Protein AF-0000000074208945 (afdb_homodimer)

Sequence (998 aa):
MSTATVEGAYEGALRAFKNPMLDLLHGTYAPFVVTMLALVFTAQRSQVPVADAHAEIDAALGRLRAAGYGEEGNAPLPVGSSRDLCRGWVRSGWLKRHVQDGVEVYQVSAHGVGALEVAGRVGGARTRVSESRVRTLLDAVEELAQDADPDVLSRIARLDAEIKERTAEVDRLERTGAVEPVGDDQLLEEAENVLHLARELPADFARVVESIKQVQRDVVTDLRQDVRPTGEVLREYLARGKDIMESTREGRAFAGALALIGRAEHIDQLAGNLRLILGHPFAEQLPAAQRRELHEIARRIERGVREVLHAQQTASHVITTQIRNHDPLRDREVDGLLRDVMSGFQRWMPTSRHKQPVEPMRRLPVADVGHLRQKADGLRPPAPPTPLEAWEMGAVPDDDSRAWGGPHYADLEKHLAGRPREDDGTVDVGAAFRSAPERMRRPVDLLGLLEIAHRHGMVETDEVVTVEAVRPDGTRRRFAFGGVAMRDEHEDEGGTTDDMSTATVEGAYEGALRAFKNPMLDLLHGTYAPFVVTMLALVFTAQRSQVPVADAHAEIDAALGRLRAAGYGEEGNAPLPVGSSRDLCRGWVRSGWLKRHVQDGVEVYQVSAHGVGALEVAGRVGGARTRVSESRVRTLLDAVEELAQDADPDVLSRIARLDAEIKERTAEVDRLERTGAVEPVGDDQLLEEAENVLHLARELPADFARVVESIKQVQRDVVTDLRQDVRPTGEVLREYLARGKDIMESTREGRAFAGALALIGRAEHIDQLAGNLRLILGHPFAEQLPAAQRRELHEIARRIERGVREVLHAQQTASHVITTQIRNHDPLRDREVDGLLRDVMSGFQRWMPTSRHKQPVEPMRRLPVADVGHLRQKADGLRPPAPPTPLEAWEMGAVPDDDSRAWGGPHYADLEKHLAGRPREDDGTVDVGAAFRSAPERMRRPVDLLGLLEIAHRHGMVETDEVVTVEAVRPDGTRRRFAFGGVAMRDEHEDEGGTTDD

Structure (mmCIF, N/CA/C/O backbone):
data_AF-0000000074208945-model_v1
#
loop_
_entity.id
_entity.type
_entity.pdbx_description
1 polymer 'DUF3375 family protein'
#
loop_
_atom_site.group_PDB
_atom_site.id
_atom_site.type_symbol
_atom_site.label_atom_id
_atom_site.label_alt_id
_atom_site.label_comp_id
_atom_site.label_asym_id
_atom_site.label_entity_id
_atom_site.label_seq_id
_atom_site.pdbx_PDB_ins_code
_atom_site.Cartn_x
_atom_site.Cartn_y
_atom_site.Cartn_z
_atom_site.occupancy
_atom_site.B_iso_or_equiv
_atom_site.auth_seq_id
_atom_site.auth_comp_id
_atom_site.auth_asym_id
_atom_site.auth_atom_id
_atom_site.pdbx_PDB_model_num
ATOM 1 N N . MET A 1 1 ? 6.105 -17 22.656 1 25.8 1 MET A N 1
ATOM 2 C CA . MET A 1 1 ? 5.254 -16.297 21.703 1 25.8 1 MET A CA 1
ATOM 3 C C . MET A 1 1 ? 3.84 -16.141 22.25 1 25.8 1 MET A C 1
ATOM 5 O O . MET A 1 1 ? 3.197 -17.125 22.625 1 25.8 1 MET A O 1
ATOM 9 N N . SER A 1 2 ? 3.531 -15.266 23.047 1 36.38 2 SER A N 1
ATOM 10 C CA . SER A 1 2 ? 2.34 -15.156 23.891 1 36.38 2 SER A CA 1
ATOM 11 C C . SER A 1 2 ? 1.092 -15.594 23.125 1 36.38 2 SER A C 1
ATOM 13 O O . SER A 1 2 ? 0.896 -15.219 21.969 1 36.38 2 SER A O 1
ATOM 15 N N . THR A 1 3 ? 0.653 -16.812 23.156 1 43.22 3 THR A N 1
ATOM 16 C CA . THR A 1 3 ? -0.563 -17.5 22.734 1 43.22 3 THR A CA 1
ATOM 17 C C . THR A 1 3 ? -1.75 -16.547 22.734 1 43.22 3 THR A C 1
ATOM 19 O O . THR A 1 3 ? -2.332 -16.25 23.781 1 43.22 3 THR A O 1
ATOM 22 N N . ALA A 1 4 ? -1.641 -15.516 22.016 1 57.53 4 ALA A N 1
ATOM 23 C CA . ALA A 1 4 ? -2.816 -14.648 22.031 1 57.53 4 ALA A CA 1
ATOM 24 C C . ALA A 1 4 ? -4.102 -15.469 21.953 1 57.53 4 ALA A C 1
ATOM 26 O O . ALA A 1 4 ? -4.219 -16.375 21.125 1 57.53 4 ALA A O 1
ATOM 27 N N . THR A 1 5 ? -4.762 -15.609 23.031 1 83.5 5 THR A N 1
ATOM 28 C CA . THR A 1 5 ? -6.055 -16.281 23.094 1 83.5 5 THR A CA 1
ATOM 29 C C . THR A 1 5 ? -6.949 -15.836 21.938 1 83.5 5 THR A C 1
ATOM 31 O O . THR A 1 5 ? -6.73 -14.781 21.344 1 83.5 5 THR A O 1
ATOM 34 N N . VAL A 1 6 ? -7.602 -16.797 21.344 1 92.75 6 VAL A N 1
ATOM 35 C CA . VAL A 1 6 ? -8.547 -16.516 20.281 1 92.75 6 VAL A CA 1
ATOM 36 C C . VAL A 1 6 ? -9.383 -15.289 20.641 1 92.75 6 VAL A C 1
ATOM 38 O O . VAL A 1 6 ? -9.68 -14.453 19.781 1 92.75 6 VAL A O 1
ATOM 41 N N . GLU A 1 7 ? -9.641 -15.109 21.938 1 93.44 7 GLU A N 1
ATOM 42 C CA . GLU A 1 7 ? -10.414 -13.961 22.391 1 93.44 7 GLU A CA 1
ATOM 43 C C . GLU A 1 7 ? -9.633 -12.664 22.219 1 93.44 7 GLU A C 1
ATOM 45 O O . GLU A 1 7 ? -10.195 -11.656 21.766 1 93.44 7 GLU A O 1
ATOM 50 N N . GLY A 1 8 ? -8.406 -12.789 22.594 1 92.5 8 GLY A N 1
ATOM 51 C CA . GLY A 1 8 ? -7.562 -11.617 22.422 1 92.5 8 GLY A CA 1
ATOM 52 C C . GLY A 1 8 ? -7.387 -11.211 20.984 1 92.5 8 GLY A C 1
ATOM 53 O O . GLY A 1 8 ? -7.414 -10.016 20.656 1 92.5 8 GLY A O 1
ATOM 54 N N . ALA A 1 9 ? -7.203 -12.133 20.109 1 92.69 9 ALA A N 1
ATOM 55 C CA . ALA A 1 9 ? -7.047 -11.867 18.688 1 92.69 9 ALA A CA 1
ATOM 56 C C . ALA A 1 9 ? -8.32 -11.266 18.094 1 92.69 9 ALA A C 1
ATOM 58 O O . ALA A 1 9 ? -8.258 -10.336 17.297 1 92.69 9 ALA A O 1
ATOM 59 N N . TYR A 1 10 ? -9.461 -11.828 18.516 1 95 10 TYR A N 1
ATOM 60 C CA . TYR A 1 10 ? -10.727 -11.312 18.016 1 95 10 TYR A CA 1
ATOM 61 C C . TYR A 1 10 ? -10.969 -9.883 18.5 1 95 10 TYR A C 1
ATOM 63 O O . TYR A 1 10 ? -11.422 -9.031 17.734 1 95 10 TYR A O 1
ATOM 71 N N . GLU A 1 11 ? -10.625 -9.586 19.719 1 93.25 11 GLU A N 1
ATOM 72 C CA . GLU A 1 11 ? -10.742 -8.234 20.25 1 93.25 11 GLU A CA 1
ATOM 73 C C . GLU A 1 11 ? -9.828 -7.266 19.5 1 93.25 11 GLU A C 1
ATOM 75 O O . GLU A 1 11 ? -10.195 -6.113 19.266 1 93.25 11 GLU A O 1
ATOM 80 N N . GLY A 1 12 ? -8.656 -7.789 19.234 1 90.81 12 GLY A N 1
ATOM 81 C CA . GLY A 1 12 ? -7.746 -6.988 18.438 1 90.81 12 GLY A CA 1
ATOM 82 C C . GLY A 1 12 ? -8.297 -6.633 17.078 1 90.81 12 GLY A C 1
ATOM 83 O O . GLY A 1 12 ? -8.156 -5.5 16.609 1 90.81 12 GLY A O 1
ATOM 84 N N . ALA A 1 13 ? -8.906 -7.566 16.438 1 93.25 13 ALA A N 1
ATOM 85 C CA . ALA A 1 13 ? -9.531 -7.316 15.141 1 93.25 13 ALA A CA 1
ATOM 86 C C . ALA A 1 13 ? -10.688 -6.328 15.266 1 93.25 13 ALA A C 1
ATOM 88 O O . ALA A 1 13 ? -10.828 -5.422 14.445 1 93.25 13 ALA A O 1
ATOM 89 N N . LEU A 1 14 ? -11.477 -6.512 16.328 1 94 14 LEU A N 1
ATOM 90 C CA . LEU A 1 14 ? -12.586 -5.598 16.547 1 94 14 LEU A CA 1
ATOM 91 C C . LEU A 1 14 ? -12.086 -4.168 16.734 1 94 14 LEU A C 1
ATOM 93 O O . LEU A 1 14 ? -12.68 -3.225 16.203 1 94 14 LEU A O 1
ATOM 97 N N . ARG A 1 15 ? -11.039 -4.047 17.406 1 91.56 15 ARG A N 1
ATOM 98 C CA . ARG A 1 15 ? -10.43 -2.734 17.609 1 91.56 15 ARG A CA 1
ATOM 99 C C . ARG A 1 15 ? -9.906 -2.168 16.297 1 91.56 15 ARG A C 1
ATOM 101 O O . ARG A 1 15 ? -10.047 -0.972 16.031 1 91.56 15 ARG A O 1
ATOM 108 N N . ALA A 1 16 ? -9.281 -2.984 15.547 1 91.19 16 ALA A N 1
ATOM 109 C CA . ALA A 1 16 ? -8.766 -2.559 14.25 1 91.19 16 ALA A CA 1
ATOM 110 C C . ALA A 1 16 ? -9.883 -2.02 13.367 1 91.19 16 ALA A C 1
ATOM 112 O O . ALA A 1 16 ? -9.719 -0.996 12.695 1 91.19 16 ALA A O 1
ATOM 113 N N . PHE A 1 17 ? -11.008 -2.652 13.422 1 94 17 PHE A N 1
ATOM 114 C CA . PHE A 1 17 ? -12.102 -2.262 12.547 1 94 17 PHE A CA 1
ATOM 115 C C . PHE A 1 17 ? -12.82 -1.033 13.086 1 94 17 PHE A C 1
ATOM 117 O O . PHE A 1 17 ? -13.727 -0.501 12.445 1 94 17 PHE A O 1
ATOM 124 N N . LYS A 1 18 ? -12.367 -0.539 14.242 1 92.19 18 LYS A N 1
ATOM 125 C CA . LYS A 1 18 ? -12.852 0.735 14.766 1 92.19 18 LYS A CA 1
ATOM 126 C C . LYS A 1 18 ? -12.016 1.899 14.242 1 92.19 18 LYS A C 1
ATOM 128 O O . LYS A 1 18 ? -12.406 3.061 14.375 1 92.19 18 LYS A O 1
ATOM 133 N N . ASN A 1 19 ? -10.883 1.524 13.68 1 92.75 19 ASN A N 1
ATOM 134 C CA . ASN A 1 19 ? -10.133 2.559 12.984 1 92.75 19 ASN A CA 1
ATOM 135 C C . ASN A 1 19 ? -10.953 3.197 11.867 1 92.75 19 ASN A C 1
ATOM 137 O O . ASN A 1 19 ? -11.625 2.496 11.109 1 92.75 19 ASN A O 1
ATOM 141 N N . PRO A 1 20 ? -10.875 4.48 11.719 1 93.94 20 PRO A N 1
ATOM 142 C CA . PRO A 1 20 ? -11.781 5.172 10.797 1 93.94 20 PRO A CA 1
ATOM 143 C C . PRO A 1 20 ? -11.656 4.672 9.359 1 93.94 20 PRO A C 1
ATOM 145 O O . PRO A 1 20 ? -12.656 4.594 8.633 1 93.94 20 PRO A O 1
ATOM 148 N N . MET A 1 21 ? -10.461 4.371 8.898 1 93.75 21 MET A N 1
ATOM 149 C CA . MET A 1 21 ? -10.297 3.895 7.531 1 93.75 21 MET A CA 1
ATOM 150 C C . MET A 1 21 ? -11.016 2.564 7.324 1 93.75 21 MET A C 1
ATOM 152 O O . MET A 1 21 ? -11.797 2.418 6.387 1 93.75 21 MET A O 1
ATOM 156 N N . LEU A 1 22 ? -10.773 1.572 8.203 1 95.12 22 LEU A N 1
ATOM 157 C CA . LEU A 1 22 ? -11.406 0.262 8.086 1 95.12 22 LEU A CA 1
ATOM 158 C C . LEU A 1 22 ? -12.898 0.347 8.391 1 95.12 22 LEU A C 1
ATOM 160 O O . LEU A 1 22 ? -13.695 -0.382 7.797 1 95.12 22 LEU A O 1
ATOM 164 N N . ASP A 1 23 ? -13.227 1.189 9.344 1 96.25 23 ASP A N 1
ATOM 165 C CA . ASP A 1 23 ? -14.625 1.407 9.68 1 96.25 23 ASP A CA 1
ATOM 166 C C . ASP A 1 23 ? -15.422 1.854 8.453 1 96.25 23 ASP A C 1
ATOM 168 O O . ASP A 1 23 ? -16.562 1.414 8.25 1 96.25 23 ASP A O 1
ATOM 172 N N . LEU A 1 24 ? -14.812 2.727 7.66 1 97 24 LEU A N 1
ATOM 173 C CA . LEU A 1 24 ? -15.461 3.188 6.438 1 97 24 LEU A CA 1
ATOM 174 C C . LEU A 1 24 ? -15.672 2.031 5.465 1 97 24 LEU A C 1
ATOM 176 O O . LEU A 1 24 ? -16.766 1.853 4.938 1 97 24 LEU A O 1
ATOM 180 N N . LEU A 1 25 ? -14.672 1.204 5.258 1 95.94 25 LEU A N 1
ATOM 181 C CA . LEU A 1 25 ? -14.727 0.114 4.289 1 95.94 25 LEU A CA 1
ATOM 182 C C . LEU A 1 25 ? -15.656 -0.998 4.777 1 95.94 25 LEU A C 1
ATOM 184 O O . LEU A 1 25 ? -16.25 -1.711 3.971 1 95.94 25 LEU A O 1
ATOM 188 N N . HIS A 1 26 ? -15.75 -1.107 6.062 1 95.62 26 HIS A N 1
ATOM 189 C CA . HIS A 1 26 ? -16.531 -2.162 6.711 1 95.62 26 HIS A CA 1
ATOM 190 C C . HIS A 1 26 ? -18 -1.798 6.777 1 95.62 26 HIS A C 1
ATOM 192 O O . HIS A 1 26 ? -18.859 -2.68 6.883 1 95.62 26 HIS A O 1
ATOM 198 N N . GLY A 1 27 ? -18.375 -0.559 6.676 1 94.69 27 GLY A N 1
ATOM 199 C CA . GLY A 1 27 ? -19.734 -0.067 6.902 1 94.69 27 GLY A CA 1
ATOM 200 C C . GLY A 1 27 ? -20.719 -0.536 5.852 1 94.69 27 GLY A C 1
ATOM 201 O O . GLY A 1 27 ? -20.344 -0.732 4.691 1 94.69 27 GLY A O 1
ATOM 202 N N . THR A 1 28 ? -21.875 -0.583 6.25 1 93.19 28 THR A N 1
ATOM 203 C CA . THR A 1 28 ? -22.969 -1.063 5.41 1 93.19 28 THR A CA 1
ATOM 204 C C . THR A 1 28 ? -23.094 -0.215 4.148 1 93.19 28 THR A C 1
ATOM 206 O O . THR A 1 28 ? -23.359 -0.74 3.066 1 93.19 28 THR A O 1
ATOM 209 N N . TYR A 1 29 ? -22.859 1.031 4.281 1 95.81 29 TYR A N 1
ATOM 210 C CA . TYR A 1 29 ? -23.078 1.948 3.166 1 95.81 29 TYR A CA 1
ATOM 211 C C . TYR A 1 29 ? -21.75 2.369 2.547 1 95.81 29 TYR A C 1
ATOM 213 O O . TYR A 1 29 ? -21.641 3.441 1.943 1 95.81 29 TYR A O 1
ATOM 221 N N . ALA A 1 30 ? -20.719 1.547 2.707 1 97.06 30 ALA A N 1
ATOM 222 C CA . ALA A 1 30 ? -19.375 1.875 2.262 1 97.06 30 ALA A CA 1
ATOM 223 C C . ALA A 1 30 ? -19.359 2.256 0.784 1 97.06 30 ALA A C 1
ATOM 225 O O . ALA A 1 30 ? -18.766 3.27 0.402 1 97.06 30 ALA A O 1
ATOM 226 N N . PRO A 1 31 ? -20.078 1.518 -0.133 1 96.19 31 PRO A N 1
ATOM 227 C CA . PRO A 1 31 ? -20.047 1.899 -1.547 1 96.19 31 PRO A CA 1
ATOM 228 C C . PRO A 1 31 ? -20.594 3.303 -1.79 1 96.19 31 PRO A C 1
ATOM 230 O O . PRO A 1 31 ? -20.047 4.055 -2.6 1 96.19 31 PRO A O 1
ATOM 233 N N . PHE A 1 32 ? -21.656 3.682 -1.023 1 96.94 32 PHE A N 1
ATOM 234 C CA . PHE A 1 32 ? -22.234 5.012 -1.166 1 96.94 32 PHE A CA 1
ATOM 235 C C . PHE A 1 32 ? -21.266 6.082 -0.668 1 96.94 32 PHE A C 1
ATOM 237 O O . PHE A 1 32 ? -21.062 7.098 -1.334 1 96.94 32 PHE A O 1
ATOM 244 N N . VAL A 1 33 ? -20.703 5.879 0.522 1 97.44 33 VAL A N 1
ATOM 245 C CA . VAL A 1 33 ? -19.797 6.852 1.126 1 97.44 33 VAL A CA 1
ATOM 246 C C . VAL A 1 33 ? -18.594 7.066 0.22 1 97.44 33 VAL A C 1
ATOM 248 O O . VAL A 1 33 ? -18.203 8.203 -0.044 1 97.44 33 VAL A O 1
ATOM 251 N N . VAL A 1 34 ? -18 5.953 -0.284 1 96.31 34 VAL A N 1
ATOM 252 C CA . VAL A 1 34 ? -16.844 6.027 -1.182 1 96.31 34 VAL A CA 1
ATOM 253 C C . VAL A 1 34 ? -17.219 6.824 -2.43 1 96.31 34 VAL A C 1
ATOM 255 O O . VAL A 1 34 ? -16.453 7.676 -2.881 1 96.31 34 VAL A O 1
ATOM 258 N N . THR A 1 35 ? -18.375 6.598 -2.979 1 96.25 35 THR A N 1
ATOM 259 C CA . THR A 1 35 ? -18.844 7.297 -4.176 1 96.25 35 THR A CA 1
ATOM 260 C C . THR A 1 35 ? -18.969 8.797 -3.912 1 96.25 35 THR A C 1
ATOM 262 O O . THR A 1 35 ? -18.484 9.609 -4.695 1 96.25 35 THR A O 1
ATOM 265 N N . MET A 1 36 ? -19.562 9.164 -2.785 1 96.69 36 MET A N 1
ATOM 266 C CA . MET A 1 36 ? -19.812 10.562 -2.471 1 96.69 36 MET A CA 1
ATOM 267 C C . MET A 1 36 ? -18.5 11.297 -2.209 1 96.69 36 MET A C 1
ATOM 269 O O . MET A 1 36 ? -18.281 12.398 -2.723 1 96.69 36 MET A O 1
ATOM 273 N N . LEU A 1 37 ? -17.641 10.688 -1.408 1 96.56 37 LEU A N 1
ATOM 274 C CA . LEU A 1 37 ? -16.375 11.336 -1.102 1 96.56 37 LEU A CA 1
ATOM 275 C C . LEU A 1 37 ? -15.523 11.5 -2.361 1 96.56 37 LEU A C 1
ATOM 277 O O . LEU A 1 37 ? -14.883 12.531 -2.553 1 96.56 37 LEU A O 1
ATOM 281 N N . ALA A 1 38 ? -15.578 10.5 -3.205 1 93.5 38 ALA A N 1
ATOM 282 C CA . ALA A 1 38 ? -14.773 10.539 -4.426 1 93.5 38 ALA A CA 1
ATOM 283 C C . ALA A 1 38 ? -15.32 11.578 -5.402 1 93.5 38 ALA A C 1
ATOM 285 O O . ALA A 1 38 ? -14.562 12.227 -6.125 1 93.5 38 ALA A O 1
ATOM 286 N N . LEU A 1 39 ? -16.594 11.773 -5.469 1 94.25 39 LEU A N 1
ATOM 287 C CA . LEU A 1 39 ? -17.219 12.68 -6.434 1 94.25 39 LEU A CA 1
ATOM 288 C C . LEU A 1 39 ? -17.172 14.117 -5.941 1 94.25 39 LEU A C 1
ATOM 290 O O . LEU A 1 39 ? -16.938 15.039 -6.727 1 94.25 39 LEU A O 1
ATOM 294 N N . VAL A 1 40 ? -17.391 14.305 -4.66 1 95.75 40 VAL A N 1
ATOM 295 C CA . VAL A 1 40 ? -17.531 15.648 -4.109 1 95.75 40 VAL A CA 1
ATOM 296 C C . VAL A 1 40 ? -16.141 16.266 -3.898 1 95.75 40 VAL A C 1
ATOM 298 O O . VAL A 1 40 ? -15.969 17.484 -4.07 1 95.75 40 VAL A O 1
ATOM 301 N N . PHE A 1 41 ? -15.195 15.445 -3.539 1 94.25 41 PHE A N 1
ATOM 302 C CA . PHE A 1 41 ? -13.852 15.938 -3.242 1 94.25 41 PHE A CA 1
ATOM 303 C C . PHE A 1 41 ? -12.852 15.438 -4.281 1 94.25 41 PHE A C 1
ATOM 305 O O . PHE A 1 41 ? -12.695 14.234 -4.469 1 94.25 41 PHE A O 1
ATOM 312 N N . THR A 1 42 ? -12.258 16.297 -5.039 1 86.62 42 THR A N 1
ATOM 313 C CA . THR A 1 42 ? -11.258 15.977 -6.055 1 86.62 42 THR A CA 1
ATOM 314 C C . THR A 1 42 ? -9.914 16.609 -5.711 1 86.62 42 THR A C 1
ATOM 316 O O . THR A 1 42 ? -9.812 17.375 -4.75 1 86.62 42 THR A O 1
ATOM 319 N N . ALA A 1 43 ? -8.922 16.25 -6.43 1 77.19 43 ALA A N 1
ATOM 320 C CA . ALA A 1 43 ? -7.59 16.797 -6.199 1 77.19 43 ALA A CA 1
ATOM 321 C C . ALA A 1 43 ? -7.582 18.312 -6.367 1 77.19 43 ALA A C 1
ATOM 323 O O . ALA A 1 43 ? -6.84 19.016 -5.68 1 77.19 43 ALA A O 1
ATOM 324 N N . GLN A 1 44 ? -8.445 18.781 -7.242 1 80.31 44 GLN A N 1
ATOM 325 C CA . GLN A 1 44 ? -8.492 20.219 -7.523 1 80.31 44 GLN A CA 1
ATOM 326 C C . GLN A 1 44 ? -9.422 20.938 -6.547 1 80.31 44 GLN A C 1
ATOM 328 O O . GLN A 1 44 ? -9.359 22.156 -6.41 1 80.31 44 GLN A O 1
ATOM 333 N N . ARG A 1 45 ? -10.219 20.125 -5.918 1 89.06 45 ARG A N 1
ATOM 334 C CA . ARG A 1 45 ? -11.188 20.656 -4.957 1 89.06 45 ARG A CA 1
ATOM 335 C C . ARG A 1 45 ? -11.172 19.844 -3.666 1 89.06 45 ARG A C 1
ATOM 337 O O . ARG A 1 45 ? -12.148 19.156 -3.34 1 89.06 45 ARG A O 1
ATOM 344 N N . SER A 1 46 ? -10.086 20.016 -2.889 1 88.62 46 SER A N 1
ATOM 345 C CA . SER A 1 46 ? -9.883 19.188 -1.703 1 88.62 46 SER A CA 1
ATOM 346 C C . SER A 1 46 ? -10.695 19.703 -0.521 1 88.62 46 SER A C 1
ATOM 348 O O . SER A 1 46 ? -10.922 18.969 0.445 1 88.62 46 SER A O 1
ATOM 350 N N . GLN A 1 47 ? -11.078 20.953 -0.621 1 93.12 47 GLN A N 1
ATOM 351 C CA . GLN A 1 47 ? -11.945 21.578 0.375 1 93.12 47 GLN A CA 1
ATOM 352 C C . GLN A 1 47 ? -13.242 22.078 -0.26 1 93.12 47 GLN A C 1
ATOM 354 O O . GLN A 1 47 ? -13.211 22.75 -1.298 1 93.12 47 GLN A O 1
ATOM 359 N N . VAL A 1 48 ? -14.367 21.719 0.357 1 96.38 48 VAL A N 1
ATOM 360 C CA . VAL A 1 48 ? -15.664 22.078 -0.21 1 96.38 48 VAL A CA 1
ATOM 361 C C . VAL A 1 48 ? -16.516 22.766 0.853 1 96.38 48 VAL A C 1
ATOM 363 O O . VAL A 1 48 ? -16.672 22.25 1.96 1 96.38 48 VAL A O 1
ATOM 366 N N . PRO A 1 49 ? -16.984 23.984 0.498 1 97 49 PRO A N 1
ATOM 367 C CA . PRO A 1 49 ? -17.906 24.641 1.447 1 97 49 PRO A CA 1
ATOM 368 C C . PRO A 1 49 ? -19.047 23.734 1.877 1 97 49 PRO A C 1
ATOM 370 O O . PRO A 1 49 ? -19.594 22.984 1.058 1 97 49 PRO A O 1
ATOM 373 N N . VAL A 1 50 ? -19.391 23.766 3.15 1 96.81 50 VAL A N 1
ATOM 374 C CA . VAL A 1 50 ? -20.375 22.891 3.771 1 96.81 50 VAL A CA 1
ATOM 375 C C . VAL A 1 50 ? -21.688 22.953 2.986 1 96.81 50 VAL A C 1
ATOM 377 O O . VAL A 1 50 ? -22.266 21.906 2.67 1 96.81 50 VAL A O 1
ATOM 380 N N . ALA A 1 51 ? -22.156 24.109 2.623 1 95.75 51 ALA A N 1
ATOM 381 C CA . ALA A 1 51 ? -23.422 24.281 1.91 1 95.75 51 ALA A CA 1
ATOM 382 C C . ALA A 1 51 ? -23.375 23.594 0.552 1 95.75 51 ALA A C 1
ATOM 384 O O . ALA A 1 51 ? -24.359 22.953 0.152 1 95.75 51 ALA A O 1
ATOM 385 N N . ASP A 1 52 ? -22.297 23.734 -0.139 1 96.81 52 ASP A N 1
ATOM 386 C CA . ASP A 1 52 ? -22.156 23.125 -1.453 1 96.81 52 ASP A CA 1
ATOM 387 C C . ASP A 1 52 ? -22.109 21.594 -1.346 1 96.81 52 ASP A C 1
ATOM 389 O O . ASP A 1 52 ? -22.719 20.891 -2.16 1 96.81 52 ASP A O 1
ATOM 393 N N . ALA A 1 53 ? -21.359 21.094 -0.381 1 97.62 53 ALA A N 1
ATOM 394 C CA . ALA A 1 53 ? -21.266 19.641 -0.178 1 97.62 53 ALA A CA 1
ATOM 395 C C . ALA A 1 53 ? -22.641 19.047 0.096 1 97.62 53 ALA A C 1
ATOM 397 O O . ALA A 1 53 ? -23 18.016 -0.483 1 97.62 53 ALA A O 1
ATOM 398 N N . HIS A 1 54 ? -23.406 19.719 0.954 1 97.44 54 HIS A N 1
ATOM 399 C CA . HIS A 1 54 ? -24.75 19.234 1.285 1 97.44 54 HIS A CA 1
ATOM 400 C C . HIS A 1 54 ? -25.641 19.219 0.056 1 97.44 54 HIS A C 1
ATOM 402 O O . HIS A 1 54 ? -26.359 18.25 -0.18 1 97.44 54 HIS A O 1
ATOM 408 N N . ALA A 1 55 ? -25.578 20.281 -0.705 1 97.12 55 ALA A N 1
ATOM 409 C CA . ALA A 1 55 ? -26.406 20.391 -1.903 1 97.12 55 ALA A CA 1
ATOM 410 C C . ALA A 1 55 ? -26.062 19.281 -2.9 1 97.12 55 ALA A C 1
ATOM 412 O O . ALA A 1 55 ? -26.953 18.656 -3.486 1 97.12 55 ALA A O 1
ATOM 413 N N . GLU A 1 56 ? -24.797 19.078 -3.072 1 96.81 56 GLU A N 1
ATOM 414 C CA . GLU A 1 56 ? -24.344 18.078 -4.035 1 96.81 56 GLU A CA 1
ATOM 415 C C . GLU A 1 56 ? -24.703 16.656 -3.578 1 96.81 56 GLU A C 1
ATOM 417 O O . GLU A 1 56 ? -25.125 15.828 -4.387 1 96.81 56 GLU A O 1
ATOM 422 N N . ILE A 1 57 ? -24.562 16.359 -2.32 1 97.38 57 ILE A N 1
ATOM 423 C CA . ILE A 1 57 ? -24.859 15.039 -1.788 1 97.38 57 ILE A CA 1
ATOM 424 C C . ILE A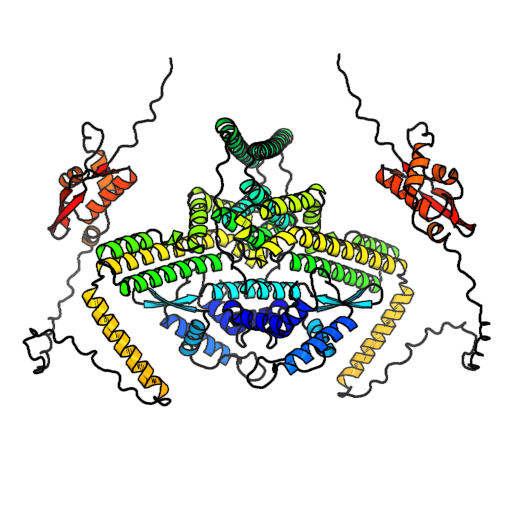 1 57 ? -26.375 14.797 -1.828 1 97.38 57 ILE A C 1
ATOM 426 O O . ILE A 1 57 ? -26.828 13.703 -2.166 1 97.38 57 ILE A O 1
ATOM 430 N N . ASP A 1 58 ? -27.141 15.836 -1.53 1 96.25 58 ASP A N 1
ATOM 431 C CA . ASP A 1 58 ? -28.594 15.727 -1.606 1 96.25 58 ASP A CA 1
ATOM 432 C C . ASP A 1 58 ? -29.047 15.422 -3.033 1 96.25 58 ASP A C 1
ATOM 434 O O . ASP A 1 58 ? -29.938 14.586 -3.246 1 96.25 58 ASP A O 1
ATOM 438 N N . ALA A 1 59 ? -28.484 16.156 -3.939 1 95.81 59 ALA A N 1
ATOM 439 C CA . ALA A 1 59 ? -28.812 15.93 -5.344 1 95.81 59 ALA A CA 1
ATOM 440 C C . ALA A 1 59 ? -28.469 14.508 -5.77 1 95.81 59 ALA A C 1
ATOM 442 O O . ALA A 1 59 ? -29.219 13.867 -6.496 1 95.81 59 ALA A O 1
ATOM 443 N N . ALA A 1 60 ? -27.312 14.031 -5.348 1 96.31 60 ALA A N 1
ATOM 444 C CA . ALA A 1 60 ? -26.875 12.68 -5.676 1 96.31 60 ALA A CA 1
ATOM 445 C C . ALA A 1 60 ? -27.812 11.641 -5.074 1 96.31 60 ALA A C 1
ATOM 447 O O . ALA A 1 60 ? -28.188 10.672 -5.738 1 96.31 60 ALA A O 1
ATOM 448 N N . LEU A 1 61 ? -28.188 11.844 -3.814 1 95.38 61 LEU A N 1
ATOM 449 C CA . LEU A 1 61 ? -29.125 10.945 -3.139 1 95.38 61 LEU A CA 1
ATOM 450 C C . LEU A 1 61 ? -30.453 10.891 -3.873 1 95.38 61 LEU A C 1
ATOM 452 O O . LEU A 1 61 ? -31.031 9.82 -4.043 1 95.38 61 LEU A O 1
ATOM 456 N N . GLY A 1 62 ? -30.953 12.07 -4.23 1 94.5 62 GLY A N 1
ATOM 457 C CA . GLY A 1 62 ? -32.188 12.125 -4.984 1 94.5 62 GLY A CA 1
ATOM 458 C C . GLY A 1 62 ? -32.125 11.352 -6.285 1 94.5 62 GLY A C 1
ATOM 459 O O . GLY A 1 62 ? -33.062 10.617 -6.617 1 94.5 62 GLY A O 1
ATOM 460 N N . ARG A 1 63 ? -31.062 11.5 -6.988 1 95.19 63 ARG A N 1
ATOM 461 C CA . ARG A 1 63 ? -30.891 10.812 -8.266 1 95.19 63 ARG A CA 1
ATOM 462 C C . ARG A 1 63 ? -30.797 9.305 -8.078 1 95.19 63 ARG A C 1
ATOM 464 O O . ARG A 1 63 ? -31.375 8.539 -8.859 1 95.19 63 ARG A O 1
ATOM 471 N N . LEU A 1 64 ? -30.078 8.828 -7.086 1 95.94 64 LEU A N 1
ATOM 472 C CA . LEU A 1 64 ? -29.906 7.398 -6.832 1 95.94 64 LEU A CA 1
ATOM 473 C C . LEU A 1 64 ? -31.234 6.77 -6.398 1 95.94 64 LEU A C 1
ATOM 475 O O . LEU A 1 64 ? -31.562 5.66 -6.828 1 95.94 64 LEU A O 1
ATOM 479 N N . ARG A 1 65 ? -31.969 7.535 -5.59 1 94.56 65 ARG A N 1
ATOM 480 C CA . ARG A 1 65 ? -33.281 7.043 -5.176 1 94.56 65 ARG A CA 1
ATOM 481 C C . ARG A 1 65 ? -34.219 6.945 -6.367 1 94.56 65 ARG A C 1
ATOM 483 O O . ARG A 1 65 ? -35 5.984 -6.477 1 94.56 65 ARG A O 1
ATOM 490 N N . ALA A 1 66 ? -34.156 7.914 -7.184 1 93.62 66 ALA A N 1
ATOM 491 C CA . ALA A 1 66 ? -34.969 7.918 -8.383 1 93.62 66 ALA A CA 1
ATOM 492 C C . ALA A 1 66 ? -34.625 6.746 -9.297 1 93.62 66 ALA A C 1
ATOM 494 O O . ALA A 1 66 ? -35.5 6.242 -10.023 1 93.62 66 ALA A O 1
ATOM 495 N N . ALA A 1 67 ? -33.406 6.328 -9.289 1 93.5 67 ALA A N 1
ATOM 496 C CA . ALA A 1 67 ? -32.938 5.219 -10.117 1 93.5 67 ALA A CA 1
ATOM 497 C C . ALA A 1 67 ? -33.281 3.875 -9.477 1 93.5 67 ALA A C 1
ATOM 499 O O . ALA A 1 67 ? -33.031 2.82 -10.055 1 93.5 67 ALA A O 1
ATOM 500 N N . GLY A 1 68 ? -33.781 3.875 -8.227 1 92.44 68 GLY A N 1
ATOM 501 C CA . GLY A 1 68 ? -34.281 2.66 -7.613 1 92.44 68 GLY A CA 1
ATOM 502 C C . GLY A 1 68 ? -33.406 2.145 -6.492 1 92.44 68 GLY A C 1
ATOM 503 O O . GLY A 1 68 ? -33.75 1.148 -5.844 1 92.44 68 GLY A O 1
ATOM 504 N N . TYR A 1 69 ? -32.312 2.781 -6.305 1 93.88 69 TYR A N 1
ATOM 505 C CA . TYR A 1 69 ? -31.453 2.336 -5.223 1 93.88 69 TYR A CA 1
ATOM 506 C C . TYR A 1 69 ? -32.062 2.633 -3.863 1 93.88 69 TYR A C 1
ATOM 508 O O . TYR A 1 69 ? -32.781 3.631 -3.703 1 93.88 69 TYR A O 1
ATOM 516 N N . GLY A 1 70 ? -31.828 1.784 -2.859 1 90.88 70 GLY A N 1
ATOM 517 C CA . GLY A 1 70 ? -32.406 1.955 -1.531 1 90.88 70 GLY A CA 1
ATOM 518 C C . GLY A 1 70 ? -33.688 1.158 -1.322 1 90.88 70 GLY A C 1
ATOM 519 O O . GLY A 1 70 ? -34.125 0.966 -0.186 1 90.88 70 GLY A O 1
ATOM 520 N N . GLU A 1 71 ? -34.219 0.776 -2.408 1 89.19 71 GLU A N 1
ATOM 521 C CA . GLU A 1 71 ? -35.406 -0.057 -2.326 1 89.19 71 GLU A CA 1
ATOM 522 C C . GLU A 1 71 ? -35.062 -1.511 -2.031 1 89.19 71 GLU A C 1
ATOM 524 O O . GLU A 1 71 ? -33.906 -1.906 -2.158 1 89.19 71 GLU A O 1
ATOM 529 N N . GLU A 1 72 ? -36.094 -2.219 -1.642 1 85.31 72 GLU A N 1
ATOM 530 C CA . GLU A 1 72 ? -35.906 -3.627 -1.307 1 85.31 72 GLU A CA 1
ATOM 531 C C . GLU A 1 72 ? -35.344 -4.402 -2.494 1 85.31 72 GLU A C 1
ATOM 533 O O . GLU A 1 72 ? -35.844 -4.297 -3.609 1 85.31 72 GLU A O 1
ATOM 538 N N . GLY A 1 73 ? -34.25 -5.125 -2.271 1 84.19 73 GLY A N 1
ATOM 539 C CA . GLY A 1 73 ? -33.656 -5.949 -3.316 1 84.19 73 GLY A CA 1
ATOM 540 C C . GLY A 1 73 ? -32.5 -5.273 -4.027 1 84.19 73 GLY A C 1
ATOM 541 O O . GLY A 1 73 ? -31.797 -5.902 -4.828 1 84.19 73 GLY A O 1
ATOM 542 N N . ASN A 1 74 ? -32.406 -3.955 -3.873 1 87.44 74 ASN A N 1
ATOM 543 C CA . ASN A 1 74 ? -31.312 -3.217 -4.496 1 87.44 74 ASN A CA 1
ATOM 544 C C . ASN A 1 74 ? -30.297 -2.742 -3.463 1 87.44 74 ASN A C 1
ATOM 546 O O . ASN A 1 74 ? -30.5 -2.918 -2.26 1 87.44 74 ASN A O 1
ATOM 550 N N . ALA A 1 75 ? -29.234 -2.213 -3.963 1 90.81 75 ALA A N 1
ATOM 551 C CA . ALA A 1 75 ? -28.188 -1.751 -3.064 1 90.81 75 ALA A CA 1
ATOM 552 C C . ALA A 1 75 ? -28.719 -0.71 -2.084 1 90.81 75 ALA A C 1
ATOM 554 O O . ALA A 1 75 ? -29.516 0.151 -2.455 1 90.81 75 ALA A O 1
ATOM 555 N N . PRO A 1 76 ? -28.375 -0.782 -0.875 1 90.81 76 PRO A N 1
ATOM 556 C CA . PRO A 1 76 ? -28.938 0.089 0.163 1 90.81 76 PRO A CA 1
ATOM 557 C C . PRO A 1 76 ? -28.391 1.515 0.088 1 90.81 76 PRO A C 1
ATOM 559 O O . PRO A 1 76 ? -27.266 1.73 -0.384 1 90.81 76 PRO A O 1
ATOM 562 N N . LEU A 1 77 ? -29.203 2.434 0.449 1 95.12 77 LEU A N 1
ATOM 563 C CA . LEU A 1 77 ? -28.844 3.838 0.617 1 95.12 77 LEU A CA 1
ATOM 564 C C . LEU A 1 77 ? -29.141 4.305 2.041 1 95.12 77 LEU A C 1
ATOM 566 O O . LEU A 1 77 ? -30.094 3.859 2.662 1 95.12 77 LEU A O 1
ATOM 570 N N . PRO A 1 78 ? -28.203 5.066 2.547 1 94.56 78 PRO A N 1
ATOM 571 C CA . PRO A 1 78 ? -28.453 5.555 3.906 1 94.56 78 PRO A CA 1
ATOM 572 C C . PRO A 1 78 ? -29.719 6.418 4.004 1 94.56 78 PRO A C 1
ATOM 574 O O . PRO A 1 78 ? -30.109 7.043 3.018 1 94.56 78 PRO A O 1
ATOM 577 N N . VAL A 1 79 ? -30.25 6.367 5.23 1 90.12 79 VAL A N 1
ATOM 578 C CA . VAL A 1 79 ? -31.406 7.199 5.52 1 90.12 79 VAL A CA 1
ATOM 579 C C . VAL A 1 79 ? -30.953 8.516 6.156 1 90.12 79 VAL A C 1
ATOM 581 O O . VAL A 1 79 ? -29.906 8.57 6.809 1 90.12 79 VAL A O 1
ATOM 584 N N . GLY A 1 80 ? -31.672 9.586 5.797 1 87.88 80 GLY A N 1
ATOM 585 C CA . GLY A 1 80 ? -31.359 10.859 6.426 1 87.88 80 GLY A CA 1
ATOM 586 C C . GLY A 1 80 ? -30.938 11.93 5.43 1 87.88 80 GLY A C 1
ATOM 587 O O . GLY A 1 80 ? -30.734 11.641 4.25 1 87.88 80 GLY A O 1
ATOM 588 N N . SER A 1 81 ? -30.766 13.148 5.984 1 92.19 81 SER A N 1
ATOM 589 C CA . SER A 1 81 ? -30.359 14.289 5.168 1 92.19 81 SER A CA 1
ATOM 590 C C . SER A 1 81 ? -28.844 14.32 4.984 1 92.19 81 SER A C 1
ATOM 592 O O . SER A 1 81 ? -28.109 13.68 5.742 1 92.19 81 SER A O 1
ATOM 594 N N . SER A 1 82 ? -28.438 15 3.916 1 95.75 82 SER A N 1
ATOM 595 C CA . SER A 1 82 ? -27 15.164 3.68 1 95.75 82 SER A CA 1
ATOM 596 C C . SER A 1 82 ? -26.312 15.773 4.895 1 95.75 82 SER A C 1
ATOM 598 O O . SER A 1 82 ? -25.172 15.414 5.207 1 95.75 82 SER A O 1
ATOM 600 N N . ARG A 1 83 ? -26.938 16.656 5.582 1 94.75 83 ARG A N 1
ATOM 601 C CA . ARG A 1 83 ? -26.375 17.266 6.785 1 94.75 83 ARG A CA 1
ATOM 602 C C . ARG A 1 83 ? -26.109 16.219 7.855 1 94.75 83 ARG A C 1
ATOM 604 O O . ARG A 1 83 ? -25.031 16.203 8.461 1 94.75 83 ARG A O 1
ATOM 611 N N . ASP A 1 84 ? -27.062 15.375 8.047 1 95.31 84 ASP A N 1
ATOM 612 C CA . ASP A 1 84 ? -26.922 14.312 9.047 1 95.31 84 ASP A CA 1
ATOM 613 C C . ASP A 1 84 ? -25.828 13.336 8.648 1 95.31 84 ASP A C 1
ATOM 615 O O . ASP A 1 84 ? -25.047 12.883 9.5 1 95.31 84 ASP A O 1
ATOM 619 N N . LEU A 1 85 ? -25.812 13.023 7.387 1 96.94 85 LEU A N 1
ATOM 620 C CA . LEU A 1 85 ? -24.797 12.102 6.887 1 96.94 85 LEU A CA 1
ATOM 621 C C . LEU A 1 85 ? -23.406 12.672 7.082 1 96.94 85 LEU A C 1
ATOM 623 O O . LEU A 1 85 ? -22.516 11.984 7.598 1 96.94 85 LEU A O 1
ATOM 627 N N . CYS A 1 86 ? -23.203 13.922 6.719 1 97.44 86 CYS A N 1
ATOM 628 C CA . CYS A 1 86 ? -21.891 14.555 6.836 1 97.44 86 CYS A CA 1
ATOM 629 C C . CYS A 1 86 ? -21.469 14.68 8.297 1 97.44 86 CYS A C 1
ATOM 631 O O . CYS A 1 86 ? -20.297 14.508 8.633 1 97.44 86 CYS A O 1
ATOM 633 N N . ARG A 1 87 ? -22.422 14.984 9.148 1 95.44 87 ARG A N 1
ATOM 634 C CA . ARG A 1 87 ? -22.125 15.016 10.578 1 95.44 87 ARG A CA 1
ATOM 635 C C . ARG A 1 87 ? -21.656 13.656 11.07 1 95.44 87 ARG A C 1
ATOM 637 O O . ARG A 1 87 ? -20.719 13.57 11.875 1 95.44 87 ARG A O 1
ATOM 644 N N . GLY A 1 88 ? -22.359 12.656 10.586 1 96.31 88 GLY A N 1
ATOM 645 C CA . GLY A 1 88 ? -21.938 11.305 10.922 1 96.31 88 GLY A CA 1
ATOM 646 C C . GLY A 1 88 ? -20.562 10.961 10.406 1 96.31 88 GLY A C 1
ATOM 647 O O . GLY A 1 88 ? -19.781 10.305 11.102 1 96.31 88 GLY A O 1
ATOM 648 N N . TRP A 1 89 ? -20.234 11.438 9.188 1 97.94 89 TRP A N 1
ATOM 649 C CA . TRP A 1 89 ? -18.922 11.172 8.586 1 97.94 89 TRP A CA 1
ATOM 650 C C . TRP A 1 89 ? -17.828 11.906 9.336 1 97.94 89 TRP A C 1
ATOM 652 O O . TRP A 1 89 ? -16.703 11.391 9.469 1 97.94 89 TRP A O 1
ATOM 662 N N . VAL A 1 90 ? -18.094 13.07 9.852 1 96.44 90 VAL A N 1
ATOM 663 C CA . VAL A 1 90 ? -17.141 13.82 10.664 1 96.44 90 VAL A CA 1
ATOM 664 C C . VAL A 1 90 ? -16.906 13.086 11.984 1 96.44 90 VAL A C 1
ATOM 666 O O . VAL A 1 90 ? -15.766 12.914 12.414 1 96.44 90 VAL A O 1
ATOM 669 N N . ARG A 1 91 ? -17.969 12.586 12.594 1 95.5 91 ARG A N 1
ATOM 670 C CA . ARG A 1 91 ? -17.875 11.859 13.859 1 95.5 91 ARG A CA 1
ATOM 671 C C . ARG A 1 91 ? -17.062 10.578 13.695 1 95.5 91 ARG A C 1
ATOM 673 O O . ARG A 1 91 ? -16.297 10.195 14.586 1 95.5 91 ARG A O 1
ATOM 680 N N . SER A 1 92 ? -17.281 9.984 12.539 1 96.12 92 SER A N 1
ATOM 681 C CA . SER A 1 92 ? -16.609 8.719 12.273 1 96.12 92 SER A CA 1
ATOM 682 C C . SER A 1 92 ? -15.156 8.938 11.852 1 96.12 92 SER A C 1
ATOM 684 O O . SER A 1 92 ? -14.398 7.98 11.688 1 96.12 92 SER A O 1
ATOM 686 N N . GLY A 1 93 ? -14.758 10.18 11.586 1 95.88 93 GLY A N 1
ATOM 687 C CA . GLY A 1 93 ? -13.375 10.5 11.273 1 95.88 93 GLY A CA 1
ATOM 688 C C . GLY A 1 93 ? -13.07 10.43 9.789 1 95.88 93 GLY A C 1
ATOM 689 O O . GLY A 1 93 ? -11.898 10.352 9.391 1 95.88 93 GLY A O 1
ATOM 690 N N . TRP A 1 94 ? -14.039 10.43 8.906 1 97.44 94 TRP A N 1
ATOM 691 C CA . TRP A 1 94 ? -13.844 10.336 7.465 1 97.44 94 TRP A CA 1
ATOM 692 C C . TRP A 1 94 ? -13.742 11.727 6.844 1 97.44 94 TRP A C 1
ATOM 694 O O . TRP A 1 94 ? -13.102 11.898 5.801 1 97.44 94 TRP A O 1
ATOM 704 N N . LEU A 1 95 ? -14.383 12.633 7.484 1 96.5 95 LEU A N 1
ATOM 705 C CA . LEU A 1 95 ? -14.438 14.031 7.074 1 96.5 95 LEU A CA 1
ATOM 706 C C . LEU A 1 95 ? -13.969 14.953 8.203 1 96.5 95 LEU A C 1
ATOM 708 O O . LEU A 1 95 ? -14.133 14.625 9.375 1 96.5 95 LEU A O 1
ATOM 712 N N . LYS A 1 96 ? -13.359 15.961 7.773 1 94.88 96 LYS A N 1
ATOM 713 C CA . LYS A 1 96 ? -13.008 17.031 8.703 1 94.88 96 LYS A CA 1
ATOM 714 C C . LYS A 1 96 ? -13.75 18.328 8.352 1 94.88 96 LYS A C 1
ATOM 716 O O . LYS A 1 96 ? -13.961 18.625 7.172 1 94.88 96 LYS A O 1
ATOM 721 N N . ARG A 1 97 ? -14.164 18.969 9.383 1 93.94 97 ARG A N 1
ATOM 722 C CA . ARG A 1 97 ? -14.82 20.266 9.234 1 93.94 97 ARG A CA 1
ATOM 723 C C . ARG A 1 97 ? -13.992 21.375 9.891 1 93.94 97 ARG A C 1
ATOM 725 O O . ARG A 1 97 ? -13.539 21.219 11.023 1 93.94 97 ARG A O 1
ATOM 732 N N . HIS A 1 98 ? -13.734 22.391 9.125 1 86.38 98 HIS A N 1
ATOM 733 C CA . HIS A 1 98 ? -13.008 23.516 9.688 1 86.38 98 HIS A CA 1
ATOM 734 C C . HIS A 1 98 ? -13.359 24.812 8.961 1 86.38 98 HIS A C 1
ATOM 736 O O . HIS A 1 98 ? -14.078 24.797 7.957 1 86.38 98 HIS A O 1
ATOM 742 N N . VAL A 1 99 ? -12.977 25.922 9.531 1 85.31 99 VAL A N 1
ATOM 743 C CA . VAL A 1 99 ? -13.273 27.234 8.953 1 85.31 99 VAL A CA 1
ATOM 744 C C . VAL A 1 99 ? -12.078 27.719 8.156 1 85.31 99 VAL A C 1
ATOM 746 O O . VAL A 1 99 ? -10.945 27.688 8.641 1 85.31 99 VAL A O 1
ATOM 749 N N . GLN A 1 100 ? -12.305 28.031 6.957 1 79.31 100 GLN A N 1
ATOM 750 C CA . GLN A 1 100 ? -11.312 28.641 6.074 1 79.31 100 GLN A CA 1
ATOM 751 C C . GLN A 1 100 ? -11.828 29.938 5.477 1 79.31 100 GLN A C 1
ATOM 753 O O . GLN A 1 100 ? -12.859 29.953 4.801 1 79.31 100 GLN A O 1
ATOM 758 N N . ASP A 1 101 ? -11.086 31 5.746 1 79.06 101 ASP A N 1
ATOM 759 C CA . ASP A 1 101 ? -11.453 32.312 5.23 1 79.06 101 ASP A CA 1
ATOM 760 C C . ASP A 1 101 ? -12.898 32.656 5.582 1 79.06 101 ASP A C 1
ATOM 762 O O . ASP A 1 101 ? -13.672 33.094 4.715 1 79.06 101 ASP A O 1
ATOM 766 N N . GLY A 1 102 ? -13.32 32.312 6.738 1 83.19 102 GLY A N 1
ATOM 767 C CA . GLY A 1 102 ? -14.625 32.688 7.266 1 83.19 102 GLY A CA 1
ATOM 768 C C . GLY A 1 102 ? -15.734 31.734 6.832 1 83.19 102 GLY A C 1
ATOM 769 O O . GLY A 1 102 ? -16.891 31.875 7.25 1 83.19 102 GLY A O 1
ATOM 770 N N . VAL A 1 103 ? -15.406 30.781 5.98 1 89.81 103 VAL A N 1
ATOM 771 C CA . VAL A 1 103 ? -16.406 29.844 5.496 1 89.81 103 VAL A CA 1
ATOM 772 C C . VAL A 1 103 ? -16.109 28.438 6.031 1 89.81 103 VAL A C 1
ATOM 774 O O . VAL A 1 103 ? -14.953 28.016 6.062 1 89.81 103 VAL A O 1
ATOM 777 N N . GLU A 1 104 ? -17.156 27.812 6.508 1 93.88 104 GLU A N 1
ATOM 778 C CA . GLU A 1 104 ? -16.969 26.438 6.957 1 93.88 104 GLU A CA 1
ATOM 779 C C . GLU A 1 104 ? -16.844 25.484 5.773 1 93.88 104 GLU A C 1
ATOM 781 O O . GLU A 1 104 ? -17.641 25.531 4.836 1 93.88 104 GLU A O 1
ATOM 786 N N . VAL A 1 105 ? -15.844 24.688 5.824 1 95.19 105 VAL A N 1
ATOM 787 C CA . VAL A 1 105 ? -15.586 23.781 4.703 1 95.19 105 VAL A CA 1
ATOM 788 C C . VAL A 1 105 ? -15.383 22.359 5.223 1 95.19 105 VAL A C 1
ATOM 790 O O . VAL A 1 105 ? -15.016 22.156 6.383 1 95.19 105 VAL A O 1
ATOM 793 N N . TYR A 1 106 ? -15.734 21.344 4.344 1 96.88 106 TYR A N 1
ATOM 794 C CA . TYR A 1 106 ? -15.398 19.953 4.578 1 96.88 106 TYR A CA 1
ATOM 795 C C . TYR A 1 106 ? -14.133 19.562 3.826 1 96.88 106 TYR A C 1
ATOM 797 O O . TYR A 1 106 ? -13.844 20.094 2.754 1 96.88 106 TYR A O 1
ATOM 805 N N . GLN A 1 107 ? -13.375 18.734 4.426 1 95.75 107 GLN A N 1
ATOM 806 C CA . GLN A 1 107 ? -12.227 18.094 3.789 1 95.75 107 GLN A CA 1
ATOM 807 C C . GLN A 1 107 ? -12.133 16.625 4.168 1 95.75 107 GLN A C 1
ATOM 809 O O . GLN A 1 107 ? -12.406 16.25 5.312 1 95.75 107 GLN A O 1
ATOM 814 N N . VAL A 1 108 ? -11.781 15.812 3.164 1 96.44 108 VAL A N 1
ATOM 815 C CA . VAL A 1 108 ? -11.625 14.391 3.467 1 96.44 108 VAL A CA 1
ATOM 816 C C . VAL A 1 108 ? -10.422 14.188 4.387 1 96.44 108 VAL A C 1
ATOM 818 O O . VAL A 1 108 ? -9.359 14.773 4.168 1 96.44 108 VAL A O 1
ATOM 821 N N . SER A 1 109 ? -10.594 13.445 5.469 1 95.69 109 SER A N 1
ATOM 822 C CA . SER A 1 109 ? -9.523 13.156 6.414 1 95.69 109 SER A CA 1
ATOM 823 C C . SER A 1 109 ? -8.484 12.227 5.801 1 95.69 109 SER A C 1
ATOM 825 O O . SER A 1 109 ? -8.711 11.641 4.742 1 95.69 109 SER A O 1
ATOM 827 N N . ALA A 1 110 ? -7.293 12.094 6.496 1 92.25 110 ALA A N 1
ATOM 828 C CA . ALA A 1 110 ? -6.262 11.156 6.051 1 92.25 110 ALA A CA 1
ATOM 829 C C . ALA A 1 110 ? -6.809 9.734 5.977 1 92.25 110 ALA A C 1
ATOM 831 O O . ALA A 1 110 ? -6.504 8.992 5.039 1 92.25 110 ALA A O 1
ATOM 832 N N . HIS A 1 111 ? -7.598 9.352 6.953 1 93.5 111 HIS A N 1
ATOM 833 C CA . HIS A 1 111 ? -8.211 8.023 6.961 1 93.5 111 HIS A CA 1
ATOM 834 C C . HIS A 1 111 ? -9.18 7.855 5.793 1 93.5 111 HIS A C 1
ATOM 836 O O . HIS A 1 111 ? -9.234 6.793 5.172 1 93.5 111 HIS A O 1
ATOM 842 N N . GLY A 1 112 ? -9.945 8.945 5.52 1 95.19 112 GLY A N 1
ATOM 843 C CA . GLY A 1 112 ? -10.852 8.922 4.379 1 95.19 112 GLY A CA 1
ATOM 844 C C . GLY A 1 112 ? -10.125 8.758 3.055 1 95.19 112 GLY A C 1
ATOM 845 O O . GLY A 1 112 ? -10.539 7.953 2.215 1 95.19 112 GLY A O 1
ATOM 846 N N . VAL A 1 113 ? -9.07 9.492 2.896 1 93.25 113 VAL A N 1
ATOM 847 C CA . VAL A 1 113 ? -8.273 9.398 1.681 1 93.25 113 VAL A CA 1
ATOM 848 C C . VAL A 1 113 ? -7.707 7.984 1.542 1 93.25 113 VAL A C 1
ATOM 850 O O . VAL A 1 113 ? -7.719 7.41 0.452 1 93.25 113 VAL A O 1
ATOM 853 N N . GLY A 1 114 ? -7.215 7.43 2.633 1 91.06 114 GLY A N 1
ATOM 854 C CA . GLY A 1 114 ? -6.719 6.062 2.627 1 91.06 114 GLY A CA 1
ATOM 855 C C . GLY A 1 114 ? -7.766 5.047 2.213 1 91.06 114 GLY A C 1
ATOM 856 O O . GLY A 1 114 ? -7.477 4.129 1.44 1 91.06 114 GLY A O 1
ATOM 857 N N . ALA A 1 115 ? -8.953 5.188 2.693 1 94.12 115 ALA A N 1
ATOM 858 C CA . ALA A 1 115 ? -10.047 4.281 2.348 1 94.12 115 ALA A CA 1
ATOM 859 C C . ALA A 1 115 ? -10.383 4.375 0.863 1 94.12 115 ALA A C 1
ATOM 861 O O . ALA A 1 115 ? -10.625 3.357 0.21 1 94.12 115 ALA A O 1
ATOM 862 N N . LEU A 1 116 ? -10.406 5.605 0.327 1 92.94 116 LEU A N 1
ATOM 863 C CA . LEU A 1 116 ? -10.68 5.816 -1.089 1 92.94 116 LEU A CA 1
ATOM 864 C C . LEU A 1 116 ? -9.617 5.152 -1.956 1 92.94 116 LEU A C 1
ATOM 866 O O . LEU A 1 116 ? -9.93 4.586 -3.006 1 92.94 116 LEU A O 1
ATOM 870 N N . GLU A 1 117 ? -8.43 5.188 -1.473 1 89.44 117 GLU A N 1
ATOM 871 C CA . GLU A 1 117 ? -7.34 4.566 -2.221 1 89.44 117 GLU A CA 1
ATOM 872 C C . GLU A 1 117 ? -7.484 3.049 -2.252 1 89.44 117 GLU A C 1
ATOM 874 O O . GLU A 1 117 ? -7.301 2.424 -3.297 1 89.44 117 GLU A O 1
ATOM 879 N N . VAL A 1 118 ? -7.789 2.473 -1.136 1 89.25 118 VAL A N 1
ATOM 880 C CA . VAL A 1 118 ? -7.961 1.026 -1.056 1 89.25 118 VAL A CA 1
ATOM 881 C C . VAL A 1 118 ? -9.109 0.592 -1.957 1 89.25 118 VAL A C 1
ATOM 883 O O . VAL A 1 118 ? -8.992 -0.379 -2.709 1 89.25 118 VAL A O 1
ATOM 886 N N . ALA A 1 119 ? -10.172 1.318 -1.96 1 90.75 119 ALA A N 1
ATOM 887 C CA . ALA A 1 119 ? -11.352 1 -2.768 1 90.75 119 ALA A CA 1
ATOM 888 C C . ALA A 1 119 ? -11.062 1.181 -4.254 1 90.75 119 ALA A C 1
ATOM 890 O O . ALA A 1 119 ? -11.602 0.456 -5.09 1 90.75 119 ALA A O 1
ATOM 891 N N . GLY A 1 120 ? -10.289 2.148 -4.555 1 85.19 120 GLY A N 1
ATOM 892 C CA . GLY A 1 120 ? -9.977 2.453 -5.941 1 85.19 120 GLY A CA 1
ATOM 893 C C . GLY A 1 120 ? -9.008 1.466 -6.566 1 85.19 120 GLY A C 1
ATOM 894 O O . GLY A 1 120 ? -8.992 1.298 -7.789 1 85.19 120 GLY A O 1
ATOM 895 N N . ARG A 1 121 ? -8.148 0.834 -5.789 1 76.62 121 ARG A N 1
ATOM 896 C CA . ARG A 1 121 ? -7.117 -0.079 -6.262 1 76.62 121 ARG A CA 1
ATOM 897 C C . ARG A 1 121 ? -7.73 -1.365 -6.805 1 76.62 121 ARG A C 1
ATOM 899 O O . ARG A 1 121 ? -7.168 -1.993 -7.707 1 76.62 121 ARG A O 1
ATOM 906 N N . VAL A 1 122 ? -8.805 -1.773 -6.27 1 69.19 122 VAL A N 1
ATOM 907 C CA . VAL A 1 122 ? -9.344 -3.09 -6.598 1 69.19 122 VAL A CA 1
ATOM 908 C C . VAL A 1 122 ? -9.859 -3.092 -8.031 1 69.19 122 VAL A C 1
ATOM 910 O O . VAL A 1 122 ? -9.867 -4.133 -8.695 1 69.19 122 VAL A O 1
ATOM 913 N N . GLY A 1 123 ? -10.211 -1.939 -8.539 1 59.66 123 GLY A N 1
ATOM 914 C CA . GLY A 1 123 ? -10.672 -1.896 -9.922 1 59.66 123 GLY A CA 1
ATOM 915 C C . GLY A 1 123 ? -9.547 -1.884 -10.93 1 59.66 123 GLY A C 1
ATOM 916 O O . GLY A 1 123 ? -9.766 -2.123 -12.117 1 59.66 123 GLY A O 1
ATOM 917 N N . GLY A 1 124 ? -8.352 -1.646 -10.516 1 58.78 124 GLY A N 1
ATOM 918 C CA . GLY A 1 124 ? -7.254 -1.483 -11.453 1 58.78 124 GLY A CA 1
ATOM 919 C C . GLY A 1 124 ? -6.312 -2.672 -11.477 1 58.78 124 GLY A C 1
ATOM 920 O O . GLY A 1 124 ? -6.582 -3.697 -10.844 1 58.78 124 GLY A O 1
ATOM 921 N N . ALA A 1 125 ? -5.426 -2.521 -12.414 1 56.81 125 ALA A N 1
ATOM 922 C CA . ALA A 1 125 ? -4.41 -3.562 -12.555 1 56.81 125 ALA A CA 1
ATOM 923 C C . ALA A 1 125 ? -3.635 -3.748 -11.25 1 56.81 125 ALA A C 1
ATOM 925 O O . ALA A 1 125 ? -3.193 -2.773 -10.641 1 56.81 125 ALA A O 1
ATOM 926 N N . ARG A 1 126 ? -3.764 -4.859 -10.594 1 62 126 ARG A N 1
ATOM 927 C CA . ARG A 1 126 ? -3.164 -5.234 -9.32 1 62 126 ARG A CA 1
ATOM 928 C C . ARG A 1 126 ? -1.644 -5.27 -9.414 1 62 126 ARG A C 1
ATOM 930 O O . ARG A 1 126 ? -1.091 -5.496 -10.492 1 62 126 ARG A O 1
ATOM 937 N N . THR A 1 127 ? -1.033 -4.805 -8.43 1 66.31 127 THR A N 1
ATOM 938 C CA . THR A 1 127 ? 0.417 -4.852 -8.281 1 66.31 127 THR A CA 1
ATOM 939 C C . THR A 1 127 ? 0.925 -6.285 -8.367 1 66.31 127 THR A C 1
ATOM 941 O O . THR A 1 127 ? 0.167 -7.234 -8.148 1 66.31 127 THR A O 1
ATOM 944 N N . ARG A 1 128 ? 2.094 -6.426 -8.984 1 77.38 128 ARG A N 1
ATOM 945 C CA . ARG A 1 128 ? 2.758 -7.715 -9.141 1 77.38 128 ARG A CA 1
ATOM 946 C C . ARG A 1 128 ? 4.199 -7.652 -8.641 1 77.38 128 ARG A C 1
ATOM 948 O O . ARG A 1 128 ? 4.805 -6.578 -8.617 1 77.38 128 ARG A O 1
ATOM 955 N N . VAL A 1 129 ? 4.676 -8.766 -8.109 1 83.38 129 VAL A N 1
ATOM 956 C CA . VAL A 1 129 ? 6.094 -8.867 -7.793 1 83.38 129 VAL A CA 1
ATOM 957 C C . VAL A 1 129 ? 6.914 -8.883 -9.078 1 83.38 129 VAL A C 1
ATOM 959 O O . VAL A 1 129 ? 6.66 -9.695 -9.969 1 83.38 129 VAL A O 1
ATOM 962 N N . SER A 1 130 ? 7.77 -7.945 -9.234 1 88.81 130 SER A N 1
ATOM 963 C CA . SER A 1 130 ? 8.586 -7.773 -10.43 1 88.81 130 SER A CA 1
ATOM 964 C C . SER A 1 130 ? 10.039 -7.461 -10.07 1 88.81 130 SER A C 1
ATOM 966 O O . SER A 1 130 ? 10.352 -7.238 -8.898 1 88.81 130 SER A O 1
ATOM 968 N N . GLU A 1 131 ? 10.836 -7.547 -11.07 1 88.38 131 GLU A N 1
ATOM 969 C CA . GLU A 1 131 ? 12.242 -7.215 -10.891 1 88.38 131 GLU A CA 1
ATOM 970 C C . GLU A 1 131 ? 12.406 -5.809 -10.32 1 88.38 131 GLU A C 1
ATOM 972 O O . GLU A 1 131 ? 13.195 -5.594 -9.398 1 88.38 131 GLU A O 1
ATOM 977 N N . SER A 1 132 ? 11.703 -4.875 -10.852 1 88.19 132 SER A N 1
ATOM 978 C CA . SER A 1 132 ? 11.82 -3.479 -10.438 1 88.19 132 SER A CA 1
ATOM 979 C C . SER A 1 132 ? 11.414 -3.299 -8.977 1 88.19 132 SER A C 1
ATOM 981 O O . SER A 1 132 ? 12.078 -2.574 -8.234 1 88.19 132 SER A O 1
ATOM 983 N N . ARG A 1 133 ? 10.359 -3.959 -8.578 1 90.12 133 ARG A N 1
ATOM 984 C CA . ARG A 1 133 ? 9.883 -3.877 -7.203 1 90.12 133 ARG A CA 1
ATOM 985 C C . ARG A 1 133 ? 10.906 -4.449 -6.23 1 90.12 133 ARG A C 1
ATOM 987 O O . ARG A 1 133 ? 11.203 -3.832 -5.203 1 90.12 133 ARG A O 1
ATOM 994 N N . VAL A 1 134 ? 11.43 -5.598 -6.516 1 90.69 134 VAL A N 1
ATOM 995 C CA . VAL A 1 134 ? 12.422 -6.242 -5.66 1 90.69 134 VAL A CA 1
ATOM 996 C C . VAL A 1 134 ? 13.695 -5.402 -5.613 1 90.69 134 VAL A C 1
ATOM 998 O O . VAL A 1 134 ? 14.305 -5.246 -4.555 1 90.69 134 VAL A O 1
ATOM 1001 N N . ARG A 1 135 ? 14.094 -4.895 -6.738 1 90.12 135 ARG A N 1
ATOM 1002 C CA . ARG A 1 135 ? 15.281 -4.047 -6.793 1 90.12 135 ARG A CA 1
ATOM 1003 C C . ARG A 1 135 ? 15.133 -2.828 -5.895 1 90.12 135 ARG A C 1
ATOM 1005 O O . ARG A 1 135 ? 16.062 -2.457 -5.176 1 90.12 135 ARG A O 1
ATOM 1012 N N . THR A 1 136 ? 13.961 -2.201 -5.977 1 92.94 136 THR A N 1
ATOM 1013 C CA . THR A 1 136 ? 13.68 -1.045 -5.133 1 92.94 136 THR A CA 1
ATOM 1014 C C . THR A 1 136 ? 13.82 -1.401 -3.656 1 92.94 136 THR A C 1
ATOM 1016 O O . THR A 1 136 ? 14.406 -0.639 -2.883 1 92.94 136 THR A O 1
ATOM 1019 N N . LEU A 1 137 ? 13.273 -2.533 -3.27 1 93.44 137 LEU A N 1
ATOM 1020 C CA . LEU A 1 137 ? 13.359 -2.984 -1.885 1 93.44 137 LEU A CA 1
ATOM 1021 C C . LEU A 1 137 ? 14.812 -3.252 -1.492 1 93.44 137 LEU A C 1
ATOM 1023 O O . LEU A 1 137 ? 15.266 -2.803 -0.437 1 93.44 137 LEU A O 1
ATOM 1027 N N . LEU A 1 138 ? 15.586 -3.949 -2.363 1 91.44 138 LEU A N 1
ATOM 1028 C CA . LEU A 1 138 ? 16.984 -4.281 -2.084 1 91.44 138 LEU A CA 1
ATOM 1029 C C . LEU A 1 138 ? 17.812 -3.018 -1.939 1 91.44 138 LEU A C 1
ATOM 1031 O O . LEU A 1 138 ? 18.641 -2.914 -1.025 1 91.44 138 LEU A O 1
ATOM 1035 N N . ASP A 1 139 ? 17.594 -2.096 -2.803 1 90.5 139 ASP A N 1
ATOM 1036 C CA . ASP A 1 139 ? 18.328 -0.835 -2.758 1 90.5 139 ASP A CA 1
ATOM 1037 C C . ASP A 1 139 ? 18.047 -0.079 -1.463 1 90.5 139 ASP A C 1
ATOM 1039 O O . ASP A 1 139 ? 18.953 0.482 -0.852 1 90.5 139 ASP A O 1
ATOM 1043 N N . ALA A 1 140 ? 16.781 -0.048 -1.088 1 94.12 140 ALA A N 1
ATOM 1044 C CA . ALA A 1 140 ? 16.391 0.651 0.136 1 94.12 140 ALA A CA 1
ATOM 1045 C C . ALA A 1 140 ? 17.031 0.004 1.361 1 94.12 140 ALA A C 1
ATOM 1047 O O . ALA A 1 140 ? 17.516 0.7 2.262 1 94.12 140 ALA A O 1
ATOM 1048 N N . VAL A 1 141 ? 17.062 -1.312 1.402 1 94.31 141 VAL A N 1
ATOM 1049 C CA . VAL A 1 141 ? 17.656 -2.033 2.52 1 94.31 141 VAL A CA 1
ATOM 1050 C C . VAL A 1 141 ? 19.156 -1.781 2.549 1 94.31 141 VAL A C 1
ATOM 1052 O O . VAL A 1 141 ? 19.734 -1.568 3.617 1 94.31 141 VAL A O 1
ATOM 1055 N N . GLU A 1 142 ? 19.734 -1.817 1.418 1 90.19 142 GLU A N 1
ATOM 1056 C CA . GLU A 1 142 ? 21.172 -1.574 1.323 1 90.19 142 GLU A CA 1
ATOM 1057 C C . GLU A 1 142 ? 21.531 -0.165 1.792 1 90.19 142 GLU A C 1
ATOM 1059 O O . GLU A 1 142 ? 22.516 0.028 2.508 1 90.19 142 GLU A O 1
ATOM 1064 N N . GLU A 1 143 ? 20.797 0.788 1.378 1 90.44 143 GLU A N 1
ATOM 1065 C CA . GLU A 1 143 ? 21.016 2.172 1.788 1 90.44 143 GLU A CA 1
ATOM 1066 C C . GLU A 1 143 ? 20.875 2.328 3.299 1 90.44 143 GLU A C 1
ATOM 1068 O O . GLU A 1 143 ? 21.688 3.002 3.936 1 90.44 143 GLU A O 1
ATOM 1073 N N . LEU A 1 144 ? 19.844 1.745 3.842 1 94.62 144 LEU A N 1
ATOM 1074 C CA . LEU A 1 144 ? 19.641 1.797 5.285 1 94.62 144 LEU A CA 1
ATOM 1075 C C . LEU A 1 144 ? 20.797 1.144 6.023 1 94.62 144 LEU A C 1
ATOM 1077 O O . LEU A 1 144 ? 21.281 1.665 7.035 1 94.62 144 LEU A O 1
ATOM 1081 N N . ALA A 1 145 ? 21.25 0.003 5.508 1 93.06 145 ALA A N 1
ATOM 1082 C CA . ALA A 1 145 ? 22.391 -0.696 6.117 1 93.06 145 ALA A CA 1
ATOM 1083 C C . ALA A 1 145 ? 23.656 0.157 6.066 1 93.06 145 ALA A C 1
ATOM 1085 O O . ALA A 1 145 ? 24.422 0.193 7.031 1 93.06 145 ALA A O 1
ATOM 1086 N N . GLN A 1 146 ? 23.797 0.849 5.008 1 88.56 146 GLN A N 1
ATOM 1087 C CA . GLN A 1 146 ? 24.953 1.724 4.852 1 88.56 146 GLN A CA 1
ATOM 1088 C C . GLN A 1 146 ? 24.891 2.904 5.816 1 88.56 146 GLN A C 1
ATOM 1090 O O . GLN A 1 146 ? 25.906 3.281 6.418 1 88.56 146 GLN A O 1
ATOM 1095 N N . ASP A 1 147 ? 23.75 3.453 5.953 1 90.06 147 ASP A N 1
ATOM 1096 C CA . ASP A 1 147 ? 23.578 4.598 6.844 1 90.06 147 ASP A CA 1
ATOM 1097 C C . ASP A 1 147 ? 23.719 4.18 8.305 1 90.06 147 ASP A C 1
ATOM 1099 O O . ASP A 1 147 ? 24.125 4.984 9.148 1 90.06 147 ASP A O 1
ATOM 1103 N N . ALA A 1 148 ? 23.406 2.953 8.523 1 90.69 148 ALA A N 1
ATOM 1104 C CA . ALA A 1 148 ? 23.5 2.443 9.883 1 90.69 148 ALA A CA 1
ATOM 1105 C C . ALA A 1 148 ? 24.922 1.985 10.211 1 90.69 148 ALA A C 1
ATOM 1107 O O . ALA A 1 148 ? 25.266 1.814 11.375 1 90.69 148 ALA A O 1
ATOM 1108 N N . ASP A 1 149 ? 25.703 1.729 9.133 1 83.94 149 ASP A N 1
ATOM 1109 C CA . ASP A 1 149 ? 27.062 1.243 9.32 1 83.94 149 ASP A CA 1
ATOM 1110 C C . ASP A 1 149 ? 28.031 2.402 9.516 1 83.94 149 ASP A C 1
ATOM 1112 O O . ASP A 1 149 ? 28.266 3.193 8.594 1 83.94 149 ASP A O 1
ATOM 1116 N N . PRO A 1 150 ? 28.734 2.439 10.578 1 78.5 150 PRO A N 1
ATOM 1117 C CA . PRO A 1 150 ? 29.641 3.549 10.867 1 78.5 150 PRO A CA 1
ATOM 1118 C C . PRO A 1 150 ? 31.031 3.338 10.273 1 78.5 150 PRO A C 1
ATOM 1120 O O . PRO A 1 150 ? 31.875 4.246 10.305 1 78.5 150 PRO A O 1
ATOM 1123 N N . ASP A 1 151 ? 31.172 2.297 9.539 1 84.88 151 ASP A N 1
ATOM 1124 C CA . ASP A 1 151 ? 32.531 1.951 9.094 1 84.88 151 ASP A CA 1
ATOM 1125 C C . ASP A 1 151 ? 32.875 2.676 7.797 1 84.88 151 ASP A C 1
ATOM 1127 O O . ASP A 1 151 ? 32.344 2.355 6.734 1 84.88 151 ASP A O 1
ATOM 1131 N N . VAL A 1 152 ? 33.875 3.545 7.844 1 88.5 152 VAL A N 1
ATOM 1132 C CA . VAL A 1 152 ? 34.312 4.379 6.727 1 88.5 152 VAL A CA 1
ATOM 1133 C C . VAL A 1 152 ? 34.906 3.502 5.625 1 88.5 152 VAL A C 1
ATOM 1135 O O . VAL A 1 152 ? 34.688 3.752 4.438 1 88.5 152 VAL A O 1
ATOM 1138 N N . LEU A 1 153 ? 35.562 2.453 5.973 1 89.62 153 LEU A N 1
ATOM 1139 C CA . LEU A 1 153 ? 36.219 1.598 4.988 1 89.62 153 LEU A CA 1
ATOM 1140 C C . LEU A 1 153 ? 35.188 0.817 4.18 1 89.62 153 LEU A C 1
ATOM 1142 O O . LEU A 1 153 ? 35.344 0.642 2.969 1 89.62 153 LEU A O 1
ATOM 1146 N N . SER A 1 154 ? 34.219 0.381 4.941 1 86.69 154 SER A N 1
ATOM 1147 C CA . SER A 1 154 ? 33.156 -0.323 4.246 1 86.69 154 SER A CA 1
ATOM 1148 C C . SER A 1 154 ? 32.438 0.597 3.268 1 86.69 154 SER A C 1
ATOM 1150 O O . SER A 1 154 ? 32.062 0.177 2.17 1 86.69 154 SER A O 1
ATOM 1152 N N . ARG A 1 155 ? 32.25 1.828 3.662 1 87.81 155 ARG A N 1
ATOM 1153 C CA . ARG A 1 155 ? 31.578 2.807 2.816 1 87.81 155 ARG A CA 1
ATOM 1154 C C . ARG A 1 155 ? 32.406 3.115 1.568 1 87.81 155 ARG A C 1
ATOM 1156 O O . ARG A 1 155 ? 31.859 3.168 0.462 1 87.81 155 ARG A O 1
ATOM 1163 N N . ILE A 1 156 ? 33.625 3.295 1.74 1 92.38 156 ILE A N 1
ATOM 1164 C CA . ILE A 1 156 ? 34.531 3.594 0.618 1 92.38 156 ILE A CA 1
ATOM 1165 C C . ILE A 1 156 ? 34.562 2.41 -0.344 1 92.38 156 ILE A C 1
ATOM 1167 O O . ILE A 1 156 ? 34.469 2.588 -1.562 1 92.38 156 ILE A O 1
ATOM 1171 N N . ALA A 1 157 ? 34.625 1.24 0.19 1 91.06 157 ALA A N 1
ATOM 1172 C CA . ALA A 1 157 ? 34.656 0.039 -0.64 1 91.06 157 ALA A CA 1
ATOM 1173 C C . ALA A 1 157 ? 33.406 -0.066 -1.499 1 91.06 157 ALA A C 1
ATOM 1175 O O . ALA A 1 157 ? 33.5 -0.438 -2.674 1 91.06 157 ALA A O 1
ATOM 1176 N N . ARG A 1 158 ? 32.344 0.224 -0.933 1 86.25 158 ARG A N 1
ATOM 1177 C CA . ARG A 1 158 ? 31.078 0.167 -1.649 1 86.25 158 ARG A CA 1
ATOM 1178 C C . ARG A 1 158 ? 31.016 1.218 -2.754 1 86.25 158 ARG A C 1
ATOM 1180 O O . ARG A 1 158 ? 30.578 0.93 -3.871 1 86.25 158 ARG A O 1
ATOM 1187 N N . LEU A 1 159 ? 31.391 2.418 -2.398 1 91.12 159 LEU A N 1
ATOM 1188 C CA . LEU A 1 159 ? 31.391 3.496 -3.381 1 91.12 159 LEU A CA 1
ATOM 1189 C C . LEU A 1 159 ? 32.312 3.166 -4.543 1 91.12 159 LEU A C 1
ATOM 1191 O O . LEU A 1 159 ? 31.984 3.414 -5.703 1 91.12 159 LEU A O 1
ATOM 1195 N N . ASP A 1 160 ? 33.375 2.561 -4.207 1 93.56 160 ASP A N 1
ATOM 1196 C CA . ASP A 1 160 ? 34.344 2.18 -5.238 1 93.56 160 ASP A CA 1
ATOM 1197 C C . ASP A 1 160 ? 33.75 1.112 -6.16 1 93.56 160 ASP A C 1
ATOM 1199 O O . ASP A 1 160 ? 34 1.144 -7.371 1 93.56 160 ASP A O 1
ATOM 1203 N N . ALA A 1 161 ? 33.094 0.167 -5.523 1 90.75 161 ALA A N 1
ATOM 1204 C CA . ALA A 1 161 ? 32.438 -0.868 -6.332 1 90.75 161 ALA A CA 1
ATOM 1205 C C . ALA A 1 161 ? 31.406 -0.264 -7.273 1 90.75 161 ALA A C 1
ATOM 1207 O O . ALA A 1 161 ? 31.312 -0.672 -8.43 1 90.75 161 ALA A O 1
ATOM 1208 N N . GLU A 1 162 ? 30.656 0.691 -6.793 1 89.12 162 GLU A N 1
ATOM 1209 C CA . GLU A 1 162 ? 29.641 1.362 -7.605 1 89.12 162 GLU A CA 1
ATOM 1210 C C . GLU A 1 162 ? 30.281 2.152 -8.742 1 89.12 162 GLU A C 1
ATOM 1212 O O . GLU A 1 162 ? 29.781 2.143 -9.867 1 89.12 162 GLU A O 1
ATOM 1217 N N . ILE A 1 163 ? 31.375 2.848 -8.406 1 94.56 163 ILE A N 1
ATOM 1218 C CA . ILE A 1 163 ? 32.094 3.635 -9.406 1 94.56 163 ILE A CA 1
ATOM 1219 C C . ILE A 1 163 ? 32.625 2.713 -10.5 1 94.56 163 ILE A C 1
ATOM 1221 O O . ILE A 1 163 ? 32.531 3.02 -11.688 1 94.56 163 ILE A O 1
ATOM 1225 N N . LYS A 1 164 ? 33.156 1.645 -10.094 1 94.81 164 LYS A N 1
ATOM 1226 C CA . LYS A 1 164 ? 33.719 0.685 -11.039 1 94.81 164 LYS A CA 1
ATOM 1227 C C . LYS A 1 164 ? 32.656 0.145 -11.969 1 94.81 164 LYS A C 1
ATOM 1229 O O . LYS A 1 164 ? 32.875 0.03 -13.18 1 94.81 164 LYS A O 1
ATOM 1234 N N . GLU A 1 165 ? 31.5 -0.228 -11.367 1 91.69 165 GLU A N 1
ATOM 1235 C CA . GLU A 1 165 ? 30.391 -0.748 -12.156 1 91.69 165 GLU A CA 1
ATOM 1236 C C . GLU A 1 165 ? 29.922 0.278 -13.18 1 91.69 165 GLU A C 1
ATOM 1238 O O . GLU A 1 165 ? 29.688 -0.058 -14.344 1 91.69 165 GLU A O 1
ATOM 1243 N N . ARG A 1 166 ? 29.75 1.529 -12.789 1 93.38 166 ARG A N 1
ATOM 1244 C CA . ARG A 1 166 ? 29.266 2.584 -13.672 1 93.38 166 ARG A CA 1
ATOM 1245 C C . ARG A 1 166 ? 30.312 2.928 -14.742 1 93.38 166 ARG A C 1
ATOM 1247 O O . ARG A 1 166 ? 29.953 3.207 -15.891 1 93.38 166 ARG A O 1
ATOM 1254 N N . THR A 1 167 ? 31.578 2.865 -14.344 1 94.94 167 THR A N 1
ATOM 1255 C CA . THR A 1 167 ? 32.656 3.123 -15.289 1 94.94 167 THR A CA 1
ATOM 1256 C C . THR A 1 167 ? 32.688 2.041 -16.359 1 94.94 167 THR A C 1
ATOM 1258 O O . THR A 1 167 ? 32.906 2.336 -17.547 1 94.94 167 THR A O 1
ATOM 1261 N N . ALA A 1 168 ? 32.5 0.852 -15.961 1 94.25 168 ALA A N 1
ATOM 1262 C CA . ALA A 1 168 ? 32.469 -0.251 -16.922 1 94.25 168 ALA A CA 1
ATOM 1263 C C . ALA A 1 168 ? 31.312 -0.076 -17.906 1 94.25 168 ALA A C 1
ATOM 1265 O O . ALA A 1 168 ? 31.453 -0.384 -19.094 1 94.25 168 ALA A O 1
ATOM 1266 N N . GLU A 1 169 ? 30.266 0.391 -17.406 1 91 169 GLU A N 1
ATOM 1267 C CA . GLU A 1 169 ? 29.109 0.612 -18.281 1 91 169 GLU A CA 1
ATOM 1268 C C . GLU A 1 169 ? 29.359 1.744 -19.266 1 91 169 GLU A C 1
ATOM 1270 O O . GLU A 1 169 ? 28.969 1.664 -20.422 1 91 169 GLU A O 1
ATOM 1275 N N . VAL A 1 170 ? 30.016 2.773 -18.844 1 94.12 170 VAL A N 1
ATOM 1276 C CA . VAL A 1 170 ? 30.359 3.885 -19.719 1 94.12 170 VAL A CA 1
ATOM 1277 C C . VAL A 1 170 ? 31.297 3.398 -20.828 1 94.12 170 VAL A C 1
ATOM 1279 O O . VAL A 1 170 ? 31.109 3.734 -22 1 94.12 170 VAL A O 1
ATOM 1282 N N . ASP A 1 171 ? 32.25 2.604 -20.406 1 94.75 171 ASP A N 1
ATOM 1283 C CA . ASP A 1 171 ? 33.188 2.053 -21.375 1 94.75 171 ASP A CA 1
ATOM 1284 C C . ASP A 1 171 ? 32.469 1.197 -22.422 1 94.75 171 ASP A C 1
ATOM 1286 O O . ASP A 1 171 ? 32.781 1.28 -23.609 1 94.75 171 ASP A O 1
ATOM 1290 N N . ARG A 1 172 ? 31.578 0.418 -21.906 1 92.69 172 ARG A N 1
ATOM 1291 C CA . ARG A 1 172 ? 30.812 -0.434 -22.797 1 92.69 172 ARG A CA 1
ATOM 1292 C C . ARG A 1 172 ? 29.984 0.402 -23.781 1 92.69 172 ARG A C 1
ATOM 1294 O O . ARG A 1 172 ? 29.969 0.118 -24.984 1 92.69 172 ARG A O 1
ATOM 1301 N N . LEU A 1 173 ? 29.344 1.43 -23.312 1 91.81 173 LEU A N 1
ATOM 1302 C CA . LEU A 1 173 ? 28.516 2.285 -24.141 1 91.81 173 LEU A CA 1
ATOM 1303 C C . LEU A 1 173 ? 29.344 3.057 -25.141 1 91.81 173 LEU A C 1
ATOM 1305 O O . LEU A 1 173 ? 28.922 3.266 -26.281 1 91.81 173 LEU A O 1
ATOM 1309 N N . GLU A 1 174 ? 30.531 3.447 -24.703 1 92.75 174 GLU A N 1
ATOM 1310 C CA . GLU A 1 174 ? 31.422 4.172 -25.609 1 92.75 174 GLU A CA 1
ATOM 1311 C C . GLU A 1 174 ? 31.938 3.258 -26.719 1 92.75 174 GLU A C 1
ATOM 1313 O O . GLU A 1 174 ? 32.125 3.693 -27.859 1 92.75 174 GLU A O 1
ATOM 1318 N N . ARG A 1 175 ? 32.125 2.047 -26.375 1 91.81 175 ARG A N 1
ATOM 1319 C CA . ARG A 1 175 ? 32.625 1.079 -27.344 1 91.81 175 ARG A CA 1
ATOM 1320 C C . ARG A 1 175 ? 31.531 0.653 -28.328 1 91.81 175 ARG A C 1
ATOM 1322 O O . ARG A 1 175 ? 31.781 0.55 -29.531 1 91.81 175 ARG A O 1
ATOM 1329 N N . THR A 1 176 ? 30.391 0.389 -27.797 1 89.38 176 THR A N 1
ATOM 1330 C CA . THR A 1 176 ? 29.328 -0.164 -28.609 1 89.38 176 THR A CA 1
ATOM 1331 C C . THR A 1 176 ? 28.516 0.952 -29.266 1 89.38 176 THR A C 1
ATOM 1333 O O . THR A 1 176 ? 27.906 0.749 -30.312 1 89.38 176 THR A O 1
ATOM 1336 N N . GLY A 1 177 ? 28.438 2.074 -28.641 1 84.62 177 GLY A N 1
ATOM 1337 C CA . GLY A 1 177 ? 27.688 3.219 -29.141 1 84.62 177 GLY A CA 1
ATOM 1338 C C . GLY A 1 177 ? 26.188 3.025 -29.078 1 84.62 177 GLY A C 1
ATOM 1339 O O . GLY A 1 177 ? 25.438 3.746 -29.734 1 84.62 177 GLY A O 1
ATOM 1340 N N . ALA A 1 178 ? 25.766 1.95 -28.609 1 82.44 178 ALA A N 1
ATOM 1341 C CA . ALA A 1 178 ? 24.328 1.699 -28.609 1 82.44 178 ALA A CA 1
ATOM 1342 C C . ALA A 1 178 ? 23.859 1.218 -27.234 1 82.44 178 ALA A C 1
ATOM 1344 O O . ALA A 1 178 ? 24.609 0.535 -26.516 1 82.44 178 ALA A O 1
ATOM 1345 N N . VAL A 1 179 ? 22.672 1.766 -26.781 1 83.06 179 VAL A N 1
ATOM 1346 C CA . VAL A 1 179 ? 22.016 1.294 -25.578 1 83.06 179 VAL A CA 1
ATOM 1347 C C . VAL A 1 179 ? 21.078 0.13 -25.922 1 83.06 179 VAL A C 1
ATOM 1349 O O . VAL A 1 179 ? 20.297 0.212 -26.859 1 83.06 179 VAL A O 1
ATOM 1352 N N . GLU A 1 180 ? 21.297 -0.955 -25.344 1 82.62 180 GLU A N 1
ATOM 1353 C CA . GLU A 1 180 ? 20.344 -2.057 -25.516 1 82.62 180 GLU A CA 1
ATOM 1354 C C . GLU A 1 180 ? 18.953 -1.67 -25.047 1 82.62 180 GLU A C 1
ATOM 1356 O O . GLU A 1 180 ? 18.766 -1.321 -23.875 1 82.62 180 GLU A O 1
ATOM 1361 N N . PRO A 1 181 ? 18.031 -1.692 -26.031 1 84.5 181 PRO A N 1
ATOM 1362 C CA . PRO A 1 181 ? 16.688 -1.292 -25.641 1 84.5 181 PRO A CA 1
ATOM 1363 C C . PRO A 1 181 ? 16.062 -2.246 -24.625 1 84.5 181 PRO A C 1
ATOM 1365 O O . PRO A 1 181 ? 16.281 -3.459 -24.703 1 84.5 181 PRO A O 1
ATOM 1368 N N . VAL A 1 182 ? 15.445 -1.639 -23.656 1 87.94 182 VAL A N 1
ATOM 1369 C CA . VAL A 1 182 ? 14.688 -2.406 -22.672 1 87.94 182 VAL A CA 1
ATOM 1370 C C . VAL A 1 182 ? 13.32 -2.787 -23.25 1 87.94 182 VAL A C 1
ATOM 1372 O O . VAL A 1 182 ? 12.664 -1.965 -23.891 1 87.94 182 VAL A O 1
ATOM 1375 N N . GLY A 1 183 ? 12.938 -4.023 -23.125 1 88.5 183 GLY A N 1
ATOM 1376 C CA . GLY A 1 183 ? 11.672 -4.5 -23.672 1 88.5 183 GLY A CA 1
ATOM 1377 C C . GLY A 1 183 ? 10.461 -3.82 -23.047 1 88.5 183 GLY A C 1
ATOM 1378 O O . GLY A 1 183 ? 10.523 -3.355 -21.906 1 88.5 183 GLY A O 1
ATOM 1379 N N . ASP A 1 184 ? 9.359 -3.777 -23.766 1 89.31 184 ASP A N 1
ATOM 1380 C CA . ASP A 1 184 ? 8.133 -3.113 -23.328 1 89.31 184 ASP A CA 1
ATOM 1381 C C . ASP A 1 184 ? 7.598 -3.725 -22.031 1 89.31 184 ASP A C 1
ATOM 1383 O O . ASP A 1 184 ? 7.082 -3.012 -21.172 1 89.31 184 ASP A O 1
ATOM 1387 N N . ASP A 1 185 ? 7.754 -4.969 -21.875 1 87.12 185 ASP A N 1
ATOM 1388 C CA . ASP A 1 185 ? 7.246 -5.633 -20.672 1 87.12 185 ASP A CA 1
ATOM 1389 C C . ASP A 1 185 ? 7.973 -5.148 -19.422 1 87.12 185 ASP A C 1
ATOM 1391 O O . ASP A 1 185 ? 7.352 -4.953 -18.375 1 87.12 185 ASP A O 1
ATOM 1395 N N . GLN A 1 186 ? 9.195 -5.004 -19.656 1 89.56 186 GLN A N 1
ATOM 1396 C CA . GLN A 1 186 ? 9.984 -4.523 -18.531 1 89.56 186 GLN A CA 1
ATOM 1397 C C . GLN A 1 186 ? 9.648 -3.072 -18.203 1 89.56 186 GLN A C 1
ATOM 1399 O O . GLN A 1 186 ? 9.578 -2.695 -17.031 1 89.56 186 GLN A O 1
ATOM 1404 N N . LEU A 1 187 ? 9.461 -2.275 -19.203 1 93.38 187 LEU A N 1
ATOM 1405 C CA . LEU A 1 187 ? 9.094 -0.88 -19 1 93.38 187 LEU A CA 1
ATOM 1406 C C . LEU A 1 187 ? 7.73 -0.774 -18.312 1 93.38 187 LEU A C 1
ATOM 1408 O O . LEU A 1 187 ? 7.527 0.086 -17.453 1 93.38 187 LEU A O 1
ATOM 1412 N N . LEU A 1 188 ? 6.848 -1.667 -18.703 1 91.75 188 LEU A N 1
ATOM 1413 C CA . LEU A 1 188 ? 5.523 -1.699 -18.078 1 91.75 188 LEU A CA 1
ATOM 1414 C C . LEU A 1 188 ? 5.617 -2.061 -16.609 1 91.75 188 LEU A C 1
ATOM 1416 O O . LEU A 1 188 ? 4.941 -1.458 -15.766 1 91.75 188 LEU A O 1
ATOM 1420 N N . GLU A 1 189 ? 6.48 -2.953 -16.281 1 90.62 189 GLU A N 1
ATOM 1421 C CA . GLU A 1 189 ? 6.695 -3.35 -14.898 1 90.62 189 GLU A CA 1
ATOM 1422 C C . GLU A 1 189 ? 7.25 -2.193 -14.07 1 90.62 189 GLU A C 1
ATOM 1424 O O . GLU A 1 189 ? 6.844 -1.99 -12.922 1 90.62 189 GLU A O 1
ATOM 1429 N N . GLU A 1 190 ? 8.164 -1.534 -14.703 1 93.69 190 GLU A N 1
ATOM 1430 C CA . GLU A 1 190 ? 8.758 -0.396 -14.008 1 93.69 190 GLU A CA 1
ATOM 1431 C C . GLU A 1 190 ? 7.727 0.704 -13.766 1 93.69 190 GLU A C 1
ATOM 1433 O O . GLU A 1 190 ? 7.73 1.345 -12.711 1 93.69 190 GLU A O 1
ATOM 1438 N N . ALA A 1 191 ? 6.883 0.912 -14.766 1 94.31 191 ALA A N 1
ATOM 1439 C CA . ALA A 1 191 ? 5.828 1.91 -14.617 1 94.31 191 ALA A CA 1
ATOM 1440 C C . ALA A 1 191 ? 4.863 1.529 -13.5 1 94.31 191 ALA A C 1
ATOM 1442 O O . ALA A 1 191 ? 4.441 2.383 -12.719 1 94.31 191 ALA A O 1
ATOM 1443 N N . GLU A 1 192 ? 4.559 0.281 -13.414 1 91.31 192 GLU A N 1
ATOM 1444 C CA . GLU A 1 192 ? 3.68 -0.203 -12.352 1 91.31 192 GLU A CA 1
ATOM 1445 C C . GLU A 1 192 ? 4.328 -0.047 -10.984 1 91.31 192 GLU A C 1
ATOM 1447 O O . GLU A 1 192 ? 3.648 0.244 -10 1 91.31 192 GLU A O 1
ATOM 1452 N N . ASN A 1 193 ? 5.602 -0.28 -10.945 1 93.06 193 ASN A N 1
ATOM 1453 C CA . ASN A 1 193 ? 6.332 -0.051 -9.703 1 93.06 193 ASN A CA 1
ATOM 1454 C C . ASN A 1 193 ? 6.258 1.41 -9.266 1 93.06 193 ASN A C 1
ATOM 1456 O O . ASN A 1 193 ? 6.09 1.703 -8.086 1 93.06 193 ASN A O 1
ATOM 1460 N N . VAL A 1 194 ? 6.426 2.311 -10.211 1 94.75 194 VAL A N 1
ATOM 1461 C CA . VAL A 1 194 ? 6.336 3.738 -9.914 1 94.75 194 VAL A CA 1
ATOM 1462 C C . VAL A 1 194 ? 4.957 4.066 -9.352 1 94.75 194 VAL A C 1
ATOM 1464 O O . VAL A 1 194 ? 4.84 4.793 -8.367 1 94.75 194 VAL A O 1
ATOM 1467 N N . LEU A 1 195 ? 3.941 3.525 -10 1 92.12 195 LEU A N 1
ATOM 1468 C CA . LEU A 1 195 ? 2.574 3.754 -9.547 1 92.12 195 LEU A CA 1
ATOM 1469 C C . LEU A 1 195 ? 2.369 3.201 -8.141 1 92.12 195 LEU A C 1
ATOM 1471 O O . LEU A 1 195 ? 1.714 3.834 -7.309 1 92.12 195 LEU A O 1
ATOM 1475 N N . HIS A 1 196 ? 2.953 2.074 -7.863 1 89.81 196 HIS A N 1
ATOM 1476 C CA . HIS A 1 196 ? 2.879 1.472 -6.535 1 89.81 196 HIS A CA 1
ATOM 1477 C C . HIS A 1 196 ? 3.523 2.369 -5.484 1 89.81 196 HIS A C 1
ATOM 1479 O O . HIS A 1 196 ? 2.963 2.57 -4.406 1 89.81 196 HIS A O 1
ATOM 1485 N N . LEU A 1 197 ? 4.648 2.912 -5.828 1 92.12 197 LEU A N 1
ATOM 1486 C CA . LEU A 1 197 ? 5.402 3.75 -4.902 1 92.12 197 LEU A CA 1
ATOM 1487 C C . LEU A 1 197 ? 4.652 5.043 -4.602 1 92.12 197 LEU A C 1
ATOM 1489 O O . LEU A 1 197 ? 4.785 5.602 -3.512 1 92.12 197 LEU A O 1
ATOM 1493 N N . ALA A 1 198 ? 3.908 5.473 -5.508 1 91.56 198 ALA A N 1
ATOM 1494 C CA . ALA A 1 198 ? 3.201 6.742 -5.359 1 91.56 198 ALA A CA 1
ATOM 1495 C C . ALA A 1 198 ? 1.911 6.562 -4.562 1 91.56 198 ALA A C 1
ATOM 1497 O O . ALA A 1 198 ? 1.286 7.543 -4.152 1 91.56 198 ALA A O 1
ATOM 1498 N N . ARG A 1 199 ? 1.643 5.27 -4.285 1 85.38 199 ARG A N 1
ATOM 1499 C CA . ARG A 1 199 ? 0.419 4.98 -3.543 1 85.38 199 ARG A CA 1
ATOM 1500 C C . ARG A 1 199 ? 0.506 5.512 -2.115 1 85.38 199 ARG A C 1
ATOM 1502 O O . ARG A 1 199 ? 1.596 5.594 -1.545 1 85.38 199 ARG A O 1
ATOM 1509 N N . GLU A 1 200 ? -0.46 5.918 -1.556 1 85.56 200 GLU A N 1
ATOM 1510 C CA . GLU A 1 200 ? -0.663 6.305 -0.163 1 85.56 200 GLU A CA 1
ATOM 1511 C C . GLU A 1 200 ? -0.081 7.688 0.116 1 85.56 200 GLU A C 1
ATOM 1513 O O . GLU A 1 200 ? -0.312 8.258 1.182 1 85.56 200 GLU A O 1
ATOM 1518 N N . LEU A 1 201 ? 0.709 8.281 -0.94 1 88.44 201 LEU A N 1
ATOM 1519 C CA . LEU A 1 201 ? 1.316 9.586 -0.728 1 88.44 201 LEU A CA 1
ATOM 1520 C C . LEU A 1 201 ? 0.256 10.633 -0.396 1 88.44 201 LEU A C 1
ATOM 1522 O O . LEU A 1 201 ? 0.416 11.406 0.552 1 88.44 201 LEU A O 1
ATOM 1526 N N . PRO A 1 202 ? -0.874 10.617 -1.07 1 88.19 202 PRO A N 1
ATOM 1527 C CA . PRO A 1 202 ? -1.892 11.625 -0.745 1 88.19 202 PRO A CA 1
ATOM 1528 C C . PRO A 1 202 ? -2.381 11.516 0.697 1 88.19 202 PRO A C 1
ATOM 1530 O O . PRO A 1 202 ? -2.547 12.539 1.372 1 88.19 202 PRO A O 1
ATOM 1533 N N . ALA A 1 203 ? -2.594 10.328 1.174 1 89.5 203 ALA A N 1
ATOM 1534 C CA . ALA A 1 203 ? -3.014 10.133 2.559 1 89.5 203 ALA A CA 1
ATOM 1535 C C . ALA A 1 203 ? -1.927 10.578 3.531 1 89.5 203 ALA A C 1
ATOM 1537 O O . ALA A 1 203 ? -2.227 11.102 4.609 1 89.5 203 ALA A O 1
ATOM 1538 N N . ASP A 1 204 ? -0.719 10.414 3.158 1 89.5 204 ASP A N 1
ATOM 1539 C CA . ASP A 1 204 ? 0.398 10.805 4.012 1 89.5 204 ASP A CA 1
ATOM 1540 C C . ASP A 1 204 ? 0.479 12.328 4.141 1 89.5 204 ASP A C 1
ATOM 1542 O O . ASP A 1 204 ? 0.731 12.852 5.23 1 89.5 204 ASP A O 1
ATOM 1546 N N . PHE A 1 205 ? 0.311 13.023 3.021 1 91.5 205 PHE A N 1
ATOM 1547 C CA . PHE A 1 205 ? 0.287 14.484 3.072 1 91.5 205 PHE A CA 1
ATOM 1548 C C . PHE A 1 205 ? -0.844 14.977 3.969 1 91.5 205 PHE A C 1
ATOM 1550 O O . PHE A 1 205 ? -0.651 15.883 4.777 1 91.5 205 PHE A O 1
ATOM 1557 N N . ALA A 1 206 ? -2.002 14.336 3.779 1 91.31 206 ALA A N 1
ATOM 1558 C CA . ALA A 1 206 ? -3.152 14.711 4.598 1 91.31 206 ALA A CA 1
ATOM 1559 C C . ALA A 1 206 ? -2.867 14.492 6.078 1 91.31 206 ALA A C 1
ATOM 1561 O O . ALA A 1 206 ? -3.299 15.281 6.922 1 91.31 206 ALA A O 1
ATOM 1562 N N . ARG A 1 207 ? -2.168 13.492 6.418 1 91.19 207 ARG A N 1
ATOM 1563 C CA . ARG A 1 207 ? -1.824 13.188 7.801 1 91.19 207 ARG A CA 1
ATOM 1564 C C . ARG A 1 207 ? -0.914 14.258 8.391 1 91.19 207 ARG A C 1
ATOM 1566 O O . ARG A 1 207 ? -0.986 14.555 9.586 1 91.19 207 ARG A O 1
ATOM 1573 N N . VAL A 1 208 ? 0.053 14.75 7.602 1 91.19 208 VAL A N 1
ATOM 1574 C CA . VAL A 1 208 ? 0.943 15.812 8.062 1 91.19 208 VAL A CA 1
ATOM 1575 C C . VAL A 1 208 ? 0.134 17.078 8.352 1 91.19 208 VAL A C 1
ATOM 1577 O O . VAL A 1 208 ? 0.325 17.719 9.383 1 91.19 208 VAL A O 1
ATOM 1580 N N . VAL A 1 209 ? -0.782 17.359 7.426 1 91.88 209 VAL A N 1
ATOM 1581 C CA . VAL A 1 209 ? -1.635 18.531 7.605 1 91.88 209 VAL A CA 1
ATOM 1582 C C . VAL A 1 209 ? -2.434 18.391 8.898 1 91.88 209 VAL A C 1
ATOM 1584 O O . VAL A 1 209 ? -2.516 19.344 9.688 1 91.88 209 VAL A O 1
ATOM 1587 N N . GLU A 1 210 ? -2.979 17.25 9.156 1 91.25 210 GLU A N 1
ATOM 1588 C CA . GLU A 1 210 ? -3.762 16.984 10.359 1 91.25 210 GLU A CA 1
ATOM 1589 C C . GLU A 1 210 ? -2.902 17.109 11.609 1 91.25 210 GLU A C 1
ATOM 1591 O O . GLU A 1 210 ? -3.355 17.625 12.641 1 91.25 210 GLU A O 1
ATOM 1596 N N . SER A 1 211 ? -1.712 16.594 11.523 1 90.75 211 SER A N 1
ATOM 1597 C CA . SER A 1 211 ? -0.798 16.672 12.664 1 90.75 211 SER A CA 1
ATOM 1598 C C . SER A 1 211 ? -0.454 18.125 13 1 90.75 211 SER A C 1
ATOM 1600 O O . SER A 1 211 ? -0.375 18.484 14.172 1 90.75 211 SER A O 1
ATOM 1602 N N . ILE A 1 212 ? -0.206 18.891 11.992 1 89.81 212 ILE A N 1
ATOM 1603 C CA . ILE A 1 212 ? 0.111 20.312 12.18 1 89.81 212 ILE A CA 1
ATOM 1604 C C . ILE A 1 212 ? -1.06 21.016 12.859 1 89.81 212 ILE A C 1
ATOM 1606 O O . ILE A 1 212 ? -0.865 21.781 13.805 1 89.81 212 ILE A O 1
ATOM 1610 N N . LYS A 1 213 ? -2.223 20.75 12.398 1 89.5 213 LYS A N 1
ATOM 1611 C CA . LYS A 1 213 ? -3.416 21.359 12.977 1 89.5 213 LYS A CA 1
ATOM 1612 C C . LYS A 1 213 ? -3.613 20.922 14.422 1 89.5 213 LYS A C 1
ATOM 1614 O O . LYS A 1 213 ? -4.059 21.703 15.258 1 89.5 213 LYS A O 1
ATOM 1619 N N . GLN A 1 214 ? -3.303 19.703 14.703 1 89.75 214 GLN A N 1
ATOM 1620 C CA . GLN A 1 214 ? -3.393 19.219 16.078 1 89.75 214 GLN A CA 1
ATOM 1621 C C . GLN A 1 214 ? -2.393 19.922 16.984 1 89.75 214 GLN A C 1
ATOM 1623 O O . GLN A 1 214 ? -2.723 20.297 18.109 1 89.75 214 GLN A O 1
ATOM 1628 N N . VAL A 1 215 ? -1.168 20.078 16.5 1 88.44 215 VAL A N 1
ATOM 1629 C CA . VAL A 1 215 ? -0.147 20.781 17.266 1 88.44 215 VAL A CA 1
ATOM 1630 C C . VAL A 1 215 ? -0.591 22.219 17.531 1 88.44 215 VAL A C 1
ATOM 1632 O O . VAL A 1 215 ? -0.412 22.734 18.625 1 88.44 215 VAL A O 1
ATOM 1635 N N . GLN A 1 216 ? -1.109 22.828 16.5 1 89.12 216 GLN A N 1
ATOM 1636 C CA . GLN A 1 216 ? -1.644 24.172 16.641 1 89.12 216 GLN A CA 1
ATOM 1637 C C . GLN A 1 216 ? -2.668 24.25 17.766 1 89.12 216 GLN A C 1
ATOM 1639 O O . GLN A 1 216 ? -2.598 25.125 18.625 1 89.12 216 GLN A O 1
ATOM 1644 N N . ARG A 1 217 ? -3.602 23.344 17.812 1 87.25 217 ARG A N 1
ATOM 1645 C CA . ARG A 1 217 ? -4.645 23.312 18.828 1 87.25 217 ARG A CA 1
ATOM 1646 C C . ARG A 1 217 ? -4.051 23.062 20.219 1 87.25 217 ARG A C 1
ATOM 1648 O O . ARG A 1 217 ? -4.445 23.703 21.188 1 87.25 217 ARG A O 1
ATOM 1655 N N . ASP A 1 218 ? -3.129 22.172 20.266 1 87.44 218 ASP A N 1
ATOM 1656 C CA . ASP A 1 218 ? -2.504 21.828 21.531 1 87.44 218 ASP A CA 1
ATOM 1657 C C . ASP A 1 218 ? -1.731 23.016 22.109 1 87.44 218 ASP A C 1
ATOM 1659 O O . ASP A 1 218 ? -1.799 23.281 23.312 1 87.44 218 ASP A O 1
ATOM 1663 N N . VAL A 1 219 ? -1.016 23.672 21.25 1 85.31 219 VAL A N 1
ATOM 1664 C CA . VAL A 1 219 ? -0.218 24.828 21.688 1 85.31 219 VAL A CA 1
ATOM 1665 C C . VAL A 1 219 ? -1.137 25.922 22.203 1 85.31 219 VAL A C 1
ATOM 1667 O O . VAL A 1 219 ? -0.882 26.516 23.25 1 85.31 219 VAL A O 1
ATOM 1670 N N . VAL A 1 220 ? -2.219 26.203 21.516 1 84.06 220 VAL A N 1
ATOM 1671 C CA . VAL A 1 220 ? -3.152 27.25 21.891 1 84.06 220 VAL A CA 1
ATOM 1672 C C . VAL A 1 220 ? -3.852 26.875 23.203 1 84.06 220 VAL A C 1
ATOM 1674 O O . VAL A 1 220 ? -4.023 27.719 24.078 1 84.06 220 VAL A O 1
ATOM 1677 N N . THR A 1 221 ? -4.242 25.609 23.312 1 83.62 221 THR A N 1
ATOM 1678 C CA . THR A 1 221 ? -4.883 25.125 24.531 1 83.62 221 THR A CA 1
ATOM 1679 C C . THR A 1 221 ? -3.924 25.219 25.719 1 83.62 221 THR A C 1
ATOM 1681 O O . THR A 1 221 ? -4.309 25.656 26.797 1 83.62 221 THR A O 1
ATOM 1684 N N . ASP A 1 222 ? -2.682 24.812 25.484 1 83.69 222 ASP A N 1
ATOM 1685 C CA . ASP A 1 222 ? -1.665 24.891 26.531 1 83.69 222 ASP A CA 1
ATOM 1686 C C . ASP A 1 222 ? -1.401 26.328 26.953 1 83.69 222 ASP A C 1
ATOM 1688 O O . ASP A 1 222 ? -1.208 26.609 28.141 1 83.69 222 ASP A O 1
ATOM 1692 N N . LEU A 1 223 ? -1.352 27.219 26 1 81.69 223 LEU A N 1
ATOM 1693 C CA . LEU A 1 223 ? -1.141 28.641 26.266 1 81.69 223 LEU A CA 1
ATOM 1694 C C . LEU A 1 223 ? -2.268 29.203 27.125 1 81.69 223 LEU A C 1
ATOM 1696 O O . LEU A 1 223 ? -2.014 29.938 28.078 1 81.69 223 LEU A O 1
ATOM 1700 N N . ARG A 1 224 ? -3.432 28.797 26.844 1 77.38 224 ARG A N 1
ATOM 1701 C CA . ARG A 1 224 ? -4.598 29.312 27.562 1 77.38 224 ARG A CA 1
ATOM 1702 C C . ARG A 1 224 ? -4.652 28.75 28.984 1 77.38 224 ARG A C 1
ATOM 1704 O O . ARG A 1 224 ? -5.164 29.422 29.891 1 77.38 224 ARG A O 1
ATOM 1711 N N . GLN A 1 225 ? -4.02 27.578 29.109 1 76.06 225 GLN A N 1
ATOM 1712 C CA . GLN A 1 225 ? -4.082 26.922 30.422 1 76.06 225 GLN A CA 1
ATOM 1713 C C . GLN A 1 225 ? -2.838 27.234 31.25 1 76.06 225 GLN A C 1
ATOM 1715 O O . GLN A 1 225 ? -2.779 26.906 32.438 1 76.06 225 GLN A O 1
ATOM 1720 N N . ASP A 1 226 ? -1.858 27.828 30.531 1 72.25 226 ASP A N 1
ATOM 1721 C CA . ASP A 1 226 ? -0.581 28.047 31.203 1 72.25 226 ASP A CA 1
ATOM 1722 C C . ASP A 1 226 ? -0.689 29.172 32.219 1 72.25 226 ASP A C 1
ATOM 1724 O O . ASP A 1 226 ? -1.059 30.297 31.891 1 72.25 226 ASP A O 1
ATOM 1728 N N . VAL A 1 227 ? -0.4 28.844 33.5 1 65 227 VAL A N 1
ATOM 1729 C CA . VAL A 1 227 ? -0.546 29.766 34.625 1 65 227 VAL A CA 1
ATOM 1730 C C . VAL A 1 227 ? 0.778 30.484 34.875 1 65 227 VAL A C 1
ATOM 1732 O O . VAL A 1 227 ? 0.838 31.438 35.656 1 65 227 VAL A O 1
ATOM 1735 N N . ARG A 1 228 ? 1.749 30.016 34.188 1 70.25 228 ARG A N 1
ATOM 1736 C CA . ARG A 1 228 ? 3.076 30.594 34.406 1 70.25 228 ARG A CA 1
ATOM 1737 C C . ARG A 1 228 ? 3.119 32.062 33.969 1 70.25 228 ARG A C 1
ATOM 1739 O O . ARG A 1 228 ? 2.221 32.531 33.281 1 70.25 228 ARG A O 1
ATOM 1746 N N . PRO A 1 229 ? 4.203 32.75 34.562 1 61.78 229 PRO A N 1
ATOM 1747 C CA . PRO A 1 229 ? 4.375 34.125 34.156 1 61.78 229 PRO A CA 1
ATOM 1748 C C . PRO A 1 229 ? 4.418 34.281 32.625 1 61.78 229 PRO A C 1
ATOM 1750 O O . PRO A 1 229 ? 4.965 33.438 31.938 1 61.78 229 PRO A O 1
ATOM 1753 N N . THR A 1 230 ? 3.857 35.406 32.125 1 62.59 230 THR A N 1
ATOM 1754 C CA . THR A 1 230 ? 3.521 35.688 30.719 1 62.59 230 THR A CA 1
ATOM 1755 C C . THR A 1 230 ? 4.766 35.594 29.844 1 62.59 230 THR A C 1
ATOM 1757 O O . THR A 1 230 ? 4.727 35 28.75 1 62.59 230 THR A O 1
ATOM 1760 N N . GLY A 1 231 ? 5.875 36.094 30.375 1 62.28 231 GLY A N 1
ATOM 1761 C CA . GLY A 1 231 ? 7.031 36.188 29.5 1 62.28 231 GLY A CA 1
ATOM 1762 C C . GLY A 1 231 ? 7.617 34.844 29.141 1 62.28 231 GLY A C 1
ATOM 1763 O O . GLY A 1 231 ? 7.949 34.594 27.969 1 62.28 231 GLY A O 1
ATOM 1764 N N . GLU A 1 232 ? 7.801 33.969 30.094 1 67.12 232 GLU A N 1
ATOM 1765 C CA . GLU A 1 232 ? 8.375 32.656 29.875 1 67.12 232 GLU A CA 1
ATOM 1766 C C . GLU A 1 232 ? 7.445 31.781 29.031 1 67.12 232 GLU A C 1
ATOM 1768 O O . GLU A 1 232 ? 7.898 31.062 28.141 1 67.12 232 GLU A O 1
ATOM 1773 N N . VAL A 1 233 ? 6.211 31.953 29.328 1 68.88 233 VAL A N 1
ATOM 1774 C CA . VAL A 1 233 ? 5.188 31.188 28.625 1 68.88 233 VAL A CA 1
ATOM 1775 C C . VAL A 1 233 ? 5.164 31.578 27.156 1 68.88 233 VAL A C 1
ATOM 1777 O O . VAL A 1 233 ? 5.145 30.719 26.281 1 68.88 233 VAL A O 1
ATOM 1780 N N . LEU A 1 234 ? 5.371 32.875 26.906 1 72.81 234 LEU A N 1
ATOM 1781 C CA . LEU A 1 234 ? 5.266 33.375 25.547 1 72.81 234 LEU A CA 1
ATOM 1782 C C . LEU A 1 234 ? 6.449 32.875 24.703 1 72.81 234 LEU A C 1
ATOM 1784 O O . LEU A 1 234 ? 6.273 32.5 23.547 1 72.81 234 LEU A O 1
ATOM 1788 N N . ARG A 1 235 ? 7.59 32.844 25.344 1 74.25 235 ARG A N 1
ATOM 1789 C CA . ARG A 1 235 ? 8.781 32.438 24.609 1 74.25 235 ARG A CA 1
ATOM 1790 C C . ARG A 1 235 ? 8.711 30.969 24.234 1 74.25 235 ARG A C 1
ATOM 1792 O O . ARG A 1 235 ? 9.055 30.578 23.125 1 74.25 235 ARG A O 1
ATOM 1799 N N . GLU A 1 236 ? 8.281 30.234 25.141 1 78.12 236 GLU A N 1
ATOM 1800 C CA . GLU A 1 236 ? 8.203 28.781 24.906 1 78.12 236 GLU A CA 1
ATOM 1801 C C . GLU A 1 236 ? 7.203 28.453 23.812 1 78.12 236 GLU A C 1
ATOM 1803 O O . GLU A 1 236 ? 7.504 27.656 22.906 1 78.12 236 GLU A O 1
ATOM 1808 N N . TYR A 1 237 ? 6.145 29.156 23.891 1 76.81 237 TYR A N 1
ATOM 1809 C CA . TYR A 1 237 ? 5.09 28.828 22.938 1 76.81 237 TYR A CA 1
ATOM 1810 C C . TYR A 1 237 ? 5.395 29.422 21.562 1 76.81 237 TYR A C 1
ATOM 1812 O O . TYR A 1 237 ? 5.035 28.828 20.547 1 76.81 237 TYR A O 1
ATOM 1820 N N . LEU A 1 238 ? 6.121 30.547 21.531 1 76.38 238 LEU A N 1
ATOM 1821 C CA . LEU A 1 238 ? 6.562 31.109 20.266 1 76.38 238 LEU A CA 1
ATOM 1822 C C . LEU A 1 238 ? 7.57 30.203 19.578 1 76.38 238 LEU A C 1
ATOM 1824 O O . LEU A 1 238 ? 7.531 30.031 18.359 1 76.38 238 LEU A O 1
ATOM 1828 N N . ALA A 1 239 ? 8.344 29.625 20.391 1 78.31 239 ALA A N 1
ATOM 1829 C CA . ALA A 1 239 ? 9.328 28.688 19.859 1 78.31 239 ALA A CA 1
ATOM 1830 C C . ALA A 1 239 ? 8.648 27.453 19.297 1 78.31 239 ALA A C 1
ATOM 1832 O O . ALA A 1 239 ? 9.031 26.953 18.219 1 78.31 239 ALA A O 1
ATOM 1833 N N . ARG A 1 240 ? 7.688 27.031 19.953 1 78 240 ARG A N 1
ATOM 1834 C CA . ARG A 1 240 ? 6.926 25.875 19.484 1 78 240 ARG A CA 1
ATOM 1835 C C . ARG A 1 240 ? 6.184 26.203 18.188 1 78 240 ARG A C 1
ATOM 1837 O O . ARG A 1 240 ? 6.047 25.344 17.312 1 78 240 ARG A O 1
ATOM 1844 N N . GLY A 1 241 ? 5.715 27.375 18.109 1 75.69 241 GLY A N 1
ATOM 1845 C CA . GLY A 1 241 ? 5.031 27.812 16.906 1 75.69 241 GLY A CA 1
ATOM 1846 C C . GLY A 1 241 ? 5.949 27.938 15.711 1 75.69 241 GLY A C 1
ATOM 1847 O O . GLY A 1 241 ? 5.547 27.641 14.586 1 75.69 241 GLY A O 1
ATOM 1848 N N . LYS A 1 242 ? 7.195 28.281 16.016 1 76.06 242 LYS A N 1
ATOM 1849 C CA . LYS A 1 242 ? 8.18 28.422 14.953 1 76.06 242 LYS A CA 1
ATOM 1850 C C . LYS A 1 242 ? 8.68 27.062 14.469 1 76.06 242 LYS A C 1
ATOM 1852 O O . LYS A 1 242 ? 8.938 26.891 13.281 1 76.06 242 LYS A O 1
ATOM 1857 N N . ASP A 1 243 ? 8.719 26.172 15.344 1 84 243 ASP A N 1
ATOM 1858 C CA . ASP A 1 243 ? 9.273 24.859 15.031 1 84 243 ASP A CA 1
ATOM 1859 C C . ASP A 1 243 ? 8.172 23.797 14.992 1 84 243 ASP A C 1
ATOM 1861 O O . ASP A 1 243 ? 8.328 22.703 15.562 1 84 243 ASP A O 1
ATOM 1865 N N . ILE A 1 244 ? 7.102 24.156 14.391 1 83.69 244 ILE A N 1
ATOM 1866 C CA . ILE A 1 244 ? 5.934 23.281 14.406 1 83.69 244 ILE A CA 1
ATOM 1867 C C . ILE A 1 244 ? 6.277 21.953 13.742 1 83.69 244 ILE A C 1
ATOM 1869 O O . ILE A 1 244 ? 5.816 20.891 14.172 1 83.69 244 ILE A O 1
ATOM 1873 N N . MET A 1 245 ? 7.094 21.969 12.742 1 85.06 245 MET A N 1
ATOM 1874 C CA . MET A 1 245 ? 7.449 20.75 12 1 85.06 245 MET A CA 1
ATOM 1875 C C . MET A 1 245 ? 8.312 19.828 12.852 1 85.06 245 MET A C 1
ATOM 1877 O O . MET A 1 245 ? 8.234 18.609 12.719 1 85.06 245 MET A O 1
ATOM 1881 N N . GLU A 1 246 ? 9.023 20.391 13.734 1 84.69 246 GLU A N 1
ATOM 1882 C CA . GLU A 1 246 ? 9.93 19.609 14.57 1 84.69 246 GLU A CA 1
ATOM 1883 C C . GLU A 1 246 ? 9.195 19.016 15.766 1 84.69 246 GLU A C 1
ATOM 1885 O O . GLU A 1 246 ? 9.719 18.125 16.438 1 84.69 246 GLU A O 1
ATOM 1890 N N . SER A 1 247 ? 7.957 19.422 15.922 1 82.75 247 SER A N 1
ATOM 1891 C CA . SER A 1 247 ? 7.227 19.047 17.125 1 82.75 247 SER A CA 1
ATOM 1892 C C . SER A 1 247 ? 6.605 17.672 16.984 1 82.75 247 SER A C 1
ATOM 1894 O O . SER A 1 247 ? 6.23 17.047 17.984 1 82.75 247 SER A O 1
ATOM 1896 N N . THR A 1 248 ? 6.453 17.203 15.789 1 83.56 248 THR A N 1
ATOM 1897 C CA . THR A 1 248 ? 5.848 15.891 15.57 1 83.56 248 THR A CA 1
ATOM 1898 C C . THR A 1 248 ? 6.738 15.031 14.68 1 83.56 248 THR A C 1
ATOM 1900 O O . THR A 1 248 ? 7.551 15.555 13.914 1 83.56 248 THR A O 1
ATOM 1903 N N . ARG A 1 249 ? 6.547 13.758 14.781 1 82.75 249 ARG A N 1
ATOM 1904 C CA . ARG A 1 249 ? 7.293 12.836 13.93 1 82.75 249 ARG A CA 1
ATOM 1905 C C . ARG A 1 249 ? 6.934 13.023 12.461 1 82.75 249 ARG A C 1
ATOM 1907 O O . ARG A 1 249 ? 7.801 12.938 11.594 1 82.75 249 ARG A O 1
ATOM 1914 N N . GLU A 1 250 ? 5.633 13.273 12.219 1 85.69 250 GLU A N 1
ATOM 1915 C CA . GLU A 1 250 ? 5.176 13.5 10.852 1 85.69 250 GLU A CA 1
ATOM 1916 C C . GLU A 1 250 ? 5.809 14.758 10.258 1 85.69 250 GLU A C 1
ATOM 1918 O O . GLU A 1 250 ? 6.234 14.75 9.102 1 85.69 250 GLU A O 1
ATOM 1923 N N . GLY A 1 251 ? 5.902 15.719 11.062 1 87.38 251 GLY A N 1
ATOM 1924 C CA . GLY A 1 251 ? 6.488 16.969 10.609 1 87.38 251 GLY A CA 1
ATOM 1925 C C . GLY A 1 251 ? 7.973 16.859 10.32 1 87.38 251 GLY A C 1
ATOM 1926 O O . GLY A 1 251 ? 8.453 17.359 9.297 1 87.38 251 GLY A O 1
ATOM 1927 N N . ARG A 1 252 ? 8.703 16.203 11.18 1 87.75 252 ARG A N 1
ATOM 1928 C CA . ARG A 1 252 ? 10.141 16.031 10.992 1 87.75 252 ARG A CA 1
ATOM 1929 C C . ARG A 1 252 ? 10.438 15.227 9.727 1 87.75 252 ARG A C 1
ATOM 1931 O O . ARG A 1 252 ? 11.336 15.578 8.961 1 87.75 252 ARG A O 1
ATOM 1938 N N . ALA A 1 253 ? 9.711 14.172 9.57 1 89.81 253 ALA A N 1
ATOM 1939 C CA . ALA A 1 253 ? 9.883 13.359 8.375 1 89.81 253 ALA A CA 1
ATOM 1940 C C . ALA A 1 253 ? 9.609 14.172 7.109 1 89.81 253 ALA A C 1
ATOM 1942 O O . ALA A 1 253 ? 10.344 14.07 6.129 1 89.81 253 ALA A O 1
ATOM 1943 N N . PHE A 1 254 ? 8.586 14.984 7.195 1 91.31 254 PHE A N 1
ATOM 1944 C CA . PHE A 1 254 ? 8.211 15.781 6.035 1 91.31 254 PHE A CA 1
ATOM 1945 C C . PHE A 1 254 ? 9.266 16.844 5.738 1 91.31 254 PHE A C 1
ATOM 1947 O O . PHE A 1 254 ? 9.531 17.156 4.578 1 91.31 254 PHE A O 1
ATOM 1954 N N . ALA A 1 255 ? 9.852 17.438 6.742 1 88.31 255 ALA A N 1
ATOM 1955 C CA . ALA A 1 255 ? 10.906 18.438 6.555 1 88.31 255 ALA A CA 1
ATOM 1956 C C . ALA A 1 255 ? 12.047 17.875 5.715 1 88.31 255 ALA A C 1
ATOM 1958 O O . ALA A 1 255 ? 12.602 18.562 4.859 1 88.31 255 ALA A O 1
ATOM 1959 N N . GLY A 1 256 ? 12.391 16.641 5.949 1 87.31 256 GLY A N 1
ATOM 1960 C CA . GLY A 1 256 ? 13.398 15.984 5.125 1 87.31 256 GLY A CA 1
ATOM 1961 C C . GLY A 1 256 ? 12.969 15.828 3.678 1 87.31 256 GLY A C 1
ATOM 1962 O O . GLY A 1 256 ? 13.758 16.047 2.762 1 87.31 256 GLY A O 1
ATOM 1963 N N . ALA A 1 257 ? 11.734 15.414 3.494 1 90.94 257 ALA A N 1
ATOM 1964 C CA . ALA A 1 257 ? 11.188 15.273 2.146 1 90.94 257 ALA A CA 1
ATOM 1965 C C . ALA A 1 257 ? 11.195 16.609 1.41 1 90.94 257 ALA A C 1
ATOM 1967 O O . ALA A 1 257 ? 11.516 16.672 0.222 1 90.94 257 ALA A O 1
ATOM 1968 N N . LEU A 1 258 ? 10.805 17.641 2.129 1 88.75 258 LEU A N 1
ATOM 1969 C CA . LEU A 1 258 ? 10.75 18.969 1.541 1 88.75 258 LEU A CA 1
ATOM 1970 C C . LEU A 1 258 ? 12.141 19.438 1.096 1 88.75 258 LEU A C 1
ATOM 1972 O O . LEU A 1 258 ? 12.281 20.062 0.042 1 88.75 258 LEU A O 1
ATOM 1976 N N . ALA A 1 259 ? 13.117 19.156 1.892 1 86.25 259 ALA A N 1
ATOM 1977 C CA . ALA A 1 259 ? 14.492 19.516 1.545 1 86.25 259 ALA A CA 1
ATOM 1978 C C . ALA A 1 259 ? 14.922 18.828 0.254 1 86.25 259 ALA A C 1
ATOM 1980 O O . ALA A 1 259 ? 15.641 19.406 -0.562 1 86.25 259 ALA A O 1
ATOM 1981 N N . LEU A 1 260 ? 14.461 17.656 0.06 1 85.25 260 LEU A N 1
ATOM 1982 C CA . LEU A 1 260 ? 14.789 16.891 -1.139 1 85.25 260 LEU A CA 1
ATOM 1983 C C . LEU A 1 260 ? 14.055 17.453 -2.355 1 85.25 260 LEU A C 1
ATOM 1985 O O . LEU A 1 260 ? 14.656 17.641 -3.412 1 85.25 260 LEU A O 1
ATOM 1989 N N . ILE A 1 261 ? 12.758 17.719 -2.166 1 83 261 ILE A N 1
ATOM 1990 C CA . ILE A 1 261 ? 11.906 18.172 -3.262 1 83 261 ILE A CA 1
ATOM 1991 C C . ILE A 1 261 ? 12.266 19.609 -3.633 1 83 261 ILE A C 1
ATOM 1993 O O . ILE A 1 261 ? 12.195 19.984 -4.801 1 83 261 ILE A O 1
ATOM 1997 N N . GLY A 1 262 ? 12.484 20.422 -2.623 1 72.12 262 GLY A N 1
ATOM 1998 C CA . GLY A 1 262 ? 12.773 21.828 -2.795 1 72.12 262 GLY A CA 1
ATOM 1999 C C . GLY A 1 262 ? 14.039 22.094 -3.594 1 72.12 262 GLY A C 1
ATOM 2000 O O . GLY A 1 262 ? 14.234 23.188 -4.113 1 72.12 262 GLY A O 1
ATOM 2001 N N . ARG A 1 263 ? 14.852 21.25 -3.488 1 61.06 263 ARG A N 1
ATOM 2002 C CA . ARG A 1 263 ? 15.953 21.484 -4.414 1 61.06 263 ARG A CA 1
ATOM 2003 C C . ARG A 1 263 ? 15.445 21.578 -5.852 1 61.06 263 ARG A C 1
ATOM 2005 O O . ARG A 1 263 ? 14.938 20.609 -6.402 1 61.06 263 ARG A O 1
ATOM 2012 N N . ALA A 1 264 ? 14.625 22.875 -6.09 1 54.38 264 ALA A N 1
ATOM 2013 C CA . ALA A 1 264 ? 13.867 23.312 -7.258 1 54.38 264 ALA A CA 1
ATOM 2014 C C . ALA A 1 264 ? 14.062 22.344 -8.43 1 54.38 264 ALA A C 1
ATOM 2016 O O . ALA A 1 264 ? 13.109 22.031 -9.148 1 54.38 264 ALA A O 1
ATOM 2017 N N . GLU A 1 265 ? 15.109 21.75 -8.406 1 68.62 265 GLU A N 1
ATOM 2018 C CA . GLU A 1 265 ? 15.539 21 -9.578 1 68.62 265 GLU A CA 1
ATOM 2019 C C . GLU A 1 265 ? 14.883 19.625 -9.609 1 68.62 265 GLU A C 1
ATOM 2021 O O . GLU A 1 265 ? 14.617 19.078 -10.688 1 68.62 265 GLU A O 1
ATOM 2026 N N . HIS A 1 266 ? 14.227 19.297 -8.492 1 76.31 266 HIS A N 1
ATOM 2027 C CA . HIS A 1 266 ? 13.844 17.891 -8.492 1 76.31 266 HIS A CA 1
ATOM 2028 C C . HIS A 1 266 ? 12.414 17.703 -8.969 1 76.31 266 HIS A C 1
ATOM 2030 O O . HIS A 1 266 ? 12.109 16.766 -9.703 1 76.31 266 HIS A O 1
ATOM 2036 N N . ILE A 1 267 ? 11.492 18.672 -8.633 1 79.56 267 ILE A N 1
ATOM 2037 C CA . ILE A 1 267 ? 10.109 18.5 -9.07 1 79.56 267 ILE A CA 1
ATOM 2038 C C . ILE A 1 267 ? 10.016 18.703 -10.578 1 79.56 267 ILE A C 1
ATOM 2040 O O . ILE A 1 267 ? 9.281 17.984 -11.258 1 79.56 267 ILE A O 1
ATOM 2044 N N . ASP A 1 268 ? 10.742 19.672 -11 1 84.88 268 ASP A N 1
ATOM 2045 C CA . ASP A 1 268 ? 10.766 19.891 -12.438 1 84.88 268 ASP A CA 1
ATOM 2046 C C . ASP A 1 268 ? 11.367 18.703 -13.18 1 84.88 268 ASP A C 1
ATOM 2048 O O . ASP A 1 268 ? 10.883 18.312 -14.242 1 84.88 268 ASP A O 1
ATOM 2052 N N . GLN A 1 269 ? 12.383 18.219 -12.586 1 87.44 269 GLN A N 1
ATOM 2053 C CA . GLN A 1 269 ? 13 17.031 -13.156 1 87.44 269 GLN A CA 1
ATOM 2054 C C . GLN A 1 269 ? 12.031 15.852 -13.141 1 87.44 269 GLN A C 1
ATOM 2056 O O . GLN A 1 269 ? 11.977 15.07 -14.102 1 87.44 269 GLN A O 1
ATOM 2061 N N . LEU A 1 270 ? 11.289 15.75 -12.086 1 91.25 270 LEU A N 1
ATOM 2062 C CA . LEU A 1 270 ? 10.289 14.695 -11.977 1 91.25 270 LEU A CA 1
ATOM 2063 C C . LEU A 1 270 ? 9.234 14.828 -13.078 1 91.25 270 LEU A C 1
ATOM 2065 O O . LEU A 1 270 ? 8.922 13.859 -13.766 1 91.25 270 LEU A O 1
ATOM 2069 N N . ALA A 1 271 ? 8.742 16.031 -13.25 1 90.94 271 ALA A N 1
ATOM 2070 C CA . ALA A 1 271 ? 7.734 16.281 -14.281 1 90.94 271 ALA A CA 1
ATOM 2071 C C . ALA A 1 271 ? 8.289 16 -15.672 1 90.94 271 ALA A C 1
ATOM 2073 O O . ALA A 1 271 ? 7.59 15.422 -16.516 1 90.94 271 ALA A O 1
ATOM 2074 N N . GLY A 1 272 ? 9.523 16.422 -15.875 1 91.25 272 GLY A N 1
ATOM 2075 C CA . GLY A 1 272 ? 10.172 16.156 -17.141 1 91.25 272 GLY A CA 1
ATOM 2076 C C . GLY A 1 272 ? 10.344 14.672 -17.422 1 91.25 272 GLY A C 1
ATOM 2077 O O . GLY A 1 272 ? 10.078 14.211 -18.531 1 91.25 272 GLY A O 1
ATOM 2078 N N . ASN A 1 273 ? 10.789 13.93 -16.438 1 93.06 273 ASN A N 1
ATOM 2079 C CA . ASN A 1 273 ? 10.945 12.484 -16.578 1 93.06 273 ASN A CA 1
ATOM 2080 C C . ASN A 1 273 ? 9.617 11.805 -16.875 1 93.06 273 ASN A C 1
ATOM 2082 O O . ASN A 1 273 ? 9.555 10.891 -17.703 1 93.06 273 ASN A O 1
ATOM 2086 N N . LEU A 1 274 ? 8.555 12.227 -16.219 1 95.06 274 LEU A N 1
ATOM 2087 C CA . LEU A 1 274 ? 7.242 11.625 -16.422 1 95.06 274 LEU A CA 1
ATOM 2088 C C . LEU A 1 274 ? 6.723 11.898 -17.828 1 95.06 274 LEU A C 1
ATOM 2090 O O . LEU A 1 274 ? 6.086 11.039 -18.438 1 95.06 274 LEU A O 1
ATOM 2094 N N . ARG A 1 275 ? 7.031 13.086 -18.375 1 93.94 275 ARG A N 1
ATOM 2095 C CA . ARG A 1 275 ? 6.656 13.398 -19.75 1 93.94 275 ARG A CA 1
ATOM 2096 C C . ARG A 1 275 ? 7.391 12.5 -20.734 1 93.94 275 ARG A C 1
ATOM 2098 O O . ARG A 1 275 ? 6.797 12.016 -21.703 1 93.94 275 ARG A O 1
ATOM 2105 N N . LEU A 1 276 ? 8.648 12.32 -20.453 1 92.69 276 LEU A N 1
ATOM 2106 C CA . LEU A 1 276 ? 9.453 11.445 -21.312 1 92.69 276 LEU A CA 1
ATOM 2107 C C . LEU A 1 276 ? 8.891 10.023 -21.297 1 92.69 276 LEU A C 1
ATOM 2109 O O . LEU A 1 276 ? 8.789 9.391 -22.359 1 92.69 276 LEU A O 1
ATOM 2113 N N . ILE A 1 277 ? 8.516 9.516 -20.172 1 95.12 277 ILE A N 1
ATOM 2114 C CA . ILE A 1 277 ? 7.977 8.172 -20 1 95.12 277 ILE A CA 1
ATOM 2115 C C . ILE A 1 277 ? 6.66 8.039 -20.766 1 95.12 277 ILE A C 1
ATOM 2117 O O . ILE A 1 277 ? 6.453 7.07 -21.5 1 95.12 277 ILE A O 1
ATOM 2121 N N . LEU A 1 278 ? 5.789 9.055 -20.625 1 95.56 278 LEU A N 1
ATOM 2122 C CA . LEU A 1 278 ? 4.457 9 -21.219 1 95.56 278 LEU A CA 1
ATOM 2123 C C . LEU A 1 278 ? 4.52 9.219 -22.719 1 95.56 278 LEU A C 1
ATOM 2125 O O . LEU A 1 278 ? 3.576 8.883 -23.438 1 95.56 278 LEU A O 1
ATOM 2129 N N . GLY A 1 279 ? 5.598 9.773 -23.203 1 93.56 279 GLY A N 1
ATOM 2130 C CA . GLY A 1 279 ? 5.789 9.977 -24.641 1 93.56 279 GLY A CA 1
ATOM 2131 C C . GLY A 1 279 ? 6.293 8.742 -25.359 1 93.56 279 GLY A C 1
ATOM 2132 O O . GLY A 1 279 ? 6.219 8.656 -26.578 1 93.56 279 GLY A O 1
ATOM 2133 N N . HIS A 1 280 ? 6.816 7.773 -24.609 1 92.94 280 HIS A N 1
ATOM 2134 C CA . HIS A 1 280 ? 7.316 6.527 -25.172 1 92.94 280 HIS A CA 1
ATOM 2135 C C . HIS A 1 280 ? 6.168 5.621 -25.609 1 92.94 280 HIS A C 1
ATOM 2137 O O . HIS A 1 280 ? 5.133 5.562 -24.938 1 92.94 280 HIS A O 1
ATOM 2143 N N . PRO A 1 281 ? 6.324 4.816 -26.609 1 92.19 281 PRO A N 1
ATOM 2144 C CA . PRO A 1 281 ? 5.258 3.98 -27.156 1 92.19 281 PRO A CA 1
ATOM 2145 C C . PRO A 1 281 ? 4.75 2.938 -26.172 1 92.19 281 PRO A C 1
ATOM 2147 O O . PRO A 1 281 ? 3.59 2.518 -26.25 1 92.19 281 PRO A O 1
ATOM 2150 N N . PHE A 1 282 ? 5.5 2.467 -25.266 1 93.81 282 PHE A N 1
ATOM 2151 C CA . PHE A 1 282 ? 5.039 1.446 -24.344 1 93.81 282 PHE A CA 1
ATOM 2152 C C . PHE A 1 282 ? 3.871 1.96 -23.5 1 93.81 282 PHE A C 1
ATOM 2154 O O . PHE A 1 282 ? 3.059 1.174 -23.016 1 93.81 282 PHE A O 1
ATOM 2161 N N . ALA A 1 283 ? 3.836 3.248 -23.281 1 94 283 ALA A N 1
ATOM 2162 C CA . ALA A 1 283 ? 2.832 3.873 -22.422 1 94 283 ALA A CA 1
ATOM 2163 C C . ALA A 1 283 ? 1.424 3.633 -22.969 1 94 283 ALA A C 1
ATOM 2165 O O . ALA A 1 283 ? 0.449 3.678 -22.219 1 94 283 ALA A O 1
ATOM 2166 N N . GLU A 1 284 ? 1.355 3.346 -24.172 1 92.69 284 GLU A N 1
ATOM 2167 C CA . GLU A 1 284 ? 0.056 3.084 -24.781 1 92.69 284 GLU A CA 1
ATOM 2168 C C . GLU A 1 284 ? -0.513 1.748 -24.328 1 92.69 284 GLU A C 1
ATOM 2170 O O . GLU A 1 284 ? -1.717 1.507 -24.438 1 92.69 284 GLU A O 1
ATOM 2175 N N . GLN A 1 285 ? 0.379 0.945 -23.844 1 91.31 285 GLN A N 1
ATOM 2176 C CA . GLN A 1 285 ? -0.06 -0.369 -23.391 1 91.31 285 GLN A CA 1
ATOM 2177 C C . GLN A 1 285 ? -0.635 -0.297 -21.969 1 91.31 285 GLN A C 1
ATOM 2179 O O . GLN A 1 285 ? -1.292 -1.234 -21.516 1 91.31 285 GLN A O 1
ATOM 2184 N N . LEU A 1 286 ? -0.438 0.767 -21.297 1 90.06 286 LEU A N 1
ATOM 2185 C CA . LEU A 1 286 ? -1.027 0.968 -19.984 1 90.06 286 LEU A CA 1
ATOM 2186 C C . LEU A 1 286 ? -2.508 1.318 -20.094 1 90.06 286 LEU A C 1
ATOM 2188 O O . LEU A 1 286 ? -2.906 2.064 -21 1 90.06 286 LEU A O 1
ATOM 2192 N N . PRO A 1 287 ? -3.242 0.708 -19.188 1 86.62 287 PRO A N 1
ATOM 2193 C CA . PRO A 1 287 ? -4.621 1.194 -19.141 1 86.62 287 PRO A CA 1
ATOM 2194 C C . PRO A 1 287 ? -4.707 2.709 -18.953 1 86.62 287 PRO A C 1
ATOM 2196 O O . PRO A 1 287 ? -3.846 3.307 -18.312 1 86.62 287 PRO A O 1
ATOM 2199 N N . ALA A 1 288 ? -5.766 3.328 -19.469 1 87.44 288 ALA A N 1
ATOM 2200 C CA . ALA A 1 288 ? -5.941 4.777 -19.469 1 87.44 288 ALA A CA 1
ATOM 2201 C C . ALA A 1 288 ? -5.875 5.34 -18.047 1 87.44 288 ALA A C 1
ATOM 2203 O O . ALA A 1 288 ? -5.297 6.406 -17.828 1 87.44 288 ALA A O 1
ATOM 2204 N N . ALA A 1 289 ? -6.43 4.648 -17.094 1 83.81 289 ALA A N 1
ATOM 2205 C CA . ALA A 1 289 ? -6.434 5.113 -15.703 1 83.81 289 ALA A CA 1
ATOM 2206 C C . ALA A 1 289 ? -5.016 5.195 -15.148 1 83.81 289 ALA A C 1
ATOM 2208 O O . ALA A 1 289 ? -4.68 6.133 -14.422 1 83.81 289 ALA A O 1
ATOM 2209 N N . GLN A 1 290 ? -4.176 4.289 -15.523 1 89.19 290 GLN A N 1
ATOM 2210 C CA . GLN A 1 290 ? -2.799 4.266 -15.047 1 89.19 290 GLN A CA 1
ATOM 2211 C C . GLN A 1 290 ? -1.964 5.348 -15.727 1 89.19 290 GLN A C 1
ATOM 2213 O O . GLN A 1 290 ? -1.097 5.957 -15.094 1 89.19 290 GLN A O 1
ATOM 2218 N N . ARG A 1 291 ? -2.229 5.578 -16.938 1 92.75 291 ARG A N 1
ATOM 2219 C CA . ARG A 1 291 ? -1.532 6.641 -17.656 1 92.75 291 ARG A CA 1
ATOM 2220 C C . ARG A 1 291 ? -1.831 8 -17.047 1 92.75 291 ARG A C 1
ATOM 2222 O O . ARG A 1 291 ? -0.931 8.828 -16.875 1 92.75 291 ARG A O 1
ATOM 2229 N N . ARG A 1 292 ? -3.064 8.164 -16.703 1 89.81 292 ARG A N 1
ATOM 2230 C CA . ARG A 1 292 ? -3.465 9.414 -16.062 1 89.81 292 ARG A CA 1
ATOM 2231 C C . ARG A 1 292 ? -2.803 9.57 -14.695 1 89.81 292 ARG A C 1
ATOM 2233 O O . ARG A 1 292 ? -2.361 10.664 -14.344 1 89.81 292 ARG A O 1
ATOM 2240 N N . GLU A 1 293 ? -2.814 8.508 -13.977 1 89.81 293 GLU A N 1
ATOM 2241 C CA . GLU A 1 293 ? -2.191 8.547 -12.656 1 89.81 293 GLU A CA 1
ATOM 2242 C C . GLU A 1 293 ? -0.708 8.883 -12.758 1 89.81 293 GLU A C 1
ATOM 2244 O O . GLU A 1 293 ? -0.191 9.664 -11.953 1 89.81 293 GLU A O 1
ATOM 2249 N N . LEU A 1 294 ? -0.042 8.297 -13.742 1 93.25 294 LEU A N 1
ATOM 2250 C CA . LEU A 1 294 ? 1.37 8.586 -13.953 1 93.25 294 LEU A CA 1
ATOM 2251 C C . LEU A 1 294 ? 1.573 10.062 -14.281 1 93.25 294 LEU A C 1
ATOM 2253 O O . LEU A 1 294 ? 2.496 10.703 -13.766 1 93.25 294 LEU A O 1
ATOM 2257 N N . HIS A 1 295 ? 0.71 10.547 -15.062 1 91.62 295 HIS A N 1
ATOM 2258 C CA . HIS A 1 295 ? 0.784 11.945 -15.484 1 91.62 295 HIS A CA 1
ATOM 2259 C C . HIS A 1 295 ? 0.572 12.891 -14.312 1 91.62 295 HIS A C 1
ATOM 2261 O O . HIS A 1 295 ? 1.124 13.992 -14.289 1 91.62 295 HIS A O 1
ATOM 2267 N N . GLU A 1 296 ? -0.179 12.477 -13.344 1 91.69 296 GLU A N 1
ATOM 2268 C CA . GLU A 1 296 ? -0.622 13.359 -12.273 1 91.69 296 GLU A CA 1
ATOM 2269 C C . GLU A 1 296 ? 0.306 13.273 -11.062 1 91.69 296 GLU A C 1
ATOM 2271 O O . GLU A 1 296 ? 0.168 14.039 -10.109 1 91.69 296 GLU A O 1
ATOM 2276 N N . ILE A 1 297 ? 1.27 12.406 -11.07 1 93.19 297 ILE A N 1
ATOM 2277 C CA . ILE A 1 297 ? 2.094 12.156 -9.898 1 93.19 297 ILE A CA 1
ATOM 2278 C C . ILE A 1 297 ? 2.779 13.445 -9.461 1 93.19 297 ILE A C 1
ATOM 2280 O O . ILE A 1 297 ? 2.695 13.836 -8.289 1 93.19 297 ILE A O 1
ATOM 2284 N N . ALA A 1 298 ? 3.465 14.133 -10.406 1 91.81 298 ALA A N 1
ATOM 2285 C CA . ALA A 1 298 ? 4.199 15.352 -10.07 1 91.81 298 ALA A CA 1
ATOM 2286 C C . ALA A 1 298 ? 3.258 16.422 -9.523 1 91.81 298 ALA A C 1
ATOM 2288 O O . ALA A 1 298 ? 3.564 17.078 -8.523 1 91.81 298 ALA A O 1
ATOM 2289 N N . ARG A 1 299 ? 2.137 16.547 -10.117 1 89.88 299 ARG A N 1
ATOM 2290 C CA . ARG A 1 299 ? 1.157 17.547 -9.695 1 89.88 299 ARG A CA 1
ATOM 2291 C C . ARG A 1 299 ? 0.602 17.203 -8.312 1 89.88 299 ARG A C 1
ATOM 2293 O O . ARG A 1 299 ? 0.363 18.109 -7.504 1 89.88 299 ARG A O 1
ATOM 2300 N N . ARG A 1 300 ? 0.338 15.984 -8.086 1 89.44 300 ARG A N 1
ATOM 2301 C CA . ARG A 1 300 ? -0.186 15.539 -6.801 1 89.44 300 ARG A CA 1
ATOM 2302 C C . ARG A 1 300 ? 0.812 15.82 -5.68 1 89.44 300 ARG A C 1
ATOM 2304 O O . ARG A 1 300 ? 0.426 16.234 -4.59 1 89.44 300 ARG A O 1
ATOM 2311 N N . ILE A 1 301 ? 2.07 15.586 -5.938 1 90.19 301 ILE A N 1
ATOM 2312 C CA . ILE A 1 301 ? 3.111 15.844 -4.949 1 90.19 301 ILE A CA 1
ATOM 2313 C C . ILE A 1 301 ? 3.215 17.344 -4.691 1 90.19 301 ILE A C 1
ATOM 2315 O O . ILE A 1 301 ? 3.279 17.781 -3.541 1 90.19 301 ILE A O 1
ATOM 2319 N N . GLU A 1 302 ? 3.211 18.109 -5.715 1 89.12 302 GLU A N 1
ATOM 2320 C CA . GLU A 1 302 ? 3.27 19.562 -5.582 1 89.12 302 GLU A CA 1
ATOM 2321 C C . GLU A 1 302 ? 2.102 20.078 -4.754 1 89.12 302 GLU A C 1
ATOM 2323 O O . GLU A 1 302 ? 2.283 20.938 -3.889 1 89.12 302 GLU A O 1
ATOM 2328 N N . ARG A 1 303 ? 0.951 19.609 -5.051 1 88.94 303 ARG A N 1
ATOM 2329 C CA . ARG A 1 303 ? -0.238 20.016 -4.312 1 88.94 303 ARG A CA 1
ATOM 2330 C C . ARG A 1 303 ? -0.139 19.625 -2.844 1 88.94 303 ARG A C 1
ATOM 2332 O O . ARG A 1 303 ? -0.524 20.391 -1.961 1 88.94 303 ARG A O 1
ATOM 2339 N N . GLY A 1 304 ? 0.289 18.406 -2.627 1 90 304 GLY A N 1
ATOM 2340 C CA . GLY A 1 304 ? 0.488 17.953 -1.255 1 90 304 GLY A CA 1
ATOM 2341 C C . GLY A 1 304 ? 1.46 18.828 -0.483 1 90 304 GLY A C 1
ATOM 2342 O O . GLY A 1 304 ? 1.19 19.203 0.659 1 90 304 GLY A O 1
ATOM 2343 N N . VAL A 1 305 ? 2.537 19.219 -1.131 1 89.25 305 VAL A N 1
ATOM 2344 C CA . VAL A 1 305 ? 3.543 20.062 -0.507 1 89.25 305 VAL A CA 1
ATOM 2345 C C . VAL A 1 305 ? 2.943 21.438 -0.212 1 89.25 305 VAL A C 1
ATOM 2347 O O . VAL A 1 305 ? 3.135 21.984 0.877 1 89.25 305 VAL A O 1
ATOM 2350 N N . ARG A 1 306 ? 2.221 21.938 -1.146 1 89.31 306 ARG A N 1
ATOM 2351 C CA . ARG A 1 306 ? 1.602 23.25 -0.976 1 89.31 306 ARG A CA 1
ATOM 2352 C C . ARG A 1 306 ? 0.611 23.234 0.183 1 89.31 306 ARG A C 1
ATOM 2354 O O . ARG A 1 306 ? 0.54 24.203 0.953 1 89.31 306 ARG A O 1
ATOM 2361 N N . GLU A 1 307 ? -0.171 22.188 0.282 1 89.81 307 GLU A N 1
ATOM 2362 C CA . GLU A 1 307 ? -1.154 22.078 1.354 1 89.81 307 GLU A CA 1
ATOM 2363 C C . GLU A 1 307 ? -0.478 22.031 2.723 1 89.81 307 GLU A C 1
ATOM 2365 O O . GLU A 1 307 ? -0.952 22.656 3.674 1 89.81 307 GLU A O 1
ATOM 2370 N N . VAL A 1 308 ? 0.599 21.328 2.836 1 91.06 308 VAL A N 1
ATOM 2371 C CA . VAL A 1 308 ? 1.326 21.219 4.098 1 91.06 308 VAL A CA 1
ATOM 2372 C C . VAL A 1 308 ? 1.932 22.578 4.465 1 91.06 308 VAL A C 1
ATOM 2374 O O . VAL A 1 308 ? 1.821 23.016 5.609 1 91.06 308 VAL A O 1
ATOM 2377 N N . LEU A 1 309 ? 2.549 23.234 3.484 1 89.62 309 LEU A N 1
ATOM 2378 C CA . LEU A 1 309 ? 3.168 24.531 3.738 1 89.62 309 LEU A CA 1
ATOM 2379 C C . LEU A 1 309 ? 2.119 25.562 4.133 1 89.62 309 LEU A C 1
ATOM 2381 O O . LEU A 1 309 ? 2.352 26.375 5.023 1 89.62 309 LEU A O 1
ATOM 2385 N N . HIS A 1 310 ? 1.01 25.5 3.484 1 89.44 310 HIS A N 1
ATOM 2386 C CA . HIS A 1 310 ? -0.085 26.391 3.836 1 89.44 310 HIS A CA 1
ATOM 2387 C C . HIS A 1 310 ? -0.57 26.141 5.258 1 89.44 310 HIS A C 1
ATOM 2389 O O . HIS A 1 310 ? -0.818 27.094 6.012 1 89.44 310 HIS A O 1
ATOM 2395 N N . ALA A 1 311 ? -0.716 24.891 5.625 1 90.5 311 ALA A N 1
ATOM 2396 C CA . ALA A 1 311 ? -1.129 24.547 6.98 1 90.5 311 ALA A CA 1
ATOM 2397 C C . ALA A 1 311 ? -0.111 25.031 8.008 1 90.5 311 ALA A C 1
ATOM 2399 O O . ALA A 1 311 ? -0.483 25.5 9.086 1 90.5 311 ALA A O 1
ATOM 2400 N N . GLN A 1 312 ? 1.14 24.922 7.715 1 89.62 312 GLN A N 1
ATOM 2401 C CA . GLN A 1 312 ? 2.211 25.375 8.594 1 89.62 312 GLN A CA 1
ATOM 2402 C C . GLN A 1 312 ? 2.158 26.891 8.797 1 89.62 312 GLN A C 1
ATOM 2404 O O . GLN A 1 312 ? 2.254 27.375 9.93 1 89.62 312 GLN A O 1
ATOM 2409 N N . GLN A 1 313 ? 2.025 27.578 7.754 1 88.06 313 GLN A N 1
ATOM 2410 C CA . GLN A 1 313 ? 1.965 29.031 7.82 1 88.06 313 GLN A CA 1
ATOM 2411 C C . GLN A 1 313 ? 0.746 29.5 8.609 1 88.06 313 GLN A C 1
ATOM 2413 O O . GLN A 1 313 ? 0.847 30.391 9.445 1 88.06 313 GLN A O 1
ATOM 2418 N N . THR A 1 314 ? -0.336 28.906 8.312 1 87.94 314 THR A N 1
ATOM 2419 C CA . THR A 1 314 ? -1.568 29.234 9.016 1 87.94 314 THR A CA 1
ATOM 2420 C C . THR A 1 314 ? -1.44 28.938 10.508 1 87.94 314 THR A C 1
ATOM 2422 O O . THR A 1 314 ? -1.833 29.766 11.344 1 87.94 314 THR A O 1
ATOM 2425 N N . ALA A 1 315 ? -0.9 27.781 10.828 1 89.25 315 ALA A N 1
ATOM 2426 C CA . ALA A 1 315 ? -0.717 27.391 12.227 1 89.25 315 ALA A CA 1
ATOM 2427 C C . ALA A 1 315 ? 0.211 28.375 12.945 1 89.25 315 ALA A C 1
ATOM 2429 O O . ALA A 1 315 ? -0.069 28.797 14.07 1 89.25 315 ALA A O 1
ATOM 2430 N N . SER A 1 316 ? 1.27 28.703 12.273 1 86.62 316 SER A N 1
ATOM 2431 C CA . SER A 1 316 ? 2.213 29.656 12.844 1 86.62 316 SER A CA 1
ATOM 2432 C C . SER A 1 316 ? 1.552 31 13.086 1 86.62 316 SER A C 1
ATOM 2434 O O . SER A 1 316 ? 1.763 31.625 14.125 1 86.62 316 SER A O 1
ATOM 2436 N N . HIS A 1 317 ? 0.785 31.438 12.195 1 85.94 317 HIS A N 1
ATOM 2437 C CA . HIS A 1 317 ? 0.085 32.719 12.305 1 85.94 317 HIS A CA 1
ATOM 2438 C C . HIS A 1 317 ? -0.925 32.688 13.445 1 85.94 317 HIS A C 1
ATOM 2440 O O . HIS A 1 317 ? -0.99 33.625 14.242 1 85.94 317 HIS A O 1
ATOM 2446 N N . VAL A 1 318 ? -1.684 31.656 13.5 1 85.88 318 VAL A N 1
ATOM 2447 C CA . VAL A 1 318 ? -2.703 31.531 14.539 1 85.88 318 VAL A CA 1
ATOM 2448 C C . VAL A 1 318 ? -2.043 31.5 15.914 1 85.88 318 VAL A C 1
ATOM 2450 O O . VAL A 1 318 ? -2.494 32.156 16.844 1 85.88 318 VAL A O 1
ATOM 2453 N N . ILE A 1 319 ? -1.002 30.703 16.078 1 85.94 319 ILE A N 1
ATOM 2454 C CA . ILE A 1 319 ? -0.303 30.594 17.359 1 85.94 319 ILE A CA 1
ATOM 2455 C C . ILE A 1 319 ? 0.275 31.953 17.75 1 85.94 319 ILE A C 1
ATOM 2457 O O . ILE A 1 319 ? 0.106 32.406 18.875 1 85.94 319 ILE A O 1
ATOM 2461 N N . THR A 1 320 ? 0.892 32.656 16.781 1 83.25 320 THR A N 1
ATOM 2462 C CA . THR A 1 320 ? 1.482 33.969 17.047 1 83.25 320 THR A CA 1
ATOM 2463 C C . THR A 1 320 ? 0.406 34.969 17.422 1 83.25 320 THR A C 1
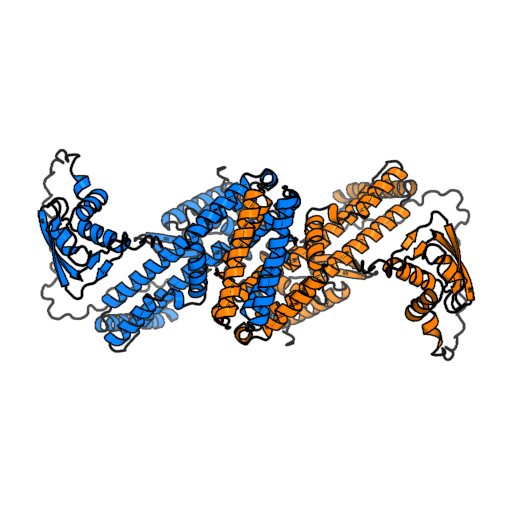ATOM 2465 O O . THR A 1 320 ? 0.587 35.75 18.344 1 83.25 320 THR A O 1
ATOM 2468 N N . THR A 1 321 ? -0.668 34.969 16.703 1 83.62 321 THR A N 1
ATOM 2469 C CA . THR A 1 321 ? -1.775 35.875 16.984 1 83.62 321 THR A CA 1
ATOM 2470 C C . THR A 1 321 ? -2.363 35.594 18.359 1 83.62 321 THR A C 1
ATOM 2472 O O . THR A 1 321 ? -2.686 36.531 19.094 1 83.62 321 THR A O 1
ATOM 2475 N N . GLN A 1 322 ? -2.484 34.375 18.766 1 83 322 GLN A N 1
ATOM 2476 C CA . GLN A 1 322 ? -3.02 33.969 20.062 1 83 322 GLN A CA 1
ATOM 2477 C C . GLN A 1 322 ? -2.07 34.375 21.188 1 83 322 GLN A C 1
ATOM 2479 O O . GLN A 1 322 ? -2.512 34.719 22.281 1 83 322 GLN A O 1
ATOM 2484 N N . ILE A 1 323 ? -0.822 34.281 20.922 1 78.69 323 ILE A N 1
ATOM 2485 C CA . ILE A 1 323 ? 0.177 34.656 21.906 1 78.69 323 ILE A CA 1
ATOM 2486 C C . ILE A 1 323 ? 0.131 36.188 22.094 1 78.69 323 ILE A C 1
ATOM 2488 O O . ILE A 1 323 ? 0.164 36.688 23.234 1 78.69 323 ILE A O 1
ATOM 2492 N N . ARG A 1 324 ? 0.044 36.875 21.031 1 76.19 324 ARG A N 1
ATOM 2493 C CA . ARG A 1 324 ? 0.038 38.344 21.078 1 76.19 324 ARG A CA 1
ATOM 2494 C C . ARG A 1 324 ? -1.206 38.844 21.797 1 76.19 324 ARG A C 1
ATOM 2496 O O . ARG A 1 324 ? -1.145 39.844 22.5 1 76.19 324 ARG A O 1
ATOM 2503 N N . ASN A 1 325 ? -2.262 38.125 21.609 1 75.88 325 ASN A N 1
ATOM 2504 C CA . ASN A 1 325 ? -3.523 38.562 22.188 1 75.88 325 ASN A CA 1
ATOM 2505 C C . ASN A 1 325 ? -3.795 37.906 23.531 1 75.88 325 ASN A C 1
ATOM 2507 O O . ASN A 1 325 ? -4.867 38.094 24.109 1 75.88 325 ASN A O 1
ATOM 2511 N N . HIS A 1 326 ? -2.787 37.094 23.875 1 74.88 326 HIS A N 1
ATOM 2512 C CA . HIS A 1 326 ? -2.973 36.375 25.109 1 74.88 326 HIS A CA 1
ATOM 2513 C C . HIS A 1 326 ? -2.955 37.312 26.312 1 74.88 326 HIS A C 1
ATOM 2515 O O . HIS A 1 326 ? -1.998 38.062 26.5 1 74.88 326 HIS A O 1
ATOM 2521 N N . ASP A 1 327 ? -4.16 37.5 26.875 1 65.94 327 ASP A N 1
ATOM 2522 C CA . ASP A 1 327 ? -4.324 38.219 28.141 1 65.94 327 ASP A CA 1
ATOM 2523 C C . ASP A 1 327 ? -4.691 37.219 29.266 1 65.94 327 ASP A C 1
ATOM 2525 O O . ASP A 1 327 ? -5.832 36.781 29.359 1 65.94 327 ASP A O 1
ATOM 2529 N N . PRO A 1 328 ? -3.604 36.844 30.062 1 64.06 328 PRO A N 1
ATOM 2530 C CA . PRO A 1 328 ? -3.826 35.812 31.094 1 64.06 328 PRO A CA 1
ATOM 2531 C C . PRO A 1 328 ? -5 36.156 32 1 64.06 328 PRO A C 1
ATOM 2533 O O . PRO A 1 328 ? -5.738 35.25 32.438 1 64.06 328 PRO A O 1
ATOM 2536 N N . LEU A 1 329 ? -5.078 37.406 32.406 1 59.94 329 LEU A N 1
ATOM 2537 C CA . LEU A 1 329 ? -6.148 37.781 33.312 1 59.94 329 LEU A CA 1
ATOM 2538 C C . LEU A 1 329 ? -7.512 37.562 32.688 1 59.94 329 LEU A C 1
ATOM 2540 O O . LEU A 1 329 ? -8.422 37.031 33.312 1 59.94 329 LEU A O 1
ATOM 2544 N N . ARG A 1 330 ? -7.656 37.969 31.484 1 58.47 330 ARG A N 1
ATOM 2545 C CA . ARG A 1 330 ? -8.914 37.781 30.766 1 58.47 330 ARG A CA 1
ATOM 2546 C C . ARG A 1 330 ? -9.188 36.312 30.453 1 58.47 330 ARG A C 1
ATOM 2548 O O . ARG A 1 330 ? -10.32 35.844 30.578 1 58.47 330 ARG A O 1
ATOM 2555 N N . ASP A 1 331 ? -8.18 35.625 30.156 1 59.47 331 ASP A N 1
ATOM 2556 C CA . ASP A 1 331 ? -8.32 34.219 29.781 1 59.47 331 ASP A CA 1
ATOM 2557 C C . ASP A 1 331 ? -8.672 33.375 30.984 1 59.47 331 ASP A C 1
ATOM 2559 O O . ASP A 1 331 ? -9.492 32.469 30.891 1 59.47 331 ASP A O 1
ATOM 2563 N N . ARG A 1 332 ? -8.078 33.656 32.094 1 58.91 332 ARG A N 1
ATOM 2564 C CA . ARG A 1 332 ? -8.445 32.969 33.312 1 58.91 332 ARG A CA 1
ATOM 2565 C C . ARG A 1 332 ? -9.906 33.219 33.688 1 58.91 332 ARG A C 1
ATOM 2567 O O . ARG A 1 332 ? -10.609 32.312 34.125 1 58.91 332 ARG A O 1
ATOM 2574 N N . GLU A 1 333 ? -10.273 34.438 33.5 1 56.81 333 GLU A N 1
ATOM 2575 C CA . GLU A 1 333 ? -11.672 34.75 33.781 1 56.81 333 GLU A CA 1
ATOM 2576 C C . GLU A 1 333 ? -12.617 34 32.875 1 56.81 333 GLU A C 1
ATOM 2578 O O . GLU A 1 333 ? -13.641 33.469 33.312 1 56.81 333 GLU A O 1
ATOM 2583 N N . VAL A 1 334 ? -12.25 33.875 31.656 1 57.31 334 VAL A N 1
ATOM 2584 C CA . VAL A 1 334 ? -13.086 33.188 30.688 1 57.31 334 VAL A CA 1
ATOM 2585 C C . VAL A 1 334 ? -13.055 31.688 30.984 1 57.31 334 VAL A C 1
ATOM 2587 O O . VAL A 1 334 ? -14.094 31.016 30.938 1 57.31 334 VAL A O 1
ATOM 2590 N N . ASP A 1 335 ? -11.891 31.203 31.203 1 56.56 335 ASP A N 1
ATOM 2591 C CA . ASP A 1 335 ? -11.766 29.797 31.547 1 56.56 335 ASP A CA 1
ATOM 2592 C C . ASP A 1 335 ? -12.562 29.469 32.812 1 56.56 335 ASP A C 1
ATOM 2594 O O . ASP A 1 335 ? -13.219 28.422 32.875 1 56.56 335 ASP A O 1
ATOM 2598 N N . GLY A 1 336 ? -12.469 30.328 33.781 1 56.94 336 GLY A N 1
ATOM 2599 C CA . GLY A 1 336 ? -13.297 30.188 34.969 1 56.94 336 GLY A CA 1
ATOM 2600 C C . GLY A 1 336 ? -14.781 30.188 34.656 1 56.94 336 GLY A C 1
ATOM 2601 O O . GLY A 1 336 ? -15.523 29.344 35.156 1 56.94 336 GLY A O 1
ATOM 2602 N N . LEU A 1 337 ? -15.078 31 33.75 1 55.97 337 LEU A N 1
ATOM 2603 C CA . LEU A 1 337 ? -16.484 31.094 33.375 1 55.97 337 LEU A CA 1
ATOM 2604 C C . LEU A 1 337 ? -16.922 29.875 32.562 1 55.97 337 LEU A C 1
ATOM 2606 O O . LEU A 1 337 ? -18 29.344 32.781 1 55.97 337 LEU A O 1
ATOM 2610 N N . LEU A 1 338 ? -16.016 29.484 31.688 1 58.78 338 LEU A N 1
ATOM 2611 C CA . LEU A 1 338 ? -16.328 28.328 30.875 1 58.78 338 LEU A CA 1
ATOM 2612 C C . LEU A 1 338 ? -16.375 27.062 31.734 1 58.78 338 LEU A C 1
ATOM 2614 O O . LEU A 1 338 ? -17.25 26.203 31.531 1 58.78 338 LEU A O 1
ATOM 2618 N N . ARG A 1 339 ? -15.438 26.906 32.594 1 56.62 339 ARG A N 1
ATOM 2619 C CA . ARG A 1 339 ? -15.484 25.797 33.562 1 56.62 339 ARG A CA 1
ATOM 2620 C C . ARG A 1 339 ? -16.766 25.828 34.375 1 56.62 339 ARG A C 1
ATOM 2622 O O . ARG A 1 339 ? -17.375 24.797 34.625 1 56.62 339 ARG A O 1
ATOM 2629 N N . ASP A 1 340 ? -17.203 26.969 34.75 1 56.78 340 ASP A N 1
ATOM 2630 C CA . ASP A 1 340 ? -18.453 27.141 35.469 1 56.78 340 ASP A CA 1
ATOM 2631 C C . ASP A 1 340 ? -19.656 26.734 34.625 1 56.78 340 ASP A C 1
ATOM 2633 O O . ASP A 1 340 ? -20.578 26.078 35.094 1 56.78 340 ASP A O 1
ATOM 2637 N N . VAL A 1 341 ? -19.484 27.016 33.406 1 59.25 341 VAL A N 1
ATOM 2638 C CA . VAL A 1 341 ? -20.547 26.641 32.469 1 59.25 341 VAL A CA 1
ATOM 2639 C C . VAL A 1 341 ? -20.562 25.125 32.281 1 59.25 341 VAL A C 1
ATOM 2641 O O . VAL A 1 341 ? -21.609 24.5 32.281 1 59.25 341 VAL A O 1
ATOM 2644 N N . MET A 1 342 ? -19.422 24.609 32.031 1 57.44 342 MET A N 1
ATOM 2645 C CA . MET A 1 342 ? -19.312 23.172 31.812 1 57.44 342 MET A CA 1
ATOM 2646 C C . MET A 1 342 ? -19.719 22.391 33.062 1 57.44 342 MET A C 1
ATOM 2648 O O . MET A 1 342 ? -20.422 21.375 32.969 1 57.44 342 MET A O 1
ATOM 2652 N N . SER A 1 343 ? -19.281 22.797 34.219 1 57.72 343 SER A N 1
ATOM 2653 C CA . SER A 1 343 ? -19.734 22.219 35.5 1 57.72 343 SER A CA 1
ATOM 2654 C C . SER A 1 343 ? -21.25 22.344 35.656 1 57.72 343 SER A C 1
ATOM 2656 O O . SER A 1 343 ? -21.922 21.422 36.125 1 57.72 343 SER A O 1
ATOM 2658 N N . GLY A 1 344 ? -21.703 23.422 35.281 1 57.03 344 GLY A N 1
ATOM 2659 C CA . GLY A 1 344 ? -23.156 23.625 35.25 1 57.03 344 GLY A CA 1
ATOM 2660 C C . GLY A 1 344 ? -23.875 22.672 34.344 1 57.03 344 GLY A C 1
ATOM 2661 O O . GLY A 1 344 ? -24.891 22.094 34.688 1 57.03 344 GLY A O 1
ATOM 2662 N N . PHE A 1 345 ? -23.234 22.547 33.219 1 60.94 345 PHE A N 1
ATOM 2663 C CA . PHE A 1 345 ? -23.812 21.641 32.219 1 60.94 345 PHE A CA 1
ATOM 2664 C C . PHE A 1 345 ? -23.734 20.203 32.719 1 60.94 345 PHE A C 1
ATOM 2666 O O . PHE A 1 345 ? -24.688 19.438 32.562 1 60.94 345 PHE A O 1
ATOM 2673 N N . GLN A 1 346 ? -22.656 19.766 33.219 1 56.69 346 GLN A N 1
ATOM 2674 C CA . GLN A 1 346 ? -22.469 18.422 33.719 1 56.69 346 GLN A CA 1
ATOM 2675 C C . GLN A 1 346 ? -23.453 18.109 34.844 1 56.69 346 GLN A C 1
ATOM 2677 O O . GLN A 1 346 ? -23.922 16.969 34.969 1 56.69 346 GLN A O 1
ATOM 2682 N N . ARG A 1 347 ? -23.688 19.078 35.625 1 60.06 347 ARG A N 1
ATOM 2683 C CA . ARG A 1 347 ? -24.672 18.922 36.688 1 60.06 347 ARG A CA 1
ATOM 2684 C C . ARG A 1 347 ? -26.094 18.844 36.094 1 60.06 347 ARG A C 1
ATOM 2686 O O . ARG A 1 347 ? -26.938 18.109 36.594 1 60.06 347 ARG A O 1
ATOM 2693 N N . TRP A 1 348 ? -26.188 19.469 35.031 1 57.88 348 TRP A N 1
ATOM 2694 C CA . TRP A 1 348 ? -27.531 19.547 34.438 1 57.88 348 TRP A CA 1
ATOM 2695 C C . TRP A 1 348 ? -27.781 18.359 33.531 1 57.88 348 TRP A C 1
ATOM 2697 O O . TRP A 1 348 ? -28.891 17.812 33.5 1 57.88 348 TRP A O 1
ATOM 2707 N N . MET A 1 349 ? -26.828 17.828 32.938 1 57.22 349 MET A N 1
ATOM 2708 C CA . MET A 1 349 ? -26.953 16.844 31.875 1 57.22 349 MET A CA 1
ATOM 2709 C C . MET A 1 349 ? -27.516 15.531 32.406 1 57.22 349 MET A C 1
ATOM 2711 O O . MET A 1 349 ? -28.406 14.938 31.797 1 57.22 349 MET A O 1
ATOM 2715 N N . PRO A 1 350 ? -26.922 14.992 33.5 1 57.06 350 PRO A N 1
ATOM 2716 C CA . PRO A 1 350 ? -27.516 13.727 33.906 1 57.06 350 PRO A CA 1
ATOM 2717 C C . PRO A 1 350 ? -29 13.867 34.281 1 57.06 350 PRO A C 1
ATOM 2719 O O . PRO A 1 350 ? -29.75 12.891 34.188 1 57.06 350 PRO A O 1
ATOM 2722 N N . THR A 1 351 ? -29.391 14.891 34.781 1 56.72 351 THR A N 1
ATOM 2723 C CA . THR A 1 351 ? -30.766 15.07 35.25 1 56.72 351 THR A CA 1
ATOM 2724 C C . THR A 1 351 ? -31.656 15.594 34.094 1 56.72 351 THR A C 1
ATOM 2726 O O . THR A 1 351 ? -32.844 15.766 34.281 1 56.72 351 THR A O 1
ATOM 2729 N N . SER A 1 352 ? -31.047 16 33.094 1 47.12 352 SER A N 1
ATOM 2730 C CA . SER A 1 352 ? -31.844 16.578 32 1 47.12 352 SER A CA 1
ATOM 2731 C C . SER A 1 352 ? -32.469 15.492 31.125 1 47.12 352 SER A C 1
ATOM 2733 O O . SER A 1 352 ? -31.844 14.438 30.922 1 47.12 352 SER A O 1
ATOM 2735 N N . ARG A 1 353 ? -33.688 15.273 31.172 1 48.38 353 ARG A N 1
ATOM 2736 C CA . ARG A 1 353 ? -34.438 14.344 30.312 1 48.38 353 ARG A CA 1
ATOM 2737 C C . ARG A 1 353 ? -34.188 14.625 28.844 1 48.38 353 ARG A C 1
ATOM 2739 O O . ARG A 1 353 ? -33.781 15.734 28.484 1 48.38 353 ARG A O 1
ATOM 2746 N N . HIS A 1 354 ? -34.406 13.625 27.984 1 47.88 354 HIS A N 1
ATOM 2747 C CA . HIS A 1 354 ? -34.406 13.719 26.531 1 47.88 354 HIS A CA 1
ATOM 2748 C C . HIS A 1 354 ? -35.375 14.789 26.031 1 47.88 354 HIS A C 1
ATOM 2750 O O . HIS A 1 354 ? -36.562 14.789 26.422 1 47.88 354 HIS A O 1
ATOM 2756 N N . LYS A 1 355 ? -35.062 15.914 25.344 1 51.5 355 LYS A N 1
ATOM 2757 C CA . LYS A 1 355 ? -35.844 17 24.75 1 51.5 355 LYS A CA 1
ATOM 2758 C C . LYS A 1 355 ? -36.094 18.125 25.75 1 51.5 355 LYS A C 1
ATOM 2760 O O . LYS A 1 355 ? -36.969 18.969 25.547 1 51.5 355 LYS A O 1
ATOM 2765 N N . GLN A 1 356 ? -35.656 17.938 26.969 1 51.44 356 GLN A N 1
ATOM 2766 C CA . GLN A 1 356 ? -35.906 19.031 27.906 1 51.44 356 GLN A CA 1
ATOM 2767 C C . GLN A 1 356 ? -35.156 20.297 27.453 1 51.44 356 GLN A C 1
ATOM 2769 O O . GLN A 1 356 ? -33.969 20.25 27.141 1 51.44 356 GLN A O 1
ATOM 2774 N N . PRO A 1 357 ? -35.969 21.297 27.031 1 46.97 357 PRO A N 1
ATOM 2775 C CA . PRO A 1 357 ? -35.344 22.547 26.609 1 46.97 357 PRO A CA 1
ATOM 2776 C C . PRO A 1 357 ? -34.344 23.078 27.625 1 46.97 357 PRO A C 1
ATOM 2778 O O . PRO A 1 357 ? -34.594 23 28.844 1 46.97 357 PRO A O 1
ATOM 2781 N N . VAL A 1 358 ? -33.125 22.859 27.516 1 50.22 358 VAL A N 1
ATOM 2782 C CA . VAL A 1 358 ? -32.156 23.531 28.375 1 50.22 358 VAL A CA 1
ATOM 2783 C C . VAL A 1 358 ? -32.25 25.031 28.172 1 50.22 358 VAL A C 1
ATOM 2785 O O . VAL A 1 358 ? -32.281 25.516 27.047 1 50.22 358 VAL A O 1
ATOM 2788 N N . GLU A 1 359 ? -32.781 25.781 29.141 1 45.16 359 GLU A N 1
ATOM 2789 C CA . GLU A 1 359 ? -32.719 27.234 29.031 1 45.16 359 GLU A CA 1
ATOM 2790 C C . GLU A 1 359 ? -31.281 27.703 28.797 1 45.16 359 GLU A C 1
ATOM 2792 O O . GLU A 1 359 ? -30.391 27.406 29.594 1 45.16 359 GLU A O 1
ATOM 2797 N N . PRO A 1 360 ? -30.891 27.922 27.562 1 42.44 360 PRO A N 1
ATOM 2798 C CA . PRO A 1 360 ? -29.516 28.344 27.297 1 42.44 360 PRO A CA 1
ATOM 2799 C C . PRO A 1 360 ? -29.016 29.391 28.312 1 42.44 360 PRO A C 1
ATOM 2801 O O . PRO A 1 360 ? -29.812 30.172 28.844 1 42.44 360 PRO A O 1
ATOM 2804 N N . MET A 1 361 ? -28.188 29.062 29.219 1 42.88 361 MET A N 1
ATOM 2805 C CA . MET A 1 361 ? -27.578 30.141 29.984 1 42.88 361 MET A CA 1
ATOM 2806 C C . MET A 1 361 ? -27.359 31.359 29.109 1 42.88 361 MET A C 1
ATOM 2808 O O . MET A 1 361 ? -26.672 31.281 28.078 1 42.88 361 MET A O 1
ATOM 2812 N N . ARG A 1 362 ? -28.406 32.281 28.984 1 38.91 362 ARG A N 1
ATOM 2813 C CA . ARG A 1 362 ? -28.328 33.438 28.094 1 38.91 362 ARG A CA 1
ATOM 2814 C C . ARG A 1 362 ? -26.969 34.094 28.188 1 38.91 362 ARG A C 1
ATOM 2816 O O . ARG A 1 362 ? -26.359 34.469 27.172 1 38.91 362 ARG A O 1
ATOM 2823 N N . ARG A 1 363 ? -26.75 35.125 29.172 1 37.34 363 ARG A N 1
ATOM 2824 C CA . ARG A 1 363 ? -25.594 36.031 29.25 1 37.34 363 ARG A CA 1
ATOM 2825 C C . ARG A 1 363 ? -24.594 35.531 30.281 1 37.34 363 ARG A C 1
ATOM 2827 O O . ARG A 1 363 ? -24.969 34.938 31.297 1 37.34 363 ARG A O 1
ATOM 2834 N N . LEU A 1 364 ? -23.453 34.969 29.922 1 41.88 364 LEU A N 1
ATOM 2835 C CA . LEU A 1 364 ? -22.344 34.906 30.859 1 41.88 364 LEU A CA 1
ATOM 2836 C C . LEU A 1 364 ? -22.297 36.125 31.75 1 41.88 364 LEU A C 1
ATOM 2838 O O . LEU A 1 364 ? -22.656 37.219 31.328 1 41.88 364 LEU A O 1
ATOM 2842 N N . PRO A 1 365 ? -22.453 36.125 33.031 1 35.62 365 PRO A N 1
ATOM 2843 C CA . PRO A 1 365 ? -22.375 37.344 33.844 1 35.62 365 PRO A CA 1
ATOM 2844 C C . PRO A 1 365 ? -21.406 38.375 33.281 1 35.62 365 PRO A C 1
ATOM 2846 O O . PRO A 1 365 ? -20.344 38.031 32.781 1 35.62 365 PRO A O 1
ATOM 2849 N N . VAL A 1 366 ? -21.828 39.5 32.656 1 34.22 366 VAL A N 1
ATOM 2850 C CA . VAL A 1 366 ? -20.984 40.625 32.281 1 34.22 366 VAL A CA 1
ATOM 2851 C C . VAL A 1 366 ? -20.031 40.969 33.438 1 34.22 366 VAL A C 1
ATOM 2853 O O . VAL A 1 366 ? -20.453 41 34.594 1 34.22 366 VAL A O 1
ATOM 2856 N N . ALA A 1 367 ? -18.812 40.688 33.406 1 36.41 367 ALA A N 1
ATOM 2857 C CA . ALA A 1 367 ? -17.859 41.281 34.344 1 36.41 367 ALA A CA 1
ATOM 2858 C C . ALA A 1 367 ? -18.312 42.688 34.781 1 36.41 367 ALA A C 1
ATOM 2860 O O . ALA A 1 367 ? -18.812 43.469 33.969 1 36.41 367 ALA A O 1
ATOM 2861 N N . ASP A 1 368 ? -18.906 42.969 35.969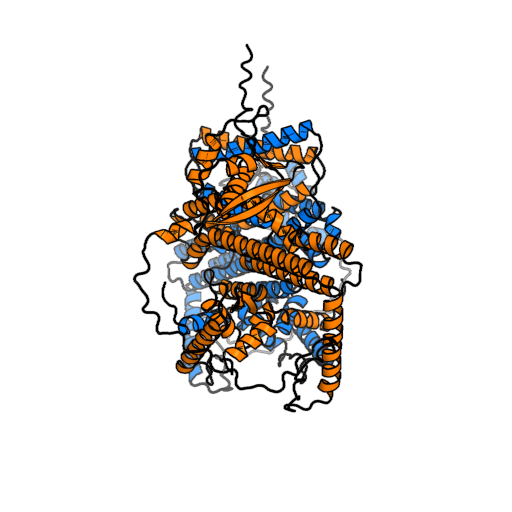 1 32.19 368 ASP A N 1
ATOM 2862 C CA . ASP A 1 368 ? -19.188 44.281 36.594 1 32.19 368 ASP A CA 1
ATOM 2863 C C . ASP A 1 368 ? -18.109 45.312 36.219 1 32.19 368 ASP A C 1
ATOM 2865 O O . ASP A 1 368 ? -17.047 45.312 36.812 1 32.19 368 ASP A O 1
ATOM 2869 N N . VAL A 1 369 ? -17.75 45.562 35 1 32.75 369 VAL A N 1
ATOM 2870 C CA . VAL A 1 369 ? -17.031 46.812 34.781 1 32.75 369 VAL A CA 1
ATOM 2871 C C . VAL A 1 369 ? -17.844 47.969 35.375 1 32.75 369 VAL A C 1
ATOM 2873 O O . VAL A 1 369 ? -18.984 48.188 34.938 1 32.75 369 VAL A O 1
ATOM 2876 N N . GLY A 1 370 ? -17.734 48.344 36.688 1 32.81 370 GLY A N 1
ATOM 2877 C CA . GLY A 1 370 ? -18.266 49.531 37.344 1 32.81 370 GLY A CA 1
ATOM 2878 C C . GLY A 1 370 ? -18.547 50.656 36.375 1 32.81 370 GLY A C 1
ATOM 2879 O O . GLY A 1 370 ? -19.562 51.344 36.5 1 32.81 370 GLY A O 1
ATOM 2880 N N . HIS A 1 371 ? -17.594 51.281 35.75 1 30.66 371 HIS A N 1
ATOM 2881 C CA . HIS A 1 371 ? -17.844 52.594 35.188 1 30.66 371 HIS A CA 1
ATOM 2882 C C . HIS A 1 371 ? -18.844 52.531 34.031 1 30.66 371 HIS A C 1
ATOM 2884 O O . HIS A 1 371 ? -18.969 53.5 33.281 1 30.66 371 HIS A O 1
ATOM 2890 N N . LEU A 1 372 ? -19.438 51.375 33.781 1 30.53 372 LEU A N 1
ATOM 2891 C CA . LEU A 1 372 ? -20.234 51.656 32.594 1 30.53 372 LEU A CA 1
ATOM 2892 C C . LEU A 1 372 ? -21.516 52.406 32.938 1 30.53 372 LEU A C 1
ATOM 2894 O O . LEU A 1 372 ? -22.344 51.906 33.688 1 30.53 372 LEU A O 1
ATOM 2898 N N . ARG A 1 373 ? -21.578 53.719 32.938 1 31.8 373 ARG A N 1
ATOM 2899 C CA . ARG A 1 373 ? -22.641 54.688 33.156 1 31.8 373 ARG A CA 1
ATOM 2900 C C . ARG A 1 373 ? -23.938 54.219 32.5 1 31.8 373 ARG A C 1
ATOM 2902 O O . ARG A 1 373 ? -25.016 54.344 33.062 1 31.8 373 ARG A O 1
ATOM 2909 N N . GLN A 1 374 ? -24.047 54.406 31.078 1 31.42 374 GLN A N 1
ATOM 2910 C CA . GLN A 1 374 ? -25.281 54.781 30.391 1 31.42 374 GLN A CA 1
ATOM 2911 C C . GLN A 1 374 ? -26.266 53.625 30.328 1 31.42 374 GLN A C 1
ATOM 2913 O O . GLN A 1 374 ? -25.875 52.5 30.047 1 31.42 374 GLN A O 1
ATOM 2918 N N . LYS A 1 375 ? -27.234 53.781 31.078 1 34.19 375 LYS A N 1
ATOM 2919 C CA . LYS A 1 375 ? -28.359 52.875 31.25 1 34.19 375 LYS A CA 1
ATOM 2920 C C . LYS A 1 375 ? -28.984 52.5 29.891 1 34.19 375 LYS A C 1
ATOM 2922 O O . LYS A 1 375 ? -29.359 53.406 29.125 1 34.19 375 LYS A O 1
ATOM 2927 N N . ALA A 1 376 ? -28.75 51.5 29.25 1 32.91 376 ALA A N 1
ATOM 2928 C CA . ALA A 1 376 ? -29.219 51.062 27.938 1 32.91 376 ALA A CA 1
ATOM 2929 C C . ALA A 1 376 ? -30.734 50.906 27.938 1 32.91 376 ALA A C 1
ATOM 2931 O O . ALA A 1 376 ? -31.297 50.375 26.969 1 32.91 376 ALA A O 1
ATOM 2932 N N . ASP A 1 377 ? -31.375 51.125 29 1 31.22 377 ASP A N 1
ATOM 2933 C CA . ASP A 1 377 ? -32.781 50.719 28.844 1 31.22 377 ASP A CA 1
ATOM 2934 C C . ASP A 1 377 ? -33.469 51.531 27.75 1 31.22 377 ASP A C 1
ATOM 2936 O O . ASP A 1 377 ? -34.562 51.156 27.297 1 31.22 377 ASP A O 1
ATOM 2940 N N . GLY A 1 378 ? -33.469 52.906 27.953 1 32.78 378 GLY A N 1
ATOM 2941 C CA . GLY A 1 378 ? -34.25 53.75 27.094 1 32.78 378 GLY A CA 1
ATOM 2942 C C . GLY A 1 378 ? -33.906 53.625 25.625 1 32.78 378 GLY A C 1
ATOM 2943 O O . GLY A 1 378 ? -33.156 54.438 25.094 1 32.78 378 GLY A O 1
ATOM 2944 N N . LEU A 1 379 ? -33.844 52.469 25.266 1 31.42 379 LEU A N 1
ATOM 2945 C CA . LEU A 1 379 ? -33.562 52.094 23.891 1 31.42 379 LEU A CA 1
ATOM 2946 C C . LEU A 1 379 ? -34.438 52.875 22.922 1 31.42 379 LEU A C 1
ATOM 2948 O O . LEU A 1 379 ? -35.625 52.594 22.766 1 31.42 379 LEU A O 1
ATOM 2952 N N . ARG A 1 380 ? -34.531 54.156 23.109 1 32.5 380 ARG A N 1
ATOM 2953 C CA . ARG A 1 380 ? -35.219 54.875 22.062 1 32.5 380 ARG A CA 1
ATOM 2954 C C . ARG A 1 380 ? -34.969 54.281 20.688 1 32.5 380 ARG A C 1
ATOM 2956 O O . ARG A 1 380 ? -33.844 53.781 20.422 1 32.5 380 ARG A O 1
ATOM 2963 N N . PRO A 1 381 ? -36.062 54 19.938 1 34.88 381 PRO A N 1
ATOM 2964 C CA . PRO A 1 381 ? -35.812 53.312 18.641 1 34.88 381 PRO A CA 1
ATOM 2965 C C . PRO A 1 381 ? -34.688 53.969 17.859 1 34.88 381 PRO A C 1
ATOM 2967 O O . PRO A 1 381 ? -34.5 55.188 17.891 1 34.88 381 PRO A O 1
ATOM 2970 N N . PRO A 1 382 ? -33.469 53.562 17.859 1 32.34 382 PRO A N 1
ATOM 2971 C CA . PRO A 1 382 ? -32.531 54.469 17.219 1 32.34 382 PRO A CA 1
ATOM 2972 C C . PRO A 1 382 ? -33.094 55.156 15.984 1 32.34 382 PRO A C 1
ATOM 2974 O O . PRO A 1 382 ? -33.875 54.562 15.25 1 32.34 382 PRO A O 1
ATOM 2977 N N . ALA A 1 383 ? -33.562 56.312 15.977 1 36.06 383 ALA A N 1
ATOM 2978 C CA . ALA A 1 383 ? -34.094 57 14.805 1 36.06 383 ALA A CA 1
ATOM 2979 C C . ALA A 1 383 ? -33.375 56.531 13.531 1 36.06 383 ALA A C 1
ATOM 2981 O O . ALA A 1 383 ? -32.188 56.281 13.547 1 36.06 383 ALA A O 1
ATOM 2982 N N . PRO A 1 384 ? -34.125 55.969 12.586 1 34 384 PRO A N 1
ATOM 2983 C CA . PRO A 1 384 ? -33.469 55.469 11.375 1 34 384 PRO A CA 1
ATOM 2984 C C . PRO A 1 384 ? -32.438 56.469 10.844 1 34 384 PRO A C 1
ATOM 2986 O O . PRO A 1 384 ? -32.531 57.656 11.078 1 34 384 PRO A O 1
ATOM 2989 N N . PRO A 1 385 ? -31.172 56.25 10.859 1 32.94 385 PRO A N 1
ATOM 2990 C CA . PRO A 1 385 ? -30.359 57.344 10.375 1 32.94 385 PRO A CA 1
ATOM 2991 C C . PRO A 1 385 ? -31.016 58.094 9.203 1 32.94 385 PRO A C 1
ATOM 2993 O O . PRO A 1 385 ? -31.906 57.531 8.547 1 32.94 385 PRO A O 1
ATOM 2996 N N . THR A 1 386 ? -31 59.25 9.016 1 39.31 386 THR A N 1
ATOM 2997 C CA . THR A 1 386 ? -31.562 60 7.902 1 39.31 386 THR A CA 1
ATOM 2998 C C . THR A 1 386 ? -31.312 59.281 6.582 1 39.31 386 THR A C 1
ATOM 3000 O O . THR A 1 386 ? -30.219 58.75 6.348 1 39.31 386 THR A O 1
ATOM 3003 N N . PRO A 1 387 ? -32.281 58.906 5.871 1 34.5 387 PRO A N 1
ATOM 3004 C CA . PRO A 1 387 ? -32.031 58.188 4.609 1 34.5 387 PRO A CA 1
ATOM 3005 C C . PRO A 1 387 ? -30.891 58.781 3.797 1 34.5 387 PRO A C 1
ATOM 3007 O O . PRO A 1 387 ? -30.734 60 3.762 1 34.5 387 PRO A O 1
ATOM 3010 N N . LEU A 1 388 ? -29.797 58.219 3.695 1 32.59 388 LEU A N 1
ATOM 3011 C CA . LEU A 1 388 ? -28.766 58.844 2.885 1 32.59 388 LEU A CA 1
ATOM 3012 C C . LEU A 1 388 ? -29.328 59.344 1.564 1 32.59 388 LEU A C 1
ATOM 3014 O O . LEU A 1 388 ? -30.281 58.781 1.031 1 32.59 388 LEU A O 1
ATOM 3018 N N . GLU A 1 389 ? -29.328 60.469 1.265 1 35.75 389 GLU A N 1
ATOM 3019 C CA . GLU A 1 389 ? -29.797 61 -0.021 1 35.75 389 GLU A CA 1
ATOM 3020 C C . GLU A 1 389 ? -29.359 60.094 -1.169 1 35.75 389 GLU A C 1
ATOM 3022 O O . GLU A 1 389 ? -28.344 59.406 -1.069 1 35.75 389 GLU A O 1
ATOM 3027 N N . ALA A 1 390 ? -30.203 59.719 -2.061 1 34.22 390 ALA A N 1
ATOM 3028 C CA . ALA A 1 390 ? -29.969 59 -3.312 1 34.22 390 ALA A CA 1
ATOM 3029 C C . ALA A 1 390 ? -28.719 59.5 -4.02 1 34.22 390 ALA A C 1
ATOM 3031 O O . ALA A 1 390 ? -28.703 60.625 -4.543 1 34.22 390 ALA A O 1
ATOM 3032 N N . TRP A 1 391 ? -27.469 59.312 -3.543 1 32.84 391 TRP A N 1
ATOM 3033 C CA . TRP A 1 391 ? -26.375 59.906 -4.32 1 32.84 391 TRP A CA 1
ATOM 3034 C C . TRP A 1 391 ? -26.359 59.344 -5.738 1 32.84 391 TRP A C 1
ATOM 3036 O O . TRP A 1 391 ? -26.547 58.125 -5.938 1 32.84 391 TRP A O 1
ATOM 3046 N N . GLU A 1 392 ? -26.781 59.969 -6.672 1 32.84 392 GLU A N 1
ATOM 3047 C CA . GLU A 1 392 ? -26.594 59.656 -8.078 1 32.84 392 GLU A CA 1
ATOM 3048 C C . GLU A 1 392 ? -25.188 59.094 -8.344 1 32.84 392 GLU A C 1
ATOM 3050 O O . GLU A 1 392 ? -24.203 59.719 -7.934 1 32.84 392 GLU A O 1
ATOM 3055 N N . MET A 1 393 ? -24.938 57.75 -8.359 1 33.03 393 MET A N 1
ATOM 3056 C CA . MET A 1 393 ? -23.703 57.125 -8.812 1 33.03 393 MET A CA 1
ATOM 3057 C C . MET A 1 393 ? -23.062 57.906 -9.945 1 33.03 393 MET A C 1
ATOM 3059 O O . MET A 1 393 ? -23.609 58 -11.047 1 33.03 393 MET A O 1
ATOM 3063 N N . GLY A 1 394 ? -22.453 59 -9.703 1 33.31 394 GLY A N 1
ATOM 3064 C CA . GLY A 1 394 ? -21.703 59.625 -10.781 1 33.31 394 GLY A CA 1
ATOM 3065 C C . GLY A 1 394 ? -20.75 58.688 -11.484 1 33.31 394 GLY A C 1
ATOM 3066 O O . GLY A 1 394 ? -20.453 57.625 -10.984 1 33.31 394 GLY A O 1
ATOM 3067 N N . ALA A 1 395 ? -20.25 58.844 -12.75 1 33.38 395 ALA A N 1
ATOM 3068 C CA . ALA A 1 395 ? -19.375 58.094 -13.664 1 33.38 395 ALA A CA 1
ATOM 3069 C C . ALA A 1 395 ? -18.062 57.719 -12.984 1 33.38 395 ALA A C 1
ATOM 3071 O O . ALA A 1 395 ? -17.344 58.594 -12.5 1 33.38 395 ALA A O 1
ATOM 3072 N N . VAL A 1 396 ? -17.875 56.719 -12.266 1 36.28 396 VAL A N 1
ATOM 3073 C CA . VAL A 1 396 ? -16.609 56.344 -11.656 1 36.28 396 VAL A CA 1
ATOM 3074 C C . VAL A 1 396 ? -15.516 56.344 -12.711 1 36.28 396 VAL A C 1
ATOM 3076 O O . VAL A 1 396 ? -15.617 55.656 -13.734 1 36.28 396 VAL A O 1
ATOM 3079 N N . PRO A 1 397 ? -14.594 57.312 -12.758 1 35.38 397 PRO A N 1
ATOM 3080 C CA . PRO A 1 397 ? -13.594 57.312 -13.828 1 35.38 397 PRO A CA 1
ATOM 3081 C C . PRO A 1 397 ? -12.719 56.094 -13.82 1 35.38 397 PRO A C 1
ATOM 3083 O O . PRO A 1 397 ? -12.547 55.438 -12.773 1 35.38 397 PRO A O 1
ATOM 3086 N N . ASP A 1 398 ? -12.359 55.219 -14.898 1 36.19 398 ASP A N 1
ATOM 3087 C CA . ASP A 1 398 ? -11.617 54.031 -15.336 1 36.19 398 ASP A CA 1
ATOM 3088 C C . ASP A 1 398 ? -10.203 54.031 -14.773 1 36.19 398 ASP A C 1
ATOM 3090 O O . ASP A 1 398 ? -9.547 53 -14.719 1 36.19 398 ASP A O 1
ATOM 3094 N N . ASP A 1 399 ? -9.562 55.219 -14.492 1 37.88 399 ASP A N 1
ATOM 3095 C CA . ASP A 1 399 ? -8.102 55.25 -14.578 1 37.88 399 ASP A CA 1
ATOM 3096 C C . ASP A 1 399 ? -7.473 54.562 -13.367 1 37.88 399 ASP A C 1
ATOM 3098 O O . ASP A 1 399 ? -6.492 53.844 -13.508 1 37.88 399 ASP A O 1
ATOM 3102 N N . ASP A 1 400 ? -7.723 55 -12.102 1 43.12 400 ASP A N 1
ATOM 3103 C CA . ASP A 1 400 ? -6.727 55.062 -11.031 1 43.12 400 ASP A CA 1
ATOM 3104 C C . ASP A 1 400 ? -6.684 53.719 -10.266 1 43.12 400 ASP A C 1
ATOM 3106 O O . ASP A 1 400 ? -6.184 53.688 -9.141 1 43.12 400 ASP A O 1
ATOM 3110 N N . SER A 1 401 ? -7.344 52.781 -10.602 1 50.94 401 SER A N 1
ATOM 3111 C CA . SER A 1 401 ? -7.32 51.531 -9.812 1 50.94 401 SER A CA 1
ATOM 3112 C C . SER A 1 401 ? -5.918 50.938 -9.766 1 50.94 401 SER A C 1
ATOM 3114 O O . SER A 1 401 ? -5.594 50.188 -8.852 1 50.94 401 SER A O 1
ATOM 3116 N N . ARG A 1 402 ? -5.211 51.281 -10.68 1 54.75 402 ARG A N 1
ATOM 3117 C CA . ARG A 1 402 ? -3.865 50.719 -10.75 1 54.75 402 ARG A CA 1
ATOM 3118 C C . ARG A 1 402 ? -2.963 51.312 -9.672 1 54.75 402 ARG A C 1
ATOM 3120 O O . ARG A 1 402 ? -1.949 50.719 -9.305 1 54.75 402 ARG A O 1
ATOM 3127 N N . ALA A 1 403 ? -3.271 52.469 -9.188 1 60.47 403 ALA A N 1
ATOM 3128 C CA . ALA A 1 403 ? -2.451 53.156 -8.203 1 60.47 403 ALA A CA 1
ATOM 3129 C C . ALA A 1 403 ? -2.545 52.5 -6.832 1 60.47 403 ALA A C 1
ATOM 3131 O O . ALA A 1 403 ? -1.629 52.594 -6.016 1 60.47 403 ALA A O 1
ATOM 3132 N N . TRP A 1 404 ? -3.543 51.75 -6.633 1 59.91 404 TRP A N 1
ATOM 3133 C CA . TRP A 1 404 ? -3.748 51.125 -5.332 1 59.91 404 TRP A CA 1
ATOM 3134 C C . TRP A 1 404 ? -3.275 49.688 -5.352 1 59.91 404 TRP A C 1
ATOM 3136 O O . TRP A 1 404 ? -3.396 48.969 -4.352 1 59.91 404 TRP A O 1
ATOM 3146 N N . GLY A 1 405 ? -2.803 49.25 -6.391 1 67.06 405 GLY A N 1
ATOM 3147 C CA . GLY A 1 405 ? -2.365 47.875 -6.574 1 67.06 405 GLY A CA 1
ATOM 3148 C C . GLY A 1 405 ? -1.06 47.562 -5.867 1 67.06 405 GLY A C 1
ATOM 3149 O O . GLY A 1 405 ? -0.603 48.344 -5.023 1 67.06 405 GLY A O 1
ATOM 3150 N N . GLY A 1 406 ? -0.345 46.469 -6.254 1 76.06 406 GLY A N 1
ATOM 3151 C CA . GLY A 1 406 ? 0.889 45.969 -5.684 1 76.06 406 GLY A CA 1
ATOM 3152 C C . GLY A 1 406 ? 2.111 46.781 -6.07 1 76.06 406 GLY A C 1
ATOM 3153 O O . GLY A 1 406 ? 1.998 47.781 -6.785 1 76.06 406 GLY A O 1
ATOM 3154 N N . PRO A 1 407 ? 3.248 46.375 -5.543 1 78.44 407 PRO A N 1
ATOM 3155 C CA . PRO A 1 407 ? 4.469 47.125 -5.824 1 78.44 407 PRO A CA 1
ATOM 3156 C C . PRO A 1 407 ? 4.844 47.094 -7.305 1 78.44 407 PRO A C 1
ATOM 3158 O O . PRO A 1 407 ? 4.617 46.125 -7.996 1 78.44 407 PRO A O 1
ATOM 3161 N N . HIS A 1 408 ? 5.332 48.219 -7.77 1 78.94 408 HIS A N 1
ATOM 3162 C CA . HIS A 1 408 ? 5.848 48.312 -9.133 1 78.94 408 HIS A CA 1
ATOM 3163 C C . HIS A 1 408 ? 7.293 47.844 -9.211 1 78.94 408 HIS A C 1
ATOM 3165 O O . HIS A 1 408 ? 8.219 48.656 -9.258 1 78.94 408 HIS A O 1
ATOM 3171 N N . TYR A 1 409 ? 7.473 46.625 -9.32 1 82.5 409 TYR A N 1
ATOM 3172 C CA . TYR A 1 409 ? 8.781 46 -9.164 1 82.5 409 TYR A CA 1
ATOM 3173 C C . TYR A 1 409 ? 9.742 46.469 -10.242 1 82.5 409 TYR A C 1
ATOM 3175 O O . TYR A 1 409 ? 10.914 46.75 -9.961 1 82.5 409 TYR A O 1
ATOM 3183 N N . ALA A 1 410 ? 9.273 46.562 -11.336 1 83.44 410 ALA A N 1
ATOM 3184 C CA . ALA A 1 410 ? 10.141 46.969 -12.438 1 83.44 410 ALA A CA 1
ATOM 3185 C C . ALA A 1 410 ? 10.711 48.344 -12.211 1 83.44 410 ALA A C 1
ATOM 3187 O O . ALA A 1 410 ? 11.906 48.594 -12.43 1 83.44 410 ALA A O 1
ATOM 3188 N N . ASP A 1 411 ? 9.875 49.188 -11.68 1 83.56 411 ASP A N 1
ATOM 3189 C CA . ASP A 1 411 ? 10.297 50.562 -11.438 1 83.56 411 ASP A CA 1
ATOM 3190 C C . ASP A 1 411 ? 11.211 50.656 -10.219 1 83.56 411 ASP A C 1
ATOM 3192 O O . ASP A 1 411 ? 12.18 51.438 -10.219 1 83.56 411 ASP A O 1
ATOM 3196 N N . LEU A 1 412 ? 11 49.844 -9.32 1 86.44 412 LEU A N 1
ATOM 3197 C CA . LEU A 1 412 ? 11.797 49.812 -8.094 1 86.44 412 LEU A CA 1
ATOM 3198 C C . LEU A 1 412 ? 13.188 49.25 -8.367 1 86.44 412 LEU A C 1
ATOM 3200 O O . LEU A 1 412 ? 14.18 49.781 -7.863 1 86.44 412 LEU A O 1
ATOM 3204 N N . GLU A 1 413 ? 13.211 48.344 -9.18 1 85.5 413 GLU A N 1
ATOM 3205 C CA . GLU A 1 413 ? 14.492 47.75 -9.555 1 85.5 413 GLU A CA 1
ATOM 3206 C C . GLU A 1 413 ? 15.344 48.719 -10.359 1 85.5 413 GLU A C 1
ATOM 3208 O O . GLU A 1 413 ? 16.547 48.844 -10.141 1 85.5 413 GLU A O 1
ATOM 3213 N N . LYS A 1 414 ? 14.711 49.406 -11.109 1 85 414 LYS A N 1
ATOM 3214 C CA . LYS A 1 414 ? 15.398 50.438 -11.898 1 85 414 LYS A CA 1
ATOM 3215 C C . LYS A 1 414 ? 15.922 51.562 -11 1 85 414 LYS A C 1
ATOM 3217 O O . LYS A 1 414 ? 17.031 52.031 -11.203 1 85 414 LYS A O 1
ATOM 3222 N N . HIS A 1 415 ? 15.156 51.875 -10.062 1 86.62 415 HIS A N 1
ATOM 3223 C CA . HIS A 1 415 ? 15.531 52.938 -9.125 1 86.62 415 HIS A CA 1
ATOM 3224 C C . HIS A 1 415 ? 16.719 52.5 -8.273 1 86.62 415 HIS A C 1
ATOM 3226 O O . HIS A 1 415 ? 17.641 53.281 -8.047 1 86.62 415 HIS A O 1
ATOM 3232 N N . LEU A 1 416 ? 16.734 51.281 -7.977 1 83.38 416 LEU A N 1
ATOM 3233 C CA . LEU A 1 416 ? 17.812 50.719 -7.148 1 83.38 416 LEU A CA 1
ATOM 3234 C C . LEU A 1 416 ? 19.094 50.562 -7.957 1 83.38 416 LEU A C 1
ATOM 3236 O O . LEU A 1 416 ? 20.188 50.812 -7.445 1 83.38 416 LEU A O 1
ATOM 3240 N N . ALA A 1 417 ? 18.891 50.25 -9.102 1 79.44 417 ALA A N 1
ATOM 3241 C CA . ALA A 1 417 ? 20.031 50.031 -9.992 1 79.44 417 ALA A CA 1
ATOM 3242 C C . ALA A 1 417 ? 20.719 51.375 -10.297 1 79.44 417 ALA A C 1
ATOM 3244 O O . ALA A 1 417 ? 21.922 51.406 -10.555 1 79.44 417 ALA A O 1
ATOM 3245 N N . GLY A 1 418 ? 20.031 52.469 -10.188 1 77.75 418 GLY A N 1
ATOM 3246 C CA . GLY A 1 418 ? 20.562 53.75 -10.539 1 77.75 418 GLY A CA 1
ATOM 3247 C C . GLY A 1 418 ? 21.172 54.5 -9.367 1 77.75 418 GLY A C 1
ATOM 3248 O O . GLY A 1 418 ? 21.75 55.562 -9.531 1 77.75 418 GLY A O 1
ATOM 3249 N N . ARG A 1 419 ? 21.062 54 -8.227 1 75.69 419 ARG A N 1
ATOM 3250 C CA . ARG A 1 419 ? 21.531 54.719 -7.051 1 75.69 419 ARG A CA 1
ATOM 3251 C C . ARG A 1 419 ? 23.031 54.5 -6.82 1 75.69 419 ARG A C 1
ATOM 3253 O O . ARG A 1 419 ? 23.531 53.375 -7.039 1 75.69 419 ARG A O 1
ATOM 3260 N N . PRO A 1 420 ? 23.625 55.469 -6.414 1 73.5 420 PRO A N 1
ATOM 3261 C CA . PRO A 1 420 ? 25.047 55.312 -6.117 1 73.5 420 PRO A CA 1
ATOM 3262 C C . PRO A 1 420 ? 25.312 54.406 -4.898 1 73.5 420 PRO A C 1
ATOM 3264 O O . PRO A 1 420 ? 24.531 54.438 -3.936 1 73.5 420 PRO A O 1
ATOM 3267 N N . ARG A 1 421 ? 26.219 53.594 -4.98 1 70.06 421 ARG A N 1
ATOM 3268 C CA . ARG A 1 421 ? 26.625 52.688 -3.93 1 70.06 421 ARG A CA 1
ATOM 3269 C C . ARG A 1 421 ? 27.5 53.375 -2.889 1 70.06 421 ARG A C 1
ATOM 3271 O O . ARG A 1 421 ? 28.203 54.344 -3.207 1 70.06 421 ARG A O 1
ATOM 3278 N N . GLU A 1 422 ? 27.141 53.031 -1.718 1 72 422 GLU A N 1
ATOM 3279 C CA . GLU A 1 422 ? 28 53.562 -0.653 1 72 422 GLU A CA 1
ATOM 3280 C C . GLU A 1 422 ? 29.406 53 -0.739 1 72 422 GLU A C 1
ATOM 3282 O O . GLU A 1 422 ? 29.672 52.094 -1.529 1 72 422 GLU A O 1
ATOM 3287 N N . ASP A 1 423 ? 30.344 53.438 -0.078 1 66.06 423 ASP A N 1
ATOM 3288 C CA . ASP A 1 423 ? 31.766 53.094 -0.11 1 66.06 423 ASP A CA 1
ATOM 3289 C C . ASP A 1 423 ? 31.969 51.594 0.115 1 66.06 423 ASP A C 1
ATOM 3291 O O . ASP A 1 423 ? 32.906 51 -0.405 1 66.06 423 ASP A O 1
ATOM 3295 N N . ASP A 1 424 ? 31.031 50.938 0.71 1 68.81 424 ASP A N 1
ATOM 3296 C CA . ASP A 1 424 ? 31.156 49.531 1.033 1 68.81 424 ASP A CA 1
ATOM 3297 C C . ASP A 1 424 ? 30.391 48.656 0.032 1 68.81 424 ASP A C 1
ATOM 3299 O O . ASP A 1 424 ? 30.266 47.469 0.217 1 68.81 424 ASP A O 1
ATOM 3303 N N . GLY A 1 425 ? 29.859 49.281 -1.016 1 75.44 425 GLY A N 1
ATOM 3304 C CA . GLY A 1 425 ? 29.188 48.562 -2.098 1 75.44 425 GLY A CA 1
ATOM 3305 C C . GLY A 1 425 ? 27.75 48.25 -1.792 1 75.44 425 GLY A C 1
ATOM 3306 O O . GLY A 1 425 ? 27.078 47.562 -2.574 1 75.44 425 GLY A O 1
ATOM 3307 N N . THR A 1 426 ? 27.344 48.719 -0.792 1 81.06 426 THR A N 1
ATOM 3308 C CA . THR A 1 426 ? 25.969 48.406 -0.393 1 81.06 426 THR A CA 1
ATOM 3309 C C . THR A 1 426 ? 25.047 49.562 -0.675 1 81.06 426 THR A C 1
ATOM 3311 O O . THR A 1 426 ? 25.5 50.719 -0.834 1 81.06 426 THR A O 1
ATOM 3314 N N . VAL A 1 427 ? 23.844 49.25 -0.854 1 84.62 427 VAL A N 1
ATOM 3315 C CA . VAL A 1 427 ? 22.828 50.281 -1.063 1 84.62 427 VAL A CA 1
ATOM 3316 C C . VAL A 1 427 ? 21.891 50.344 0.14 1 84.62 427 VAL A C 1
ATOM 3318 O O . VAL A 1 427 ? 21.328 49.312 0.533 1 84.62 427 VAL A O 1
ATOM 3321 N N . ASP A 1 428 ? 21.766 51.438 0.722 1 84.69 428 ASP A N 1
ATOM 3322 C CA . ASP A 1 428 ? 20.844 51.656 1.826 1 84.69 428 ASP A CA 1
ATOM 3323 C C . ASP A 1 428 ? 19.391 51.719 1.323 1 84.69 428 ASP A C 1
ATOM 3325 O O . ASP A 1 428 ? 19.031 52.656 0.617 1 84.69 428 ASP A O 1
ATOM 3329 N N . VAL A 1 429 ? 18.609 50.844 1.879 1 88 429 VAL A N 1
ATOM 3330 C CA . VAL A 1 429 ? 17.25 50.719 1.379 1 88 429 VAL A CA 1
ATOM 3331 C C . VAL A 1 429 ? 16.391 51.906 1.861 1 88 429 VAL A C 1
ATOM 3333 O O . VAL A 1 429 ? 15.555 52.406 1.116 1 88 429 VAL A O 1
ATOM 3336 N N . GLY A 1 430 ? 16.562 52.25 3.053 1 88.06 430 GLY A N 1
ATOM 3337 C CA . GLY A 1 430 ? 15.852 53.406 3.57 1 88.06 430 GLY A CA 1
ATOM 3338 C C . GLY A 1 430 ? 16.141 54.656 2.803 1 88.06 430 GLY A C 1
ATOM 3339 O O . GLY A 1 430 ? 15.227 55.438 2.496 1 88.06 430 GLY A O 1
ATOM 3340 N N . ALA A 1 431 ? 17.391 54.812 2.496 1 87.19 431 ALA A N 1
ATOM 3341 C CA . ALA A 1 431 ? 17.812 55.969 1.71 1 87.19 431 ALA A CA 1
ATOM 3342 C C . ALA A 1 431 ? 17.266 55.906 0.286 1 87.19 431 ALA A C 1
ATOM 3344 O O . ALA A 1 431 ? 16.859 56.906 -0.283 1 87.19 431 ALA A O 1
ATOM 3345 N N . ALA A 1 432 ? 17.234 54.781 -0.261 1 88.06 432 ALA A N 1
ATOM 3346 C CA . ALA A 1 432 ? 16.703 54.562 -1.603 1 88.06 432 ALA A CA 1
ATOM 3347 C C . ALA A 1 432 ? 15.219 54.906 -1.664 1 88.06 432 ALA A C 1
ATOM 3349 O O . ALA A 1 432 ? 14.766 55.562 -2.625 1 88.06 432 ALA A O 1
ATOM 3350 N N . PHE A 1 433 ? 14.578 54.625 -0.651 1 89.81 433 PHE A N 1
ATOM 3351 C CA . PHE A 1 433 ? 13.148 54.906 -0.589 1 89.81 433 PHE A CA 1
ATOM 3352 C C . PHE A 1 433 ? 12.883 56.375 -0.434 1 89.81 433 PHE A C 1
ATOM 3354 O O . PHE A 1 433 ? 12.008 56.938 -1.104 1 89.81 433 PHE A O 1
ATOM 3361 N N . ARG A 1 434 ? 13.625 56.969 0.349 1 87.62 434 ARG A N 1
ATOM 3362 C CA . ARG A 1 434 ? 13.461 58.375 0.61 1 87.62 434 ARG A CA 1
ATOM 3363 C C . ARG A 1 434 ? 13.773 59.219 -0.636 1 87.62 434 ARG A C 1
ATOM 3365 O O . ARG A 1 434 ? 13.203 60.281 -0.834 1 87.62 434 ARG A O 1
ATOM 3372 N N . SER A 1 435 ? 14.531 58.656 -1.479 1 85.88 435 SER A N 1
ATOM 3373 C CA . SER A 1 435 ? 14.969 59.406 -2.656 1 85.88 435 SER A CA 1
ATOM 3374 C C . SER A 1 435 ? 14.086 59.094 -3.861 1 85.88 435 SER A C 1
ATOM 3376 O O . SER A 1 435 ? 14.219 59.75 -4.91 1 85.88 435 SER A O 1
ATOM 3378 N N . ALA A 1 436 ? 13.242 58.219 -3.752 1 87 436 ALA A N 1
ATOM 3379 C CA . ALA A 1 436 ? 12.375 57.844 -4.863 1 87 436 ALA A CA 1
ATOM 3380 C C . ALA A 1 436 ? 11.312 58.906 -5.129 1 87 436 ALA A C 1
ATOM 3382 O O . ALA A 1 436 ? 10.945 59.656 -4.227 1 87 436 ALA A O 1
ATOM 3383 N N . PRO A 1 437 ? 10.891 59.031 -6.32 1 85.94 437 PRO A N 1
ATOM 3384 C CA . PRO A 1 437 ? 9.766 59.938 -6.602 1 85.94 437 PRO A CA 1
ATOM 3385 C C . PRO A 1 437 ? 8.523 59.562 -5.789 1 85.94 437 PRO A C 1
ATOM 3387 O O . PRO A 1 437 ? 8.344 58.438 -5.387 1 85.94 437 PRO A O 1
ATOM 3390 N N . GLU A 1 438 ? 7.668 60.469 -5.551 1 84.25 438 GLU A N 1
ATOM 3391 C CA . GLU A 1 438 ? 6.504 60.344 -4.68 1 84.25 438 GLU A CA 1
ATOM 3392 C C . GLU A 1 438 ? 5.605 59.188 -5.152 1 84.25 438 GLU A C 1
ATOM 3394 O O . GLU A 1 438 ? 5.035 58.469 -4.336 1 84.25 438 GLU A O 1
ATOM 3399 N N . ARG A 1 439 ? 5.598 58.969 -6.438 1 80.88 439 ARG A N 1
ATOM 3400 C CA . ARG A 1 439 ? 4.758 57.906 -7.012 1 80.88 439 ARG A CA 1
ATOM 3401 C C . ARG A 1 439 ? 5.258 56.531 -6.621 1 80.88 439 ARG A C 1
ATOM 3403 O O . ARG A 1 439 ? 4.508 55.562 -6.668 1 80.88 439 ARG A O 1
ATOM 3410 N N . MET A 1 440 ? 6.531 56.469 -6.129 1 85.31 440 MET A N 1
ATOM 3411 C CA . MET A 1 440 ? 7.141 55.219 -5.738 1 85.31 440 MET A CA 1
ATOM 3412 C C . MET A 1 440 ? 7.355 55.156 -4.23 1 85.31 440 MET A C 1
ATOM 3414 O O . MET A 1 440 ? 8.07 54.281 -3.734 1 85.31 440 MET A O 1
ATOM 3418 N N . ARG A 1 441 ? 6.879 56.031 -3.551 1 88.62 441 ARG A N 1
ATOM 3419 C CA . ARG A 1 441 ? 7.027 56.062 -2.1 1 88.62 441 ARG A CA 1
ATOM 3420 C C . ARG A 1 441 ? 5.734 55.625 -1.407 1 88.62 441 ARG A C 1
ATOM 3422 O O . ARG A 1 441 ? 5.383 56.188 -0.358 1 88.62 441 ARG A O 1
ATOM 3429 N N . ARG A 1 442 ? 4.984 54.719 -1.916 1 84.81 442 ARG A N 1
ATOM 3430 C CA . ARG A 1 442 ? 3.809 54.156 -1.277 1 84.81 442 ARG A CA 1
ATOM 3431 C C . ARG A 1 442 ? 4.211 53.094 -0.252 1 84.81 442 ARG A C 1
ATOM 3433 O O . ARG A 1 442 ? 5.289 52.5 -0.349 1 84.81 442 ARG A O 1
ATOM 3440 N N . PRO A 1 443 ? 3.346 52.75 0.628 1 83.19 443 PRO A N 1
ATOM 3441 C CA . PRO A 1 443 ? 3.654 51.688 1.596 1 83.19 443 PRO A CA 1
ATOM 3442 C C . PRO A 1 443 ? 3.938 50.344 0.931 1 83.19 443 PRO A C 1
ATOM 3444 O O . PRO A 1 443 ? 4.84 49.625 1.359 1 83.19 443 PRO A O 1
ATOM 3447 N N . VAL A 1 444 ? 3.332 50.062 -0.059 1 85 444 VAL A N 1
ATOM 3448 C CA . VAL A 1 444 ? 3.51 48.781 -0.753 1 85 444 VAL A CA 1
ATOM 3449 C C . VAL A 1 444 ? 4.855 48.781 -1.479 1 85 444 VAL A C 1
ATOM 3451 O O . VAL A 1 444 ? 5.488 47.719 -1.611 1 85 444 VAL A O 1
ATOM 3454 N N . ASP A 1 445 ? 5.297 49.844 -1.834 1 85.88 445 ASP A N 1
ATOM 3455 C CA . ASP A 1 445 ? 6.582 49.969 -2.514 1 85.88 445 ASP A CA 1
ATOM 3456 C C . ASP A 1 445 ? 7.738 49.812 -1.53 1 85.88 445 ASP A C 1
ATOM 3458 O O . ASP A 1 445 ? 8.805 49.312 -1.895 1 85.88 445 ASP A O 1
ATOM 3462 N N . LEU A 1 446 ? 7.52 50.188 -0.387 1 85.31 446 LEU A N 1
ATOM 3463 C CA . LEU A 1 446 ? 8.508 49.875 0.648 1 85.31 446 LEU A CA 1
ATOM 3464 C C . LEU A 1 446 ? 8.68 48.375 0.835 1 85.31 446 LEU A C 1
ATOM 3466 O O . LEU A 1 446 ? 9.805 47.875 0.909 1 85.31 446 LEU A O 1
ATOM 3470 N N . LEU A 1 447 ? 7.633 47.75 0.799 1 84.94 447 LEU A N 1
ATOM 3471 C CA . LEU A 1 447 ? 7.66 46.312 0.898 1 84.94 447 LEU A CA 1
ATOM 3472 C C . LEU A 1 447 ? 8.344 45.688 -0.321 1 84.94 447 LEU A C 1
ATOM 3474 O O . LEU A 1 447 ? 9.109 44.719 -0.193 1 84.94 447 LEU A O 1
ATOM 3478 N N . GLY A 1 448 ? 8.008 46.219 -1.327 1 86.75 448 GLY A N 1
ATOM 3479 C CA . GLY A 1 448 ? 8.656 45.781 -2.551 1 86.75 448 GLY A CA 1
ATOM 3480 C C . GLY A 1 448 ? 10.164 45.969 -2.512 1 86.75 448 GLY A C 1
ATOM 3481 O O . GLY A 1 448 ? 10.906 45.062 -2.908 1 86.75 448 GLY A O 1
ATOM 3482 N N . LEU A 1 449 ? 10.594 47 -2.01 1 85.06 449 LEU A N 1
ATOM 3483 C CA . LEU A 1 449 ? 12.031 47.25 -1.903 1 85.06 449 LEU A CA 1
ATOM 3484 C C . LEU A 1 449 ? 12.68 46.281 -0.922 1 85.06 449 LEU A C 1
ATOM 3486 O O . LEU A 1 449 ? 13.773 45.781 -1.177 1 85.06 449 LEU A O 1
ATOM 3490 N N . LEU A 1 450 ? 12.008 46.062 0.091 1 83.75 450 LEU A N 1
ATOM 3491 C CA . LEU A 1 450 ? 12.523 45.125 1.083 1 83.75 450 LEU A CA 1
ATOM 3492 C C . LEU A 1 450 ? 12.562 43.719 0.521 1 83.75 450 LEU A C 1
ATOM 3494 O O . LEU A 1 450 ? 13.5 42.969 0.792 1 83.75 450 LEU A O 1
ATOM 3498 N N . GLU A 1 451 ? 11.711 43.469 -0.291 1 82.62 451 GLU A N 1
ATOM 3499 C CA . GLU A 1 451 ? 11.68 42.188 -0.963 1 82.62 451 GLU A CA 1
ATOM 3500 C C . GLU A 1 451 ? 12.82 42.031 -1.968 1 82.62 451 GLU A C 1
ATOM 3502 O O . GLU A 1 451 ? 13.477 41 -2.045 1 82.62 451 GLU A O 1
ATOM 3507 N N . ILE A 1 452 ? 13.008 43 -2.629 1 81.5 452 ILE A N 1
ATOM 3508 C CA . ILE A 1 452 ? 14.117 43.031 -3.58 1 81.5 452 ILE A CA 1
ATOM 3509 C C . ILE A 1 452 ? 15.445 42.938 -2.836 1 81.5 452 ILE A C 1
ATOM 3511 O O . ILE A 1 452 ? 16.312 42.156 -3.234 1 81.5 452 ILE A O 1
ATOM 3515 N N . ALA A 1 453 ? 15.477 43.594 -1.799 1 81.12 453 ALA A N 1
ATOM 3516 C CA . ALA A 1 453 ? 16.688 43.531 -0.985 1 81.12 453 ALA A CA 1
ATOM 3517 C C . ALA A 1 453 ? 16.906 42.125 -0.433 1 81.12 453 ALA A C 1
ATOM 3519 O O . ALA A 1 453 ? 18.031 41.625 -0.425 1 81.12 453 ALA A O 1
ATOM 3520 N N . HIS A 1 454 ? 15.891 41.562 -0.101 1 80.38 454 HIS A N 1
ATOM 3521 C CA . HIS A 1 454 ? 15.945 40.188 0.421 1 80.38 454 HIS A CA 1
ATOM 3522 C C . HIS A 1 454 ? 16.391 39.219 -0.653 1 80.38 454 HIS A C 1
ATOM 3524 O O . HIS A 1 454 ? 17.219 38.312 -0.391 1 80.38 454 HIS A O 1
ATOM 3530 N N . ARG A 1 455 ? 16.016 39.438 -1.815 1 79.81 455 ARG A N 1
ATOM 3531 C CA . ARG A 1 455 ? 16.359 38.594 -2.941 1 79.81 455 ARG A CA 1
ATOM 3532 C C . ARG A 1 455 ? 17.828 38.75 -3.318 1 79.81 455 ARG A C 1
ATOM 3534 O O . ARG A 1 455 ? 18.484 37.781 -3.73 1 79.81 455 ARG A O 1
ATOM 3541 N N . HIS A 1 456 ? 18.344 39.906 -3.107 1 78.5 456 HIS A N 1
ATOM 3542 C CA . HIS A 1 456 ? 19.719 40.188 -3.527 1 78.5 456 HIS A CA 1
ATOM 3543 C C . HIS A 1 456 ? 20.688 40.062 -2.357 1 78.5 456 HIS A C 1
ATOM 3545 O O . HIS A 1 456 ? 21.891 40.312 -2.516 1 78.5 456 HIS A O 1
ATOM 3551 N N . GLY A 1 457 ? 20.125 39.656 -1.273 1 79.81 457 GLY A N 1
ATOM 3552 C CA . GLY A 1 457 ? 20.953 39.594 -0.078 1 79.81 457 GLY A CA 1
ATOM 3553 C C . GLY A 1 457 ? 21 40.906 0.687 1 79.81 457 GLY A C 1
ATOM 3554 O O . GLY A 1 457 ? 21.328 41.969 0.121 1 79.81 457 GLY A O 1
ATOM 3555 N N . MET A 1 458 ? 20.484 40.906 1.907 1 75.12 458 MET A N 1
ATOM 3556 C CA . MET A 1 458 ? 20.453 42.156 2.684 1 75.12 458 MET A CA 1
ATOM 3557 C C . MET A 1 458 ? 21.109 41.969 4.047 1 75.12 458 MET A C 1
ATOM 3559 O O . MET A 1 458 ? 21.156 40.844 4.559 1 75.12 458 MET A O 1
ATOM 3563 N N . VAL A 1 459 ? 21.844 43.031 4.453 1 79.75 459 VAL A N 1
ATOM 3564 C CA . VAL A 1 459 ? 22.422 43.125 5.789 1 79.75 459 VAL A CA 1
ATOM 3565 C C . VAL A 1 459 ? 21.641 44.094 6.645 1 79.75 459 VAL A C 1
ATOM 3567 O O . VAL A 1 459 ? 21.391 45.25 6.215 1 79.75 459 VAL A O 1
ATOM 3570 N N . GLU A 1 460 ? 21.234 43.625 7.707 1 77.88 460 GLU A N 1
ATOM 3571 C CA . GLU A 1 460 ? 20.516 44.5 8.633 1 77.88 460 GLU A CA 1
ATOM 3572 C C . GLU A 1 460 ? 21.484 45.375 9.453 1 77.88 460 GLU A C 1
ATOM 3574 O O . GLU A 1 460 ? 22.531 44.875 9.883 1 77.88 460 GLU A O 1
ATOM 3579 N N . THR A 1 461 ? 21.125 46.531 9.5 1 76.38 461 THR A N 1
ATOM 3580 C CA . THR A 1 461 ? 21.922 47.438 10.32 1 76.38 461 THR A CA 1
ATOM 3581 C C . THR A 1 461 ? 21.281 47.625 11.688 1 76.38 461 THR A C 1
ATOM 3583 O O . THR A 1 461 ? 20.062 47.438 11.844 1 76.38 461 THR A O 1
ATOM 3586 N N . ASP A 1 462 ? 21.984 47.781 12.727 1 75.31 462 ASP A N 1
ATOM 3587 C CA . ASP A 1 462 ? 21.469 47.969 14.086 1 75.31 462 ASP A CA 1
ATOM 3588 C C . ASP A 1 462 ? 20.812 49.312 14.258 1 75.31 462 ASP A C 1
ATOM 3590 O O . ASP A 1 462 ? 20.469 49.719 15.375 1 75.31 462 ASP A O 1
ATOM 3594 N N . GLU A 1 463 ? 20.469 49.875 13.164 1 76.12 463 GLU A N 1
ATOM 3595 C CA . GLU A 1 463 ? 19.844 51.188 13.273 1 76.12 463 GLU A CA 1
ATOM 3596 C C . GLU A 1 463 ? 18.391 51.125 12.82 1 76.12 463 GLU A C 1
ATOM 3598 O O . GLU A 1 463 ? 18.031 50.375 11.922 1 76.12 463 GLU A O 1
ATOM 3603 N N . VAL A 1 464 ? 17.672 51.75 13.57 1 78.06 464 VAL A N 1
ATOM 3604 C CA . VAL A 1 464 ? 16.281 51.906 13.172 1 78.06 464 VAL A CA 1
ATOM 3605 C C . VAL A 1 464 ? 16.141 53.094 12.227 1 78.06 464 VAL A C 1
ATOM 3607 O O . VAL A 1 464 ? 16.578 54.219 12.539 1 78.06 464 VAL A O 1
ATOM 3610 N N . VAL A 1 465 ? 15.555 52.75 11.125 1 81.62 465 VAL A N 1
ATOM 3611 C CA . VAL A 1 465 ? 15.383 53.75 10.086 1 81.62 465 VAL A CA 1
ATOM 3612 C C . VAL A 1 465 ? 13.906 54.094 9.938 1 81.62 465 VAL A C 1
ATOM 3614 O O . VAL A 1 465 ? 13.047 53.219 9.945 1 81.62 465 VAL A O 1
ATOM 3617 N N . THR A 1 466 ? 13.688 55.406 9.844 1 82.81 466 THR A N 1
ATOM 3618 C CA . THR A 1 466 ? 12.32 55.875 9.664 1 82.81 466 THR A CA 1
ATOM 3619 C C . THR A 1 466 ? 12.125 56.438 8.258 1 82.81 466 THR A C 1
ATOM 3621 O O . THR A 1 466 ? 12.945 57.25 7.793 1 82.81 466 THR A O 1
ATOM 3624 N N . VAL A 1 467 ? 11.039 55.906 7.629 1 86.5 467 VAL A N 1
ATOM 3625 C CA . VAL A 1 467 ? 10.734 56.438 6.305 1 86.5 467 VAL A CA 1
ATOM 3626 C C . VAL A 1 467 ? 9.273 56.875 6.246 1 86.5 467 VAL A C 1
ATOM 3628 O O . VAL A 1 467 ? 8.438 56.344 6.98 1 86.5 467 VAL A O 1
ATOM 3631 N N . GLU A 1 468 ? 9.008 57.906 5.328 1 85.69 468 GLU A N 1
ATOM 3632 C CA . GLU A 1 468 ? 7.648 58.406 5.09 1 85.69 468 GLU A CA 1
ATOM 3633 C C . GLU A 1 468 ? 7.105 57.875 3.762 1 85.69 468 GLU A C 1
ATOM 3635 O O . GLU A 1 468 ? 7.73 58.062 2.715 1 85.69 468 GLU A O 1
ATOM 3640 N N . ALA A 1 469 ? 6.031 57.125 3.871 1 86.94 469 ALA A N 1
ATOM 3641 C CA . ALA A 1 469 ? 5.355 56.656 2.674 1 86.94 469 ALA A CA 1
ATOM 3642 C C . ALA A 1 469 ? 4.09 57.469 2.389 1 86.94 469 ALA A C 1
ATOM 3644 O O . ALA A 1 469 ? 3.469 58 3.307 1 86.94 469 ALA A O 1
ATOM 3645 N N . VAL A 1 470 ? 3.721 57.531 1.086 1 85.75 470 VAL A N 1
ATOM 3646 C CA . VAL A 1 470 ? 2.564 58.312 0.646 1 85.75 470 VAL A CA 1
ATOM 3647 C C . VAL A 1 470 ? 1.586 57.406 -0.096 1 85.75 470 VAL A C 1
ATOM 3649 O O . VAL A 1 470 ? 1.958 56.75 -1.065 1 85.75 470 VAL A O 1
ATOM 3652 N N . ARG A 1 471 ? 0.5 57.344 0.337 1 80.75 471 ARG A N 1
ATOM 3653 C CA . ARG A 1 471 ? -0.553 56.594 -0.338 1 80.75 471 ARG A CA 1
ATOM 3654 C C . ARG A 1 471 ? -1.088 57.375 -1.542 1 80.75 471 ARG A C 1
ATOM 3656 O O . ARG A 1 471 ? -0.938 58.594 -1.623 1 80.75 471 ARG A O 1
ATOM 3663 N N . PRO A 1 472 ? -1.686 56.688 -2.336 1 74.88 472 PRO A N 1
ATOM 3664 C CA . PRO A 1 472 ? -2.215 57.375 -3.516 1 74.88 472 PRO A CA 1
ATOM 3665 C C . PRO A 1 472 ? -3.23 58.469 -3.164 1 74.88 472 PRO A C 1
ATOM 3667 O O . PRO A 1 472 ? -3.436 59.406 -3.943 1 74.88 472 PRO A O 1
ATOM 3670 N N . ASP A 1 473 ? -3.746 58.344 -2.027 1 73.69 473 ASP A N 1
ATOM 3671 C CA . ASP A 1 473 ? -4.742 59.344 -1.607 1 73.69 473 ASP A CA 1
ATOM 3672 C C . ASP A 1 473 ? -4.086 60.531 -0.923 1 73.69 473 ASP A C 1
ATOM 3674 O O . ASP A 1 473 ? -4.773 61.438 -0.454 1 73.69 473 ASP A O 1
ATOM 3678 N N . GLY A 1 474 ? -2.83 60.375 -0.769 1 78.88 474 GLY A N 1
ATOM 3679 C CA . GLY A 1 474 ? -2.09 61.5 -0.227 1 78.88 474 GLY A CA 1
ATOM 3680 C C . GLY A 1 474 ? -1.788 61.375 1.253 1 78.88 474 GLY A C 1
ATOM 3681 O O . GLY A 1 474 ? -1.08 62.188 1.829 1 78.88 474 GLY A O 1
ATOM 3682 N N . THR A 1 475 ? -2.342 60.438 1.876 1 79.94 475 THR A N 1
ATOM 3683 C CA . THR A 1 475 ? -2.074 60.219 3.295 1 79.94 475 THR A CA 1
ATOM 3684 C C . THR A 1 475 ? -0.64 59.75 3.514 1 79.94 475 THR A C 1
ATOM 3686 O O . THR A 1 475 ? -0.152 58.875 2.795 1 79.94 475 THR A O 1
ATOM 3689 N N . ARG A 1 476 ? -0.009 60.406 4.422 1 80.5 476 ARG A N 1
ATOM 3690 C CA . ARG A 1 476 ? 1.384 60.094 4.723 1 80.5 476 ARG A CA 1
ATOM 3691 C C . ARG A 1 476 ? 1.496 59.281 6.012 1 80.5 476 ARG A C 1
ATOM 3693 O O . ARG A 1 476 ? 0.747 59.5 6.961 1 80.5 476 ARG A O 1
ATOM 3700 N N . ARG A 1 477 ? 2.262 58.219 5.961 1 79.81 477 ARG A N 1
ATOM 3701 C CA . ARG A 1 477 ? 2.508 57.375 7.125 1 79.81 477 ARG A CA 1
ATOM 3702 C C . ARG A 1 477 ? 3.998 57.125 7.301 1 79.81 477 ARG A C 1
ATOM 3704 O O . ARG A 1 477 ? 4.707 56.875 6.328 1 79.81 477 ARG A O 1
ATOM 3711 N N . ARG A 1 478 ? 4.355 57.219 8.461 1 80.62 478 ARG A N 1
ATOM 3712 C CA . ARG A 1 478 ? 5.75 56.938 8.797 1 80.62 478 ARG A CA 1
ATOM 3713 C C . ARG A 1 478 ? 5.938 55.5 9.219 1 80.62 478 ARG A C 1
ATOM 3715 O O . ARG A 1 478 ? 5.145 54.969 9.992 1 80.62 478 ARG A O 1
ATOM 3722 N N . PHE A 1 479 ? 6.934 54.875 8.68 1 81.25 479 PHE A N 1
ATOM 3723 C CA . PHE A 1 479 ? 7.289 53.5 9.008 1 81.25 479 PHE A CA 1
ATOM 3724 C C . PHE A 1 479 ? 8.695 53.438 9.602 1 81.25 479 PHE A C 1
ATOM 3726 O O . PHE A 1 479 ? 9.609 54.094 9.117 1 81.25 479 PHE A O 1
ATOM 3733 N N . ALA A 1 480 ? 8.82 52.75 10.672 1 79.88 480 ALA A N 1
ATOM 3734 C CA . ALA A 1 480 ? 10.117 52.438 11.258 1 79.88 480 ALA A CA 1
ATOM 3735 C C . ALA A 1 480 ? 10.492 50.969 11.039 1 79.88 480 ALA A C 1
ATOM 3737 O O . ALA A 1 480 ? 9.656 50.094 11.203 1 79.88 480 ALA A O 1
ATOM 3738 N N . PHE A 1 481 ? 11.727 50.812 10.539 1 80.19 481 PHE A N 1
ATOM 3739 C CA . PHE A 1 481 ? 12.234 49.438 10.367 1 80.19 481 PHE A CA 1
ATOM 3740 C C . PHE A 1 481 ? 13.734 49.406 10.594 1 80.19 481 PHE A C 1
ATOM 3742 O O . PHE A 1 481 ? 14.406 50.438 10.609 1 80.19 481 PHE A O 1
ATOM 3749 N N . GLY A 1 482 ? 14.211 48.156 10.859 1 79.5 482 GLY A N 1
ATOM 3750 C CA . GLY A 1 482 ? 15.656 48 10.938 1 79.5 482 GLY A CA 1
ATOM 3751 C C . GLY A 1 482 ? 16.375 48.344 9.641 1 79.5 482 GLY A C 1
ATOM 3752 O O . GLY A 1 482 ? 15.922 47.938 8.562 1 79.5 482 GLY A O 1
ATOM 3753 N N . GLY A 1 483 ? 17.281 49.062 9.727 1 81.62 483 GLY A N 1
ATOM 3754 C CA . GLY A 1 483 ? 18.047 49.438 8.547 1 81.62 483 GLY A CA 1
ATOM 3755 C C . GLY A 1 483 ? 18.578 48.219 7.793 1 81.62 483 GLY A C 1
ATOM 3756 O O . GLY A 1 483 ? 19.016 47.25 8.406 1 81.62 483 GLY A O 1
ATOM 3757 N N . VAL A 1 484 ? 18.344 48.312 6.473 1 84.62 484 VAL A N 1
ATOM 3758 C CA . VAL A 1 484 ? 18.797 47.219 5.605 1 84.62 484 VAL A CA 1
ATOM 3759 C C . VAL A 1 484 ? 19.672 47.75 4.492 1 84.62 484 VAL A C 1
ATOM 3761 O O . VAL A 1 484 ? 19.359 48.781 3.883 1 84.62 484 VAL A O 1
ATOM 3764 N N . ALA A 1 485 ? 20.781 47.031 4.312 1 85.31 485 ALA A N 1
ATOM 3765 C CA . ALA A 1 485 ? 21.656 47.344 3.182 1 85.31 485 ALA A CA 1
ATOM 3766 C C . ALA A 1 485 ? 21.688 46.156 2.203 1 85.31 485 ALA A C 1
ATOM 3768 O O . ALA A 1 485 ? 21.797 45 2.613 1 85.31 485 ALA A O 1
ATOM 3769 N N . MET A 1 486 ? 21.484 46.406 1.002 1 84.5 486 MET A N 1
ATOM 3770 C CA . MET A 1 486 ? 21.516 45.406 -0.056 1 84.5 486 MET A CA 1
ATOM 3771 C C . MET A 1 486 ? 22.906 45.281 -0.653 1 84.5 486 MET A C 1
ATOM 3773 O O . MET A 1 486 ? 23.562 46.281 -0.95 1 84.5 486 MET A O 1
ATOM 3777 N N . ARG A 1 487 ? 23.422 43.938 -0.796 1 76.19 487 ARG A N 1
ATOM 3778 C CA . ARG A 1 487 ? 24.719 43.656 -1.39 1 76.19 487 ARG A CA 1
ATOM 3779 C C . ARG A 1 487 ? 24.594 43.438 -2.893 1 76.19 487 ARG A C 1
ATOM 3781 O O . ARG A 1 487 ? 23.578 42.906 -3.365 1 76.19 487 ARG A O 1
ATOM 3788 N N . ASP A 1 488 ? 25.406 43.844 -3.596 1 63.59 488 ASP A N 1
ATOM 3789 C CA . ASP A 1 488 ? 25.453 43.562 -5.027 1 63.59 488 ASP A CA 1
ATOM 3790 C C . ASP A 1 488 ? 26.203 42.25 -5.312 1 63.59 488 ASP A C 1
ATOM 3792 O O . ASP A 1 488 ? 27.312 42.062 -4.824 1 63.59 488 ASP A O 1
ATOM 3796 N N . GLU A 1 489 ? 25.672 41.125 -5.48 1 54.47 489 GLU A N 1
ATOM 3797 C CA . GLU A 1 489 ? 26.391 39.875 -5.809 1 54.47 489 GLU A CA 1
ATOM 3798 C C . GLU A 1 489 ? 27.328 40.094 -7.004 1 54.47 489 GLU A C 1
ATOM 3800 O O . GLU A 1 489 ? 27.953 39.156 -7.48 1 54.47 489 GLU A O 1
ATOM 3805 N N . HIS A 1 490 ? 27.562 41.062 -7.703 1 45.78 490 HIS A N 1
ATOM 3806 C CA . HIS A 1 490 ? 28.344 40.844 -8.914 1 45.78 490 HIS A CA 1
ATOM 3807 C C . HIS A 1 490 ? 29.797 40.531 -8.578 1 45.78 490 HIS A C 1
ATOM 3809 O O . HIS A 1 490 ? 30.625 40.375 -9.477 1 45.78 490 HIS A O 1
ATOM 3815 N N . GLU A 1 491 ? 30.312 40.719 -7.402 1 40.22 491 GLU A N 1
ATOM 3816 C CA . GLU A 1 491 ? 31.75 40.938 -7.57 1 40.22 491 GLU A CA 1
ATOM 3817 C C . GLU A 1 491 ? 32.469 39.625 -7.867 1 40.22 491 GLU A C 1
ATOM 3819 O O . GLU A 1 491 ? 33.562 39.625 -8.477 1 40.22 491 GLU A O 1
ATOM 3824 N N . ASP A 1 492 ? 32.438 38.469 -7.086 1 39.72 492 ASP A N 1
ATOM 3825 C CA . ASP A 1 492 ? 33.75 37.875 -6.84 1 39.72 492 ASP A CA 1
ATOM 3826 C C . ASP A 1 492 ? 34.188 37 -8.016 1 39.72 492 ASP A C 1
ATOM 3828 O O . ASP A 1 492 ? 35.062 36.156 -7.859 1 39.72 492 ASP A O 1
ATOM 3832 N N . GLU A 1 493 ? 33.531 36.781 -9.078 1 39.28 493 GLU A N 1
ATOM 3833 C CA . GLU A 1 493 ? 34.25 35.875 -9.977 1 39.28 493 GLU A CA 1
ATOM 3834 C C . GLU A 1 493 ? 35.5 36.531 -10.539 1 39.28 493 GLU A C 1
ATOM 3836 O O . GLU A 1 493 ? 35.438 37.25 -11.539 1 39.28 493 GLU A O 1
ATOM 3841 N N . GLY A 1 494 ? 36.406 37.062 -9.695 1 34.69 494 GLY A N 1
ATOM 3842 C CA . GLY A 1 494 ? 37.688 37.5 -10.219 1 34.69 494 GLY A CA 1
ATOM 3843 C C . GLY A 1 494 ? 38.5 36.344 -10.828 1 34.69 494 GLY A C 1
ATOM 3844 O O . GLY A 1 494 ? 38.5 35.25 -10.289 1 34.69 494 GLY A O 1
ATOM 3845 N N . GLY A 1 495 ? 38.625 36.281 -12.164 1 37.16 495 GLY A N 1
ATOM 3846 C CA . GLY A 1 495 ? 39.5 35.625 -13.117 1 37.16 495 GLY A CA 1
ATOM 3847 C C . GLY A 1 495 ? 40.969 35.719 -12.719 1 37.16 495 GLY A C 1
ATOM 3848 O O . GLY A 1 495 ? 41.562 36.781 -12.719 1 37.16 495 GLY A O 1
ATOM 3849 N N . THR A 1 496 ? 41.531 35.031 -11.609 1 33.91 496 THR A N 1
ATOM 3850 C CA . THR A 1 496 ? 42.969 34.906 -11.445 1 33.91 496 THR A CA 1
ATOM 3851 C C . THR A 1 496 ? 43.625 34.344 -12.703 1 33.91 496 THR A C 1
ATOM 3853 O O . THR A 1 496 ? 43.375 33.188 -13.07 1 33.91 496 THR A O 1
ATOM 3856 N N . THR A 1 497 ? 43.781 35.156 -13.781 1 29.98 497 THR A N 1
ATOM 3857 C CA . THR A 1 497 ? 44.688 34.969 -14.898 1 29.98 497 THR A CA 1
ATOM 3858 C C . THR A 1 497 ? 46.125 34.844 -14.391 1 29.98 497 THR A C 1
ATOM 3860 O O . THR A 1 497 ? 46.656 35.781 -13.797 1 29.98 497 THR A O 1
ATOM 3863 N N . ASP A 1 498 ? 46.5 33.688 -13.742 1 27.59 498 ASP A N 1
ATOM 3864 C CA . ASP A 1 498 ? 47.938 33.438 -13.656 1 27.59 498 ASP A CA 1
ATOM 3865 C C . ASP A 1 498 ? 48.594 33.594 -15.016 1 27.59 498 ASP A C 1
ATOM 3867 O O . ASP A 1 498 ? 48.094 33.094 -16.031 1 27.59 498 ASP A O 1
ATOM 3871 N N . ASP A 1 499 ? 49.594 34.469 -15.133 1 26.78 499 ASP A N 1
ATOM 3872 C CA . ASP A 1 499 ? 50.781 34.469 -15.977 1 26.78 499 ASP A CA 1
ATOM 3873 C C . ASP A 1 499 ? 51.562 33.156 -15.836 1 26.78 499 ASP A C 1
ATOM 3875 O O . ASP A 1 499 ? 51.75 32.656 -14.727 1 26.78 499 ASP A O 1
ATOM 3879 N N . MET B 1 1 ? -14.367 15.18 -20.156 1 26.05 1 MET B N 1
ATOM 3880 C CA . MET B 1 1 ? -14.141 14.328 -19 1 26.05 1 MET B CA 1
ATOM 3881 C C . MET B 1 1 ? -15.414 13.578 -18.625 1 26.05 1 MET B C 1
ATOM 3883 O O . MET B 1 1 ? -16.469 14.188 -18.422 1 26.05 1 MET B O 1
ATOM 3887 N N . SER B 1 2 ? -15.766 12.539 -19.172 1 36.19 2 SER B N 1
ATOM 3888 C CA . SER B 1 2 ? -17.062 11.883 -19.188 1 36.19 2 SER B CA 1
ATOM 3889 C C . SER B 1 2 ? -17.734 11.922 -17.828 1 36.19 2 SER B C 1
ATOM 3891 O O . SER B 1 2 ? -17.094 11.648 -16.812 1 36.19 2 SER B O 1
ATOM 3893 N N . THR B 1 3 ? -18.516 12.898 -17.453 1 42.59 3 THR B N 1
ATOM 3894 C CA . THR B 1 3 ? -19.453 13.133 -16.359 1 42.59 3 THR B CA 1
ATOM 3895 C C . THR B 1 3 ? -20 11.812 -15.828 1 42.59 3 THR B C 1
ATOM 3897 O O . THR B 1 3 ? -20.922 11.242 -16.406 1 42.59 3 THR B O 1
ATOM 3900 N N . ALA B 1 4 ? -19.156 10.969 -15.438 1 57.5 4 ALA B N 1
ATOM 3901 C CA . ALA B 1 4 ? -19.75 9.742 -14.914 1 57.5 4 ALA B CA 1
ATOM 3902 C C . ALA B 1 4 ? -20.953 10.039 -14.023 1 57.5 4 ALA B C 1
ATOM 3904 O O . ALA B 1 4 ? -20.891 10.93 -13.164 1 57.5 4 ALA B O 1
ATOM 3905 N N . THR B 1 5 ? -22.094 9.836 -14.523 1 84 5 THR B N 1
ATOM 3906 C CA . THR B 1 5 ? -23.344 9.984 -13.766 1 84 5 THR B CA 1
ATOM 3907 C C . THR B 1 5 ? -23.188 9.391 -12.367 1 84 5 THR B C 1
ATOM 3909 O O . THR B 1 5 ? -22.312 8.547 -12.133 1 84 5 THR B O 1
ATOM 3912 N N . VAL B 1 6 ? -23.672 10.133 -11.406 1 92.94 6 VAL B N 1
ATOM 3913 C CA . VAL B 1 6 ? -23.672 9.648 -10.023 1 92.94 6 VAL B CA 1
ATOM 3914 C C . VAL B 1 6 ? -24.062 8.172 -9.992 1 92.94 6 VAL B C 1
ATOM 3916 O O . VAL B 1 6 ? -23.5 7.395 -9.219 1 92.94 6 VAL B O 1
ATOM 3919 N N . GLU B 1 7 ? -24.906 7.777 -10.914 1 93.44 7 GLU B N 1
ATOM 3920 C CA . GLU B 1 7 ? -25.344 6.383 -10.984 1 93.44 7 GLU B CA 1
ATOM 3921 C C . GLU B 1 7 ? -24.203 5.477 -11.43 1 93.44 7 GLU B C 1
ATOM 3923 O O . GLU B 1 7 ? -24 4.395 -10.867 1 93.44 7 GLU B O 1
ATOM 3928 N N . GLY B 1 8 ? -23.547 5.984 -12.422 1 92.62 8 GLY B N 1
ATOM 3929 C CA . GLY B 1 8 ? -22.406 5.219 -12.906 1 92.62 8 GLY B CA 1
ATOM 3930 C C . GLY B 1 8 ? -21.312 5.062 -11.867 1 92.62 8 GLY B C 1
ATOM 3931 O O . GLY B 1 8 ? -20.734 3.986 -11.727 1 92.62 8 GLY B O 1
ATOM 3932 N N . ALA B 1 9 ? -21.016 6.082 -11.156 1 92.81 9 ALA B N 1
ATOM 3933 C CA . ALA B 1 9 ? -20 6.051 -10.109 1 92.81 9 ALA B CA 1
ATOM 3934 C C . ALA B 1 9 ? -20.406 5.109 -8.984 1 92.81 9 ALA B C 1
ATOM 3936 O O . ALA B 1 9 ? -19.562 4.355 -8.469 1 92.81 9 ALA B O 1
ATOM 3937 N N . TYR B 1 10 ? -21.656 5.18 -8.625 1 94.81 10 TYR B N 1
ATOM 3938 C CA . TYR B 1 10 ? -22.141 4.309 -7.559 1 94.81 10 TYR B CA 1
ATOM 3939 C C . TYR B 1 10 ? -22.094 2.846 -7.98 1 94.81 10 TYR B C 1
ATOM 3941 O O . TYR B 1 10 ? -21.688 1.982 -7.199 1 94.81 10 TYR B O 1
ATOM 3949 N N . GLU B 1 11 ? -22.438 2.559 -9.203 1 93.25 11 GLU B N 1
ATOM 3950 C CA . GLU B 1 11 ? -22.344 1.201 -9.727 1 93.25 11 GLU B CA 1
ATOM 3951 C C . GLU B 1 11 ? -20.906 0.713 -9.742 1 93.25 11 GLU B C 1
ATOM 3953 O O . GLU B 1 11 ? -20.625 -0.463 -9.484 1 93.25 11 GLU B O 1
ATOM 3958 N N . GLY B 1 12 ? -20.062 1.635 -10.125 1 90.88 12 GLY B N 1
ATOM 3959 C CA . GLY B 1 12 ? -18.656 1.305 -10.086 1 90.88 12 GLY B CA 1
ATOM 3960 C C . GLY B 1 12 ? -18.172 0.934 -8.695 1 90.88 12 GLY B C 1
ATOM 3961 O O . GLY B 1 12 ? -17.391 -0.017 -8.531 1 90.88 12 GLY B O 1
ATOM 3962 N N . ALA B 1 13 ? -18.594 1.66 -7.719 1 93.25 13 ALA B N 1
ATOM 3963 C CA . ALA B 1 13 ? -18.234 1.355 -6.336 1 93.25 13 ALA B CA 1
ATOM 3964 C C . ALA B 1 13 ? -18.812 0.014 -5.902 1 93.25 13 ALA B C 1
ATOM 3966 O O . ALA B 1 13 ? -18.141 -0.783 -5.25 1 93.25 13 ALA B O 1
ATOM 3967 N N . LEU B 1 14 ? -20.062 -0.211 -6.297 1 93.94 14 LEU B N 1
ATOM 3968 C CA . LEU B 1 14 ? -20.703 -1.482 -5.961 1 93.94 14 LEU B CA 1
ATOM 3969 C C . LEU B 1 14 ? -19.922 -2.65 -6.562 1 93.94 14 LEU B C 1
ATOM 3971 O O . LEU B 1 14 ? -19.734 -3.678 -5.906 1 93.94 14 LEU B O 1
ATOM 3975 N N . ARG B 1 15 ? -19.469 -2.473 -7.715 1 91.56 15 ARG B N 1
ATOM 3976 C CA . ARG B 1 15 ? -18.672 -3.498 -8.375 1 91.56 15 ARG B CA 1
ATOM 3977 C C . ARG B 1 15 ? -17.344 -3.691 -7.656 1 91.56 15 ARG B C 1
ATOM 3979 O O . ARG B 1 15 ? -16.875 -4.82 -7.5 1 91.56 15 ARG B O 1
ATOM 3986 N N . ALA B 1 16 ? -16.734 -2.627 -7.305 1 91.06 16 ALA B N 1
ATOM 3987 C CA . ALA B 1 16 ? -15.469 -2.693 -6.586 1 91.06 16 ALA B CA 1
ATOM 3988 C C . ALA B 1 16 ? -15.617 -3.492 -5.293 1 91.06 16 ALA B C 1
ATOM 3990 O O . ALA B 1 16 ? -14.758 -4.309 -4.961 1 91.06 16 ALA B O 1
ATOM 3991 N N . PHE B 1 17 ? -16.703 -3.311 -4.629 1 94 17 PHE B N 1
ATOM 3992 C CA . PHE B 1 17 ? -16.891 -3.965 -3.338 1 94 17 PHE B CA 1
ATOM 3993 C C . PHE B 1 17 ? -17.312 -5.422 -3.525 1 94 17 PHE B C 1
ATOM 3995 O O . PHE B 1 17 ? -17.438 -6.164 -2.551 1 94 17 PHE B O 1
ATOM 4002 N N . LYS B 1 18 ? -17.438 -5.852 -4.785 1 92.19 18 LYS B N 1
ATOM 4003 C CA . LYS B 1 18 ? -17.641 -7.266 -5.082 1 92.19 18 LYS B CA 1
ATOM 4004 C C . LYS B 1 18 ? -16.312 -7.988 -5.258 1 92.19 18 LYS B C 1
ATOM 4006 O O . LYS B 1 18 ? -16.266 -9.219 -5.27 1 92.19 18 LYS B O 1
ATOM 4011 N N 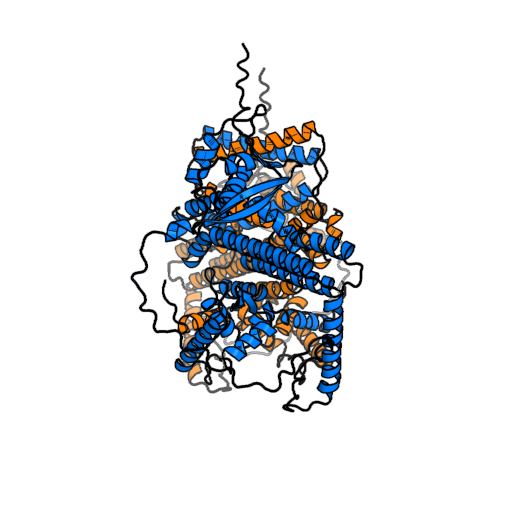. ASN B 1 19 ? -15.281 -7.188 -5.402 1 92.75 19 ASN B N 1
ATOM 4012 C CA . ASN B 1 19 ? -13.961 -7.797 -5.371 1 92.75 19 ASN B CA 1
ATOM 4013 C C . ASN B 1 19 ? -13.719 -8.547 -4.066 1 92.75 19 ASN B C 1
ATOM 4015 O O . ASN B 1 19 ? -14.031 -8.047 -2.986 1 92.75 19 ASN B O 1
ATOM 4019 N N . PRO B 1 20 ? -13.117 -9.703 -4.125 1 94 20 PRO B N 1
ATOM 4020 C CA . PRO B 1 20 ? -13.031 -10.555 -2.939 1 94 20 PRO B CA 1
ATOM 4021 C C . PRO B 1 20 ? -12.305 -9.883 -1.778 1 94 20 PRO B C 1
ATOM 4023 O O . PRO B 1 20 ? -12.664 -10.086 -0.617 1 94 20 PRO B O 1
ATOM 4026 N N . MET B 1 21 ? -11.258 -9.125 -2.045 1 93.81 21 MET B N 1
ATOM 4027 C CA . MET B 1 21 ? -10.531 -8.469 -0.962 1 93.81 21 MET B CA 1
ATOM 4028 C C . MET B 1 21 ? -11.422 -7.461 -0.239 1 93.81 21 MET B C 1
ATOM 4030 O O . MET B 1 21 ? -11.531 -7.496 0.988 1 93.81 21 MET B O 1
ATOM 4034 N N . LEU B 1 22 ? -12.094 -6.555 -0.981 1 95.12 22 LEU B N 1
ATOM 4035 C CA . LEU B 1 22 ? -12.961 -5.547 -0.379 1 95.12 22 LEU B CA 1
ATOM 4036 C C . LEU B 1 22 ? -14.219 -6.188 0.205 1 95.12 22 LEU B C 1
ATOM 4038 O O . LEU B 1 22 ? -14.734 -5.723 1.222 1 95.12 22 LEU B O 1
ATOM 4042 N N . ASP B 1 23 ? -14.703 -7.195 -0.489 1 96.25 23 ASP B N 1
ATOM 4043 C CA . ASP B 1 23 ? -15.859 -7.934 0.002 1 96.25 23 ASP B CA 1
ATOM 4044 C C . ASP B 1 23 ? -15.602 -8.492 1.401 1 96.25 23 ASP B C 1
ATOM 4046 O O . ASP B 1 23 ? -16.484 -8.453 2.26 1 96.25 23 ASP B O 1
ATOM 4050 N N . LEU B 1 24 ? -14.391 -8.992 1.607 1 97 24 LEU B N 1
ATOM 4051 C CA . LEU B 1 24 ? -14.023 -9.508 2.92 1 97 24 LEU B CA 1
ATOM 4052 C C . LEU B 1 24 ? -14.039 -8.398 3.967 1 97 24 LEU B C 1
ATOM 4054 O O . LEU B 1 24 ? -14.625 -8.562 5.043 1 97 24 LEU B O 1
ATOM 4058 N N . LEU B 1 25 ? -13.461 -7.254 3.664 1 95.94 25 LEU B N 1
ATOM 4059 C CA . LEU B 1 25 ? -13.344 -6.152 4.613 1 95.94 25 LEU B CA 1
ATOM 4060 C C . LEU B 1 25 ? -14.703 -5.504 4.863 1 95.94 25 LEU B C 1
ATOM 4062 O O . LEU B 1 25 ? -14.945 -4.957 5.941 1 95.94 25 LEU B O 1
ATOM 4066 N N . HIS B 1 26 ? -15.539 -5.586 3.877 1 95.62 26 HIS B N 1
ATOM 4067 C CA . HIS B 1 26 ? -16.859 -4.957 3.906 1 95.62 26 HIS B CA 1
ATOM 4068 C C . HIS B 1 26 ? -17.859 -5.828 4.648 1 95.62 26 HIS B C 1
ATOM 4070 O O . HIS B 1 26 ? -18.875 -5.324 5.152 1 95.62 26 HIS B O 1
ATOM 4076 N N . GLY B 1 27 ? -17.656 -7.098 4.801 1 94.75 27 GLY B N 1
ATOM 4077 C CA . GLY B 1 27 ? -18.609 -8.055 5.324 1 94.75 27 GLY B CA 1
ATOM 4078 C C . GLY B 1 27 ? -18.922 -7.852 6.793 1 94.75 27 GLY B C 1
ATOM 4079 O O . GLY B 1 27 ? -18.062 -7.406 7.559 1 94.75 27 GLY B O 1
ATOM 4080 N N . THR B 1 28 ? -20.031 -8.258 7.125 1 93.25 28 THR B N 1
ATOM 4081 C CA . THR B 1 28 ? -20.547 -8.102 8.484 1 93.25 28 THR B CA 1
ATOM 4082 C C . THR B 1 28 ? -19.625 -8.789 9.492 1 93.25 28 THR B C 1
ATOM 4084 O O . THR B 1 28 ? -19.391 -8.273 10.586 1 93.25 28 THR B O 1
ATOM 4087 N N . TYR B 1 29 ? -19.078 -9.883 9.109 1 95.94 29 TYR B N 1
ATOM 4088 C CA . TYR B 1 29 ? -18.297 -10.68 10.031 1 95.94 29 TYR B CA 1
ATOM 4089 C C . TYR B 1 29 ? -16.797 -10.531 9.742 1 95.94 29 TYR B C 1
ATOM 4091 O O . TYR B 1 29 ? -16.016 -11.422 10.055 1 95.94 29 TYR B O 1
ATOM 4099 N N . ALA B 1 30 ? -16.422 -9.422 9.133 1 97.06 30 ALA B N 1
ATOM 4100 C CA . ALA B 1 30 ? -15.047 -9.195 8.695 1 97.06 30 ALA B CA 1
ATOM 4101 C C . ALA B 1 30 ? -14.07 -9.383 9.852 1 97.06 30 ALA B C 1
ATOM 4103 O O . ALA B 1 30 ? -13.055 -10.07 9.719 1 97.06 30 ALA B O 1
ATOM 4104 N N . PRO B 1 31 ? -14.344 -8.836 11.086 1 96.19 31 PRO B N 1
ATOM 4105 C CA . PRO B 1 31 ? -13.391 -9.016 12.18 1 96.19 31 PRO B CA 1
ATOM 4106 C C . PRO B 1 31 ? -13.164 -10.484 12.531 1 96.19 31 PRO B C 1
ATOM 4108 O O . PRO B 1 31 ? -12.031 -10.898 12.797 1 96.19 31 PRO B O 1
ATOM 4111 N N . PHE B 1 32 ? -14.234 -11.305 12.469 1 96.94 32 PHE B N 1
ATOM 4112 C CA . PHE B 1 32 ? -14.117 -12.727 12.758 1 96.94 32 PHE B CA 1
ATOM 4113 C C . PHE B 1 32 ? -13.305 -13.438 11.688 1 96.94 32 PHE B C 1
ATOM 4115 O O . PHE B 1 32 ? -12.414 -14.234 12 1 96.94 32 PHE B O 1
ATOM 4122 N N . VAL B 1 33 ? -13.641 -13.18 10.422 1 97.44 33 VAL B N 1
ATOM 4123 C CA . VAL B 1 33 ? -12.969 -13.836 9.305 1 97.44 33 VAL B CA 1
ATOM 4124 C C . VAL B 1 33 ? -11.477 -13.508 9.336 1 97.44 33 VAL B C 1
ATOM 4126 O O . VAL B 1 33 ? -10.633 -14.398 9.203 1 97.44 33 VAL B O 1
ATOM 4129 N N . VAL B 1 34 ? -11.141 -12.195 9.523 1 96.38 34 VAL B N 1
ATOM 4130 C CA . VAL B 1 34 ? -9.75 -11.758 9.602 1 96.38 34 VAL B CA 1
ATOM 4131 C C . VAL B 1 34 ? -9.039 -12.484 10.742 1 96.38 34 VAL B C 1
ATOM 4133 O O . VAL B 1 34 ? -7.91 -12.961 10.578 1 96.38 34 VAL B O 1
ATOM 4136 N N . THR B 1 35 ? -9.672 -12.625 11.875 1 96.31 35 THR B N 1
ATOM 4137 C CA . THR B 1 35 ? -9.094 -13.297 13.031 1 96.31 35 THR B CA 1
ATOM 4138 C C . THR B 1 35 ? -8.805 -14.758 12.719 1 96.31 35 THR B C 1
ATOM 4140 O O . THR B 1 35 ? -7.707 -15.258 12.992 1 96.31 35 THR B O 1
ATOM 4143 N N . MET B 1 36 ? -9.758 -15.445 12.102 1 96.75 36 MET B N 1
ATOM 4144 C CA . MET B 1 36 ? -9.617 -16.875 11.82 1 96.75 36 MET B CA 1
ATOM 4145 C C . MET B 1 36 ? -8.523 -17.125 10.789 1 96.75 36 MET B C 1
ATOM 4147 O O . MET B 1 36 ? -7.688 -18.016 10.961 1 96.75 36 MET B O 1
ATOM 4151 N N . LEU B 1 37 ? -8.555 -16.344 9.719 1 96.56 37 LEU B N 1
ATOM 4152 C CA . LEU B 1 37 ? -7.551 -16.531 8.68 1 96.56 37 LEU B CA 1
ATOM 4153 C C . LEU B 1 37 ? -6.152 -16.234 9.211 1 96.56 37 LEU B C 1
ATOM 4155 O O . LEU B 1 37 ? -5.199 -16.953 8.891 1 96.56 37 LEU B O 1
ATOM 4159 N N . ALA B 1 38 ? -6.07 -15.234 10.039 1 93.5 38 ALA B N 1
ATOM 4160 C CA . ALA B 1 38 ? -4.77 -14.852 10.586 1 93.5 38 ALA B CA 1
ATOM 4161 C C . ALA B 1 38 ? -4.262 -15.898 11.57 1 93.5 38 ALA B C 1
ATOM 4163 O O . ALA B 1 38 ? -3.059 -16.156 11.656 1 93.5 38 ALA B O 1
ATOM 4164 N N . LEU B 1 39 ? -5.109 -16.516 12.328 1 94.25 39 LEU B N 1
ATOM 4165 C CA . LEU B 1 39 ? -4.707 -17.469 13.367 1 94.25 39 LEU B CA 1
ATOM 4166 C C . LEU B 1 39 ? -4.438 -18.844 12.773 1 94.25 39 LEU B C 1
ATOM 4168 O O . LEU B 1 39 ? -3.498 -19.531 13.18 1 94.25 39 LEU B O 1
ATOM 4172 N N . VAL B 1 40 ? -5.254 -19.25 11.828 1 95.75 40 VAL B N 1
ATOM 4173 C CA . VAL B 1 40 ? -5.191 -20.609 11.297 1 95.75 40 VAL B CA 1
ATOM 4174 C C . VAL B 1 40 ? -4.059 -20.719 10.281 1 95.75 40 VAL B C 1
ATOM 4176 O O . VAL B 1 40 ? -3.4 -21.75 10.188 1 95.75 40 VAL B O 1
ATOM 4179 N N . PHE B 1 41 ? -3.846 -19.656 9.547 1 94.25 41 PHE B N 1
ATOM 4180 C CA . PHE B 1 41 ? -2.838 -19.672 8.492 1 94.25 41 PHE B CA 1
ATOM 4181 C C . PHE B 1 41 ? -1.683 -18.734 8.828 1 94.25 41 PHE B C 1
ATOM 4183 O O . PHE B 1 41 ? -1.887 -17.547 9.039 1 94.25 41 PHE B O 1
ATOM 4190 N N . THR B 1 42 ? -0.507 -19.234 9.016 1 86.62 42 THR B N 1
ATOM 4191 C CA . THR B 1 42 ? 0.695 -18.469 9.328 1 86.62 42 THR B CA 1
ATOM 4192 C C . THR B 1 42 ? 1.73 -18.625 8.211 1 86.62 42 THR B C 1
ATOM 4194 O O . THR B 1 42 ? 1.537 -19.406 7.281 1 86.62 42 THR B O 1
ATOM 4197 N N . ALA B 1 43 ? 2.742 -17.859 8.281 1 77.06 43 ALA B N 1
ATOM 4198 C CA . ALA B 1 43 ? 3.803 -17.922 7.281 1 77.06 43 ALA B CA 1
ATOM 4199 C C . ALA B 1 43 ? 4.441 -19.312 7.242 1 77.06 43 ALA B C 1
ATOM 4201 O O . ALA B 1 43 ? 4.852 -19.781 6.18 1 77.06 43 ALA B O 1
ATOM 4202 N N . GLN B 1 44 ? 4.453 -19.938 8.398 1 80.25 44 GLN B N 1
ATOM 4203 C CA . GLN B 1 44 ? 5.078 -21.266 8.5 1 80.25 44 GLN B CA 1
ATOM 4204 C C . GLN B 1 44 ? 4.09 -22.359 8.133 1 80.25 44 GLN B C 1
ATOM 4206 O O . GLN B 1 44 ? 4.492 -23.484 7.844 1 80.25 44 GLN B O 1
ATOM 4211 N N . ARG B 1 45 ? 2.861 -21.969 8.164 1 89.12 45 ARG B N 1
ATOM 4212 C CA . ARG B 1 45 ? 1.783 -22.906 7.855 1 89.12 45 ARG B CA 1
ATOM 4213 C C . ARG B 1 45 ? 0.784 -22.297 6.883 1 89.12 45 ARG B C 1
ATOM 4215 O O . ARG B 1 45 ? -0.37 -22.047 7.242 1 89.12 45 ARG B O 1
ATOM 4222 N N . SER B 1 46 ? 1.219 -22.172 5.613 1 88.56 46 SER B N 1
ATOM 4223 C CA . SER B 1 46 ? 0.415 -21.453 4.621 1 88.56 46 SER B CA 1
ATOM 4224 C C . SER B 1 46 ? -0.675 -22.359 4.051 1 88.56 46 SER B C 1
ATOM 4226 O O . SER B 1 46 ? -1.65 -21.875 3.473 1 88.56 46 SER B O 1
ATOM 4228 N N . GLN B 1 47 ? -0.466 -23.641 4.203 1 93.12 47 GLN B N 1
ATOM 4229 C CA . GLN B 1 47 ? -1.461 -24.641 3.811 1 93.12 47 GLN B CA 1
ATOM 4230 C C . GLN B 1 47 ? -1.889 -25.484 5.004 1 93.12 47 GLN B C 1
ATOM 4232 O O . GLN B 1 47 ? -1.045 -25.984 5.754 1 93.12 47 GLN B O 1
ATOM 4237 N N . VAL B 1 48 ? -3.203 -25.625 5.18 1 96.44 48 VAL B N 1
ATOM 4238 C CA . VAL B 1 48 ? -3.717 -26.359 6.332 1 96.44 48 VAL B CA 1
ATOM 4239 C C . VAL B 1 48 ? -4.715 -27.422 5.867 1 96.44 48 VAL B C 1
ATOM 4241 O O . VAL B 1 48 ? -5.637 -27.125 5.109 1 96.44 48 VAL B O 1
ATOM 4244 N N . PRO B 1 49 ? -4.434 -28.688 6.297 1 97.06 49 PRO B N 1
ATOM 4245 C CA . PRO B 1 49 ? -5.422 -29.719 5.957 1 97.06 49 PRO B CA 1
ATOM 4246 C C . PRO B 1 49 ? -6.84 -29.328 6.355 1 97.06 49 PRO B C 1
ATOM 4248 O O . PRO B 1 49 ? -7.047 -28.734 7.414 1 97.06 49 PRO B O 1
ATOM 4251 N N . VAL B 1 50 ? -7.801 -29.641 5.512 1 96.88 50 VAL B N 1
ATOM 4252 C CA . VAL B 1 50 ? -9.195 -29.25 5.66 1 96.88 50 VAL B CA 1
ATOM 4253 C C . VAL B 1 50 ? -9.711 -29.672 7.035 1 96.88 50 VAL B C 1
ATOM 4255 O O . VAL B 1 50 ? -10.336 -28.875 7.742 1 96.88 50 VAL B O 1
ATOM 4258 N N . ALA B 1 51 ? -9.445 -30.875 7.453 1 95.81 51 ALA B N 1
ATOM 4259 C CA . ALA B 1 51 ? -9.922 -31.406 8.727 1 95.81 51 ALA B CA 1
ATOM 4260 C C . ALA B 1 51 ? -9.367 -30.594 9.898 1 95.81 51 ALA B C 1
ATOM 4262 O O . ALA B 1 51 ? -10.094 -30.297 10.844 1 95.81 51 ALA B O 1
ATOM 4263 N N . ASP B 1 52 ? -8.125 -30.266 9.844 1 96.81 52 ASP B N 1
ATOM 4264 C CA . ASP B 1 52 ? -7.484 -29.484 10.898 1 96.81 52 ASP B CA 1
ATOM 4265 C C . ASP B 1 52 ? -8.062 -28.062 10.961 1 96.81 52 ASP B C 1
ATOM 4267 O O . ASP B 1 52 ? -8.297 -27.531 12.055 1 96.81 52 ASP B O 1
ATOM 4271 N N . ALA B 1 53 ? -8.219 -27.438 9.805 1 97.69 53 ALA B N 1
ATOM 4272 C CA . ALA B 1 53 ? -8.781 -26.094 9.75 1 97.69 53 ALA B CA 1
ATOM 4273 C C . ALA B 1 53 ? -10.172 -26.047 10.367 1 97.69 53 ALA B C 1
ATOM 4275 O O . ALA B 1 53 ? -10.477 -25.156 11.164 1 97.69 53 ALA B O 1
ATOM 4276 N N . HIS B 1 54 ? -10.984 -27.047 10.023 1 97.5 54 HIS B N 1
ATOM 4277 C CA . HIS B 1 54 ? -12.344 -27.109 10.562 1 97.5 54 HIS B CA 1
ATOM 4278 C C . HIS B 1 54 ? -12.32 -27.266 12.078 1 97.5 54 HIS B C 1
ATOM 4280 O O . HIS B 1 54 ? -13.07 -26.594 12.781 1 97.5 54 HIS B O 1
ATOM 4286 N N . ALA B 1 55 ? -11.469 -28.141 12.531 1 97.19 55 ALA B N 1
ATOM 4287 C CA . ALA B 1 55 ? -11.375 -28.391 13.969 1 97.19 55 ALA B CA 1
ATOM 4288 C C . ALA B 1 55 ? -10.945 -27.141 14.719 1 97.19 55 ALA B C 1
ATOM 4290 O O . ALA B 1 55 ? -11.5 -26.812 15.766 1 97.19 55 ALA B O 1
ATOM 4291 N N . GLU B 1 56 ? -9.977 -26.469 14.172 1 96.81 56 GLU B N 1
ATOM 4292 C CA . GLU B 1 56 ? -9.453 -25.266 14.812 1 96.81 56 GLU B CA 1
ATOM 4293 C C . GLU B 1 56 ? -10.477 -24.141 14.805 1 96.81 56 GLU B C 1
ATOM 4295 O O . GLU B 1 56 ? -10.625 -23.422 15.797 1 96.81 56 GLU B O 1
ATOM 4300 N N . ILE B 1 57 ? -11.195 -23.953 13.734 1 97.44 57 ILE B N 1
ATOM 4301 C CA . ILE B 1 57 ? -12.188 -22.906 13.617 1 97.44 57 ILE B CA 1
ATOM 4302 C C . ILE B 1 57 ? -13.375 -23.203 14.531 1 97.44 57 ILE B C 1
ATOM 4304 O O . ILE B 1 57 ? -13.906 -22.312 15.188 1 97.44 57 ILE B O 1
ATOM 4308 N N . ASP B 1 58 ? -13.742 -24.484 14.602 1 96.25 58 ASP B N 1
ATOM 4309 C CA . ASP B 1 58 ? -14.828 -24.875 15.5 1 96.25 58 ASP B CA 1
ATOM 4310 C C . ASP B 1 58 ? -14.461 -24.594 16.953 1 96.25 58 ASP B C 1
ATOM 4312 O O . ASP B 1 58 ? -15.297 -24.109 17.719 1 96.25 58 ASP B O 1
ATOM 4316 N N . ALA B 1 59 ? -13.266 -24.969 17.297 1 95.81 59 ALA B N 1
ATOM 4317 C CA . ALA B 1 59 ? -12.805 -24.719 18.656 1 95.81 59 ALA B CA 1
ATOM 4318 C C . ALA B 1 59 ? -12.812 -23.234 18.969 1 95.81 59 ALA B C 1
ATOM 4320 O O . ALA B 1 59 ? -13.195 -22.812 20.062 1 95.81 59 ALA B O 1
ATOM 4321 N N . ALA B 1 60 ? -12.359 -22.438 18.016 1 96.38 60 ALA B N 1
ATOM 4322 C CA . ALA B 1 60 ? -12.328 -20.984 18.203 1 96.38 60 ALA B CA 1
ATOM 4323 C C . ALA B 1 60 ? -13.742 -20.422 18.359 1 96.38 60 ALA B C 1
ATOM 4325 O O . ALA B 1 60 ? -13.992 -19.578 19.219 1 96.38 60 ALA B O 1
ATOM 4326 N N . LEU B 1 61 ? -14.656 -20.891 17.516 1 95.38 61 LEU B N 1
ATOM 4327 C CA . LEU B 1 61 ? -16.047 -20.469 17.594 1 95.38 61 LEU B CA 1
ATOM 4328 C C . LEU B 1 61 ? -16.656 -20.797 18.953 1 95.38 61 LEU B C 1
ATOM 4330 O O . LEU B 1 61 ? -17.375 -19.984 19.531 1 95.38 61 LEU B O 1
ATOM 4334 N N . GLY B 1 62 ? -16.391 -22.016 19.391 1 94.5 62 GLY B N 1
ATOM 4335 C CA . GLY B 1 62 ? -16.875 -22.422 20.703 1 94.5 62 GLY B CA 1
ATOM 4336 C C . GLY B 1 62 ? -16.375 -21.531 21.812 1 94.5 62 GLY B C 1
ATOM 4337 O O . GLY B 1 62 ? -17.156 -21.141 22.688 1 94.5 62 GLY B O 1
ATOM 4338 N N . ARG B 1 63 ? -15.133 -21.219 21.766 1 95.25 63 ARG B N 1
ATOM 4339 C CA . ARG B 1 63 ? -14.523 -20.375 22.797 1 95.25 63 ARG B CA 1
ATOM 4340 C C . ARG B 1 63 ? -15.102 -18.969 22.766 1 95.25 63 ARG B C 1
ATOM 4342 O O . ARG B 1 63 ? -15.352 -18.359 23.812 1 95.25 63 ARG B O 1
ATOM 4349 N N . LEU B 1 64 ? -15.281 -18.375 21.594 1 96 64 LEU B N 1
ATOM 4350 C CA . LEU B 1 64 ? -15.812 -17.016 21.453 1 96 64 LEU B CA 1
ATOM 4351 C C . LEU B 1 64 ? -17.266 -16.953 21.922 1 96 64 LEU B C 1
ATOM 4353 O O . LEU B 1 64 ? -17.672 -15.992 22.578 1 96 64 LEU B O 1
ATOM 4357 N N . ARG B 1 65 ? -18 -18.016 21.578 1 94.56 65 ARG B N 1
ATOM 4358 C CA . ARG B 1 65 ? -19.375 -18.062 22.047 1 94.56 65 ARG B CA 1
ATOM 4359 C C . ARG B 1 65 ? -19.453 -18.172 23.562 1 94.56 65 ARG B C 1
ATOM 4361 O O . ARG B 1 65 ? -20.297 -17.547 24.203 1 94.56 65 ARG B O 1
ATOM 4368 N N . ALA B 1 66 ? -18.594 -18.953 24.078 1 93.75 66 ALA B N 1
ATOM 4369 C CA . ALA B 1 66 ? -18.531 -19.109 25.531 1 93.75 66 ALA B CA 1
ATOM 4370 C C . ALA B 1 66 ? -18.172 -17.797 26.203 1 93.75 66 ALA B C 1
ATOM 4372 O O . ALA B 1 66 ? -18.578 -17.547 27.344 1 93.75 66 ALA B O 1
ATOM 4373 N N . ALA B 1 67 ? -17.406 -16.969 25.562 1 93.62 67 ALA B N 1
ATOM 4374 C CA . ALA B 1 67 ? -16.984 -15.688 26.109 1 93.62 67 ALA B CA 1
ATOM 4375 C C . ALA B 1 67 ? -18.078 -14.633 25.938 1 93.62 67 ALA B C 1
ATOM 4377 O O . ALA B 1 67 ? -17.922 -13.492 26.375 1 93.62 67 ALA B O 1
ATOM 4378 N N . GLY B 1 68 ? -19.156 -14.953 25.188 1 92.44 68 GLY B N 1
ATOM 4379 C CA . GLY B 1 68 ? -20.312 -14.07 25.109 1 92.44 68 GLY B CA 1
ATOM 4380 C C . GLY B 1 68 ? -20.469 -13.414 23.75 1 92.44 68 GLY B C 1
ATOM 4381 O O . GLY B 1 68 ? -21.438 -12.688 23.516 1 92.44 68 GLY B O 1
ATOM 4382 N N . TYR B 1 69 ? -19.531 -13.648 22.906 1 93.94 69 TYR B N 1
ATOM 4383 C CA . TYR B 1 69 ? -19.656 -13.055 21.578 1 93.94 69 TYR B CA 1
ATOM 4384 C C . TYR B 1 69 ? -20.781 -13.711 20.781 1 93.94 69 TYR B C 1
ATOM 4386 O O . TYR B 1 69 ? -21.031 -14.906 20.938 1 93.94 69 TYR B O 1
ATOM 4394 N N . GLY B 1 70 ? -21.484 -12.945 19.938 1 91.06 70 GLY B N 1
ATOM 4395 C CA . GLY B 1 70 ? -22.594 -13.461 19.156 1 91.06 70 GLY B CA 1
ATOM 4396 C C . GLY B 1 70 ? -23.938 -13.195 19.781 1 91.06 70 GLY B C 1
ATOM 4397 O O . GLY B 1 70 ? -24.984 -13.297 19.125 1 91.06 70 GLY B O 1
ATOM 4398 N N . GLU B 1 71 ? -23.875 -12.898 21.031 1 89.44 71 GLU B N 1
ATOM 4399 C CA . GLU B 1 71 ? -25.109 -12.555 21.734 1 89.44 71 GLU B CA 1
ATOM 4400 C C . GLU B 1 71 ? -25.516 -11.109 21.453 1 89.44 71 GLU B C 1
ATOM 4402 O O . GLU B 1 71 ? -24.719 -10.32 20.953 1 89.44 71 GLU B O 1
ATOM 4407 N N . GLU B 1 72 ? -26.75 -10.867 21.797 1 85.75 72 GLU B N 1
ATOM 4408 C CA . GLU B 1 72 ? -27.281 -9.531 21.578 1 85.75 72 GLU B CA 1
ATOM 4409 C C . GLU B 1 72 ? -26.453 -8.477 22.328 1 85.75 72 GLU B C 1
ATOM 4411 O O . GLU B 1 72 ? -26.172 -8.633 23.516 1 85.75 72 GLU B O 1
ATOM 4416 N N . GLY B 1 73 ? -26.031 -7.441 21.609 1 84.62 73 GLY B N 1
ATOM 4417 C CA . GLY B 1 73 ? -25.297 -6.352 22.219 1 84.62 73 GLY B CA 1
ATOM 4418 C C . GLY B 1 73 ? -23.797 -6.484 22.062 1 84.62 73 GLY B C 1
ATOM 4419 O O . GLY B 1 73 ? -23.047 -5.559 22.391 1 84.62 73 GLY B O 1
ATOM 4420 N N . ASN B 1 74 ? -23.359 -7.699 21.75 1 87.75 74 ASN B N 1
ATOM 4421 C CA . ASN B 1 74 ? -21.922 -7.926 21.547 1 87.75 74 ASN B CA 1
ATOM 4422 C C . ASN B 1 74 ? -21.594 -8.117 20.078 1 87.75 74 ASN B C 1
ATOM 4424 O O . ASN B 1 74 ? -22.484 -8.156 19.234 1 87.75 74 ASN B O 1
ATOM 4428 N N . ALA B 1 75 ? -20.328 -8.18 19.828 1 90.94 75 ALA B N 1
ATOM 4429 C CA . ALA B 1 75 ? -19.891 -8.336 18.438 1 90.94 75 ALA B CA 1
ATOM 4430 C C . ALA B 1 75 ? -20.469 -9.602 17.828 1 90.94 75 ALA B C 1
ATOM 4432 O O . ALA B 1 75 ? -20.547 -10.641 18.484 1 90.94 75 ALA B O 1
ATOM 4433 N N . PRO B 1 76 ? -20.938 -9.547 16.656 1 90.94 76 PRO B N 1
ATOM 4434 C CA . PRO B 1 76 ? -21.625 -10.672 16.016 1 90.94 76 PRO B CA 1
ATOM 4435 C C . PRO B 1 76 ? -20.672 -11.797 15.609 1 90.94 76 PRO B C 1
ATOM 4437 O O . PRO B 1 76 ? -19.5 -11.547 15.344 1 90.94 76 PRO B O 1
ATOM 4440 N N . LEU B 1 77 ? -21.156 -12.992 15.672 1 95.12 77 LEU B N 1
ATOM 4441 C CA . LEU B 1 77 ? -20.484 -14.188 15.172 1 95.12 77 LEU B CA 1
ATOM 4442 C C . LEU B 1 77 ? -21.328 -14.891 14.117 1 95.12 77 LEU B C 1
ATOM 4444 O O . LEU B 1 77 ? -22.562 -14.891 14.211 1 95.12 77 LEU B O 1
ATOM 4448 N N . PRO B 1 78 ? -20.656 -15.32 13.094 1 94.62 78 PRO B N 1
ATOM 4449 C CA . PRO B 1 78 ? -21.438 -16.016 12.062 1 94.62 78 PRO B CA 1
ATOM 4450 C C . PRO B 1 78 ? -22.109 -17.281 12.594 1 94.62 78 PRO B C 1
ATOM 4452 O O . PRO B 1 78 ? -21.641 -17.891 13.555 1 94.62 78 PRO B O 1
ATOM 4455 N N . VAL B 1 79 ? -23.219 -17.562 11.914 1 90.25 79 VAL B N 1
ATOM 4456 C CA . VAL B 1 79 ? -23.953 -18.781 12.234 1 90.25 79 VAL B CA 1
ATOM 4457 C C . VAL B 1 79 ? -23.5 -19.906 11.312 1 90.25 79 VAL B C 1
ATOM 4459 O O . VAL B 1 79 ? -23.078 -19.672 10.18 1 90.25 79 VAL B O 1
ATOM 4462 N N . GLY B 1 80 ? -23.469 -21.125 11.883 1 88 80 GLY B N 1
ATOM 4463 C CA . GLY B 1 80 ? -23.125 -22.266 11.047 1 88 80 GLY B CA 1
ATOM 4464 C C . GLY B 1 80 ? -21.875 -23 11.5 1 88 80 GLY B C 1
ATOM 4465 O O . GLY B 1 80 ? -21.156 -22.531 12.383 1 88 80 GLY B O 1
ATOM 4466 N N . SER B 1 81 ? -21.641 -24.141 10.812 1 92.25 81 SER B N 1
ATOM 4467 C CA . SER B 1 81 ? -20.469 -24.953 11.117 1 92.25 81 SER B CA 1
ATOM 4468 C C . SER B 1 81 ? -19.219 -24.422 10.406 1 92.25 81 SER B C 1
ATOM 4470 O O . SER B 1 81 ? -19.328 -23.656 9.445 1 92.25 81 SER B O 1
ATOM 4472 N N . SER B 1 82 ? -18.062 -24.781 10.969 1 95.81 82 SER B N 1
ATOM 4473 C CA . SER B 1 82 ? -16.812 -24.406 10.328 1 95.81 82 SER B CA 1
ATOM 4474 C C . SER B 1 82 ? -16.766 -24.859 8.875 1 95.81 82 SER B C 1
ATOM 4476 O O . SER B 1 82 ? -16.219 -24.172 8.023 1 95.81 82 SER B O 1
ATOM 4478 N N . ARG B 1 83 ? -17.312 -25.984 8.578 1 94.88 83 ARG B N 1
ATOM 4479 C CA . ARG B 1 83 ? -17.359 -26.484 7.207 1 94.88 83 ARG B CA 1
ATOM 4480 C C . ARG B 1 83 ? -18.141 -25.547 6.297 1 94.88 83 ARG B C 1
ATOM 4482 O O . ARG B 1 83 ? -17.688 -25.219 5.199 1 94.88 83 ARG B O 1
ATOM 4489 N N . ASP B 1 84 ? -19.266 -25.125 6.777 1 95.38 84 ASP B N 1
ATOM 4490 C CA . ASP B 1 84 ? -20.094 -24.203 6.004 1 95.38 84 ASP B CA 1
ATOM 4491 C C . ASP B 1 84 ? -19.391 -22.859 5.82 1 95.38 84 ASP B C 1
ATOM 4493 O O . ASP B 1 84 ? -19.453 -22.266 4.738 1 95.38 84 ASP B O 1
ATOM 4497 N N . LEU B 1 85 ? -18.781 -22.422 6.879 1 97 85 LEU B N 1
ATOM 4498 C CA . LEU B 1 85 ? -18.078 -21.156 6.82 1 97 85 LEU B CA 1
ATOM 4499 C C . LEU B 1 85 ? -16.938 -21.203 5.805 1 97 85 LEU B C 1
ATOM 4501 O O . LEU B 1 85 ? -16.812 -20.312 4.961 1 97 85 LEU B O 1
ATOM 4505 N N . CYS B 1 86 ? -16.141 -22.25 5.844 1 97.5 86 CYS B N 1
ATOM 4506 C CA . CYS B 1 86 ? -15.008 -22.391 4.938 1 97.5 86 CYS B CA 1
ATOM 4507 C C . CYS B 1 86 ? -15.477 -22.531 3.496 1 97.5 86 CYS B C 1
ATOM 4509 O O . CYS B 1 86 ? -14.859 -22 2.58 1 97.5 86 CYS B O 1
ATOM 4511 N N . ARG B 1 87 ? -16.562 -23.25 3.303 1 95.56 87 ARG B N 1
ATOM 4512 C CA . ARG B 1 87 ? -17.141 -23.344 1.965 1 95.56 87 ARG B CA 1
ATOM 4513 C C . ARG B 1 87 ? -17.531 -21.969 1.446 1 95.56 87 ARG B C 1
ATOM 4515 O O . ARG B 1 87 ? -17.312 -21.656 0.274 1 95.56 87 ARG B O 1
ATOM 4522 N N . GLY B 1 88 ? -18.141 -21.234 2.355 1 96.38 88 GLY B N 1
ATOM 4523 C CA . GLY B 1 88 ? -18.5 -19.875 2.004 1 96.38 88 GLY B CA 1
ATOM 4524 C C . GLY B 1 88 ? -17.297 -19 1.675 1 96.38 88 GLY B C 1
ATOM 4525 O O . GLY B 1 88 ? -17.344 -18.203 0.741 1 96.38 88 GLY B O 1
ATOM 4526 N N . TRP B 1 89 ? -16.203 -19.188 2.438 1 97.94 89 TRP B N 1
ATOM 4527 C CA . TRP B 1 89 ? -14.984 -18.406 2.223 1 97.94 89 TRP B CA 1
ATOM 4528 C C . TRP B 1 89 ? -14.328 -18.781 0.9 1 97.94 89 TRP B C 1
ATOM 4530 O O . TRP B 1 89 ? -13.742 -17.938 0.226 1 97.94 89 TRP B O 1
ATOM 4540 N N . VAL B 1 90 ? -14.414 -20.016 0.496 1 96.44 90 VAL B N 1
ATOM 4541 C CA . VAL B 1 90 ? -13.906 -20.453 -0.795 1 96.44 90 VAL B CA 1
ATOM 4542 C C . VAL B 1 90 ? -14.734 -19.844 -1.92 1 96.44 90 VAL B C 1
ATOM 4544 O O . VAL B 1 90 ? -14.18 -19.328 -2.898 1 96.44 90 VAL B O 1
ATOM 4547 N N . ARG B 1 91 ? -16.047 -19.844 -1.771 1 95.56 91 ARG B N 1
ATOM 4548 C CA . ARG B 1 91 ? -16.938 -19.281 -2.773 1 95.56 91 ARG B CA 1
ATOM 4549 C C . ARG B 1 91 ? -16.703 -17.781 -2.943 1 95.56 91 ARG B C 1
ATOM 4551 O O . ARG B 1 91 ? -16.766 -17.25 -4.059 1 95.56 91 ARG B O 1
ATOM 4558 N N . SER B 1 92 ? -16.422 -17.172 -1.811 1 96.12 92 SER B N 1
ATOM 4559 C CA . SER B 1 92 ? -16.219 -15.734 -1.825 1 96.12 92 SER B CA 1
ATOM 4560 C C . SER B 1 92 ? -14.82 -15.383 -2.328 1 96.12 92 SER B C 1
ATOM 4562 O O . SER B 1 92 ? -14.5 -14.203 -2.506 1 96.12 92 SER B O 1
ATOM 4564 N N . GLY B 1 93 ? -13.93 -16.359 -2.477 1 95.88 93 GLY B N 1
ATOM 4565 C CA . GLY B 1 93 ? -12.609 -16.125 -3.037 1 95.88 93 GLY B CA 1
ATOM 4566 C C . GLY B 1 93 ? -11.562 -15.781 -1.99 1 95.88 93 GLY B C 1
ATOM 4567 O O . GLY B 1 93 ? -10.5 -15.25 -2.316 1 95.88 93 GLY B O 1
ATOM 4568 N N . TRP B 1 94 ? -11.797 -16.016 -0.726 1 97.44 94 TRP B N 1
ATOM 4569 C CA . TRP B 1 94 ? -10.875 -15.703 0.359 1 97.44 94 TRP B CA 1
ATOM 4570 C C . TRP B 1 94 ? -9.953 -16.875 0.648 1 97.44 94 TRP B C 1
ATOM 4572 O O . TRP B 1 94 ? -8.828 -16.688 1.122 1 97.44 94 TRP B O 1
ATOM 4582 N N . LEU B 1 95 ? -10.461 -18.016 0.391 1 96.5 95 LEU B N 1
ATOM 4583 C CA . LEU B 1 95 ? -9.773 -19.297 0.597 1 96.5 95 LEU B CA 1
ATOM 4584 C C . LEU B 1 95 ? -9.734 -20.109 -0.692 1 96.5 95 LEU B C 1
ATOM 4586 O O . LEU B 1 95 ? -10.633 -20 -1.525 1 96.5 95 LEU B O 1
ATOM 4590 N N . LYS B 1 96 ? -8.68 -20.781 -0.812 1 94.81 96 LYS B N 1
ATOM 4591 C CA . LYS B 1 96 ? -8.562 -21.766 -1.888 1 94.81 96 LYS B CA 1
ATOM 4592 C C . LYS B 1 96 ? -8.453 -23.172 -1.33 1 94.81 96 LYS B C 1
ATOM 4594 O O . LYS B 1 96 ? -7.844 -23.391 -0.281 1 94.81 96 LYS B O 1
ATOM 4599 N N . ARG B 1 97 ? -9.117 -24.047 -2.008 1 94 97 ARG B N 1
ATOM 4600 C CA . ARG B 1 97 ? -9.062 -25.469 -1.663 1 94 97 ARG B CA 1
ATOM 4601 C C . ARG B 1 97 ? -8.422 -26.281 -2.787 1 94 97 ARG B C 1
ATOM 4603 O O . ARG B 1 97 ? -8.781 -26.109 -3.955 1 94 97 ARG B O 1
ATOM 4610 N N . HIS B 1 98 ? -7.441 -27.031 -2.432 1 86.5 98 HIS B N 1
ATOM 4611 C CA . HIS B 1 98 ? -6.816 -27.906 -3.428 1 86.5 98 HIS B CA 1
ATOM 4612 C C . HIS B 1 98 ? -6.207 -29.141 -2.779 1 86.5 98 HIS B C 1
ATOM 4614 O O . HIS B 1 98 ? -6.199 -29.266 -1.553 1 86.5 98 HIS B O 1
ATOM 4620 N N . VAL B 1 99 ? -5.855 -30.094 -3.584 1 85.62 99 VAL B N 1
ATOM 4621 C CA . VAL B 1 99 ? -5.297 -31.344 -3.092 1 85.62 99 VAL B CA 1
ATOM 4622 C C . VAL B 1 99 ? -3.771 -31.297 -3.168 1 85.62 99 VAL B C 1
ATOM 4624 O O . VAL B 1 99 ? -3.207 -30.922 -4.199 1 85.62 99 VAL B O 1
ATOM 4627 N N . GLN B 1 100 ? -3.156 -31.531 -2.094 1 79.56 100 GLN B N 1
ATOM 4628 C CA . GLN B 1 100 ? -1.703 -31.625 -2.002 1 79.56 100 GLN B CA 1
ATOM 4629 C C . GLN B 1 100 ? -1.286 -32.969 -1.367 1 79.56 100 GLN B C 1
ATOM 4631 O O . GLN B 1 100 ? -1.675 -33.25 -0.237 1 79.56 100 GLN B O 1
ATOM 4636 N N . ASP B 1 101 ? -0.508 -33.688 -2.125 1 79.38 101 ASP B N 1
ATOM 4637 C CA . ASP B 1 101 ? -0.024 -35 -1.648 1 79.38 101 ASP B CA 1
ATOM 4638 C C . ASP B 1 101 ? -1.178 -35.875 -1.16 1 79.38 101 ASP B C 1
ATOM 4640 O O . ASP B 1 101 ? -1.114 -36.438 -0.067 1 79.38 101 ASP B O 1
ATOM 4644 N N . GLY B 1 102 ? -2.281 -35.812 -1.828 1 83.31 102 GLY B N 1
ATOM 4645 C CA . GLY B 1 102 ? -3.424 -36.688 -1.568 1 83.31 102 GLY B CA 1
ATOM 4646 C C . GLY B 1 102 ? -4.34 -36.156 -0.481 1 83.31 102 GLY B C 1
ATOM 4647 O O . GLY B 1 102 ? -5.379 -36.75 -0.194 1 83.31 102 GLY B O 1
ATOM 4648 N N . VAL B 1 103 ? -3.957 -35.062 0.146 1 90.19 103 VAL B N 1
ATOM 4649 C CA . VAL B 1 103 ? -4.762 -34.469 1.218 1 90.19 103 VAL B CA 1
ATOM 4650 C C . VAL B 1 103 ? -5.336 -33.156 0.767 1 90.19 103 VAL B C 1
ATOM 4652 O O . VAL B 1 103 ? -4.641 -32.344 0.134 1 90.19 103 VAL B O 1
ATOM 4655 N N . GLU B 1 104 ? -6.598 -33 1.037 1 94 104 GLU B N 1
ATOM 4656 C CA . GLU B 1 104 ? -7.195 -31.703 0.72 1 94 104 GLU B CA 1
ATOM 4657 C C . GLU B 1 104 ? -6.766 -30.625 1.717 1 94 104 GLU B C 1
ATOM 4659 O O . GLU B 1 104 ? -6.812 -30.844 2.93 1 94 104 GLU B O 1
ATOM 4664 N N . VAL B 1 105 ? -6.336 -29.531 1.209 1 95.31 105 VAL B N 1
ATOM 4665 C CA . VAL B 1 105 ? -5.828 -28.484 2.076 1 95.31 105 VAL B CA 1
ATOM 4666 C C . VAL B 1 105 ? -6.473 -27.156 1.702 1 95.31 105 VAL B C 1
ATOM 4668 O O . VAL B 1 105 ? -6.922 -26.969 0.568 1 95.31 105 VAL B O 1
ATOM 4671 N N . TYR B 1 106 ? -6.605 -26.234 2.732 1 96.94 106 TYR B N 1
ATOM 4672 C CA . TYR B 1 106 ? -6.984 -24.844 2.514 1 96.94 106 TYR B CA 1
ATOM 4673 C C . TYR B 1 106 ? -5.754 -23.938 2.457 1 96.94 106 TYR B C 1
ATOM 4675 O O . TYR B 1 106 ? -4.742 -24.219 3.109 1 96.94 106 TYR B O 1
ATOM 4683 N N . GLN B 1 107 ? -5.82 -22.969 1.633 1 95.81 107 GLN B N 1
ATOM 4684 C CA . GLN B 1 107 ? -4.828 -21.906 1.574 1 95.81 107 GLN B CA 1
ATOM 4685 C C . GLN B 1 107 ? -5.492 -20.547 1.38 1 95.81 107 GLN B C 1
ATOM 4687 O O . GLN B 1 107 ? -6.473 -20.438 0.639 1 95.81 107 GLN B O 1
ATOM 4692 N N . VAL B 1 108 ? -4.961 -19.562 2.092 1 96.5 108 VAL B N 1
ATOM 4693 C CA . VAL B 1 108 ? -5.523 -18.219 1.918 1 96.5 108 VAL B CA 1
ATOM 4694 C C . VAL B 1 108 ? -5.215 -17.703 0.512 1 96.5 108 VAL B C 1
ATOM 4696 O O . VAL B 1 108 ? -4.09 -17.844 0.027 1 96.5 108 VAL B O 1
ATOM 4699 N N . SER B 1 109 ? -6.215 -17.203 -0.192 1 95.69 109 SER B N 1
ATOM 4700 C CA . SER B 1 109 ? -6.051 -16.672 -1.538 1 95.69 109 SER B CA 1
ATOM 4701 C C . SER B 1 109 ? -5.254 -15.367 -1.521 1 95.69 109 SER B C 1
ATOM 4703 O O . SER B 1 109 ? -5.035 -14.781 -0.458 1 95.69 109 SER B O 1
ATOM 4705 N N . ALA B 1 110 ? -4.809 -14.898 -2.744 1 92.38 110 ALA B N 1
ATOM 4706 C CA . ALA B 1 110 ? -4.121 -13.609 -2.861 1 92.38 110 ALA B CA 1
ATOM 4707 C C . ALA B 1 110 ? -4.988 -12.477 -2.33 1 92.38 110 ALA B C 1
ATOM 4709 O O . ALA B 1 110 ? -4.492 -11.57 -1.651 1 92.38 110 ALA B O 1
ATOM 4710 N N . HIS B 1 111 ? -6.266 -12.516 -2.635 1 93.5 111 HIS B N 1
ATOM 4711 C CA . HIS B 1 111 ? -7.199 -11.5 -2.146 1 93.5 111 HIS B CA 1
ATOM 4712 C C . HIS B 1 111 ? -7.32 -11.555 -0.628 1 93.5 111 HIS B C 1
ATOM 4714 O O . HIS B 1 111 ? -7.391 -10.516 0.03 1 93.5 111 HIS B O 1
ATOM 4720 N N . GLY B 1 112 ? -7.352 -12.812 -0.097 1 95.31 112 GLY B N 1
ATOM 4721 C CA . GLY B 1 112 ? -7.391 -12.969 1.348 1 95.31 112 GLY B CA 1
ATOM 4722 C C . GLY B 1 112 ? -6.164 -12.414 2.043 1 95.31 112 GLY B C 1
ATOM 4723 O O . GLY B 1 112 ? -6.281 -11.711 3.053 1 95.31 112 GLY B O 1
ATOM 4724 N N . VAL B 1 113 ? -5.027 -12.703 1.496 1 93.31 113 VAL B N 1
ATOM 4725 C CA . VAL B 1 113 ? -3.775 -12.188 2.047 1 93.31 113 VAL B CA 1
ATOM 4726 C C . VAL B 1 113 ? -3.775 -10.664 2 1 93.31 113 VAL B C 1
ATOM 4728 O O . VAL B 1 113 ? -3.369 -10.008 2.963 1 93.31 113 VAL B O 1
ATOM 4731 N N . GLY B 1 114 ? -4.219 -10.094 0.894 1 91.06 114 GLY B N 1
ATOM 4732 C CA . GLY B 1 114 ? -4.328 -8.648 0.77 1 91.06 114 GLY B CA 1
ATOM 4733 C C . GLY B 1 114 ? -5.234 -8.023 1.814 1 91.06 114 GLY B C 1
ATOM 4734 O O . GLY B 1 114 ? -4.906 -6.984 2.387 1 91.06 114 GLY B O 1
ATOM 4735 N N . ALA B 1 115 ? -6.34 -8.633 2.074 1 94.19 115 ALA B N 1
ATOM 4736 C CA . ALA B 1 115 ? -7.277 -8.141 3.078 1 94.19 115 ALA B CA 1
ATOM 4737 C C . ALA B 1 115 ? -6.66 -8.18 4.473 1 94.19 115 ALA B C 1
ATOM 4739 O O . ALA B 1 115 ? -6.836 -7.242 5.262 1 94.19 115 ALA B O 1
ATOM 4740 N N . LEU B 1 116 ? -5.945 -9.266 4.781 1 93 116 LEU B N 1
ATOM 4741 C CA . LEU B 1 116 ? -5.277 -9.398 6.074 1 93 116 LEU B CA 1
ATOM 4742 C C . LEU B 1 116 ? -4.227 -8.305 6.258 1 93 116 LEU B C 1
ATOM 4744 O O . LEU B 1 116 ? -4.07 -7.77 7.355 1 93 116 LEU B O 1
ATOM 4748 N N . GLU B 1 117 ? -3.6 -7.969 5.188 1 89.5 117 GLU B N 1
ATOM 4749 C CA . GLU B 1 117 ? -2.586 -6.922 5.254 1 89.5 117 GLU B CA 1
ATOM 4750 C C . GLU B 1 117 ? -3.217 -5.562 5.539 1 89.5 117 GLU B C 1
ATOM 4752 O O . GLU B 1 117 ? -2.707 -4.793 6.359 1 89.5 117 GLU B O 1
ATOM 4757 N N . VAL B 1 118 ? -4.277 -5.258 4.863 1 89.38 118 VAL B N 1
ATOM 4758 C CA . VAL B 1 118 ? -4.965 -3.984 5.062 1 89.38 118 VAL B CA 1
ATOM 4759 C C . VAL B 1 118 ? -5.469 -3.887 6.5 1 89.38 118 VAL B C 1
ATOM 4761 O O . VAL B 1 118 ? -5.297 -2.855 7.152 1 89.38 118 VAL B O 1
ATOM 4764 N N . ALA B 1 119 ? -6 -4.938 7.02 1 90.88 119 ALA B N 1
ATOM 4765 C CA . ALA B 1 119 ? -6.535 -4.965 8.383 1 90.88 119 ALA B CA 1
ATOM 4766 C C . ALA B 1 119 ? -5.414 -4.859 9.414 1 90.88 119 ALA B C 1
ATOM 4768 O O . ALA B 1 119 ? -5.602 -4.281 10.484 1 90.88 119 ALA B O 1
ATOM 4769 N N . GLY B 1 120 ? -4.328 -5.453 9.109 1 85.19 120 GLY B N 1
ATOM 4770 C CA . GLY B 1 120 ? -3.207 -5.469 10.031 1 85.19 120 GLY B CA 1
ATOM 4771 C C . GLY B 1 120 ? -2.482 -4.137 10.109 1 85.19 120 GLY B C 1
ATOM 4772 O O . GLY B 1 120 ? -1.838 -3.836 11.117 1 85.19 120 GLY B O 1
ATOM 4773 N N . ARG B 1 121 ? -2.502 -3.328 9.062 1 76.94 121 ARG B N 1
ATOM 4774 C CA . ARG B 1 121 ? -1.792 -2.057 8.977 1 76.94 121 ARG B CA 1
ATOM 4775 C C . ARG B 1 121 ? -2.4 -1.021 9.914 1 76.94 121 ARG B C 1
ATOM 4777 O O . ARG B 1 121 ? -1.698 -0.136 10.414 1 76.94 121 ARG B O 1
ATOM 4784 N N . VAL B 1 122 ? -3.645 -1.091 10.133 1 69.5 122 VAL B N 1
ATOM 4785 C CA . VAL B 1 122 ? -4.328 -0.026 10.859 1 69.5 122 VAL B CA 1
ATOM 4786 C C . VAL B 1 122 ? -3.906 -0.046 12.328 1 69.5 122 VAL B C 1
ATOM 4788 O O . VAL B 1 122 ? -3.902 0.992 12.992 1 69.5 122 VAL B O 1
ATOM 4791 N N . GLY B 1 123 ? -3.465 -1.182 12.805 1 59.66 123 GLY B N 1
ATOM 4792 C CA . GLY B 1 123 ? -3.018 -1.233 14.188 1 59.66 123 GLY B CA 1
ATOM 4793 C C . GLY B 1 123 ? -1.598 -0.734 14.375 1 59.66 123 GLY B C 1
ATOM 4794 O O . GLY B 1 123 ? -1.174 -0.459 15.5 1 59.66 123 GLY B O 1
ATOM 4795 N N . GLY B 1 124 ? -0.866 -0.571 13.328 1 58.91 124 GLY B N 1
ATOM 4796 C CA . GLY B 1 124 ? 0.542 -0.231 13.453 1 58.91 124 GLY B CA 1
ATOM 4797 C C . GLY B 1 124 ? 0.844 1.209 13.086 1 58.91 124 GLY B C 1
ATOM 4798 O O . GLY B 1 124 ? -0.072 1.999 12.844 1 58.91 124 GLY B O 1
ATOM 4799 N N . ALA B 1 125 ? 2.084 1.498 13.328 1 57.03 125 ALA B N 1
ATOM 4800 C CA . ALA B 1 125 ? 2.555 2.838 12.977 1 57.03 125 ALA B CA 1
ATOM 4801 C C . ALA B 1 125 ? 2.332 3.133 11.5 1 57.03 125 ALA B C 1
ATOM 4803 O O . ALA B 1 125 ? 2.66 2.311 10.641 1 57.03 125 ALA B O 1
ATOM 4804 N N . ARG B 1 126 ? 1.481 4.035 11.18 1 62 126 ARG B N 1
ATOM 4805 C CA . ARG B 1 126 ? 1.073 4.445 9.836 1 62 126 ARG B CA 1
ATOM 4806 C C . ARG B 1 126 ? 2.25 5.027 9.062 1 62 126 ARG B C 1
ATOM 4808 O O . ARG B 1 126 ? 3.188 5.562 9.656 1 62 126 ARG B O 1
ATOM 4815 N N . THR B 1 127 ? 2.32 4.703 7.855 1 66.5 127 THR B N 1
ATOM 4816 C CA . THR B 1 127 ? 3.297 5.242 6.914 1 66.5 127 THR B CA 1
ATOM 4817 C C . THR B 1 127 ? 3.213 6.762 6.859 1 66.5 127 THR B C 1
ATOM 4819 O O . THR B 1 127 ? 2.188 7.348 7.215 1 66.5 127 THR B O 1
ATOM 4822 N N . ARG B 1 128 ? 4.387 7.383 6.73 1 77.81 128 ARG B N 1
ATOM 4823 C CA . ARG B 1 128 ? 4.516 8.836 6.633 1 77.81 128 ARG B CA 1
ATOM 4824 C C . ARG B 1 128 ? 5.328 9.227 5.406 1 77.81 128 ARG B C 1
ATOM 4826 O O . ARG B 1 128 ? 6.141 8.445 4.914 1 77.81 128 ARG B O 1
ATOM 4833 N N . VAL B 1 129 ? 4.992 10.359 4.828 1 84.12 129 VAL B N 1
ATOM 4834 C CA . VAL B 1 129 ? 5.832 10.922 3.775 1 84.12 129 VAL B CA 1
ATOM 4835 C C . VAL B 1 129 ? 7.164 11.375 4.367 1 84.12 129 VAL B C 1
ATOM 4837 O O . VAL B 1 129 ? 7.191 12.148 5.328 1 84.12 129 VAL B O 1
ATOM 4840 N N . SER B 1 130 ? 8.219 10.828 3.912 1 89.06 130 SER B N 1
ATOM 4841 C CA . SER B 1 130 ? 9.562 11.094 4.402 1 89.06 130 SER B CA 1
ATOM 4842 C C . SER B 1 130 ? 10.547 11.273 3.25 1 89.06 130 SER B C 1
ATOM 4844 O O . SER B 1 130 ? 10.203 11.047 2.09 1 89.06 130 SER B O 1
ATOM 4846 N N . GLU B 1 131 ? 11.68 11.766 3.627 1 88.81 131 GLU B N 1
ATOM 4847 C CA . GLU B 1 131 ? 12.742 11.93 2.643 1 88.81 131 GLU B CA 1
ATOM 4848 C C . GLU B 1 131 ? 13.047 10.617 1.925 1 88.81 131 GLU B C 1
ATOM 4850 O O . GLU B 1 131 ? 13.18 10.594 0.7 1 88.81 131 GLU B O 1
ATOM 4855 N N . SER B 1 132 ? 13.148 9.562 2.65 1 88.56 132 SER B N 1
ATOM 4856 C CA . SER B 1 132 ? 13.492 8.258 2.088 1 88.56 132 SER B CA 1
ATOM 4857 C C . SER B 1 132 ? 12.43 7.785 1.104 1 88.56 132 SER B C 1
ATOM 4859 O O . SER B 1 132 ? 12.758 7.258 0.036 1 88.56 132 SER B O 1
ATOM 4861 N N . ARG B 1 133 ? 11.188 7.973 1.448 1 90.38 133 ARG B N 1
ATOM 4862 C CA . ARG B 1 133 ? 10.078 7.566 0.588 1 90.38 133 ARG B CA 1
ATOM 4863 C C . ARG B 1 133 ? 10.094 8.352 -0.723 1 90.38 133 ARG B C 1
ATOM 4865 O O . ARG B 1 133 ? 9.953 7.766 -1.8 1 90.38 133 ARG B O 1
ATOM 4872 N N . VAL B 1 134 ? 10.242 9.648 -0.658 1 90.81 134 VAL B N 1
ATOM 4873 C CA . VAL B 1 134 ? 10.266 10.5 -1.846 1 90.81 134 VAL B CA 1
ATOM 4874 C C . VAL B 1 134 ? 11.484 10.164 -2.697 1 90.81 134 VAL B C 1
ATOM 4876 O O . VAL B 1 134 ? 11.398 10.109 -3.926 1 90.81 134 VAL B O 1
ATOM 4879 N N . ARG B 1 135 ? 12.602 9.961 -2.061 1 90.19 135 ARG B N 1
ATOM 4880 C CA . ARG B 1 135 ? 13.812 9.594 -2.781 1 90.19 135 ARG B CA 1
ATOM 4881 C C . ARG B 1 135 ? 13.617 8.305 -3.568 1 90.19 135 ARG B C 1
ATOM 4883 O O . ARG B 1 135 ? 14.039 8.203 -4.723 1 90.19 135 ARG B O 1
ATOM 4890 N N . THR B 1 136 ? 13.023 7.32 -2.912 1 93.06 136 THR B N 1
ATOM 4891 C CA . THR B 1 136 ? 12.742 6.047 -3.57 1 93.06 136 THR B CA 1
ATOM 4892 C C . THR B 1 136 ? 11.891 6.262 -4.82 1 93.06 136 THR B C 1
ATOM 4894 O O . THR B 1 136 ? 12.156 5.668 -5.867 1 93.06 136 THR B O 1
ATOM 4897 N N . LEU B 1 137 ? 10.859 7.074 -4.695 1 93.56 137 LEU B N 1
ATOM 4898 C CA . LEU B 1 137 ? 9.984 7.363 -5.828 1 93.56 137 LEU B CA 1
ATOM 4899 C C . LEU B 1 137 ? 10.75 8.078 -6.938 1 93.56 137 LEU B C 1
ATOM 4901 O O . LEU B 1 137 ? 10.648 7.699 -8.109 1 93.56 137 LEU B O 1
ATOM 4905 N N . LEU B 1 138 ? 11.57 9.109 -6.582 1 91.5 138 LEU B N 1
ATOM 4906 C CA . LEU B 1 138 ? 12.328 9.875 -7.562 1 91.5 138 LEU B CA 1
ATOM 4907 C C . LEU B 1 138 ? 13.32 8.984 -8.297 1 91.5 138 LEU B C 1
ATOM 4909 O O . LEU B 1 138 ? 13.453 9.078 -9.523 1 91.5 138 LEU B O 1
ATOM 4913 N N . ASP B 1 139 ? 13.977 8.148 -7.578 1 90.5 139 ASP B N 1
ATOM 4914 C CA . ASP B 1 139 ? 14.945 7.23 -8.18 1 90.5 139 ASP B CA 1
ATOM 4915 C C . ASP B 1 139 ? 14.266 6.281 -9.164 1 90.5 139 ASP B C 1
ATOM 4917 O O . ASP B 1 139 ? 14.797 6.02 -10.242 1 90.5 139 ASP B O 1
ATOM 4921 N N . ALA B 1 140 ? 13.133 5.762 -8.758 1 94.19 140 ALA B N 1
ATOM 4922 C CA . ALA B 1 140 ? 12.398 4.84 -9.625 1 94.19 140 ALA B CA 1
ATOM 4923 C C . ALA B 1 140 ? 11.953 5.527 -10.906 1 94.19 140 ALA B C 1
ATOM 4925 O O . ALA B 1 140 ? 12.047 4.945 -11.992 1 94.19 140 ALA B O 1
ATOM 4926 N N . VAL B 1 141 ? 11.469 6.75 -10.797 1 94.31 141 VAL B N 1
ATOM 4927 C CA . VAL B 1 141 ? 11.031 7.5 -11.961 1 94.31 141 VAL B CA 1
ATOM 4928 C C . VAL B 1 141 ? 12.227 7.797 -12.867 1 94.31 141 VAL B C 1
ATOM 4930 O O . VAL B 1 141 ? 12.125 7.68 -14.094 1 94.31 141 VAL B O 1
ATOM 4933 N N . GLU B 1 142 ? 13.281 8.18 -12.273 1 90.25 142 GLU B N 1
ATOM 4934 C CA . GLU B 1 142 ? 14.492 8.469 -13.039 1 90.25 142 GLU B CA 1
ATOM 4935 C C . GLU B 1 142 ? 14.984 7.234 -13.781 1 90.25 142 GLU B C 1
ATOM 4937 O O . GLU B 1 142 ? 15.383 7.32 -14.945 1 90.25 142 GLU B O 1
ATOM 4942 N N . GLU B 1 143 ? 15.016 6.129 -13.133 1 90.5 143 GLU B N 1
ATOM 4943 C CA . GLU B 1 143 ? 15.445 4.879 -13.75 1 90.5 143 GLU B CA 1
ATOM 4944 C C . GLU B 1 143 ? 14.547 4.508 -14.93 1 90.5 143 GLU B C 1
ATOM 4946 O O . GLU B 1 143 ? 15.031 4.098 -15.977 1 90.5 143 GLU B O 1
ATOM 4951 N N . LEU B 1 144 ? 13.25 4.617 -14.719 1 94.69 144 LEU B N 1
ATOM 4952 C CA . LEU B 1 144 ? 12.305 4.332 -15.789 1 94.69 144 LEU B CA 1
ATOM 4953 C C . LEU B 1 144 ? 12.523 5.266 -16.969 1 94.69 144 LEU B C 1
ATOM 4955 O O . LEU B 1 144 ? 12.492 4.832 -18.125 1 94.69 144 LEU B O 1
ATOM 4959 N N . ALA B 1 145 ? 12.75 6.543 -16.688 1 93.12 145 ALA B N 1
ATOM 4960 C CA . ALA B 1 145 ? 13 7.52 -17.734 1 93.12 145 ALA B CA 1
ATOM 4961 C C . ALA B 1 145 ? 14.273 7.184 -18.516 1 93.12 145 ALA B C 1
ATOM 4963 O O . ALA B 1 145 ? 14.32 7.309 -19.734 1 93.12 145 ALA B O 1
ATOM 4964 N N . GLN B 1 146 ? 15.234 6.715 -17.812 1 88.5 146 GLN B N 1
ATOM 4965 C CA . GLN B 1 146 ? 16.5 6.328 -18.438 1 88.5 146 GLN B CA 1
ATOM 4966 C C . GLN B 1 146 ? 16.312 5.098 -19.328 1 88.5 146 GLN B C 1
ATOM 4968 O O . GLN B 1 146 ? 16.859 5.035 -20.422 1 88.5 146 GLN B O 1
ATOM 4973 N N . ASP B 1 147 ? 15.586 4.168 -18.859 1 90.06 147 ASP B N 1
ATOM 4974 C CA . ASP B 1 147 ? 15.352 2.943 -19.625 1 90.06 147 ASP B CA 1
ATOM 4975 C C . ASP B 1 147 ? 14.484 3.215 -20.844 1 90.06 147 ASP B C 1
ATOM 4977 O O . ASP B 1 147 ? 14.602 2.518 -21.859 1 90.06 147 ASP B O 1
ATOM 4981 N N . ALA B 1 148 ? 13.703 4.215 -20.703 1 90.75 148 ALA B N 1
ATOM 4982 C CA . ALA B 1 148 ? 12.82 4.562 -21.812 1 90.75 148 ALA B CA 1
ATOM 4983 C C . ALA B 1 148 ? 13.531 5.453 -22.828 1 90.75 148 ALA B C 1
ATOM 4985 O O . ALA B 1 148 ? 13.078 5.602 -23.953 1 90.75 148 ALA B O 1
ATOM 4986 N N . ASP B 1 149 ? 14.625 6.102 -22.359 1 83.88 149 ASP B N 1
ATOM 4987 C CA . ASP B 1 149 ? 15.367 7.016 -23.219 1 83.88 149 ASP B CA 1
ATOM 4988 C C . ASP B 1 149 ? 16.391 6.262 -24.062 1 83.88 149 ASP B C 1
ATOM 4990 O O . ASP B 1 149 ? 17.359 5.711 -23.531 1 83.88 149 ASP B O 1
ATOM 4994 N N . PRO B 1 150 ? 16.312 6.355 -25.328 1 78.38 150 PRO B N 1
ATOM 4995 C CA . PRO B 1 150 ? 17.234 5.617 -26.219 1 78.38 150 PRO B CA 1
ATOM 4996 C C . PRO B 1 150 ? 18.531 6.371 -26.484 1 78.38 150 PRO B C 1
ATOM 4998 O O . PRO B 1 150 ? 19.453 5.816 -27.078 1 78.38 150 PRO B O 1
ATOM 5001 N N . ASP B 1 151 ? 18.672 7.469 -25.859 1 84.94 151 ASP B N 1
ATOM 5002 C CA . ASP B 1 151 ? 19.812 8.32 -26.219 1 84.94 151 ASP B CA 1
ATOM 5003 C C . ASP B 1 151 ? 21.062 7.922 -25.438 1 84.94 151 ASP B C 1
ATOM 5005 O O . ASP B 1 151 ? 21.141 8.156 -24.219 1 84.94 151 ASP B O 1
ATOM 5009 N N . VAL B 1 152 ? 22.094 7.469 -26.141 1 88.56 152 VAL B N 1
ATOM 5010 C CA . VAL B 1 152 ? 23.328 6.98 -25.562 1 88.56 152 VAL B CA 1
ATOM 5011 C C . VAL B 1 152 ? 24.078 8.133 -24.891 1 88.56 152 VAL B C 1
ATOM 5013 O O . VAL B 1 152 ? 24.672 7.961 -23.828 1 88.56 152 VAL B O 1
ATOM 5016 N N . LEU B 1 153 ? 24 9.289 -25.438 1 89.69 153 LEU B N 1
ATOM 5017 C CA . LEU B 1 153 ? 24.75 10.43 -24.906 1 89.69 153 LEU B CA 1
ATOM 5018 C C . LEU B 1 153 ? 24.156 10.883 -23.578 1 89.69 153 LEU B C 1
ATOM 5020 O O . LEU B 1 153 ? 24.891 11.242 -22.656 1 89.69 153 LEU B O 1
ATOM 5024 N N . SER B 1 154 ? 22.859 10.859 -23.609 1 86.75 1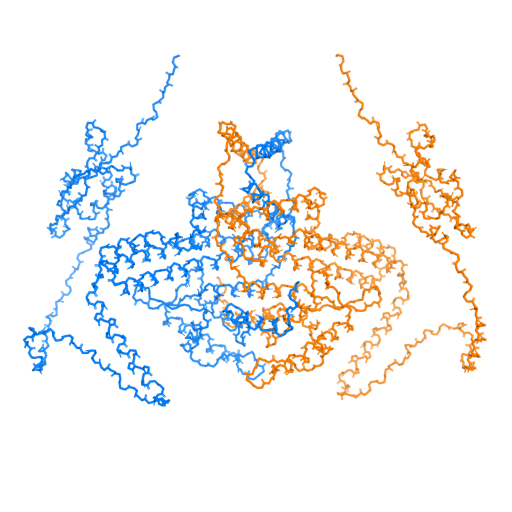54 SER B N 1
ATOM 5025 C CA . SER B 1 154 ? 22.203 11.211 -22.359 1 86.75 154 SER B CA 1
ATOM 5026 C C . SER B 1 154 ? 22.547 10.211 -21.25 1 86.75 154 SER B C 1
ATOM 5028 O O . SER B 1 154 ? 22.75 10.594 -20.094 1 86.75 154 SER B O 1
ATOM 5030 N N . ARG B 1 155 ? 22.641 8.969 -21.625 1 87.88 155 ARG B N 1
ATOM 5031 C CA . ARG B 1 155 ? 22.953 7.918 -20.656 1 87.88 155 ARG B CA 1
ATOM 5032 C C . ARG B 1 155 ? 24.375 8.07 -20.141 1 87.88 155 ARG B C 1
ATOM 5034 O O . ARG B 1 155 ? 24.625 7.953 -18.938 1 87.88 155 ARG B O 1
ATOM 5041 N N . ILE B 1 156 ? 25.25 8.312 -21 1 92.44 156 ILE B N 1
ATOM 5042 C CA . ILE B 1 156 ? 26.656 8.477 -20.609 1 92.44 156 ILE B CA 1
ATOM 5043 C C . ILE B 1 156 ? 26.797 9.703 -19.703 1 92.44 156 ILE B C 1
ATOM 5045 O O . ILE B 1 156 ? 27.5 9.648 -18.688 1 92.44 156 ILE B O 1
ATOM 5049 N N . ALA B 1 157 ? 26.141 10.766 -20.062 1 91.06 157 ALA B N 1
ATOM 5050 C CA . ALA B 1 157 ? 26.219 11.984 -19.266 1 91.06 157 ALA B CA 1
ATOM 5051 C C . ALA B 1 157 ? 25.719 11.734 -17.844 1 91.06 157 ALA B C 1
ATOM 5053 O O . ALA B 1 157 ? 26.312 12.242 -16.875 1 91.06 157 ALA B O 1
ATOM 5054 N N . ARG B 1 158 ? 24.719 11 -17.719 1 86.25 158 ARG B N 1
ATOM 5055 C CA . ARG B 1 158 ? 24.156 10.688 -16.406 1 86.25 158 ARG B CA 1
ATOM 5056 C C . ARG B 1 158 ? 25.109 9.82 -15.602 1 86.25 158 ARG B C 1
ATOM 5058 O O . ARG B 1 158 ? 25.312 10.062 -14.406 1 86.25 158 ARG B O 1
ATOM 5065 N N . LEU B 1 159 ? 25.609 8.805 -16.234 1 91.12 159 LEU B N 1
ATOM 5066 C CA . LEU B 1 159 ? 26.562 7.926 -15.562 1 91.12 159 LEU B CA 1
ATOM 5067 C C . LEU B 1 159 ? 27.781 8.695 -15.102 1 91.12 159 LEU B C 1
ATOM 5069 O O . LEU B 1 159 ? 28.281 8.484 -13.984 1 91.12 159 LEU B O 1
ATOM 5073 N N . ASP B 1 160 ? 28.172 9.586 -15.898 1 93.62 160 ASP B N 1
ATOM 5074 C CA . ASP B 1 160 ? 29.328 10.398 -15.555 1 93.62 160 ASP B CA 1
ATOM 5075 C C . ASP B 1 160 ? 29.031 11.289 -14.352 1 93.62 160 ASP B C 1
ATOM 5077 O O . ASP B 1 160 ? 29.891 11.484 -13.492 1 93.62 160 ASP B O 1
ATOM 5081 N N . ALA B 1 161 ? 27.844 11.859 -14.391 1 90.69 161 ALA B N 1
ATOM 5082 C CA . ALA B 1 161 ? 27.438 12.688 -13.25 1 90.69 161 ALA B CA 1
ATOM 5083 C C . ALA B 1 161 ? 27.422 11.867 -11.961 1 90.69 161 ALA B C 1
ATOM 5085 O O . ALA B 1 161 ? 27.844 12.344 -10.906 1 90.69 161 ALA B O 1
ATOM 5086 N N . GLU B 1 162 ? 26.922 10.656 -12.031 1 89.12 162 GLU B N 1
ATOM 5087 C CA . GLU B 1 162 ? 26.875 9.773 -10.867 1 89.12 162 GLU B CA 1
ATOM 5088 C C . GLU B 1 162 ? 28.266 9.398 -10.391 1 89.12 162 GLU B C 1
ATOM 5090 O O . GLU B 1 162 ? 28.531 9.359 -9.188 1 89.12 162 GLU B O 1
ATOM 5095 N N . ILE B 1 163 ? 29.141 9.102 -11.359 1 94.69 163 ILE B N 1
ATOM 5096 C CA . ILE B 1 163 ? 30.516 8.742 -11.047 1 94.69 163 ILE B CA 1
ATOM 5097 C C . ILE B 1 163 ? 31.203 9.914 -10.352 1 94.69 163 ILE B C 1
ATOM 5099 O O . ILE B 1 163 ? 31.891 9.727 -9.344 1 94.69 163 ILE B O 1
ATOM 5103 N N . LYS B 1 164 ? 31 11.047 -10.859 1 94.75 164 LYS B N 1
ATOM 5104 C CA . LYS B 1 164 ? 31.609 12.242 -10.289 1 94.75 164 LYS B CA 1
ATOM 5105 C C . LYS B 1 164 ? 31.125 12.469 -8.852 1 94.75 164 LYS B C 1
ATOM 5107 O O . LYS B 1 164 ? 31.938 12.789 -7.977 1 94.75 164 LYS B O 1
ATOM 5112 N N . GLU B 1 165 ? 29.812 12.328 -8.664 1 91.69 165 GLU B N 1
ATOM 5113 C CA . GLU B 1 165 ? 29.234 12.508 -7.328 1 91.69 165 GLU B CA 1
ATOM 5114 C C . GLU B 1 165 ? 29.828 11.5 -6.34 1 91.69 165 GLU B C 1
ATOM 5116 O O . GLU B 1 165 ? 30.188 11.867 -5.219 1 91.69 165 GLU B O 1
ATOM 5121 N N . ARG B 1 166 ? 29.938 10.25 -6.719 1 93.38 166 ARG B N 1
ATOM 5122 C CA . ARG B 1 166 ? 30.453 9.203 -5.84 1 93.38 166 ARG B CA 1
ATOM 5123 C C . ARG B 1 166 ? 31.953 9.375 -5.598 1 93.38 166 ARG B C 1
ATOM 5125 O O . ARG B 1 166 ? 32.438 9.125 -4.492 1 93.38 166 ARG B O 1
ATOM 5132 N N . THR B 1 167 ? 32.656 9.844 -6.621 1 94.94 167 THR B N 1
ATOM 5133 C CA . THR B 1 167 ? 34.062 10.102 -6.484 1 94.94 167 THR B CA 1
ATOM 5134 C C . THR B 1 167 ? 34.312 11.242 -5.504 1 94.94 167 THR B C 1
ATOM 5136 O O . THR B 1 167 ? 35.25 11.18 -4.695 1 94.94 167 THR B O 1
ATOM 5139 N N . ALA B 1 168 ? 33.531 12.234 -5.586 1 94.19 168 ALA B N 1
ATOM 5140 C CA . ALA B 1 168 ? 33.625 13.352 -4.652 1 94.19 168 ALA B CA 1
ATOM 5141 C C . ALA B 1 168 ? 33.406 12.891 -3.215 1 94.19 168 ALA B C 1
ATOM 5143 O O . ALA B 1 168 ? 34.062 13.359 -2.289 1 94.19 168 ALA B O 1
ATOM 5144 N N . GLU B 1 169 ? 32.5 12.023 -3.09 1 90.88 169 GLU B N 1
ATOM 5145 C CA . GLU B 1 169 ? 32.219 11.508 -1.757 1 90.88 169 GLU B CA 1
ATOM 5146 C C . GLU B 1 169 ? 33.375 10.656 -1.227 1 90.88 169 GLU B C 1
ATOM 5148 O O . GLU B 1 169 ? 33.688 10.727 -0.04 1 90.88 169 GLU B O 1
ATOM 5153 N N . VAL B 1 170 ? 33.969 9.898 -2.051 1 94.19 170 VAL B N 1
ATOM 5154 C CA . VAL B 1 170 ? 35.125 9.086 -1.66 1 94.19 170 VAL B CA 1
ATOM 5155 C C . VAL B 1 170 ? 36.281 10 -1.226 1 94.19 170 VAL B C 1
ATOM 5157 O O . VAL B 1 170 ? 36.938 9.758 -0.203 1 94.19 170 VAL B O 1
ATOM 5160 N N . ASP B 1 171 ? 36.469 11.023 -2.002 1 94.75 171 ASP B N 1
ATOM 5161 C CA . ASP B 1 171 ? 37.531 11.984 -1.688 1 94.75 171 ASP B CA 1
ATOM 5162 C C . ASP B 1 171 ? 37.281 12.641 -0.329 1 94.75 171 ASP B C 1
ATOM 5164 O O . ASP B 1 171 ? 38.219 12.805 0.459 1 94.75 171 ASP B O 1
ATOM 5168 N N . ARG B 1 172 ? 36.031 12.977 -0.145 1 92.75 172 ARG B N 1
ATOM 5169 C CA . ARG B 1 172 ? 35.656 13.594 1.127 1 92.75 172 ARG B CA 1
ATOM 5170 C C . ARG B 1 172 ? 35.906 12.633 2.289 1 92.75 172 ARG B C 1
ATOM 5172 O O . ARG B 1 172 ? 36.469 13.031 3.314 1 92.75 172 ARG B O 1
ATOM 5179 N N . LEU B 1 173 ? 35.562 11.398 2.129 1 91.88 173 LEU B N 1
ATOM 5180 C CA . LEU B 1 173 ? 35.688 10.398 3.182 1 91.88 173 LEU B CA 1
ATOM 5181 C C . LEU B 1 173 ? 37.156 10.094 3.443 1 91.88 173 LEU B C 1
ATOM 5183 O O . LEU B 1 173 ? 37.562 9.875 4.59 1 91.88 173 LEU B O 1
ATOM 5187 N N . GLU B 1 174 ? 37.938 10.117 2.373 1 92.69 174 GLU B N 1
ATOM 5188 C CA . GLU B 1 174 ? 39.375 9.867 2.527 1 92.69 174 GLU B CA 1
ATOM 5189 C C . GLU B 1 174 ? 40.062 11.023 3.244 1 92.69 174 GLU B C 1
ATOM 5191 O O . GLU B 1 174 ? 40.969 10.812 4.027 1 92.69 174 GLU B O 1
ATOM 5196 N N . ARG B 1 175 ? 39.562 12.164 3.006 1 91.81 175 ARG B N 1
ATOM 5197 C CA . ARG B 1 175 ? 40.125 13.352 3.619 1 91.81 175 ARG B CA 1
ATOM 5198 C C . ARG B 1 175 ? 39.719 13.469 5.082 1 91.81 175 ARG B C 1
ATOM 5200 O O . ARG B 1 175 ? 40.562 13.797 5.941 1 91.81 175 ARG B O 1
ATOM 5207 N N . THR B 1 176 ? 38.469 13.25 5.332 1 89.31 176 THR B N 1
ATOM 5208 C CA . THR B 1 176 ? 37.938 13.469 6.668 1 89.31 176 THR B CA 1
ATOM 5209 C C . THR B 1 176 ? 38.094 12.227 7.531 1 89.31 176 THR B C 1
ATOM 5211 O O . THR B 1 176 ? 38.188 12.32 8.758 1 89.31 176 THR B O 1
ATOM 5214 N N . GLY B 1 177 ? 38.125 11.094 6.934 1 84.81 177 GLY B N 1
ATOM 5215 C CA . GLY B 1 177 ? 38.25 9.828 7.629 1 84.81 177 GLY B CA 1
ATOM 5216 C C . GLY B 1 177 ? 37 9.469 8.445 1 84.81 177 GLY B C 1
ATOM 5217 O O . GLY B 1 177 ? 37.094 8.609 9.328 1 84.81 177 GLY B O 1
ATOM 5218 N N . ALA B 1 178 ? 36.062 10.25 8.414 1 82.5 178 ALA B N 1
ATOM 5219 C CA . ALA B 1 178 ? 34.875 9.977 9.25 1 82.5 178 ALA B CA 1
ATOM 5220 C C . ALA B 1 178 ? 33.594 10.102 8.445 1 82.5 178 ALA B C 1
ATOM 5222 O O . ALA B 1 178 ? 33.5 10.906 7.523 1 82.5 178 ALA B O 1
ATOM 5223 N N . VAL B 1 179 ? 32.656 9.109 8.703 1 83.12 179 VAL B N 1
ATOM 5224 C CA . VAL B 1 179 ? 31.312 9.172 8.141 1 83.12 179 VAL B CA 1
ATOM 5225 C C . VAL B 1 179 ? 30.391 9.961 9.07 1 83.12 179 VAL B C 1
ATOM 5227 O O . VAL B 1 179 ? 30.359 9.711 10.281 1 83.12 179 VAL B O 1
ATOM 5230 N N . GLU B 1 180 ? 29.844 10.984 8.617 1 82.56 180 GLU B N 1
ATOM 5231 C CA . GLU B 1 180 ? 28.859 11.695 9.422 1 82.56 180 GLU B CA 1
ATOM 5232 C C . GLU B 1 180 ? 27.688 10.789 9.773 1 82.56 180 GLU B C 1
ATOM 5234 O O . GLU B 1 180 ? 27 10.266 8.891 1 82.56 180 GLU B O 1
ATOM 5239 N N . PRO B 1 181 ? 27.547 10.594 11.109 1 84.56 181 PRO B N 1
ATOM 5240 C CA . PRO B 1 181 ? 26.453 9.695 11.5 1 84.56 181 PRO B CA 1
ATOM 5241 C C . PRO B 1 181 ? 25.078 10.242 11.133 1 84.56 181 PRO B C 1
ATOM 5243 O O . PRO B 1 181 ? 24.844 11.453 11.203 1 84.56 181 PRO B O 1
ATOM 5246 N N . VAL B 1 182 ? 24.297 9.344 10.625 1 88 182 VAL B N 1
ATOM 5247 C CA . VAL B 1 182 ? 22.906 9.68 10.336 1 88 182 VAL B CA 1
ATOM 5248 C C . VAL B 1 182 ? 22.094 9.617 11.625 1 88 182 VAL B C 1
ATOM 5250 O O . VAL B 1 182 ? 22.25 8.695 12.43 1 88 182 VAL B O 1
ATOM 5253 N N . GLY B 1 183 ? 21.297 10.609 11.898 1 88.56 183 GLY B N 1
ATOM 5254 C CA . GLY B 1 183 ? 20.484 10.672 13.109 1 88.56 183 GLY B CA 1
ATOM 5255 C C . GLY B 1 183 ? 19.484 9.539 13.203 1 88.56 183 GLY B C 1
ATOM 5256 O O . GLY B 1 183 ? 19.047 8.992 12.188 1 88.56 183 GLY B O 1
ATOM 5257 N N . ASP B 1 184 ? 19.062 9.195 14.398 1 89.38 184 ASP B N 1
ATOM 5258 C CA . ASP B 1 184 ? 18.141 8.102 14.664 1 89.38 184 ASP B CA 1
ATOM 5259 C C . ASP B 1 184 ? 16.797 8.328 13.977 1 89.38 184 ASP B C 1
ATOM 5261 O O . ASP B 1 184 ? 16.188 7.383 13.477 1 89.38 184 ASP B O 1
ATOM 5265 N N . ASP B 1 185 ? 16.391 9.516 13.891 1 87.25 185 ASP B N 1
ATOM 5266 C CA . ASP B 1 185 ? 15.094 9.812 13.281 1 87.25 185 ASP B CA 1
ATOM 5267 C C . ASP B 1 185 ? 15.102 9.477 11.789 1 87.25 185 ASP B C 1
ATOM 5269 O O . ASP B 1 185 ? 14.117 8.953 11.258 1 87.25 185 ASP B O 1
ATOM 5273 N N . GLN B 1 186 ? 16.188 9.812 11.281 1 89.75 186 GLN B N 1
ATOM 5274 C CA . GLN B 1 186 ? 16.312 9.516 9.859 1 89.75 186 GLN B CA 1
ATOM 5275 C C . GLN B 1 186 ? 16.391 8.008 9.609 1 89.75 186 GLN B C 1
ATOM 5277 O O . GLN B 1 186 ? 15.812 7.504 8.648 1 89.75 186 GLN B O 1
ATOM 5282 N N . LEU B 1 187 ? 17.109 7.316 10.453 1 93.5 187 LEU B N 1
ATOM 5283 C CA . LEU B 1 187 ? 17.203 5.867 10.32 1 93.5 187 LEU B CA 1
ATOM 5284 C C . LEU B 1 187 ? 15.844 5.207 10.523 1 93.5 187 LEU B C 1
ATOM 5286 O O . LEU B 1 187 ? 15.516 4.242 9.836 1 93.5 187 LEU B O 1
ATOM 5290 N N . LEU B 1 188 ? 15.086 5.762 11.43 1 91.81 188 LEU B N 1
ATOM 5291 C CA . LEU B 1 188 ? 13.742 5.254 11.68 1 91.81 188 LEU B CA 1
ATOM 5292 C C . LEU B 1 188 ? 12.852 5.453 10.461 1 91.81 188 LEU B C 1
ATOM 5294 O O . LEU B 1 188 ? 12.086 4.562 10.086 1 91.81 188 LEU B O 1
ATOM 5298 N N . GLU B 1 189 ? 13 6.559 9.812 1 90.81 189 GLU B N 1
ATOM 5299 C CA . GLU B 1 189 ? 12.234 6.844 8.602 1 90.81 189 GLU B CA 1
ATOM 5300 C C . GLU B 1 189 ? 12.594 5.867 7.48 1 90.81 189 GLU B C 1
ATOM 5302 O O . GLU B 1 189 ? 11.719 5.406 6.746 1 90.81 189 GLU B O 1
ATOM 5307 N N . GLU B 1 190 ? 13.859 5.656 7.406 1 93.75 190 GLU B N 1
ATOM 5308 C CA . GLU B 1 190 ? 14.312 4.73 6.375 1 93.75 190 GLU B CA 1
ATOM 5309 C C . GLU B 1 190 ? 13.797 3.316 6.633 1 93.75 190 GLU B C 1
ATOM 5311 O O . GLU B 1 190 ? 13.43 2.602 5.699 1 93.75 190 GLU B O 1
ATOM 5316 N N . ALA B 1 191 ? 13.812 2.936 7.902 1 94.31 191 ALA B N 1
ATOM 5317 C CA . ALA B 1 191 ? 13.297 1.619 8.266 1 94.31 191 ALA B CA 1
ATOM 5318 C C . ALA B 1 191 ? 11.805 1.505 7.941 1 94.31 191 ALA B C 1
ATOM 5320 O O . ALA B 1 191 ? 11.352 0.475 7.438 1 94.31 191 ALA B O 1
ATOM 5321 N N . GLU B 1 192 ? 11.086 2.545 8.188 1 91.38 192 GLU B N 1
ATOM 5322 C CA . GLU B 1 192 ? 9.664 2.562 7.875 1 91.38 192 GLU B CA 1
ATOM 5323 C C . GLU B 1 192 ? 9.43 2.49 6.367 1 91.38 192 GLU B C 1
ATOM 5325 O O . GLU B 1 192 ? 8.461 1.869 5.914 1 91.38 192 GLU B O 1
ATOM 5330 N N . ASN B 1 193 ? 10.273 3.15 5.645 1 93.12 193 ASN B N 1
ATOM 5331 C CA . ASN B 1 193 ? 10.188 3.053 4.191 1 93.12 193 ASN B CA 1
ATOM 5332 C C . ASN B 1 193 ? 10.406 1.621 3.711 1 93.12 193 ASN B C 1
ATOM 5334 O O . ASN B 1 193 ? 9.711 1.154 2.805 1 93.12 193 ASN B O 1
ATOM 5338 N N . VAL B 1 194 ? 11.391 0.956 4.281 1 94.75 194 VAL B N 1
ATOM 5339 C CA . VAL B 1 194 ? 11.664 -0.433 3.93 1 94.75 194 VAL B CA 1
ATOM 5340 C C . VAL B 1 194 ? 10.43 -1.289 4.211 1 94.75 194 VAL B C 1
ATOM 5342 O O . VAL B 1 194 ? 10.039 -2.117 3.385 1 94.75 194 VAL B O 1
ATOM 5345 N N . LEU B 1 195 ? 9.852 -1.074 5.383 1 92.12 195 LEU B N 1
ATOM 5346 C CA . LEU B 1 195 ? 8.656 -1.821 5.754 1 92.12 195 LEU B CA 1
ATOM 5347 C C . LEU B 1 195 ? 7.516 -1.54 4.781 1 92.12 195 LEU B C 1
ATOM 5349 O O . LEU B 1 195 ? 6.781 -2.455 4.398 1 92.12 195 LEU B O 1
ATOM 5353 N N . HIS B 1 196 ? 7.387 -0.326 4.355 1 89.88 196 HIS B N 1
ATOM 5354 C CA . HIS B 1 196 ? 6.371 0.054 3.383 1 89.88 196 HIS B CA 1
ATOM 5355 C C . HIS B 1 196 ? 6.574 -0.673 2.059 1 89.88 196 HIS B C 1
ATOM 5357 O O . HIS B 1 196 ? 5.617 -1.183 1.47 1 89.88 196 HIS B O 1
ATOM 5363 N N . LEU B 1 197 ? 7.805 -0.737 1.641 1 92.19 197 LEU B N 1
ATOM 5364 C CA . LEU B 1 197 ? 8.141 -1.354 0.362 1 92.19 197 LEU B CA 1
ATOM 5365 C C . LEU B 1 197 ? 7.863 -2.854 0.394 1 92.19 197 LEU B C 1
ATOM 5367 O O . LEU B 1 197 ? 7.547 -3.451 -0.637 1 92.19 197 LEU B O 1
ATOM 5371 N N . ALA B 1 198 ? 7.977 -3.41 1.504 1 91.5 198 ALA B N 1
ATOM 5372 C CA . ALA B 1 198 ? 7.812 -4.855 1.637 1 91.5 198 ALA B CA 1
ATOM 5373 C C . ALA B 1 198 ? 6.336 -5.234 1.733 1 91.5 198 ALA B C 1
ATOM 5375 O O . ALA B 1 198 ? 5.984 -6.41 1.636 1 91.5 198 ALA B O 1
ATOM 5376 N N . ARG B 1 199 ? 5.523 -4.164 1.804 1 85.38 199 ARG B N 1
ATOM 5377 C CA . ARG B 1 199 ? 4.09 -4.414 1.92 1 85.38 199 ARG B CA 1
ATOM 5378 C C . ARG B 1 199 ? 3.539 -5.039 0.644 1 85.38 199 ARG B C 1
ATOM 5380 O O . ARG B 1 199 ? 4.059 -4.797 -0.448 1 85.38 199 ARG B O 1
ATOM 5387 N N . GLU B 1 200 ? 2.643 -5.824 0.681 1 85.38 200 GLU B N 1
ATOM 5388 C CA . GLU B 1 200 ? 1.842 -6.414 -0.388 1 85.38 200 GLU B CA 1
ATOM 5389 C C . GLU B 1 200 ? 2.609 -7.523 -1.104 1 85.38 200 GLU B C 1
ATOM 5391 O O . GLU B 1 200 ? 2.039 -8.258 -1.916 1 85.38 200 GLU B O 1
ATOM 5396 N N . LEU B 1 201 ? 3.998 -7.672 -0.751 1 88.44 201 LEU B N 1
ATOM 5397 C CA . LEU B 1 201 ? 4.793 -8.695 -1.416 1 88.44 201 LEU B CA 1
ATOM 5398 C C . LEU B 1 201 ? 4.184 -10.078 -1.206 1 88.44 201 LEU B C 1
ATOM 5400 O O . LEU B 1 201 ? 4.039 -10.852 -2.158 1 88.44 201 LEU B O 1
ATOM 5404 N N . PRO B 1 202 ? 3.727 -10.391 -0.012 1 88.12 202 PRO B N 1
ATOM 5405 C CA . PRO B 1 202 ? 3.137 -11.719 0.182 1 88.12 202 PRO B CA 1
ATOM 5406 C C . PRO B 1 202 ? 1.921 -11.961 -0.708 1 88.12 202 PRO B C 1
ATOM 5408 O O . PRO B 1 202 ? 1.776 -13.039 -1.283 1 88.12 202 PRO B O 1
ATOM 5411 N N . ALA B 1 203 ? 1.064 -10.992 -0.842 1 89.56 203 ALA B N 1
ATOM 5412 C CA . ALA B 1 203 ? -0.1 -11.109 -1.715 1 89.56 203 ALA B CA 1
ATOM 5413 C C . ALA B 1 203 ? 0.321 -11.266 -3.174 1 89.56 203 ALA B C 1
ATOM 5415 O O . ALA B 1 203 ? -0.326 -11.977 -3.943 1 89.56 203 ALA B O 1
ATOM 5416 N N . ASP B 1 204 ? 1.372 -10.625 -3.529 1 89.56 204 ASP B N 1
ATOM 5417 C CA . ASP B 1 204 ? 1.863 -10.695 -4.902 1 89.56 204 ASP B CA 1
ATOM 5418 C C . ASP B 1 204 ? 2.387 -12.094 -5.227 1 89.56 204 ASP B C 1
ATOM 5420 O O . ASP B 1 204 ? 2.145 -12.617 -6.316 1 89.56 204 ASP B O 1
ATOM 5424 N N . PHE B 1 205 ? 3.152 -12.672 -4.305 1 91.5 205 PHE B N 1
ATOM 5425 C CA . PHE B 1 205 ? 3.621 -14.039 -4.5 1 91.5 205 PHE B CA 1
ATOM 5426 C C . PHE B 1 205 ? 2.445 -14.992 -4.648 1 91.5 205 PHE B C 1
ATOM 5428 O O . PHE B 1 205 ? 2.455 -15.867 -5.523 1 91.5 205 PHE B O 1
ATOM 5435 N N . ALA B 1 206 ? 1.462 -14.797 -3.768 1 91.31 206 ALA B N 1
ATOM 5436 C CA . ALA B 1 206 ? 0.277 -15.648 -3.83 1 91.31 206 ALA B CA 1
ATOM 5437 C C . ALA B 1 206 ? -0.425 -15.516 -5.18 1 91.31 206 ALA B C 1
ATOM 5439 O O . ALA B 1 206 ? -0.944 -16.5 -5.715 1 91.31 206 ALA B O 1
ATOM 5440 N N . ARG B 1 207 ? -0.454 -14.383 -5.73 1 91.19 207 ARG B N 1
ATOM 5441 C CA . ARG B 1 207 ? -1.088 -14.133 -7.023 1 91.19 207 ARG B CA 1
ATOM 5442 C C . ARG B 1 207 ? -0.36 -14.875 -8.141 1 91.19 207 ARG B C 1
ATOM 5444 O O . ARG B 1 207 ? -0.98 -15.289 -9.117 1 91.19 207 ARG B O 1
ATOM 5451 N N . VAL B 1 208 ? 0.978 -14.891 -8.102 1 91.19 208 VAL B N 1
ATOM 5452 C CA . VAL B 1 208 ? 1.76 -15.609 -9.094 1 91.19 208 VAL B CA 1
ATOM 5453 C C . VAL B 1 208 ? 1.44 -17.094 -9.023 1 91.19 208 VAL B C 1
ATOM 5455 O O . VAL B 1 208 ? 1.225 -17.75 -10.055 1 91.19 208 VAL B O 1
ATOM 5458 N N . VAL B 1 209 ? 1.386 -17.594 -7.785 1 91.88 209 VAL B N 1
ATOM 5459 C CA . VAL B 1 209 ? 1.063 -19 -7.586 1 91.88 209 VAL B CA 1
ATOM 5460 C C . VAL B 1 209 ? -0.312 -19.297 -8.18 1 91.88 209 VAL B C 1
ATOM 5462 O O . VAL B 1 209 ? -0.483 -20.297 -8.891 1 91.88 209 VAL B O 1
ATOM 5465 N N . GLU B 1 210 ? -1.271 -18.453 -7.945 1 91.31 210 GLU B N 1
ATOM 5466 C CA . GLU B 1 210 ? -2.627 -18.625 -8.461 1 91.31 210 GLU B CA 1
ATOM 5467 C C . GLU B 1 210 ? -2.65 -18.578 -9.984 1 91.31 210 GLU B C 1
ATOM 5469 O O . GLU B 1 210 ? -3.385 -19.328 -10.625 1 91.31 210 GLU B O 1
ATOM 5474 N N . SER B 1 211 ? -1.896 -17.672 -10.523 1 90.69 211 SER B N 1
ATOM 5475 C CA . SER B 1 211 ? -1.827 -17.547 -11.977 1 90.69 211 SER B CA 1
ATOM 5476 C C . SER B 1 211 ? -1.25 -18.812 -12.617 1 90.69 211 SER B C 1
ATOM 5478 O O . SER B 1 211 ? -1.724 -19.25 -13.664 1 90.69 211 SER B O 1
ATOM 5480 N N . ILE B 1 212 ? -0.217 -19.328 -12.023 1 89.81 212 ILE B N 1
ATOM 5481 C CA . ILE B 1 212 ? 0.414 -20.547 -12.516 1 89.81 212 ILE B CA 1
ATOM 5482 C C . ILE B 1 212 ? -0.594 -21.703 -12.5 1 89.81 212 ILE B C 1
ATOM 5484 O O . ILE B 1 212 ? -0.708 -22.453 -13.469 1 89.81 212 ILE B O 1
ATOM 5488 N N . LYS B 1 213 ? -1.299 -21.812 -11.43 1 89.5 213 LYS B N 1
ATOM 5489 C CA . LYS B 1 213 ? -2.297 -22.875 -11.297 1 89.5 213 LYS B CA 1
ATOM 5490 C C . LYS B 1 213 ? -3.414 -22.703 -12.32 1 89.5 213 LYS B C 1
ATOM 5492 O O . LYS B 1 213 ? -3.939 -23.688 -12.844 1 89.5 213 LYS B O 1
ATOM 5497 N N . GLN B 1 214 ? -3.773 -21.5 -12.578 1 89.69 214 GLN B N 1
ATOM 5498 C CA . GLN B 1 214 ? -4.789 -21.234 -13.594 1 89.69 214 GLN B CA 1
ATOM 5499 C C . GLN B 1 214 ? -4.301 -21.641 -14.984 1 89.69 214 GLN B C 1
ATOM 5501 O O . GLN B 1 214 ? -5.051 -22.234 -15.766 1 89.69 214 GLN B O 1
ATOM 5506 N N . VAL B 1 215 ? -3.062 -21.281 -15.297 1 88.44 215 VAL B N 1
ATOM 5507 C CA . VAL B 1 215 ? -2.484 -21.656 -16.578 1 88.44 215 VAL B CA 1
ATOM 5508 C C . VAL B 1 215 ? -2.453 -23.172 -16.703 1 88.44 215 VAL B C 1
ATOM 5510 O O . VAL B 1 215 ? -2.756 -23.719 -17.781 1 88.44 215 VAL B O 1
ATOM 5513 N N . GLN B 1 216 ? -2.043 -23.812 -15.648 1 88.94 216 GLN B N 1
ATOM 5514 C CA . GLN B 1 216 ? -2.045 -25.266 -15.625 1 88.94 216 GLN B CA 1
ATOM 5515 C C . GLN B 1 216 ? -3.42 -25.828 -15.977 1 88.94 216 GLN B C 1
ATOM 5517 O O . GLN B 1 216 ? -3.537 -26.719 -16.812 1 88.94 216 GLN B O 1
ATOM 5522 N N . ARG B 1 217 ? -4.457 -25.328 -15.375 1 87.25 217 ARG B N 1
ATOM 5523 C CA . ARG B 1 217 ? -5.82 -25.797 -15.625 1 87.25 217 ARG B CA 1
ATOM 5524 C C . ARG B 1 217 ? -6.246 -25.5 -17.062 1 87.25 217 ARG B C 1
ATOM 5526 O O . ARG B 1 217 ? -6.863 -26.359 -17.703 1 87.25 217 ARG B O 1
ATOM 5533 N N . ASP B 1 218 ? -5.906 -24.359 -17.516 1 87.25 218 ASP B N 1
ATOM 5534 C CA . ASP B 1 218 ? -6.277 -23.969 -18.875 1 87.25 218 ASP B CA 1
ATOM 5535 C C . ASP B 1 218 ? -5.605 -24.859 -19.906 1 87.25 218 ASP B C 1
ATOM 5537 O O . ASP B 1 218 ? -6.238 -25.266 -20.891 1 87.25 218 ASP B O 1
ATOM 5541 N N . VAL B 1 219 ? -4.355 -25.125 -19.703 1 85.25 219 VAL B N 1
ATOM 5542 C CA . VAL B 1 219 ? -3.6 -25.953 -20.625 1 85.25 219 VAL B CA 1
ATOM 5543 C C . VAL B 1 219 ? -4.184 -27.359 -20.656 1 85.25 219 VAL B C 1
ATOM 5545 O O . VAL B 1 219 ? -4.383 -27.938 -21.734 1 85.25 219 VAL B O 1
ATOM 5548 N N . VAL B 1 220 ? -4.504 -27.906 -19.516 1 83.88 220 VAL B N 1
ATOM 5549 C CA . VAL B 1 220 ? -5.047 -29.266 -19.422 1 83.88 220 VAL B CA 1
ATOM 5550 C C . VAL B 1 220 ? -6.438 -29.312 -20.047 1 83.88 220 VAL B C 1
ATOM 5552 O O . VAL B 1 220 ? -6.766 -30.25 -20.766 1 83.88 220 VAL B O 1
ATOM 5555 N N . THR B 1 221 ? -7.234 -28.297 -19.766 1 83.69 221 THR B N 1
ATOM 5556 C CA . THR B 1 221 ? -8.57 -28.203 -20.359 1 83.69 221 THR B CA 1
ATOM 5557 C C . THR B 1 221 ? -8.492 -28.094 -21.875 1 83.69 221 THR B C 1
ATOM 5559 O O . THR B 1 221 ? -9.234 -28.766 -22.594 1 83.69 221 THR B O 1
ATOM 5562 N N . ASP B 1 222 ? -7.578 -27.25 -22.344 1 83.56 222 ASP B N 1
ATOM 5563 C CA . ASP B 1 222 ? -7.383 -27.078 -23.781 1 83.56 222 ASP B CA 1
ATOM 5564 C C . ASP B 1 222 ? -6.91 -28.375 -24.438 1 83.56 222 ASP B C 1
ATOM 5566 O O . ASP B 1 222 ? -7.332 -28.703 -25.547 1 83.56 222 ASP B O 1
ATOM 5570 N N . LEU B 1 223 ? -6.02 -29.078 -23.781 1 81.62 223 LEU B N 1
ATOM 5571 C CA . LEU B 1 223 ? -5.512 -30.344 -24.281 1 81.62 223 LEU B CA 1
ATOM 5572 C C . LEU B 1 223 ? -6.641 -31.359 -24.422 1 81.62 223 LEU B C 1
ATOM 5574 O O . LEU B 1 223 ? -6.727 -32.062 -25.422 1 81.62 223 LEU B O 1
ATOM 5578 N N . ARG B 1 224 ? -7.484 -31.375 -23.484 1 77.19 224 ARG B N 1
ATOM 5579 C CA . ARG B 1 224 ? -8.578 -32.344 -23.469 1 77.19 224 ARG B CA 1
ATOM 5580 C C . ARG B 1 224 ? -9.609 -32 -24.547 1 77.19 224 ARG B C 1
ATOM 5582 O O . ARG B 1 224 ? -10.266 -32.906 -25.078 1 77.19 224 ARG B O 1
ATOM 5589 N N . GLN B 1 225 ? -9.641 -30.703 -24.891 1 75.75 225 GLN B N 1
ATOM 5590 C CA . GLN B 1 225 ? -10.648 -30.266 -25.844 1 75.75 225 GLN B CA 1
ATOM 5591 C C . GLN B 1 225 ? -10.07 -30.219 -27.25 1 75.75 225 GLN B C 1
ATOM 5593 O O . GLN B 1 225 ? -10.805 -30.031 -28.234 1 75.75 225 GLN B O 1
ATOM 5598 N N . ASP B 1 226 ? -8.719 -30.344 -27.281 1 71.88 226 ASP B N 1
ATOM 5599 C CA . ASP B 1 226 ? -8.062 -30.172 -28.578 1 71.88 226 ASP B CA 1
ATOM 5600 C C . ASP B 1 226 ? -8.328 -31.375 -29.484 1 71.88 226 ASP B C 1
ATOM 5602 O O . ASP B 1 226 ? -8.008 -32.5 -29.125 1 71.88 226 ASP B O 1
ATOM 5606 N N . VAL B 1 227 ? -8.938 -31.094 -30.656 1 64.69 227 VAL B N 1
ATOM 5607 C CA . VAL B 1 227 ? -9.352 -32.125 -31.594 1 64.69 227 VAL B CA 1
ATOM 5608 C C . VAL B 1 227 ? -8.25 -32.344 -32.625 1 64.69 227 VAL B C 1
ATOM 5610 O O . VAL B 1 227 ? -8.312 -33.312 -33.406 1 64.69 227 VAL B O 1
ATOM 5613 N N . ARG B 1 228 ? -7.32 -31.5 -32.594 1 69.75 228 ARG B N 1
ATOM 5614 C CA . ARG B 1 228 ? -6.246 -31.578 -33.562 1 69.75 228 ARG B CA 1
ATOM 5615 C C . ARG B 1 228 ? -5.453 -32.875 -33.406 1 69.75 228 ARG B C 1
ATOM 5617 O O . ARG B 1 228 ? -5.57 -33.562 -32.406 1 69.75 228 ARG B O 1
ATOM 5624 N N . PRO B 1 229 ? -4.742 -33.188 -34.562 1 61.59 229 PRO B N 1
ATOM 5625 C CA . PRO B 1 229 ? -3.885 -34.375 -34.469 1 61.59 229 PRO B CA 1
ATOM 5626 C C . PRO B 1 229 ? -2.943 -34.344 -33.281 1 61.59 229 PRO B C 1
ATOM 5628 O O . PRO B 1 229 ? -2.445 -33.25 -32.906 1 61.59 229 PRO B O 1
ATOM 5631 N N . THR B 1 230 ? -2.686 -35.5 -32.656 1 62.41 230 THR B N 1
ATOM 5632 C CA . THR B 1 230 ? -2.059 -35.719 -31.344 1 62.41 230 THR B CA 1
ATOM 5633 C C . THR B 1 230 ? -0.663 -35.094 -31.328 1 62.41 230 THR B C 1
ATOM 5635 O O . THR B 1 230 ? -0.287 -34.438 -30.344 1 62.41 230 THR B O 1
ATOM 5638 N N . GLY B 1 231 ? 0.04 -35.219 -32.438 1 62.09 231 GLY B N 1
ATOM 5639 C CA . GLY B 1 231 ? 1.43 -34.781 -32.375 1 62.09 231 GLY B CA 1
ATOM 5640 C C . GLY B 1 231 ? 1.587 -33.281 -32.25 1 62.09 231 GLY B C 1
ATOM 5641 O O . GLY B 1 231 ? 2.404 -32.812 -31.469 1 62.09 231 GLY B O 1
ATOM 5642 N N . GLU B 1 232 ? 0.872 -32.531 -33.062 1 66.88 232 GLU B N 1
ATOM 5643 C CA . GLU B 1 232 ? 0.948 -31.078 -33.031 1 66.88 232 GLU B CA 1
ATOM 5644 C C . GLU B 1 232 ? 0.423 -30.5 -31.719 1 66.88 232 GLU B C 1
ATOM 5646 O O . GLU B 1 232 ? 1 -29.562 -31.172 1 66.88 232 GLU B O 1
ATOM 5651 N N . VAL B 1 233 ? -0.585 -31.156 -31.281 1 68.38 233 VAL B N 1
ATOM 5652 C CA . VAL B 1 233 ? -1.222 -30.734 -30.047 1 68.38 233 VAL B CA 1
ATOM 5653 C C . VAL B 1 233 ? -0.26 -30.938 -28.875 1 68.38 233 VAL B C 1
ATOM 5655 O O . VAL B 1 233 ? -0.078 -30.047 -28.047 1 68.38 233 VAL B O 1
ATOM 5658 N N . LEU B 1 234 ? 0.49 -32.031 -28.953 1 72.19 234 LEU B N 1
ATOM 5659 C CA . LEU B 1 234 ? 1.366 -32.344 -27.828 1 72.19 234 LEU B CA 1
ATOM 5660 C C . LEU B 1 234 ? 2.553 -31.406 -27.766 1 72.19 234 LEU B C 1
ATOM 5662 O O . LEU B 1 234 ? 2.936 -30.953 -26.672 1 72.19 234 LEU B O 1
ATOM 5666 N N . ARG B 1 235 ? 3.02 -31.031 -28.938 1 73.75 235 ARG B N 1
ATOM 5667 C CA . ARG B 1 235 ? 4.172 -30.141 -28.984 1 73.75 235 ARG B CA 1
ATOM 5668 C C . ARG B 1 235 ? 3.811 -28.75 -28.453 1 73.75 235 ARG B C 1
ATOM 5670 O O . ARG B 1 235 ? 4.57 -28.156 -27.688 1 73.75 235 ARG B O 1
ATOM 5677 N N . GLU B 1 236 ? 2.725 -28.328 -28.859 1 77.69 236 GLU B N 1
ATOM 5678 C CA . GLU B 1 236 ? 2.285 -27 -28.453 1 77.69 236 GLU B CA 1
ATOM 5679 C C . GLU B 1 236 ? 2.049 -26.922 -26.953 1 77.69 236 GLU B C 1
ATOM 5681 O O . GLU B 1 236 ? 2.494 -25.969 -26.297 1 77.69 236 GLU B O 1
ATOM 5686 N N . TYR B 1 237 ? 1.456 -27.953 -26.516 1 76.31 237 TYR B N 1
ATOM 5687 C CA . TYR B 1 237 ? 1.094 -27.922 -25.109 1 76.31 237 TYR B CA 1
ATOM 5688 C C . TYR B 1 237 ? 2.307 -28.203 -24.219 1 76.31 237 TYR B C 1
ATOM 5690 O O . TYR B 1 237 ? 2.412 -27.672 -23.109 1 76.31 237 TYR B O 1
ATOM 5698 N N . LEU B 1 238 ? 3.273 -28.984 -24.734 1 75.94 238 LEU B N 1
ATOM 5699 C CA . LEU B 1 238 ? 4.52 -29.203 -24 1 75.94 238 LEU B CA 1
ATOM 5700 C C . LEU B 1 238 ? 5.328 -27.922 -23.922 1 75.94 238 LEU B C 1
ATOM 5702 O O . LEU B 1 238 ? 5.93 -27.625 -22.875 1 75.94 238 LEU B O 1
ATOM 5706 N N . ALA B 1 239 ? 5.242 -27.219 -24.953 1 77.88 239 ALA B N 1
ATOM 5707 C CA . ALA B 1 239 ? 5.941 -25.938 -24.969 1 77.88 239 ALA B CA 1
ATOM 5708 C C . ALA B 1 239 ? 5.316 -24.953 -23.969 1 77.88 239 ALA B C 1
ATOM 5710 O O . ALA B 1 239 ? 6.027 -24.25 -23.266 1 77.88 239 ALA B O 1
ATOM 5711 N N . ARG B 1 240 ? 4.074 -24.984 -23.922 1 77.56 240 ARG B N 1
ATOM 5712 C CA . ARG B 1 240 ? 3.359 -24.141 -22.969 1 77.56 240 ARG B CA 1
ATOM 5713 C C . ARG B 1 240 ? 3.652 -24.547 -21.531 1 77.56 240 ARG B C 1
ATOM 5715 O O . ARG B 1 240 ? 3.744 -23.703 -20.641 1 77.56 240 ARG B O 1
ATOM 5722 N N . GLY B 1 241 ? 3.775 -25.797 -21.344 1 75.31 241 GLY B N 1
ATOM 5723 C CA . GLY B 1 241 ? 4.102 -26.328 -20.031 1 75.31 241 GLY B CA 1
ATOM 5724 C C . GLY B 1 241 ? 5.504 -25.969 -19.578 1 75.31 241 GLY B C 1
ATOM 5725 O O . GLY B 1 241 ? 5.734 -25.703 -18.391 1 75.31 241 GLY B O 1
ATOM 5726 N N . LYS B 1 242 ? 6.371 -25.875 -20.578 1 75.88 242 LYS B N 1
ATOM 5727 C CA . LYS B 1 242 ? 7.758 -25.531 -20.266 1 75.88 242 LYS B CA 1
ATOM 5728 C C . LYS B 1 242 ? 7.918 -24.047 -20 1 75.88 242 LYS B C 1
ATOM 5730 O O . LYS B 1 242 ? 8.727 -23.641 -19.156 1 75.88 242 LYS B O 1
ATOM 5735 N N . ASP B 1 243 ? 7.133 -23.297 -20.641 1 83.94 243 ASP B N 1
ATOM 5736 C CA . ASP B 1 243 ? 7.254 -21.844 -20.547 1 83.94 243 ASP B CA 1
ATOM 5737 C C . ASP B 1 243 ? 6.078 -21.25 -19.781 1 83.94 243 ASP B C 1
ATOM 5739 O O . ASP B 1 243 ? 5.492 -20.25 -20.219 1 83.94 243 ASP B O 1
ATOM 5743 N N . ILE B 1 244 ? 5.75 -21.906 -18.719 1 83.62 244 ILE B N 1
ATOM 5744 C CA . ILE B 1 244 ? 4.559 -21.5 -17.969 1 83.62 244 ILE B CA 1
ATOM 5745 C C . ILE B 1 244 ? 4.715 -20.078 -17.469 1 83.62 244 ILE B C 1
ATOM 5747 O O . ILE B 1 244 ? 3.748 -19.312 -17.438 1 83.62 244 ILE B O 1
ATOM 5751 N N . MET B 1 245 ? 5.891 -19.672 -17.109 1 84.94 245 MET B N 1
ATOM 5752 C CA . MET B 1 245 ? 6.137 -18.344 -16.562 1 84.94 245 MET B CA 1
ATOM 5753 C C . MET B 1 245 ? 5.969 -17.266 -17.641 1 84.94 245 MET B C 1
ATOM 5755 O O . MET B 1 245 ? 5.551 -16.156 -17.344 1 84.94 245 MET B O 1
ATOM 5759 N N . GLU B 1 246 ? 6.191 -17.641 -18.828 1 84.56 246 GLU B N 1
ATOM 5760 C CA . GLU B 1 246 ? 6.117 -16.688 -19.938 1 84.56 246 GLU B CA 1
ATOM 5761 C C . GLU B 1 246 ? 4.684 -16.531 -20.438 1 84.56 246 GLU B C 1
ATOM 5763 O O . GLU B 1 246 ? 4.379 -15.602 -21.188 1 84.56 246 GLU B O 1
ATOM 5768 N N . SER B 1 247 ? 3.834 -17.375 -19.891 1 82.69 247 SER B N 1
ATOM 5769 C CA . SER B 1 247 ? 2.475 -17.422 -20.422 1 82.69 247 SER B CA 1
ATOM 5770 C C . SER B 1 247 ? 1.597 -16.344 -19.812 1 82.69 247 SER B C 1
ATOM 5772 O O . SER B 1 247 ? 0.533 -16.016 -20.344 1 82.69 247 SER B O 1
ATOM 5774 N N . THR B 1 248 ? 1.979 -15.836 -18.688 1 83.69 248 THR B N 1
ATOM 5775 C CA . THR B 1 248 ? 1.189 -14.805 -18.016 1 83.69 248 THR B CA 1
ATOM 5776 C C . THR B 1 248 ? 2.049 -13.586 -17.688 1 83.69 248 THR B C 1
ATOM 5778 O O . THR B 1 248 ? 3.273 -13.695 -17.578 1 83.69 248 THR B O 1
ATOM 5781 N N . ARG B 1 249 ? 1.406 -12.477 -17.516 1 82.69 249 ARG B N 1
ATOM 5782 C CA . ARG B 1 249 ? 2.109 -11.258 -17.141 1 82.69 249 ARG B CA 1
ATOM 5783 C C . ARG B 1 249 ? 2.742 -11.391 -15.758 1 82.69 249 ARG B C 1
ATOM 5785 O O . ARG B 1 249 ? 3.854 -10.906 -15.531 1 82.69 249 ARG B O 1
ATOM 5792 N N . GLU B 1 250 ? 2.002 -12.07 -14.859 1 85.81 250 GLU B N 1
ATOM 5793 C CA . GLU B 1 250 ? 2.518 -12.289 -13.508 1 85.81 250 GLU B CA 1
ATOM 5794 C C . GLU B 1 250 ? 3.768 -13.156 -13.523 1 85.81 250 GLU B C 1
ATOM 5796 O O . GLU B 1 250 ? 4.742 -12.875 -12.828 1 85.81 250 GLU B O 1
ATOM 5801 N N . GLY B 1 251 ? 3.729 -14.109 -14.352 1 87.44 251 GLY B N 1
ATOM 5802 C CA . GLY B 1 251 ? 4.863 -15.008 -14.461 1 87.44 251 GLY B CA 1
ATOM 5803 C C . GLY B 1 251 ? 6.094 -14.352 -15.055 1 87.44 251 GLY B C 1
ATOM 5804 O O . GLY B 1 251 ? 7.203 -14.516 -14.539 1 87.44 251 GLY B O 1
ATOM 5805 N N . ARG B 1 252 ? 5.922 -13.578 -16.078 1 87.75 252 ARG B N 1
ATOM 5806 C CA . ARG B 1 252 ? 7.031 -12.875 -16.719 1 87.75 252 ARG B CA 1
ATOM 5807 C C . ARG B 1 252 ? 7.684 -11.891 -15.758 1 87.75 252 ARG B C 1
ATOM 5809 O O . ARG B 1 252 ? 8.914 -11.805 -15.68 1 87.75 252 ARG B O 1
ATOM 5816 N N . ALA B 1 253 ? 6.859 -11.156 -15.094 1 89.75 253 ALA B N 1
ATOM 5817 C CA . ALA B 1 253 ? 7.379 -10.203 -14.117 1 89.75 253 ALA B CA 1
ATOM 5818 C C . ALA B 1 253 ? 8.172 -10.914 -13.031 1 89.75 253 ALA B C 1
ATOM 5820 O O . ALA B 1 253 ? 9.242 -10.453 -12.625 1 89.75 253 ALA B O 1
ATOM 5821 N N . PHE B 1 254 ? 7.656 -12.039 -12.617 1 91.31 254 PHE B N 1
ATOM 5822 C CA . PHE B 1 254 ? 8.312 -12.781 -11.555 1 91.31 254 PHE B CA 1
ATOM 5823 C C . PHE B 1 254 ? 9.641 -13.359 -12.031 1 91.31 254 PHE B C 1
ATOM 5825 O O . PHE B 1 254 ? 10.609 -13.43 -11.266 1 91.31 254 PHE B O 1
ATOM 5832 N N . ALA B 1 255 ? 9.727 -13.805 -13.25 1 88.38 255 ALA B N 1
ATOM 5833 C CA . ALA B 1 255 ? 10.969 -14.336 -13.805 1 88.38 255 ALA B CA 1
ATOM 5834 C C . ALA B 1 255 ? 12.102 -13.32 -13.695 1 88.38 255 ALA B C 1
ATOM 5836 O O . ALA B 1 255 ? 13.242 -13.672 -13.391 1 88.38 255 ALA B O 1
ATOM 5837 N N . GLY B 1 256 ? 11.781 -12.078 -13.938 1 87.25 256 GLY B N 1
ATOM 5838 C CA . GLY B 1 256 ? 12.766 -11.023 -13.75 1 87.25 256 GLY B CA 1
ATOM 5839 C C . GLY B 1 256 ? 13.211 -10.867 -12.305 1 87.25 256 GLY B C 1
ATOM 5840 O O . GLY B 1 256 ? 14.398 -10.688 -12.031 1 87.25 256 GLY B O 1
ATOM 5841 N N . ALA B 1 257 ? 12.25 -10.906 -11.414 1 90.94 257 ALA B N 1
ATOM 5842 C CA . ALA B 1 257 ? 12.555 -10.82 -9.984 1 90.94 257 ALA B CA 1
ATOM 5843 C C . ALA B 1 257 ? 13.445 -11.977 -9.539 1 90.94 257 ALA B C 1
ATOM 5845 O O . ALA B 1 257 ? 14.383 -11.781 -8.758 1 90.94 257 ALA B O 1
ATOM 5846 N N . LEU B 1 258 ? 13.117 -13.148 -10.031 1 88.75 258 LEU B N 1
ATOM 5847 C CA . LEU B 1 258 ? 13.875 -14.344 -9.672 1 88.75 258 LEU B CA 1
ATOM 5848 C C . LEU B 1 258 ? 15.32 -14.219 -10.148 1 88.75 258 LEU B C 1
ATOM 5850 O O . LEU B 1 258 ? 16.25 -14.633 -9.438 1 88.75 258 LEU B O 1
ATOM 5854 N N . ALA B 1 259 ? 15.508 -13.711 -11.312 1 86.25 259 ALA B N 1
ATOM 5855 C CA . ALA B 1 259 ? 16.859 -13.508 -11.852 1 86.25 259 ALA B CA 1
ATOM 5856 C C . ALA B 1 259 ? 17.656 -12.57 -10.961 1 86.25 259 ALA B C 1
ATOM 5858 O O . ALA B 1 259 ? 18.859 -12.773 -10.766 1 86.25 259 ALA B O 1
ATOM 5859 N N . LEU B 1 260 ? 17 -11.633 -10.406 1 85.25 260 LEU B N 1
ATOM 5860 C CA . LEU B 1 260 ? 17.656 -10.672 -9.523 1 85.25 260 LEU B CA 1
ATOM 5861 C C . LEU B 1 260 ? 18 -11.305 -8.18 1 85.25 260 LEU B C 1
ATOM 5863 O O . LEU B 1 260 ? 19.109 -11.156 -7.672 1 85.25 260 LEU B O 1
ATOM 5867 N N . ILE B 1 261 ? 17 -12.031 -7.621 1 82.94 261 ILE B N 1
ATOM 5868 C CA . ILE B 1 261 ? 17.156 -12.633 -6.297 1 82.94 261 ILE B CA 1
ATOM 5869 C C . ILE B 1 261 ? 18.141 -13.797 -6.363 1 82.94 261 ILE B C 1
ATOM 5871 O O . ILE B 1 261 ? 18.875 -14.039 -5.406 1 82.94 261 ILE B O 1
ATOM 5875 N N . GLY B 1 262 ? 18.016 -14.594 -7.402 1 72 262 GLY B N 1
ATOM 5876 C CA . GLY B 1 262 ? 18.828 -15.781 -7.582 1 72 262 GLY B CA 1
ATOM 5877 C C . GLY B 1 262 ? 20.312 -15.492 -7.668 1 72 262 GLY B C 1
ATOM 5878 O O . GLY B 1 262 ? 21.141 -16.391 -7.488 1 72 262 GLY B O 1
ATOM 5879 N N . ARG B 1 263 ? 20.578 -14.422 -8.125 1 61.09 263 ARG B N 1
ATOM 5880 C CA . ARG B 1 263 ? 22 -14.156 -8.016 1 61.09 263 ARG B CA 1
ATOM 5881 C C . ARG B 1 263 ? 22.469 -14.266 -6.562 1 61.09 263 ARG B C 1
ATOM 5883 O O . ARG B 1 263 ? 22.047 -13.477 -5.715 1 61.09 263 ARG B O 1
ATOM 5890 N N . ALA B 1 264 ? 22.453 -15.719 -6.055 1 54.59 264 ALA B N 1
ATOM 5891 C CA . ALA B 1 264 ? 22.719 -16.25 -4.719 1 54.59 264 ALA B CA 1
ATOM 5892 C C . ALA B 1 264 ? 23.188 -15.148 -3.771 1 54.59 264 ALA B C 1
ATOM 5894 O O . ALA B 1 264 ? 22.766 -15.102 -2.609 1 54.59 264 ALA B O 1
ATOM 5895 N N . GLU B 1 265 ? 23.719 -14.234 -4.328 1 69.25 265 GLU B N 1
ATOM 5896 C CA . GLU B 1 265 ? 24.438 -13.234 -3.535 1 69.25 265 GLU B CA 1
ATOM 5897 C C . GLU B 1 265 ? 23.469 -12.188 -2.984 1 69.25 265 GLU B C 1
ATOM 5899 O O . GLU B 1 265 ? 23.688 -11.648 -1.896 1 69.25 265 GLU B O 1
ATOM 5904 N N . HIS B 1 266 ? 22.25 -12.25 -3.488 1 76.25 266 HIS B N 1
ATOM 5905 C CA . HIS B 1 266 ? 21.453 -11.086 -3.113 1 76.25 266 HIS B CA 1
ATOM 5906 C C . HIS B 1 266 ? 20.594 -11.367 -1.889 1 76.25 266 HIS B C 1
ATOM 5908 O O . HIS B 1 266 ? 20.453 -10.516 -1.011 1 76.25 266 HIS B O 1
ATOM 5914 N N . ILE B 1 267 ? 20.062 -12.625 -1.751 1 79.56 267 ILE B N 1
ATOM 5915 C CA . ILE B 1 267 ? 19.219 -12.906 -0.596 1 79.56 267 ILE B CA 1
ATOM 5916 C C . ILE B 1 267 ? 20.062 -12.953 0.669 1 79.56 267 ILE B C 1
ATOM 5918 O O . ILE B 1 267 ? 19.656 -12.477 1.727 1 79.56 267 ILE B O 1
ATOM 5922 N N . ASP B 1 268 ? 21.203 -13.547 0.493 1 84.81 268 ASP B N 1
ATOM 5923 C CA . ASP B 1 268 ? 22.109 -13.586 1.63 1 84.81 268 ASP B CA 1
ATOM 5924 C C . ASP B 1 268 ? 22.547 -12.18 2.029 1 84.81 268 ASP B C 1
ATOM 5926 O O . ASP B 1 268 ? 22.656 -11.867 3.217 1 84.81 268 ASP B O 1
ATOM 5930 N N . GLN B 1 269 ? 22.797 -11.445 1.029 1 87.5 269 GLN B N 1
ATOM 5931 C CA . GLN B 1 269 ? 23.156 -10.055 1.287 1 87.5 269 GLN B CA 1
ATOM 5932 C C . GLN B 1 269 ? 22.016 -9.305 1.956 1 87.5 269 GLN B C 1
ATOM 5934 O O . GLN B 1 269 ? 22.234 -8.492 2.857 1 87.5 269 GLN B O 1
ATOM 5939 N N . LEU B 1 270 ? 20.828 -9.594 1.521 1 91.25 270 LEU B N 1
ATOM 5940 C CA . LEU B 1 270 ? 19.641 -8.977 2.121 1 91.25 270 LEU B CA 1
ATOM 5941 C C . LEU B 1 270 ? 19.531 -9.352 3.596 1 91.25 270 LEU B C 1
ATOM 5943 O O . LEU B 1 270 ? 19.344 -8.477 4.449 1 91.25 270 LEU B O 1
ATOM 5947 N N . ALA B 1 271 ? 19.688 -10.625 3.889 1 90.94 271 ALA B N 1
ATOM 5948 C CA . ALA B 1 271 ? 19.609 -11.102 5.266 1 90.94 271 ALA B CA 1
ATOM 5949 C C . ALA B 1 271 ? 20.703 -10.477 6.125 1 90.94 271 ALA B C 1
ATOM 5951 O O . ALA B 1 271 ? 20.453 -10.094 7.273 1 90.94 271 ALA B O 1
ATOM 5952 N N . GLY B 1 272 ? 21.891 -10.414 5.547 1 91.25 272 GLY B N 1
ATOM 5953 C CA . GLY B 1 272 ? 23 -9.789 6.25 1 91.25 272 GLY B CA 1
ATOM 5954 C C . GLY B 1 272 ? 22.75 -8.32 6.551 1 91.25 272 GLY B C 1
ATOM 5955 O O . GLY B 1 272 ? 23.016 -7.859 7.664 1 91.25 272 GLY B O 1
ATOM 5956 N N . ASN B 1 273 ? 22.266 -7.582 5.578 1 93.19 273 ASN B N 1
ATOM 5957 C CA . ASN B 1 273 ? 21.953 -6.172 5.766 1 93.19 273 ASN B CA 1
ATOM 5958 C C . ASN B 1 273 ? 20.891 -5.973 6.836 1 93.19 273 ASN B C 1
ATOM 5960 O O . ASN B 1 273 ? 20.984 -5.059 7.652 1 93.19 273 ASN B O 1
ATOM 5964 N N . LEU B 1 274 ? 19.875 -6.82 6.852 1 95.12 274 LEU B N 1
ATOM 5965 C CA . LEU B 1 274 ? 18.797 -6.699 7.824 1 95.12 274 LEU B CA 1
ATOM 5966 C C . LEU B 1 274 ? 19.297 -6.98 9.234 1 95.12 274 LEU B C 1
ATOM 5968 O O . LEU B 1 274 ? 18.859 -6.34 10.195 1 95.12 274 LEU B O 1
ATOM 5972 N N . ARG B 1 275 ? 20.25 -7.906 9.375 1 94 275 ARG B N 1
ATOM 5973 C CA . ARG B 1 275 ? 20.859 -8.172 10.672 1 94 275 ARG B CA 1
ATOM 5974 C C . ARG B 1 275 ? 21.641 -6.965 11.172 1 94 275 ARG B C 1
ATOM 5976 O O . ARG B 1 275 ? 21.578 -6.613 12.352 1 94 275 ARG B O 1
ATOM 5983 N N . LEU B 1 276 ? 22.375 -6.383 10.25 1 92.75 276 LEU B N 1
ATOM 5984 C CA . LEU B 1 276 ? 23.141 -5.188 10.594 1 92.75 276 LEU B CA 1
ATOM 5985 C C . LEU B 1 276 ? 22.219 -4.07 11.07 1 92.75 276 LEU B C 1
ATOM 5987 O O . LEU B 1 276 ? 22.516 -3.395 12.055 1 92.75 276 LEU B O 1
ATOM 5991 N N . ILE B 1 277 ? 21.125 -3.861 10.414 1 95.19 277 ILE B N 1
ATOM 5992 C CA . ILE B 1 277 ? 20.141 -2.824 10.727 1 95.19 277 ILE B CA 1
ATOM 5993 C C . ILE B 1 277 ? 19.547 -3.082 12.109 1 95.19 277 ILE B C 1
ATOM 5995 O O . ILE B 1 277 ? 19.453 -2.17 12.938 1 95.19 277 ILE B O 1
ATOM 5999 N N . LEU B 1 278 ? 19.172 -4.352 12.375 1 95.56 278 LEU B N 1
ATOM 6000 C CA . LEU B 1 278 ? 18.5 -4.703 13.609 1 95.56 278 LEU B CA 1
ATOM 6001 C C . LEU B 1 278 ? 19.469 -4.715 14.781 1 95.56 278 LEU B C 1
ATOM 6003 O O . LEU B 1 278 ? 19.062 -4.652 15.945 1 95.56 278 LEU B O 1
ATOM 6007 N N . GLY B 1 279 ? 20.75 -4.785 14.516 1 93.62 279 GLY B N 1
ATOM 6008 C CA . GLY B 1 279 ? 21.766 -4.742 15.555 1 93.62 279 GLY B CA 1
ATOM 6009 C C . GLY B 1 279 ? 22.109 -3.334 16 1 93.62 279 GLY B C 1
ATOM 6010 O O . GLY B 1 279 ? 22.719 -3.143 17.047 1 93.62 279 GLY B O 1
ATOM 6011 N N . HIS B 1 280 ? 21.734 -2.344 15.195 1 93 280 HIS B N 1
ATOM 6012 C CA . HIS B 1 280 ? 21.984 -0.943 15.516 1 93 280 HIS B CA 1
ATOM 6013 C C . HIS B 1 280 ? 21.062 -0.455 16.625 1 93 280 HIS B C 1
ATOM 6015 O O . HIS B 1 280 ? 19.891 -0.842 16.672 1 93 280 HIS B O 1
ATOM 6021 N N . PRO B 1 281 ? 21.453 0.479 17.453 1 92.19 281 PRO B N 1
ATOM 6022 C CA . PRO B 1 281 ? 20.672 0.943 18.594 1 92.19 281 PRO B CA 1
ATOM 6023 C C . PRO B 1 281 ? 19.359 1.616 18.203 1 92.19 281 PRO B C 1
ATOM 6025 O O . PRO B 1 281 ? 18.391 1.604 18.969 1 92.19 281 PRO B O 1
ATOM 6028 N N . PHE B 1 282 ? 19.25 2.201 17.078 1 93.75 282 PHE B N 1
ATOM 6029 C CA . PHE B 1 282 ? 18.016 2.879 16.703 1 93.75 282 PHE B CA 1
ATOM 6030 C C . PHE B 1 282 ? 16.859 1.892 16.625 1 93.75 282 PHE B C 1
ATOM 6032 O O . PHE B 1 282 ? 15.695 2.277 16.766 1 93.75 282 PHE B O 1
ATOM 6039 N N . ALA B 1 283 ? 17.172 0.655 16.312 1 94 283 ALA B N 1
ATOM 6040 C CA . ALA B 1 283 ? 16.156 -0.38 16.109 1 94 283 ALA B CA 1
ATOM 6041 C C . ALA B 1 283 ? 15.328 -0.592 17.375 1 94 283 ALA B C 1
ATOM 6043 O O . ALA B 1 283 ? 14.195 -1.068 17.297 1 94 283 ALA B O 1
ATOM 6044 N N . GLU B 1 284 ? 15.867 -0.204 18.438 1 92.69 284 GLU B N 1
ATOM 6045 C CA . GLU B 1 284 ? 15.156 -0.348 19.703 1 92.69 284 GLU B CA 1
ATOM 6046 C C . GLU B 1 284 ? 13.992 0.64 19.797 1 92.69 284 GLU B C 1
ATOM 6048 O O . GLU B 1 284 ? 13.078 0.452 20.594 1 92.69 284 GLU B O 1
ATOM 6053 N N . GLN B 1 285 ? 14.094 1.651 18.984 1 91.38 285 GLN B N 1
ATOM 6054 C CA . GLN B 1 285 ? 13.047 2.664 19.016 1 91.38 285 GLN B CA 1
ATOM 6055 C C . GLN B 1 285 ? 11.844 2.232 18.172 1 91.38 285 GLN B C 1
ATOM 6057 O O . GLN B 1 285 ? 10.766 2.82 18.281 1 91.38 285 GLN B O 1
ATOM 6062 N N . LEU B 1 286 ? 11.992 1.229 17.391 1 90.12 286 LEU B N 1
ATOM 6063 C CA . LEU B 1 286 ? 10.883 0.682 16.625 1 90.12 286 LEU B CA 1
ATOM 6064 C C . LEU B 1 286 ? 9.969 -0.154 17.516 1 90.12 286 LEU B C 1
ATOM 6066 O O . LEU B 1 286 ? 10.438 -0.882 18.391 1 90.12 286 LEU B O 1
ATOM 6070 N N . PRO B 1 287 ? 8.695 0.054 17.266 1 86.62 287 PRO B N 1
ATOM 6071 C CA . PRO B 1 287 ? 7.809 -0.893 17.938 1 86.62 287 PRO B CA 1
ATOM 6072 C C . PRO B 1 287 ? 8.18 -2.35 17.672 1 86.62 287 PRO B C 1
ATOM 6074 O O . PRO B 1 287 ? 8.672 -2.674 16.594 1 86.62 287 PRO B O 1
ATOM 6077 N N . ALA B 1 288 ? 7.902 -3.238 18.609 1 87.5 288 ALA B N 1
ATOM 6078 C CA . ALA B 1 288 ? 8.281 -4.648 18.547 1 87.5 288 ALA B CA 1
ATOM 6079 C C . ALA B 1 288 ? 7.73 -5.309 17.281 1 87.5 288 ALA B C 1
ATOM 6081 O O . ALA B 1 288 ? 8.406 -6.121 16.656 1 87.5 288 ALA B O 1
ATOM 6082 N N . ALA B 1 289 ? 6.52 -4.973 16.891 1 83.81 289 ALA B N 1
ATOM 6083 C CA . ALA B 1 289 ? 5.898 -5.562 15.719 1 83.81 289 ALA B CA 1
ATOM 6084 C C . ALA B 1 289 ? 6.672 -5.199 14.453 1 83.81 289 ALA B C 1
ATOM 6086 O O . ALA B 1 289 ? 6.848 -6.039 13.562 1 83.81 289 ALA B O 1
ATOM 6087 N N . GLN B 1 290 ? 7.184 -4.02 14.391 1 89.19 290 GLN B N 1
ATOM 6088 C CA . GLN B 1 290 ? 7.934 -3.562 13.219 1 89.19 290 GLN B CA 1
ATOM 6089 C C . GLN B 1 290 ? 9.32 -4.199 13.18 1 89.19 290 GLN B C 1
ATOM 6091 O O . GLN B 1 290 ? 9.828 -4.531 12.102 1 89.19 290 GLN B O 1
ATOM 6096 N N . ARG B 1 291 ? 9.891 -4.367 14.297 1 92.81 291 ARG B N 1
ATOM 6097 C CA . ARG B 1 291 ? 11.195 -5.027 14.367 1 92.81 291 ARG B CA 1
ATOM 6098 C C . ARG B 1 291 ? 11.102 -6.469 13.875 1 92.81 291 ARG B C 1
ATOM 6100 O O . ARG B 1 291 ? 11.977 -6.934 13.141 1 92.81 291 ARG B O 1
ATOM 6107 N N . ARG B 1 292 ? 10.047 -7.086 14.273 1 89.88 292 ARG B N 1
ATOM 6108 C CA . ARG B 1 292 ? 9.836 -8.461 13.836 1 89.88 292 ARG B CA 1
ATOM 6109 C C . ARG B 1 292 ? 9.609 -8.531 12.328 1 89.88 292 ARG B C 1
ATOM 6111 O O . ARG B 1 292 ? 10.125 -9.438 11.664 1 89.88 292 ARG B O 1
ATOM 6118 N N . GLU B 1 293 ? 8.82 -7.625 11.867 1 89.75 293 GLU B N 1
ATOM 6119 C CA . GLU B 1 293 ? 8.547 -7.586 10.438 1 89.75 293 GLU B CA 1
ATOM 6120 C C . GLU B 1 293 ? 9.836 -7.371 9.641 1 89.75 293 GLU B C 1
ATOM 6122 O O . GLU B 1 293 ? 10.039 -8.008 8.602 1 89.75 293 GLU B O 1
ATOM 6127 N N . LEU B 1 294 ? 10.672 -6.48 10.133 1 93.19 294 LEU B N 1
ATOM 6128 C CA . LEU B 1 294 ? 11.953 -6.234 9.477 1 93.19 294 LEU B CA 1
ATOM 6129 C C . LEU B 1 294 ? 12.812 -7.496 9.461 1 93.19 294 LEU B C 1
ATOM 6131 O O . LEU B 1 294 ? 13.422 -7.82 8.445 1 93.19 294 LEU B O 1
ATOM 6135 N N . HIS B 1 295 ? 12.781 -8.156 10.531 1 91.62 295 HIS B N 1
ATOM 6136 C CA . HIS B 1 295 ? 13.57 -9.375 10.68 1 91.62 295 HIS B CA 1
ATOM 6137 C C . HIS B 1 295 ? 13.078 -10.469 9.734 1 91.62 295 HIS B C 1
ATOM 6139 O O . HIS B 1 295 ? 13.867 -11.297 9.273 1 91.62 295 HIS B O 1
ATOM 6145 N N . GLU B 1 296 ? 11.828 -10.461 9.414 1 91.69 296 GLU B N 1
ATOM 6146 C CA . G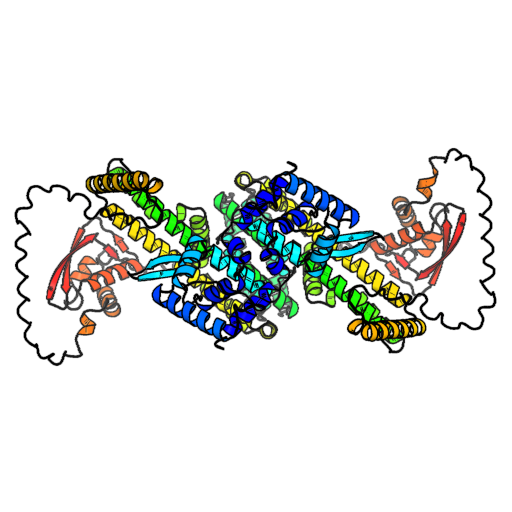LU B 1 296 ? 11.203 -11.562 8.688 1 91.69 296 GLU B CA 1
ATOM 6147 C C . GLU B 1 296 ? 11.188 -11.289 7.184 1 91.69 296 GLU B C 1
ATOM 6149 O O . GLU B 1 296 ? 10.82 -12.164 6.395 1 91.69 296 GLU B O 1
ATOM 6154 N N . ILE B 1 297 ? 11.602 -10.141 6.75 1 93.12 297 ILE B N 1
ATOM 6155 C CA . ILE B 1 297 ? 11.461 -9.75 5.352 1 93.12 297 ILE B CA 1
ATOM 6156 C C . ILE B 1 297 ? 12.188 -10.758 4.457 1 93.12 297 ILE B C 1
ATOM 6158 O O . ILE B 1 297 ? 11.602 -11.281 3.506 1 93.12 297 ILE B O 1
ATOM 6162 N N . ALA B 1 298 ? 13.477 -11.047 4.766 1 91.81 298 ALA B N 1
ATOM 6163 C CA . ALA B 1 298 ? 14.266 -11.961 3.938 1 91.81 298 ALA B CA 1
ATOM 6164 C C . ALA B 1 298 ? 13.633 -13.352 3.898 1 91.81 298 ALA B C 1
ATOM 6166 O O . ALA B 1 298 ? 13.516 -13.961 2.83 1 91.81 298 ALA B O 1
ATOM 6167 N N . ARG B 1 299 ? 13.18 -13.789 5.008 1 89.81 299 ARG B N 1
ATOM 6168 C CA . ARG B 1 299 ? 12.555 -15.109 5.102 1 89.81 299 ARG B CA 1
ATOM 6169 C C . ARG B 1 299 ? 11.25 -15.156 4.324 1 89.81 299 ARG B C 1
ATOM 6171 O O . ARG B 1 299 ? 10.93 -16.156 3.689 1 89.81 299 ARG B O 1
ATOM 6178 N N . ARG B 1 300 ? 10.484 -14.133 4.422 1 89.44 300 ARG B N 1
ATOM 6179 C CA . ARG B 1 300 ? 9.211 -14.055 3.713 1 89.44 300 ARG B CA 1
ATOM 6180 C C . ARG B 1 300 ? 9.422 -14.086 2.203 1 89.44 300 ARG B C 1
ATOM 6182 O O . ARG B 1 300 ? 8.672 -14.742 1.481 1 89.44 300 ARG B O 1
ATOM 6189 N N . ILE B 1 301 ? 10.43 -13.391 1.735 1 90.19 301 ILE B N 1
ATOM 6190 C CA . ILE B 1 301 ? 10.734 -13.383 0.31 1 90.19 301 ILE B CA 1
ATOM 6191 C C . ILE B 1 301 ? 11.195 -14.766 -0.13 1 90.19 301 ILE B C 1
ATOM 6193 O O . ILE B 1 301 ? 10.75 -15.281 -1.157 1 90.19 301 ILE B O 1
ATOM 6197 N N . GLU B 1 302 ? 12.039 -15.352 0.621 1 89.12 302 GLU B N 1
ATOM 6198 C CA . GLU B 1 302 ? 12.523 -16.688 0.313 1 89.12 302 GLU B CA 1
ATOM 6199 C C . GLU B 1 302 ? 11.367 -17.688 0.237 1 89.12 302 GLU B C 1
ATOM 6201 O O . GLU B 1 302 ? 11.32 -18.516 -0.674 1 89.12 302 GLU B O 1
ATOM 6206 N N . ARG B 1 303 ? 10.508 -17.625 1.178 1 88.88 303 ARG B N 1
ATOM 6207 C CA . ARG B 1 303 ? 9.352 -18.516 1.2 1 88.88 303 ARG B CA 1
ATOM 6208 C C . ARG B 1 303 ? 8.461 -18.281 -0.014 1 88.88 303 ARG B C 1
ATOM 6210 O O . ARG B 1 303 ? 7.949 -19.234 -0.609 1 88.88 303 ARG B O 1
ATOM 6217 N N . GLY B 1 304 ? 8.219 -17.016 -0.289 1 90 304 GLY B N 1
ATOM 6218 C CA . GLY B 1 304 ? 7.438 -16.688 -1.473 1 90 304 GLY B CA 1
ATOM 6219 C C . GLY B 1 304 ? 8.039 -17.25 -2.75 1 90 304 GLY B C 1
ATOM 6220 O O . GLY B 1 304 ? 7.324 -17.828 -3.574 1 90 304 GLY B O 1
ATOM 6221 N N . VAL B 1 305 ? 9.336 -17.156 -2.877 1 89.31 305 VAL B N 1
ATOM 6222 C CA . VAL B 1 305 ? 10.039 -17.656 -4.051 1 89.31 305 VAL B CA 1
ATOM 6223 C C . VAL B 1 305 ? 9.914 -19.188 -4.109 1 89.31 305 VAL B C 1
ATOM 6225 O O . VAL B 1 305 ? 9.633 -19.75 -5.168 1 89.31 305 VAL B O 1
ATOM 6228 N N . ARG B 1 306 ? 10.078 -19.797 -2.996 1 89.31 306 ARG B N 1
ATOM 6229 C CA . ARG B 1 306 ? 9.984 -21.25 -2.932 1 89.31 306 ARG B CA 1
ATOM 6230 C C . ARG B 1 306 ? 8.594 -21.719 -3.32 1 89.31 306 ARG B C 1
ATOM 6232 O O . ARG B 1 306 ? 8.445 -22.734 -4.016 1 89.31 306 ARG B O 1
ATOM 6239 N N . GLU B 1 307 ? 7.586 -21.047 -2.842 1 89.88 307 GLU B N 1
ATOM 6240 C CA . GLU B 1 307 ? 6.207 -21.406 -3.152 1 89.88 307 GLU B CA 1
ATOM 6241 C C . GLU B 1 307 ? 5.926 -21.281 -4.645 1 89.88 307 GLU B C 1
ATOM 6243 O O . GLU B 1 307 ? 5.258 -22.141 -5.23 1 89.88 307 GLU B O 1
ATOM 6248 N N . VAL B 1 308 ? 6.406 -20.266 -5.27 1 91.06 308 VAL B N 1
ATOM 6249 C CA . VAL B 1 308 ? 6.195 -20.047 -6.695 1 91.06 308 VAL B CA 1
ATOM 6250 C C . VAL B 1 308 ? 6.922 -21.125 -7.496 1 91.06 308 VAL B C 1
ATOM 6252 O O . VAL B 1 308 ? 6.352 -21.719 -8.422 1 91.06 308 VAL B O 1
ATOM 6255 N N . LEU B 1 309 ? 8.172 -21.406 -7.117 1 89.56 309 LEU B N 1
ATOM 6256 C CA . LEU B 1 309 ? 8.945 -22.406 -7.824 1 89.56 309 LEU B CA 1
ATOM 6257 C C . LEU B 1 309 ? 8.312 -23.781 -7.672 1 89.56 309 LEU B C 1
ATOM 6259 O O . LEU B 1 309 ? 8.273 -24.562 -8.625 1 89.56 309 LEU B O 1
ATOM 6263 N N . HIS B 1 310 ? 7.84 -24.047 -6.508 1 89.38 310 HIS B N 1
ATOM 6264 C CA . HIS B 1 310 ? 7.141 -25.312 -6.281 1 89.38 310 HIS B CA 1
ATOM 6265 C C . HIS B 1 310 ? 5.887 -25.422 -7.141 1 89.38 310 HIS B C 1
ATOM 6267 O O . HIS B 1 310 ? 5.613 -26.469 -7.727 1 89.38 310 HIS B O 1
ATOM 6273 N N . ALA B 1 311 ? 5.117 -24.344 -7.211 1 90.5 311 ALA B N 1
ATOM 6274 C CA . ALA B 1 311 ? 3.918 -24.328 -8.047 1 90.5 311 ALA B CA 1
ATOM 6275 C C . ALA B 1 311 ? 4.27 -24.531 -9.516 1 90.5 311 ALA B C 1
ATOM 6277 O O . ALA B 1 311 ? 3.559 -25.234 -10.242 1 90.5 311 ALA B O 1
ATOM 6278 N N . GLN B 1 312 ? 5.336 -23.953 -9.977 1 89.56 312 GLN B N 1
ATOM 6279 C CA . GLN B 1 312 ? 5.797 -24.094 -11.352 1 89.56 312 GLN B CA 1
ATOM 6280 C C . GLN B 1 312 ? 6.18 -25.531 -11.664 1 89.56 312 GLN B C 1
ATOM 6282 O O . GLN B 1 312 ? 5.789 -26.078 -12.695 1 89.56 312 GLN B O 1
ATOM 6287 N N . GLN B 1 313 ? 6.922 -26.109 -10.812 1 88.06 313 GLN B N 1
ATOM 6288 C CA . GLN B 1 313 ? 7.355 -27.484 -11 1 88.06 313 GLN B CA 1
ATOM 6289 C C . GLN B 1 313 ? 6.164 -28.438 -11.016 1 88.06 313 GLN B C 1
ATOM 6291 O O . GLN B 1 313 ? 6.086 -29.344 -11.859 1 88.06 313 GLN B O 1
ATOM 6296 N N . THR B 1 314 ? 5.312 -28.234 -10.086 1 88 314 THR B N 1
ATOM 6297 C CA . THR B 1 314 ? 4.117 -29.062 -10 1 88 314 THR B CA 1
ATOM 6298 C C . THR B 1 314 ? 3.266 -28.922 -11.258 1 88 314 THR B C 1
ATOM 6300 O O . THR B 1 314 ? 2.789 -29.906 -11.812 1 88 314 THR B O 1
ATOM 6303 N N . ALA B 1 315 ? 3.07 -27.672 -11.695 1 89.25 315 ALA B N 1
ATOM 6304 C CA . ALA B 1 315 ? 2.285 -27.422 -12.898 1 89.25 315 ALA B CA 1
ATOM 6305 C C . ALA B 1 315 ? 2.92 -28.078 -14.117 1 89.25 315 ALA B C 1
ATOM 6307 O O . ALA B 1 315 ? 2.227 -28.703 -14.93 1 89.25 315 ALA B O 1
ATOM 6308 N N . SER B 1 316 ? 4.207 -27.938 -14.219 1 86.44 316 SER B N 1
ATOM 6309 C CA . SER B 1 316 ? 4.926 -28.547 -15.328 1 86.44 316 SER B CA 1
ATOM 6310 C C . SER B 1 316 ? 4.777 -30.062 -15.305 1 86.44 316 SER B C 1
ATOM 6312 O O . SER B 1 316 ? 4.57 -30.688 -16.344 1 86.44 316 SER B O 1
ATOM 6314 N N . HIS B 1 317 ? 4.863 -30.641 -14.188 1 85.81 317 HIS B N 1
ATOM 6315 C CA . HIS B 1 317 ? 4.73 -32.094 -14.031 1 85.81 317 HIS B CA 1
ATOM 6316 C C . HIS B 1 317 ? 3.324 -32.562 -14.391 1 85.81 317 HIS B C 1
ATOM 6318 O O . HIS B 1 317 ? 3.162 -33.531 -15.117 1 85.81 317 HIS B O 1
ATOM 6324 N N . VAL B 1 318 ? 2.363 -31.875 -13.891 1 85.81 318 VAL B N 1
ATOM 6325 C CA . VAL B 1 318 ? 0.974 -32.219 -14.148 1 85.81 318 VAL B CA 1
ATOM 6326 C C . VAL B 1 318 ? 0.675 -32.125 -15.641 1 85.81 318 VAL B C 1
ATOM 6328 O O . VAL B 1 318 ? 0.048 -33 -16.219 1 85.81 318 VAL B O 1
ATOM 6331 N N . ILE B 1 319 ? 1.075 -31.047 -16.266 1 85.75 319 ILE B N 1
ATOM 6332 C CA . ILE B 1 319 ? 0.836 -30.844 -17.688 1 85.75 319 ILE B CA 1
ATOM 6333 C C . ILE B 1 319 ? 1.529 -31.953 -18.5 1 85.75 319 ILE B C 1
ATOM 6335 O O . ILE B 1 319 ? 0.923 -32.562 -19.375 1 85.75 319 ILE B O 1
ATOM 6339 N N . THR B 1 320 ? 2.789 -32.25 -18.141 1 83 320 THR B N 1
ATOM 6340 C CA . THR B 1 320 ? 3.543 -33.281 -18.828 1 83 320 THR B CA 1
ATOM 6341 C C . THR B 1 320 ? 2.887 -34.656 -18.656 1 83 320 THR B C 1
ATOM 6343 O O . THR B 1 320 ? 2.773 -35.406 -19.609 1 83 320 THR B O 1
ATOM 6346 N N . THR B 1 321 ? 2.496 -34.938 -17.453 1 83.62 321 THR B N 1
ATOM 6347 C CA . THR B 1 321 ? 1.832 -36.219 -17.172 1 83.62 321 THR B CA 1
ATOM 6348 C C . THR B 1 321 ? 0.517 -36.312 -17.938 1 83.62 321 THR B C 1
ATOM 6350 O O . THR B 1 321 ? 0.187 -37.375 -18.469 1 83.62 321 THR B O 1
ATOM 6353 N N . GLN B 1 322 ? -0.25 -35.25 -18.047 1 82.88 322 GLN B N 1
ATOM 6354 C CA . GLN B 1 322 ? -1.521 -35.25 -18.766 1 82.88 322 GLN B CA 1
ATOM 6355 C C . GLN B 1 322 ? -1.309 -35.406 -20.266 1 82.88 322 GLN B C 1
ATOM 6357 O O . GLN B 1 322 ? -2.131 -36 -20.953 1 82.88 322 GLN B O 1
ATOM 6362 N N . ILE B 1 323 ? -0.255 -34.844 -20.734 1 78.44 323 ILE B N 1
ATOM 6363 C CA . ILE B 1 323 ? 0.079 -34.969 -22.156 1 78.44 323 ILE B CA 1
ATOM 6364 C C . ILE B 1 323 ? 0.474 -36.406 -22.453 1 78.44 323 ILE B C 1
ATOM 6366 O O . ILE B 1 323 ? 0.032 -36.969 -23.453 1 78.44 323 ILE B O 1
ATOM 6370 N N . ARG B 1 324 ? 1.254 -36.969 -21.625 1 76.19 324 ARG B N 1
ATOM 6371 C CA . ARG B 1 324 ? 1.74 -38.312 -21.812 1 76.19 324 ARG B CA 1
ATOM 6372 C C . ARG B 1 324 ? 0.596 -39.344 -21.75 1 76.19 324 ARG B C 1
ATOM 6374 O O . ARG B 1 324 ? 0.589 -40.312 -22.5 1 76.19 324 ARG B O 1
ATOM 6381 N N . ASN B 1 325 ? -0.343 -39 -20.922 1 75.69 325 ASN B N 1
ATOM 6382 C CA . ASN B 1 325 ? -1.45 -39.938 -20.734 1 75.69 325 ASN B CA 1
ATOM 6383 C C . ASN B 1 325 ? -2.648 -39.562 -21.609 1 75.69 325 ASN B C 1
ATOM 6385 O O . ASN B 1 325 ? -3.715 -40.156 -21.484 1 75.69 325 ASN B O 1
ATOM 6389 N N . HIS B 1 326 ? -2.379 -38.5 -22.359 1 74.56 326 HIS B N 1
ATOM 6390 C CA . HIS B 1 326 ? -3.48 -38.031 -23.188 1 74.56 326 HIS B CA 1
ATOM 6391 C C . HIS B 1 326 ? -3.812 -39.062 -24.281 1 74.56 326 HIS B C 1
ATOM 6393 O O . HIS B 1 326 ? -2.939 -39.438 -25.078 1 74.56 326 HIS B O 1
ATOM 6399 N N . ASP B 1 327 ? -4.949 -39.719 -24.078 1 65.25 327 ASP B N 1
ATOM 6400 C CA . ASP B 1 327 ? -5.543 -40.562 -25.109 1 65.25 327 ASP B CA 1
ATOM 6401 C C . ASP B 1 327 ? -6.793 -39.938 -25.703 1 65.25 327 ASP B C 1
ATOM 6403 O O . ASP B 1 327 ? -7.852 -39.906 -25.078 1 65.25 327 ASP B O 1
ATOM 6407 N N . PRO B 1 328 ? -6.559 -39.25 -26.938 1 63.75 328 PRO B N 1
ATOM 6408 C CA . PRO B 1 328 ? -7.668 -38.5 -27.531 1 63.75 328 PRO B CA 1
ATOM 6409 C C . PRO B 1 328 ? -8.945 -39.344 -27.656 1 63.75 328 PRO B C 1
ATOM 6411 O O . PRO B 1 328 ? -10.047 -38.812 -27.469 1 63.75 328 PRO B O 1
ATOM 6414 N N . LEU B 1 329 ? -8.781 -40.594 -28.078 1 59.41 329 LEU B N 1
ATOM 6415 C CA . LEU B 1 329 ? -9.969 -41.406 -28.266 1 59.41 329 LEU B CA 1
ATOM 6416 C C . LEU B 1 329 ? -10.695 -41.625 -26.938 1 59.41 329 LEU B C 1
ATOM 6418 O O . LEU B 1 329 ? -11.922 -41.5 -26.875 1 59.41 329 LEU B O 1
ATOM 6422 N N . ARG B 1 330 ? -9.992 -41.906 -25.922 1 58.09 330 ARG B N 1
ATOM 6423 C CA . ARG B 1 330 ? -10.578 -42.125 -24.609 1 58.09 330 ARG B CA 1
ATOM 6424 C C . ARG B 1 330 ? -11.125 -40.812 -24.031 1 58.09 330 ARG B C 1
ATOM 6426 O O . ARG B 1 330 ? -12.203 -40.781 -23.438 1 58.09 330 ARG B O 1
ATOM 6433 N N . ASP B 1 331 ? -10.445 -39.781 -24.266 1 59.38 331 ASP B N 1
ATOM 6434 C CA . ASP B 1 331 ? -10.828 -38.5 -23.719 1 59.38 331 ASP B CA 1
ATOM 6435 C C . ASP B 1 331 ? -12.078 -37.938 -24.406 1 59.38 331 ASP B C 1
ATOM 6437 O O . ASP B 1 331 ? -12.945 -37.375 -23.75 1 59.38 331 ASP B O 1
ATOM 6441 N N . ARG B 1 332 ? -12.164 -38.125 -25.672 1 58.78 332 ARG B N 1
ATOM 6442 C CA . ARG B 1 332 ? -13.375 -37.75 -26.375 1 58.78 332 ARG B CA 1
ATOM 6443 C C . ARG B 1 332 ? -14.586 -38.531 -25.875 1 58.78 332 ARG B C 1
ATOM 6445 O O . ARG B 1 332 ? -15.68 -37.969 -25.734 1 58.78 332 ARG B O 1
ATOM 6452 N N . GLU B 1 333 ? -14.336 -39.75 -25.656 1 56.66 333 GLU B N 1
ATOM 6453 C CA . GLU B 1 333 ? -15.43 -40.594 -25.156 1 56.66 333 GLU B CA 1
ATOM 6454 C C . GLU B 1 333 ? -15.883 -40.094 -23.766 1 56.66 333 GLU B C 1
ATOM 6456 O O . GLU B 1 333 ? -17.078 -40.031 -23.5 1 56.66 333 GLU B O 1
ATOM 6461 N N . VAL B 1 334 ? -14.945 -39.781 -22.984 1 57.41 334 VAL B N 1
ATOM 6462 C CA . VAL B 1 334 ? -15.258 -39.312 -21.625 1 57.41 334 VAL B CA 1
ATOM 6463 C C . VAL B 1 334 ? -15.922 -37.938 -21.703 1 57.41 334 VAL B C 1
ATOM 6465 O O . VAL B 1 334 ? -16.906 -37.656 -21 1 57.41 334 VAL B O 1
ATOM 6468 N N . ASP B 1 335 ? -15.344 -37.094 -22.484 1 56.72 335 ASP B N 1
ATOM 6469 C CA . ASP B 1 335 ? -15.945 -35.781 -22.656 1 56.72 335 ASP B CA 1
ATOM 6470 C C . ASP B 1 335 ? -17.375 -35.875 -23.203 1 56.72 335 ASP B C 1
ATOM 6472 O O . ASP B 1 335 ? -18.266 -35.156 -22.766 1 56.72 335 ASP B O 1
ATOM 6476 N N . GLY B 1 336 ? -17.547 -36.75 -24.141 1 57 336 GLY B N 1
ATOM 6477 C CA . GLY B 1 336 ? -18.891 -37.031 -24.625 1 57 336 GLY B CA 1
ATOM 6478 C C . GLY B 1 336 ? -19.828 -37.531 -23.531 1 57 336 GLY B C 1
ATOM 6479 O O . GLY B 1 336 ? -20.969 -37.062 -23.422 1 57 336 GLY B O 1
ATOM 6480 N N . LEU B 1 337 ? -19.234 -38.281 -22.719 1 55.69 337 LEU B N 1
ATOM 6481 C CA . LEU B 1 337 ? -20.047 -38.844 -21.625 1 55.69 337 LEU B CA 1
ATOM 6482 C C . LEU B 1 337 ? -20.328 -37.75 -20.578 1 55.69 337 LEU B C 1
ATOM 6484 O O . LEU B 1 337 ? -21.438 -37.656 -20.078 1 55.69 337 LEU B O 1
ATOM 6488 N N . LEU B 1 338 ? -19.297 -37 -20.344 1 58.75 338 LEU B N 1
ATOM 6489 C CA . LEU B 1 338 ? -19.469 -35.938 -19.359 1 58.75 338 LEU B CA 1
ATOM 6490 C C . LEU B 1 338 ? -20.422 -34.875 -19.875 1 58.75 338 LEU B C 1
ATOM 6492 O O . LEU B 1 338 ? -21.25 -34.344 -19.109 1 58.75 338 LEU B O 1
ATOM 6496 N N . ARG B 1 339 ? -20.281 -34.5 -21.078 1 56.91 339 ARG B N 1
ATOM 6497 C CA . ARG B 1 339 ? -21.234 -33.562 -21.688 1 56.91 339 ARG B CA 1
ATOM 6498 C C . ARG B 1 339 ? -22.656 -34.156 -21.625 1 56.91 339 ARG B C 1
ATOM 6500 O O . ARG B 1 339 ? -23.609 -33.406 -21.375 1 56.91 339 ARG B O 1
ATOM 6507 N N . ASP B 1 340 ? -22.797 -35.406 -21.828 1 56.84 340 ASP B N 1
ATOM 6508 C CA . ASP B 1 340 ? -24.078 -36.062 -21.734 1 56.84 340 ASP B CA 1
ATOM 6509 C C . ASP B 1 340 ? -24.625 -36 -20.312 1 56.84 340 ASP B C 1
ATOM 6511 O O . ASP B 1 340 ? -25.812 -35.781 -20.094 1 56.84 340 ASP B O 1
ATOM 6515 N N . VAL B 1 341 ? -23.703 -36.094 -19.438 1 59.41 341 VAL B N 1
ATOM 6516 C CA . VAL B 1 341 ? -24.094 -36.031 -18.031 1 59.41 341 VAL B CA 1
ATOM 6517 C C . VAL B 1 341 ? -24.5 -34.594 -17.688 1 59.41 341 VAL B C 1
ATOM 6519 O O . VAL B 1 341 ? -25.531 -34.375 -17.016 1 59.41 341 VAL B O 1
ATOM 6522 N N . MET B 1 342 ? -23.703 -33.688 -18.078 1 58.16 342 MET B N 1
ATOM 6523 C CA . MET B 1 342 ? -23.984 -32.281 -17.781 1 58.16 342 MET B CA 1
ATOM 6524 C C . MET B 1 342 ? -25.266 -31.828 -18.453 1 58.16 342 MET B C 1
ATOM 6526 O O . MET B 1 342 ? -26.094 -31.125 -17.859 1 58.16 342 MET B O 1
ATOM 6530 N N . SER B 1 343 ? -25.484 -32.156 -19.703 1 58.25 343 SER B N 1
ATOM 6531 C CA . SER B 1 343 ? -26.75 -31.922 -20.406 1 58.25 343 SER B CA 1
ATOM 6532 C C . SER B 1 343 ? -27.922 -32.594 -19.703 1 58.25 343 SER B C 1
ATOM 6534 O O . SER B 1 343 ? -29 -32 -19.578 1 58.25 343 SER B O 1
ATOM 6536 N N . GLY B 1 344 ? -27.672 -33.719 -19.281 1 57.53 344 GLY B N 1
ATOM 6537 C CA . GLY B 1 344 ? -28.688 -34.406 -18.484 1 57.53 344 GLY B CA 1
ATOM 6538 C C . GLY B 1 344 ? -29.016 -33.688 -17.188 1 57.53 344 GLY B C 1
ATOM 6539 O O . GLY B 1 344 ? -30.188 -33.531 -16.828 1 57.53 344 GLY B O 1
ATOM 6540 N N . PHE B 1 345 ? -27.938 -33.219 -16.641 1 61.72 345 PHE B N 1
ATOM 6541 C CA . PHE B 1 345 ? -28.109 -32.5 -15.391 1 61.72 345 PHE B CA 1
ATOM 6542 C C . PHE B 1 345 ? -28.828 -31.172 -15.633 1 61.72 345 PHE B C 1
ATOM 6544 O O . PHE B 1 345 ? -29.719 -30.797 -14.859 1 61.72 345 PHE B O 1
ATOM 6551 N N . GLN B 1 346 ? -28.469 -30.453 -16.594 1 57.53 346 GLN B N 1
ATOM 6552 C CA . GLN B 1 346 ? -29.078 -29.172 -16.938 1 57.53 346 GLN B CA 1
ATOM 6553 C C . GLN B 1 346 ? -30.562 -29.344 -17.266 1 57.53 346 GLN B C 1
ATOM 6555 O O . GLN B 1 346 ? -31.375 -28.469 -16.953 1 57.53 346 GLN B O 1
ATOM 6560 N N . ARG B 1 347 ? -30.828 -30.406 -17.891 1 60.25 347 ARG B N 1
ATOM 6561 C CA . ARG B 1 347 ? -32.219 -30.719 -18.172 1 60.25 347 ARG B CA 1
ATOM 6562 C C . ARG B 1 347 ? -32.969 -31.094 -16.906 1 60.25 347 ARG B C 1
ATOM 6564 O O . ARG B 1 347 ? -34.156 -30.75 -16.75 1 60.25 347 ARG B O 1
ATOM 6571 N N . TRP B 1 348 ? -32.25 -31.609 -16.062 1 57.91 348 TRP B N 1
ATOM 6572 C CA . TRP B 1 348 ? -32.875 -32.094 -14.836 1 57.91 348 TRP B CA 1
ATOM 6573 C C . TRP B 1 348 ? -32.969 -30.984 -13.789 1 57.91 348 TRP B C 1
ATOM 6575 O O . TRP B 1 348 ? -33.938 -30.875 -13.07 1 57.91 348 TRP B O 1
ATOM 6585 N N . MET B 1 349 ? -32.094 -30.078 -13.789 1 57.94 349 MET B N 1
ATOM 6586 C CA . MET B 1 349 ? -31.922 -29.109 -12.719 1 57.94 349 MET B CA 1
ATOM 6587 C C . MET B 1 349 ? -33.094 -28.141 -12.68 1 57.94 349 MET B C 1
ATOM 6589 O O . MET B 1 349 ? -33.625 -27.844 -11.602 1 57.94 349 MET B O 1
ATOM 6593 N N . PRO B 1 350 ? -33.469 -27.547 -13.82 1 57.5 350 PRO B N 1
ATOM 6594 C CA . PRO B 1 350 ? -34.594 -26.625 -13.68 1 57.5 350 PRO B CA 1
ATOM 6595 C C . PRO B 1 350 ? -35.875 -27.312 -13.172 1 57.5 350 PRO B C 1
ATOM 6597 O O . PRO B 1 350 ? -36.719 -26.672 -12.555 1 57.5 350 PRO B O 1
ATOM 6600 N N . THR B 1 351 ? -36.094 -28.453 -13.5 1 57.03 351 THR B N 1
ATOM 6601 C CA . THR B 1 351 ? -37.312 -29.156 -13.133 1 57.03 351 THR B CA 1
ATOM 6602 C C . THR B 1 351 ? -37.156 -29.844 -11.773 1 57.03 351 THR B C 1
ATOM 6604 O O . THR B 1 351 ? -38.094 -30.453 -11.266 1 57.03 351 THR B O 1
ATOM 6607 N N . SER B 1 352 ? -35.969 -29.906 -11.312 1 47.88 352 SER B N 1
ATOM 6608 C CA . SER B 1 352 ? -35.781 -30.625 -10.055 1 47.88 352 SER B CA 1
ATOM 6609 C C . SER B 1 352 ? -36.125 -29.75 -8.852 1 47.88 352 SER B C 1
ATOM 6611 O O . SER B 1 352 ? -35.906 -28.531 -8.883 1 47.88 352 SER B O 1
ATOM 6613 N N . ARG B 1 353 ? -37.156 -29.984 -8.188 1 49.31 353 ARG B N 1
ATOM 6614 C CA . ARG B 1 353 ? -37.531 -29.297 -6.965 1 49.31 353 ARG B CA 1
ATOM 6615 C C . ARG B 1 353 ? -36.406 -29.344 -5.93 1 49.31 353 ARG B C 1
ATOM 6617 O O . ARG B 1 353 ? -35.562 -30.219 -5.984 1 49.31 353 ARG B O 1
ATOM 6624 N N . HIS B 1 354 ? -36.438 -28.406 -4.973 1 48.78 354 HIS B N 1
ATOM 6625 C CA . HIS B 1 354 ? -35.562 -28.375 -3.793 1 48.78 354 HIS B CA 1
ATOM 6626 C C . HIS B 1 354 ? -35.688 -29.672 -2.992 1 48.78 354 HIS B C 1
ATOM 6628 O O . HIS B 1 354 ? -36.781 -30.094 -2.65 1 48.78 354 HIS B O 1
ATOM 6634 N N . LYS B 1 355 ? -34.719 -30.562 -2.771 1 52.22 355 LYS B N 1
ATOM 6635 C CA . LYS B 1 355 ? -34.594 -31.781 -1.992 1 52.22 355 LYS B CA 1
ATOM 6636 C C . LYS B 1 355 ? -34.969 -33 -2.82 1 52.22 355 LYS B C 1
ATOM 6638 O O . LYS B 1 355 ? -35.25 -34.094 -2.271 1 52.22 355 LYS B O 1
ATOM 6643 N N . GLN B 1 356 ? -35.406 -32.812 -4.035 1 52.19 356 GLN B N 1
ATOM 6644 C CA . GLN B 1 356 ? -35.75 -34 -4.797 1 52.19 356 GLN B CA 1
ATOM 6645 C C . GLN B 1 356 ? -34.531 -34.906 -4.988 1 52.19 356 GLN B C 1
ATOM 6647 O O . GLN B 1 356 ? -33.469 -34.438 -5.387 1 52.19 356 GLN B O 1
ATOM 6652 N N . PRO B 1 357 ? -34.625 -36.094 -4.312 1 47.59 357 PRO B N 1
ATOM 6653 C CA . PRO B 1 357 ? -33.5 -37 -4.457 1 47.59 357 PRO B CA 1
ATOM 6654 C C . PRO B 1 357 ? -33.125 -37.281 -5.918 1 47.59 357 PRO B C 1
ATOM 6656 O O . PRO B 1 357 ? -34.031 -37.375 -6.766 1 47.59 357 PRO B O 1
ATOM 6659 N N . VAL B 1 358 ? -32.219 -36.625 -6.473 1 50.81 358 VAL B N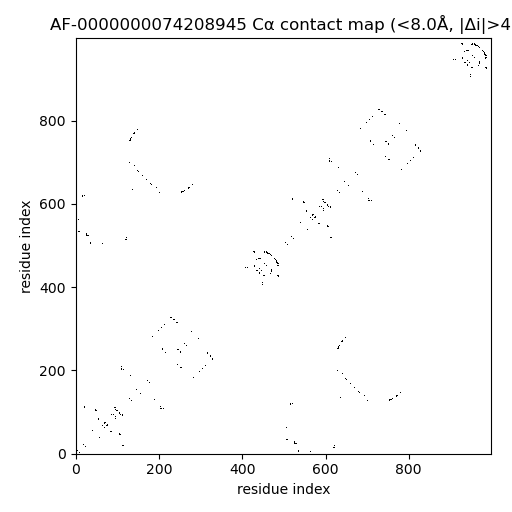 1
ATOM 6660 C CA . VAL B 1 358 ? -31.734 -37 -7.797 1 50.81 358 VAL B CA 1
ATOM 6661 C C . VAL B 1 358 ? -31.172 -38.438 -7.762 1 50.81 358 VAL B C 1
ATOM 6663 O O . VAL B 1 358 ? -30.406 -38.781 -6.859 1 50.81 358 VAL B O 1
ATOM 6666 N N . GLU B 1 359 ? -31.844 -39.406 -8.359 1 46.03 359 GLU B N 1
ATOM 6667 C CA . GLU B 1 359 ? -31.234 -40.719 -8.484 1 46.03 359 GLU B CA 1
ATOM 6668 C C . GLU B 1 359 ? -29.844 -40.625 -9.117 1 46.03 359 GLU B C 1
ATOM 6670 O O . GLU B 1 359 ? -29.703 -40.125 -10.242 1 46.03 359 GLU B O 1
ATOM 6675 N N . PRO B 1 360 ? -28.812 -40.562 -8.352 1 43.06 360 PRO B N 1
ATOM 6676 C CA . PRO B 1 360 ? -27.469 -40.469 -8.938 1 43.06 360 PRO B CA 1
ATOM 6677 C C . PRO B 1 360 ? -27.297 -41.344 -10.164 1 43.06 360 PRO B C 1
ATOM 6679 O O . PRO B 1 360 ? -27.922 -42.406 -10.266 1 43.06 360 PRO B O 1
ATOM 6682 N N . MET B 1 361 ? -27.266 -40.875 -11.336 1 43.44 361 MET B N 1
ATOM 6683 C CA . MET B 1 361 ? -26.859 -41.75 -12.422 1 43.44 361 MET B CA 1
ATOM 6684 C C . MET B 1 361 ? -25.781 -42.719 -11.953 1 43.44 361 MET B C 1
ATOM 6686 O O . MET B 1 361 ? -24.719 -42.312 -11.477 1 43.44 361 MET B O 1
ATOM 6690 N N . ARG B 1 362 ? -26.188 -43.938 -11.398 1 39.28 362 ARG B N 1
ATOM 6691 C CA . ARG B 1 362 ? -25.266 -44.906 -10.828 1 39.28 362 ARG B CA 1
ATOM 6692 C C . ARG B 1 362 ? -24.031 -45.062 -11.711 1 39.28 362 ARG B C 1
ATOM 6694 O O . ARG B 1 362 ? -22.922 -45.188 -11.219 1 39.28 362 ARG B O 1
ATOM 6701 N N . ARG B 1 363 ? -24.109 -45.906 -12.859 1 38 363 ARG B N 1
ATOM 6702 C CA . ARG B 1 363 ? -22.984 -46.312 -13.695 1 38 363 ARG B CA 1
ATOM 6703 C C . ARG B 1 363 ? -23 -45.562 -15.016 1 38 363 ARG B C 1
ATOM 6705 O O . ARG B 1 363 ? -24.062 -45.219 -15.547 1 38 363 ARG B O 1
ATOM 6712 N N . LEU B 1 364 ? -22.125 -44.625 -15.32 1 42.41 364 LEU B N 1
ATOM 6713 C CA . LEU B 1 364 ? -21.891 -44.188 -16.703 1 42.41 364 LEU B CA 1
ATOM 6714 C C . LEU B 1 364 ? -21.969 -45.406 -17.641 1 42.41 364 LEU B C 1
ATOM 6716 O O . LEU B 1 364 ? -21.609 -46.5 -17.266 1 42.41 364 LEU B O 1
ATOM 6720 N N . PRO B 1 365 ? -22.844 -45.562 -18.594 1 36.06 365 PRO B N 1
ATOM 6721 C CA . PRO B 1 365 ? -22.844 -46.719 -19.484 1 36.06 365 PRO B CA 1
ATOM 6722 C C . PRO B 1 365 ? -21.438 -47.25 -19.75 1 36.06 365 PRO B C 1
ATOM 6724 O O . PRO B 1 365 ? -20.484 -46.469 -19.906 1 36.06 365 PRO B O 1
ATOM 6727 N N . VAL B 1 366 ? -20.984 -48.375 -19.172 1 34.31 366 VAL B N 1
ATOM 6728 C CA . VAL B 1 366 ? -19.766 -49.062 -19.562 1 34.31 366 VAL B CA 1
ATOM 6729 C C . VAL B 1 366 ? -19.672 -49.156 -21.078 1 34.31 366 VAL B C 1
ATOM 6731 O O . VAL B 1 366 ? -20.656 -49.438 -21.766 1 34.31 366 VAL B O 1
ATOM 6734 N N . ALA B 1 367 ? -18.906 -48.438 -21.766 1 36.84 367 ALA B N 1
ATOM 6735 C CA . ALA B 1 367 ? -18.578 -48.719 -23.156 1 36.84 367 ALA B CA 1
ATOM 6736 C C . ALA B 1 367 ? -18.656 -50.219 -23.422 1 36.84 367 ALA B C 1
ATOM 6738 O O . ALA B 1 367 ? -18.234 -51.031 -22.594 1 36.84 367 ALA B O 1
ATOM 6739 N N . ASP B 1 368 ? -19.703 -50.812 -24.062 1 32.5 368 ASP B N 1
ATOM 6740 C CA . ASP B 1 368 ? -19.797 -52.188 -24.562 1 32.5 368 ASP B CA 1
ATOM 6741 C C . ASP B 1 368 ? -18.438 -52.656 -25.078 1 32.5 368 ASP B C 1
ATOM 6743 O O . ASP B 1 368 ? -18.031 -52.344 -26.203 1 32.5 368 ASP B O 1
ATOM 6747 N N . VAL B 1 369 ? -17.344 -52.625 -24.359 1 33.19 369 VAL B N 1
ATOM 6748 C CA . VAL B 1 369 ? -16.266 -53.469 -24.812 1 33.19 369 VAL B CA 1
ATOM 6749 C C . VAL B 1 369 ? -16.781 -54.906 -24.984 1 33.19 369 VAL B C 1
ATOM 6751 O O . VAL B 1 369 ? -17.266 -55.531 -24.031 1 33.19 369 VAL B O 1
ATOM 6754 N N . GLY B 1 370 ? -17.359 -55.344 -26.156 1 33.44 370 GLY B N 1
ATOM 6755 C CA . GLY B 1 370 ? -17.688 -56.688 -26.562 1 33.44 370 GLY B CA 1
ATOM 6756 C C . GLY B 1 370 ? -16.906 -57.75 -25.828 1 33.44 370 GLY B C 1
ATOM 6757 O O . GLY B 1 370 ? -17.453 -58.781 -25.469 1 33.44 370 GLY B O 1
ATOM 6758 N N . HIS B 1 371 ? -15.617 -57.875 -25.922 1 30.84 371 HIS B N 1
ATOM 6759 C CA . HIS B 1 371 ? -15 -59.125 -25.516 1 30.84 371 HIS B CA 1
ATOM 6760 C C . HIS B 1 371 ? -15.094 -59.344 -24.016 1 30.84 371 HIS B C 1
ATOM 6762 O O . HIS B 1 371 ? -14.398 -60.188 -23.453 1 30.84 371 HIS B O 1
ATOM 6768 N N . LEU B 1 372 ? -15.797 -58.469 -23.281 1 31.02 372 LEU B N 1
ATOM 6769 C CA . LEU B 1 372 ? -15.586 -58.906 -21.906 1 31.02 372 LEU B CA 1
ATOM 6770 C C . LEU B 1 372 ? -16.438 -60.125 -21.594 1 31.02 372 LEU B C 1
ATOM 6772 O O . LEU B 1 372 ? -17.672 -60.094 -21.703 1 31.02 372 LEU B O 1
ATOM 6776 N N . ARG B 1 373 ? -15.977 -61.344 -21.688 1 32.47 373 ARG B N 1
ATOM 6777 C CA . ARG B 1 373 ? -16.562 -62.656 -21.391 1 32.47 373 ARG B CA 1
ATOM 6778 C C . ARG B 1 373 ? -17.312 -62.625 -20.062 1 32.47 373 ARG B C 1
ATOM 6780 O O . ARG B 1 373 ? -18.406 -63.188 -19.953 1 32.47 373 ARG B O 1
ATOM 6787 N N . GLN B 1 374 ? -16.547 -62.625 -18.859 1 32.03 374 GLN B N 1
ATOM 6788 C CA . GLN B 1 374 ? -16.953 -63.344 -17.641 1 32.03 374 GLN B CA 1
ATOM 6789 C C . GLN B 1 374 ? -18.047 -62.594 -16.906 1 32.03 374 GLN B C 1
ATOM 6791 O O . GLN B 1 374 ? -17.984 -61.344 -16.781 1 32.03 374 GLN B O 1
ATOM 6796 N N . LYS B 1 375 ? -19.156 -63.156 -16.953 1 35.34 375 LYS B N 1
ATOM 6797 C CA . LYS B 1 375 ? -20.406 -62.719 -16.344 1 35.34 375 LYS B CA 1
ATOM 6798 C C . LYS B 1 375 ? -20.234 -62.469 -14.844 1 35.34 375 LYS B C 1
ATOM 6800 O O . LYS B 1 375 ? -19.828 -63.375 -14.109 1 35.34 375 LYS B O 1
ATOM 6805 N N . ALA B 1 376 ? -19.891 -61.375 -14.312 1 33.56 376 ALA B N 1
ATOM 6806 C CA . ALA B 1 376 ? -19.594 -61.062 -12.922 1 33.56 376 ALA B CA 1
ATOM 6807 C C . ALA B 1 376 ? -20.797 -61.344 -12.016 1 33.56 376 ALA B C 1
ATOM 6809 O O . ALA B 1 376 ? -20.797 -60.969 -10.844 1 33.56 376 ALA B O 1
ATOM 6810 N N . ASP B 1 377 ? -21.828 -61.906 -12.492 1 31.83 377 ASP B N 1
ATOM 6811 C CA . ASP B 1 377 ? -22.906 -62 -11.516 1 31.83 377 ASP B CA 1
ATOM 6812 C C . ASP B 1 377 ? -22.5 -62.844 -10.312 1 31.83 377 ASP B C 1
ATOM 6814 O O . ASP B 1 377 ? -23.219 -62.875 -9.305 1 31.83 377 ASP B O 1
ATOM 6818 N N . GLY B 1 378 ? -22.047 -64.125 -10.617 1 33.75 378 GLY B N 1
ATOM 6819 C CA . GLY B 1 378 ? -21.875 -65.062 -9.523 1 33.75 378 GLY B CA 1
ATOM 6820 C C . GLY B 1 378 ? -20.906 -64.625 -8.461 1 33.75 378 GLY B C 1
ATOM 6821 O O . GLY B 1 378 ? -19.719 -64.938 -8.508 1 33.75 378 GLY B O 1
ATOM 6822 N N . LEU B 1 379 ? -21.188 -63.438 -8.023 1 32.19 379 LEU B N 1
ATOM 6823 C CA . LEU B 1 379 ? -20.406 -62.781 -6.973 1 32.19 379 LEU B CA 1
ATOM 6824 C C . LEU B 1 379 ? -20.188 -63.719 -5.789 1 32.19 379 LEU B C 1
ATOM 6826 O O . LEU B 1 379 ? -21.094 -63.938 -4.98 1 32.19 379 LEU B O 1
ATOM 6830 N N . ARG B 1 380 ? -19.797 -64.938 -6.082 1 33.31 380 ARG B N 1
ATOM 6831 C CA . ARG B 1 380 ? -19.438 -65.75 -4.918 1 33.31 380 ARG B CA 1
ATOM 6832 C C . ARG B 1 380 ? -18.719 -64.938 -3.867 1 33.31 380 ARG B C 1
ATOM 6834 O O . ARG B 1 380 ? -17.938 -64.062 -4.203 1 33.31 380 ARG B O 1
ATOM 6841 N N . PRO B 1 381 ? -19.188 -65 -2.582 1 35.91 381 PRO B N 1
ATOM 6842 C CA . PRO B 1 381 ? -18.562 -64.125 -1.576 1 35.91 381 PRO B CA 1
ATOM 6843 C C . PRO B 1 381 ? -17.031 -64.188 -1.653 1 35.91 381 PRO B C 1
ATOM 6845 O O . PRO B 1 381 ? -16.453 -65.25 -1.931 1 35.91 381 PRO B O 1
ATOM 6848 N N . PRO B 1 382 ? -16.281 -63.281 -2.289 1 32.75 382 PRO B N 1
ATOM 6849 C CA . PRO B 1 382 ? -14.875 -63.688 -2.41 1 32.75 382 PRO B CA 1
ATOM 6850 C C . PRO B 1 382 ? -14.344 -64.375 -1.156 1 32.75 382 PRO B C 1
ATOM 6852 O O . PRO B 1 382 ? -14.766 -64.062 -0.043 1 32.75 382 PRO B O 1
ATOM 6855 N N . ALA B 1 383 ? -14.188 -65.688 -1.086 1 36.91 383 ALA B N 1
ATOM 6856 C CA . ALA B 1 383 ? -13.648 -66.375 0.081 1 36.91 383 ALA B CA 1
ATOM 6857 C C . ALA B 1 383 ? -12.57 -65.5 0.761 1 36.91 383 ALA B C 1
ATOM 6859 O O . ALA B 1 383 ? -11.781 -64.812 0.091 1 36.91 383 ALA B O 1
ATOM 6860 N N . PRO B 1 384 ? -12.828 -65.062 2.039 1 34.91 384 PRO B N 1
ATOM 6861 C CA . PRO B 1 384 ? -11.828 -64.25 2.705 1 34.91 384 PRO B CA 1
ATOM 6862 C C . PRO B 1 384 ? -10.398 -64.688 2.455 1 34.91 384 PRO B C 1
ATOM 6864 O O . PRO B 1 384 ? -10.172 -65.875 2.203 1 34.91 384 PRO B O 1
ATOM 6867 N N . PRO B 1 385 ? -9.547 -63.969 1.743 1 33.53 385 PRO B N 1
ATOM 6868 C CA . PRO B 1 385 ? -8.25 -64.625 1.576 1 33.53 385 PRO B CA 1
ATOM 6869 C C . PRO B 1 385 ? -7.809 -65.375 2.83 1 33.53 385 PRO B C 1
ATOM 6871 O O . PRO B 1 385 ? -8.312 -65.125 3.924 1 33.53 385 PRO B O 1
ATOM 6874 N N . THR B 1 386 ? -7.234 -66.438 2.811 1 41 386 THR B N 1
ATOM 6875 C CA . THR B 1 386 ? -6.738 -67.25 3.945 1 41 386 THR B CA 1
ATOM 6876 C C . THR B 1 386 ? -6.051 -66.312 4.957 1 41 386 THR B C 1
ATOM 6878 O O . THR B 1 386 ? -5.281 -65.438 4.578 1 41 386 THR B O 1
ATOM 6881 N N . PRO B 1 387 ? -6.527 -66.188 6.16 1 35.62 387 PRO B N 1
ATOM 6882 C CA . PRO B 1 387 ? -5.887 -65.312 7.137 1 35.62 387 PRO B CA 1
ATOM 6883 C C . PRO B 1 387 ? -4.359 -65.375 7.09 1 35.62 387 PRO B C 1
ATOM 6885 O O . PRO B 1 387 ? -3.801 -66.438 6.887 1 35.62 387 PRO B O 1
ATOM 6888 N N . LEU B 1 388 ? -3.654 -64.375 6.617 1 33.41 388 LEU B N 1
ATOM 6889 C CA . LEU B 1 388 ? -2.201 -64.5 6.629 1 33.41 388 LEU B CA 1
ATOM 6890 C C . LEU B 1 388 ? -1.708 -65 7.969 1 33.41 388 LEU B C 1
ATOM 6892 O O . LEU B 1 388 ? -2.332 -64.812 9.008 1 33.41 388 LEU B O 1
ATOM 6896 N N . GLU B 1 389 ? -1.102 -66.062 8.055 1 36.94 389 GLU B N 1
ATOM 6897 C CA . GLU B 1 389 ? -0.518 -66.562 9.289 1 36.94 389 GLU B CA 1
ATOM 6898 C C . GLU B 1 389 ? 0.149 -65.438 10.086 1 36.94 389 GLU B C 1
ATOM 6900 O O . GLU B 1 389 ? 0.611 -64.5 9.516 1 36.94 389 GLU B O 1
ATOM 6905 N N . ALA B 1 390 ? -0.129 -65.25 11.367 1 35.28 390 ALA B N 1
ATOM 6906 C CA . ALA B 1 390 ? 0.504 -64.375 12.336 1 35.28 390 ALA B CA 1
ATOM 6907 C C . ALA B 1 390 ? 2.018 -64.312 12.141 1 35.28 390 ALA B C 1
ATOM 6909 O O . ALA B 1 390 ? 2.707 -65.312 12.414 1 35.28 390 ALA B O 1
ATOM 6910 N N . TRP B 1 391 ? 2.586 -63.688 11.047 1 33.38 391 TRP B N 1
ATOM 6911 C CA . TRP B 1 391 ? 4.039 -63.719 10.93 1 33.38 391 TRP B CA 1
ATOM 6912 C C . TRP B 1 391 ? 4.699 -63.125 12.156 1 33.38 391 TRP B C 1
ATOM 6914 O O . TRP B 1 391 ? 4.301 -62.031 12.609 1 33.38 391 TRP B O 1
ATOM 6924 N N . GLU B 1 392 ? 5.16 -63.781 13.07 1 33.5 392 GLU B N 1
ATOM 6925 C CA . GLU B 1 392 ? 6.016 -63.25 14.133 1 33.5 392 GLU B CA 1
ATOM 6926 C C . GLU B 1 392 ? 7.039 -62.281 13.578 1 33.5 392 GLU B C 1
ATOM 6928 O O . GLU B 1 392 ? 7.727 -62.562 12.602 1 33.5 392 GLU B O 1
ATOM 6933 N N . MET B 1 393 ? 6.805 -60.906 13.602 1 33.47 393 MET B N 1
ATOM 6934 C CA . MET B 1 393 ? 7.789 -59.844 13.328 1 33.47 393 MET B CA 1
ATOM 6935 C C . MET B 1 393 ? 9.18 -60.281 13.766 1 33.47 393 MET B C 1
ATOM 6937 O O . MET B 1 393 ? 9.445 -60.438 14.961 1 33.47 393 MET B O 1
ATOM 6941 N N . GLY B 1 394 ? 9.844 -61.125 13.062 1 33.81 394 GLY B N 1
ATOM 6942 C CA . GLY B 1 394 ? 11.234 -61.375 13.422 1 33.81 394 GLY B CA 1
ATOM 6943 C C . GLY B 1 394 ? 12.062 -60.094 13.531 1 33.81 394 GLY B C 1
ATOM 6944 O O . GLY B 1 394 ? 11.641 -59.031 13.07 1 33.81 394 GLY B O 1
ATOM 6945 N N . ALA B 1 395 ? 13.203 -59.938 14.25 1 35.09 395 ALA B N 1
ATOM 6946 C CA . ALA B 1 395 ? 14.148 -58.875 14.547 1 35.09 395 ALA B CA 1
ATOM 6947 C C . ALA B 1 395 ? 14.617 -58.188 13.266 1 35.09 395 ALA B C 1
ATOM 6949 O O . ALA B 1 395 ? 15.188 -58.844 12.391 1 35.09 395 ALA B O 1
ATOM 6950 N N . VAL B 1 396 ? 14 -57.25 12.648 1 36.78 396 VAL B N 1
ATOM 6951 C CA . VAL B 1 396 ? 14.477 -56.562 11.453 1 36.78 396 VAL B CA 1
ATOM 6952 C C . VAL B 1 396 ? 15.898 -56.062 11.688 1 36.78 396 VAL B C 1
ATOM 6954 O O . VAL B 1 396 ? 16.156 -55.312 12.641 1 36.78 396 VAL B O 1
ATOM 6957 N N . PRO B 1 397 ? 16.969 -56.688 11.094 1 35.69 397 PRO B N 1
ATOM 6958 C CA . PRO B 1 397 ? 18.312 -56.219 11.375 1 35.69 397 PRO B CA 1
ATOM 6959 C C . PRO B 1 397 ? 18.531 -54.75 10.969 1 35.69 397 PRO B C 1
ATOM 6961 O O . PRO B 1 397 ? 17.844 -54.25 10.07 1 35.69 397 PRO B O 1
ATOM 6964 N N . ASP B 1 398 ? 19.109 -53.688 11.734 1 36.59 398 ASP B N 1
ATOM 6965 C CA . ASP B 1 398 ? 19.469 -52.281 11.75 1 36.59 398 ASP B CA 1
ATOM 6966 C C . ASP B 1 398 ? 20.172 -51.875 10.469 1 36.59 398 ASP B C 1
ATOM 6968 O O . ASP B 1 398 ? 20.109 -50.719 10.055 1 36.59 398 ASP B O 1
ATOM 6972 N N . ASP B 1 399 ? 21.016 -52.781 9.805 1 39.09 399 ASP B N 1
ATOM 6973 C CA . ASP B 1 399 ? 22.125 -52.312 9 1 39.09 399 ASP B CA 1
ATOM 6974 C C . ASP B 1 399 ? 21.625 -51.75 7.664 1 39.09 399 ASP B C 1
ATOM 6976 O O . ASP B 1 399 ? 22.234 -50.844 7.098 1 39.09 399 ASP B O 1
ATOM 6980 N N . ASP B 1 400 ? 20.75 -52.438 6.902 1 44.09 400 ASP B N 1
ATOM 6981 C CA . ASP B 1 400 ? 20.703 -52.406 5.445 1 44.09 400 ASP B CA 1
ATOM 6982 C C . ASP B 1 400 ? 19.875 -51.219 4.953 1 44.09 400 ASP B C 1
ATOM 6984 O O . ASP B 1 400 ? 19.547 -51.125 3.768 1 44.09 400 ASP B O 1
ATOM 6988 N N . SER B 1 401 ? 19.328 -50.469 5.746 1 51.97 401 SER B N 1
ATOM 6989 C CA . SER B 1 401 ? 18.469 -49.406 5.25 1 51.97 401 SER B CA 1
ATOM 6990 C C . SER B 1 401 ? 19.281 -48.344 4.469 1 51.97 401 SER B C 1
ATOM 6992 O O . SER B 1 401 ? 18.734 -47.656 3.609 1 51.97 401 SER B O 1
ATOM 6994 N N . ARG B 1 402 ? 20.469 -48.312 4.766 1 55.16 402 ARG B N 1
ATOM 6995 C CA . ARG B 1 402 ? 21.312 -47.344 4.105 1 55.16 402 ARG B CA 1
ATOM 6996 C C . ARG B 1 402 ? 21.562 -47.719 2.648 1 55.16 402 ARG B C 1
ATOM 6998 O O . ARG B 1 402 ? 21.875 -46.844 1.821 1 55.16 402 ARG B O 1
ATOM 7005 N N . ALA B 1 403 ? 21.484 -48.938 2.297 1 61.12 403 ALA B N 1
ATOM 7006 C CA . ALA B 1 403 ? 21.766 -49.438 0.95 1 61.12 403 ALA B CA 1
ATOM 7007 C C . ALA B 1 403 ? 20.672 -49.031 -0.024 1 61.12 403 ALA B C 1
ATOM 7009 O O . ALA B 1 403 ? 20.906 -48.906 -1.229 1 61.12 403 ALA B O 1
ATOM 7010 N N . TRP B 1 404 ? 19.562 -48.719 0.479 1 60.09 404 TRP B N 1
ATOM 7011 C CA . TRP B 1 404 ? 18.438 -48.344 -0.373 1 60.09 404 TRP B CA 1
ATOM 7012 C C . TRP B 1 404 ? 18.281 -46.844 -0.467 1 60.09 404 TRP B C 1
ATOM 7014 O O . TRP B 1 404 ? 17.359 -46.344 -1.121 1 60.09 404 TRP B O 1
ATOM 7024 N N . GLY B 1 405 ? 19.094 -46.156 0.144 1 68.06 405 GLY B N 1
ATOM 7025 C CA . GLY B 1 405 ? 19.047 -44.719 0.195 1 68.06 405 GLY B CA 1
ATOM 7026 C C . GLY B 1 405 ? 19.484 -44.031 -1.1 1 68.06 405 GLY B C 1
ATOM 7027 O O . GLY B 1 405 ? 19.594 -44.719 -2.133 1 68.06 405 GLY B O 1
ATOM 7028 N N . GLY B 1 406 ? 19.875 -42.719 -1.089 1 76.75 406 GLY B N 1
ATOM 7029 C CA . GLY B 1 406 ? 20.266 -41.875 -2.211 1 76.75 406 GLY B CA 1
ATOM 7030 C C . GLY B 1 406 ? 21.672 -42.156 -2.701 1 76.75 406 GLY B C 1
ATOM 7031 O O . GLY B 1 406 ? 22.359 -43.031 -2.174 1 76.75 406 GLY B O 1
ATOM 7032 N N . PRO B 1 407 ? 22.047 -41.438 -3.74 1 78.94 407 PRO B N 1
ATOM 7033 C CA . PRO B 1 407 ? 23.375 -41.688 -4.32 1 78.94 407 PRO B CA 1
ATOM 7034 C C . PRO B 1 407 ? 24.5 -41.375 -3.348 1 78.94 407 PRO B C 1
ATOM 7036 O O . PRO B 1 407 ? 24.391 -40.438 -2.551 1 78.94 407 PRO B O 1
ATOM 7039 N N . HIS B 1 408 ? 25.516 -42.188 -3.387 1 79.25 408 HIS B N 1
ATOM 7040 C CA . HIS B 1 408 ? 26.719 -41.938 -2.607 1 79.25 408 HIS B CA 1
ATOM 7041 C C . HIS B 1 408 ? 27.672 -41 -3.33 1 79.25 408 HIS B C 1
ATOM 7043 O O . HIS B 1 408 ? 28.656 -41.406 -3.936 1 79.25 408 HIS B O 1
ATOM 7049 N N . TYR B 1 409 ? 27.438 -39.781 -3.207 1 82.62 409 TYR B N 1
ATOM 7050 C CA . TYR B 1 409 ? 28.094 -38.75 -4.023 1 82.62 409 TYR B CA 1
ATOM 7051 C C . TYR B 1 409 ? 29.594 -38.719 -3.773 1 82.62 409 TYR B C 1
ATOM 7053 O O . TYR B 1 409 ? 30.375 -38.625 -4.715 1 82.62 409 TYR B O 1
ATOM 7061 N N . ALA B 1 410 ? 29.906 -38.844 -2.621 1 84.12 410 ALA B N 1
ATOM 7062 C CA . ALA B 1 410 ? 31.328 -38.781 -2.289 1 84.12 410 ALA B CA 1
ATOM 7063 C C . ALA B 1 410 ? 32.094 -39.906 -2.963 1 84.12 410 ALA B C 1
ATOM 7065 O O . ALA B 1 410 ? 33.188 -39.656 -3.508 1 84.12 410 ALA B O 1
ATOM 7066 N N . ASP B 1 411 ? 31.484 -41.031 -3 1 83.75 411 ASP B N 1
ATOM 7067 C CA . ASP B 1 411 ? 32.125 -42.188 -3.598 1 83.75 411 ASP B CA 1
ATOM 7068 C C . ASP B 1 411 ? 32.125 -42.094 -5.121 1 83.75 411 ASP B C 1
ATOM 7070 O O . ASP B 1 411 ? 33.094 -42.469 -5.773 1 83.75 411 ASP B O 1
ATOM 7074 N N . LEU B 1 412 ? 31.156 -41.531 -5.629 1 86.31 412 LEU B N 1
ATOM 7075 C CA . LEU B 1 412 ? 31.016 -41.375 -7.074 1 86.31 412 LEU B CA 1
ATOM 7076 C C . LEU B 1 412 ? 32 -40.344 -7.609 1 86.31 412 LEU B C 1
ATOM 7078 O O . LEU B 1 412 ? 32.625 -40.562 -8.656 1 86.31 412 LEU B O 1
ATOM 7082 N N . GLU B 1 413 ? 32.156 -39.375 -6.863 1 85.56 413 GLU B N 1
ATOM 7083 C CA . GLU B 1 413 ? 33.094 -38.344 -7.242 1 85.56 413 GLU B CA 1
ATOM 7084 C C . GLU B 1 413 ? 34.531 -38.844 -7.203 1 85.56 413 GLU B C 1
ATOM 7086 O O . GLU B 1 413 ? 35.344 -38.562 -8.094 1 85.56 413 GLU B O 1
ATOM 7091 N N . LYS B 1 414 ? 34.75 -39.625 -6.301 1 85.31 414 LYS B N 1
ATOM 7092 C CA . LYS B 1 414 ? 36.094 -40.219 -6.188 1 85.31 414 LYS B CA 1
ATOM 7093 C C . LYS B 1 414 ? 36.344 -41.188 -7.336 1 85.31 414 LYS B C 1
ATOM 7095 O O . LYS B 1 414 ? 37.438 -41.25 -7.883 1 85.31 414 LYS B O 1
ATOM 7100 N N . HIS B 1 415 ? 35.344 -41.906 -7.68 1 86.56 415 HIS B N 1
ATOM 7101 C CA . HIS B 1 415 ? 35.438 -42.844 -8.773 1 86.56 415 HIS B CA 1
ATOM 7102 C C . HIS B 1 415 ? 35.688 -42.156 -10.109 1 86.56 415 HIS B C 1
ATOM 7104 O O . HIS B 1 415 ? 36.5 -42.594 -10.922 1 86.56 415 HIS B O 1
ATOM 7110 N N . LEU B 1 416 ? 35.062 -41 -10.219 1 83.25 416 LEU B N 1
ATOM 7111 C CA . LEU B 1 416 ? 35.188 -40.25 -11.445 1 83.25 416 LEU B CA 1
ATOM 7112 C C . LEU B 1 416 ? 36.531 -39.562 -11.531 1 83.25 416 LEU B C 1
ATOM 7114 O O . LEU B 1 416 ? 37.125 -39.469 -12.609 1 83.25 416 LEU B O 1
ATOM 7118 N N . ALA B 1 417 ? 36.938 -39.156 -10.453 1 79.44 417 ALA B N 1
ATOM 7119 C CA . ALA B 1 417 ? 38.219 -38.469 -10.383 1 79.44 417 ALA B CA 1
ATOM 7120 C C . ALA B 1 417 ? 39.375 -39.438 -10.688 1 79.44 417 ALA B C 1
ATOM 7122 O O . ALA B 1 417 ? 40.438 -39 -11.195 1 79.44 417 ALA B O 1
ATOM 7123 N N . GLY B 1 418 ? 39.188 -40.688 -10.5 1 77.94 418 GLY B N 1
ATOM 7124 C CA . GLY B 1 418 ? 40.25 -41.656 -10.68 1 77.94 418 GLY B CA 1
ATOM 7125 C C . GLY B 1 418 ? 40.281 -42.281 -12.07 1 77.94 418 GLY B C 1
ATOM 7126 O O . GLY B 1 418 ? 41.156 -43.062 -12.398 1 77.94 418 GLY B O 1
ATOM 7127 N N . ARG B 1 419 ? 39.344 -42 -12.875 1 75.81 419 ARG B N 1
ATOM 7128 C CA . ARG B 1 419 ? 39.25 -42.656 -14.18 1 75.81 419 ARG B CA 1
ATOM 7129 C C . ARG B 1 419 ? 40.125 -41.938 -15.211 1 75.81 419 ARG B C 1
ATOM 7131 O O . ARG B 1 419 ? 40.25 -40.719 -15.195 1 75.81 419 ARG B O 1
ATOM 7138 N N . PRO B 1 420 ? 40.688 -42.688 -16 1 73.94 420 PRO B N 1
ATOM 7139 C CA . PRO B 1 420 ? 41.5 -42.094 -17.047 1 73.94 420 PRO B CA 1
ATOM 7140 C C . PRO B 1 420 ? 40.656 -41.312 -18.078 1 73.94 420 PRO B C 1
ATOM 7142 O O . PRO B 1 420 ? 39.562 -41.75 -18.406 1 73.94 420 PRO B O 1
ATOM 7145 N N . ARG B 1 421 ? 41.062 -40.219 -18.453 1 70.44 421 ARG B N 1
ATOM 7146 C CA . ARG B 1 421 ? 40.438 -39.344 -19.422 1 70.44 421 ARG B CA 1
ATOM 7147 C C . ARG B 1 421 ? 40.688 -39.844 -20.844 1 70.44 421 ARG B C 1
ATOM 7149 O O . ARG B 1 421 ? 41.75 -40.438 -21.125 1 70.44 421 ARG B O 1
ATOM 7156 N N . GLU B 1 422 ? 39.625 -39.781 -21.562 1 72.56 422 GLU B N 1
ATOM 7157 C CA . GLU B 1 422 ? 39.812 -40.125 -22.984 1 72.56 422 GLU B CA 1
ATOM 7158 C C . GLU B 1 422 ? 40.688 -39.094 -23.672 1 72.56 422 GLU B C 1
ATOM 7160 O O . GLU B 1 422 ? 41.031 -38.062 -23.094 1 72.56 422 GLU B O 1
ATOM 7165 N N . ASP B 1 423 ? 41.188 -39.25 -24.797 1 67.19 423 ASP B N 1
ATOM 7166 C CA . ASP B 1 423 ? 42.094 -38.406 -25.562 1 67.19 423 ASP B CA 1
ATOM 7167 C C . ASP B 1 423 ? 41.594 -36.969 -25.688 1 67.19 423 ASP B C 1
ATOM 7169 O O . ASP B 1 423 ? 42.375 -36.031 -25.75 1 67.19 423 ASP B O 1
ATOM 7173 N N . ASP B 1 424 ? 40.312 -36.781 -25.531 1 70.25 424 ASP B N 1
ATOM 7174 C CA . ASP B 1 424 ? 39.719 -35.469 -25.703 1 70.25 424 ASP B CA 1
ATOM 7175 C C . ASP B 1 424 ? 39.438 -34.812 -24.344 1 70.25 424 ASP B C 1
ATOM 7177 O O . ASP B 1 424 ? 38.812 -33.75 -24.281 1 70.25 424 ASP B O 1
ATOM 7181 N N . GLY B 1 425 ? 39.875 -35.438 -23.266 1 75.88 425 GLY B N 1
ATOM 7182 C CA . GLY B 1 425 ? 39.781 -34.875 -21.922 1 75.88 425 GLY B CA 1
ATOM 7183 C C . GLY B 1 425 ? 38.438 -35.125 -21.281 1 75.88 425 GLY B C 1
ATOM 7184 O O . GLY B 1 425 ? 38.156 -34.625 -20.188 1 75.88 425 GLY B O 1
ATOM 7185 N N . THR B 1 426 ? 37.688 -35.812 -21.906 1 81.38 426 THR B N 1
ATOM 7186 C CA . THR B 1 426 ? 36.344 -36.062 -21.375 1 81.38 426 THR B CA 1
ATOM 7187 C C . THR B 1 426 ? 36.25 -37.438 -20.75 1 81.38 426 THR B C 1
ATOM 7189 O O . THR B 1 426 ? 37.094 -38.312 -21.016 1 81.38 426 THR B O 1
ATOM 7192 N N . VAL B 1 427 ? 35.375 -37.531 -19.859 1 84.81 427 VAL B N 1
ATOM 7193 C CA . VAL B 1 427 ? 35.125 -38.812 -19.203 1 84.81 427 VAL B CA 1
ATOM 7194 C C . VAL B 1 427 ? 33.75 -39.344 -19.625 1 84.81 427 VAL B C 1
ATOM 7196 O O . VAL B 1 427 ? 32.75 -38.656 -19.484 1 84.81 427 VAL B O 1
ATOM 7199 N N . ASP B 1 428 ? 33.719 -40.469 -20.156 1 84.75 428 ASP B N 1
ATOM 7200 C CA . ASP B 1 428 ? 32.469 -41.156 -20.531 1 84.75 428 ASP B CA 1
ATOM 7201 C C . ASP B 1 428 ? 31.734 -41.656 -19.281 1 84.75 428 ASP B C 1
ATOM 7203 O O . ASP B 1 428 ? 32.219 -42.562 -18.609 1 84.75 428 ASP B O 1
ATOM 7207 N N . VAL B 1 429 ? 30.531 -41.188 -19.156 1 88.06 429 VAL B N 1
ATOM 7208 C CA . VAL B 1 429 ? 29.781 -41.469 -17.938 1 88.06 429 VAL B CA 1
ATOM 7209 C C . VAL B 1 429 ? 29.297 -42.938 -17.969 1 88.06 429 VAL B C 1
ATOM 7211 O O . VAL B 1 429 ? 29.297 -43.594 -16.938 1 88.06 429 VAL B O 1
ATOM 7214 N N . GLY B 1 430 ? 28.844 -43.344 -19.078 1 88.12 430 GLY B N 1
ATOM 7215 C CA . GLY B 1 430 ? 28.422 -44.75 -19.203 1 88.12 430 GLY B CA 1
ATOM 7216 C C . GLY B 1 430 ? 29.547 -45.719 -18.906 1 88.12 430 GLY B C 1
ATOM 7217 O O . GLY B 1 430 ? 29.328 -46.719 -18.203 1 88.12 430 GLY B O 1
ATOM 7218 N N . ALA B 1 431 ? 30.672 -45.375 -19.391 1 87.44 431 ALA B N 1
ATOM 7219 C CA . ALA B 1 431 ? 31.859 -46.219 -19.141 1 87.44 431 ALA B CA 1
ATOM 7220 C C . ALA B 1 431 ? 32.25 -46.156 -17.672 1 87.44 431 ALA B C 1
ATOM 7222 O O . ALA B 1 431 ? 32.656 -47.156 -17.094 1 87.44 431 ALA B O 1
ATOM 7223 N N . ALA B 1 432 ? 32.188 -45.031 -17.078 1 88.19 432 ALA B N 1
ATOM 7224 C CA . ALA B 1 432 ? 32.5 -44.875 -15.664 1 88.19 432 ALA B CA 1
ATOM 7225 C C . ALA B 1 432 ? 31.578 -45.719 -14.789 1 88.19 432 ALA B C 1
ATOM 7227 O O . ALA B 1 432 ? 32.031 -46.344 -13.82 1 88.19 432 ALA B O 1
ATOM 7228 N N . PHE B 1 433 ? 30.406 -45.781 -15.188 1 89.81 433 PHE B N 1
ATOM 7229 C CA . PHE B 1 433 ? 29.422 -46.531 -14.43 1 89.81 433 PHE B CA 1
ATOM 7230 C C . PHE B 1 433 ? 29.656 -48.031 -14.57 1 89.81 433 PHE B C 1
ATOM 7232 O O . PHE B 1 433 ? 29.609 -48.781 -13.578 1 89.81 433 PHE B O 1
ATOM 7239 N N . ARG B 1 434 ? 29.953 -48.406 -15.703 1 87.88 434 ARG B N 1
ATOM 7240 C CA . ARG B 1 434 ? 30.188 -49.844 -15.977 1 87.88 434 ARG B CA 1
ATOM 7241 C C . ARG B 1 434 ? 31.422 -50.344 -15.25 1 87.88 434 ARG B C 1
ATOM 7243 O O . ARG B 1 434 ? 31.5 -51.5 -14.875 1 87.88 434 ARG B O 1
ATOM 7250 N N . SER B 1 435 ? 32.281 -49.469 -14.961 1 86.06 435 SER B N 1
ATOM 7251 C CA . SER B 1 435 ? 33.562 -49.844 -14.359 1 86.06 435 SER B CA 1
ATOM 7252 C C . SER B 1 435 ? 33.5 -49.719 -12.836 1 86.06 435 SER B C 1
ATOM 7254 O O . SER B 1 435 ? 34.438 -50.125 -12.148 1 86.06 435 SER B O 1
ATOM 7256 N N . ALA B 1 436 ? 32.5 -49.188 -12.328 1 87.12 436 ALA B N 1
ATOM 7257 C CA . ALA B 1 436 ? 32.406 -49 -10.891 1 87.12 436 ALA B CA 1
ATOM 7258 C C . ALA B 1 436 ? 32.156 -50.312 -10.172 1 87.12 436 ALA B C 1
ATOM 7260 O O . ALA B 1 436 ? 31.609 -51.281 -10.758 1 87.12 436 ALA B O 1
ATOM 7261 N N . PRO B 1 437 ? 32.594 -50.469 -8.984 1 86.31 437 PRO B N 1
ATOM 7262 C CA . PRO B 1 437 ? 32.25 -51.656 -8.195 1 86.31 437 PRO B CA 1
ATOM 7263 C C . PRO B 1 437 ? 30.734 -51.875 -8.086 1 86.31 437 PRO B C 1
ATOM 7265 O O . PRO B 1 437 ? 29.953 -50.906 -8.164 1 86.31 437 PRO B O 1
ATOM 7268 N N . GLU B 1 438 ? 30.281 -53.031 -7.895 1 84.62 438 GLU B N 1
ATOM 7269 C CA . GLU B 1 438 ? 28.875 -53.406 -7.895 1 84.62 438 GLU B CA 1
ATOM 7270 C C . GLU B 1 438 ? 28.094 -52.625 -6.859 1 84.62 438 GLU B C 1
ATOM 7272 O O . GLU B 1 438 ? 26.938 -52.25 -7.098 1 84.62 438 GLU B O 1
ATOM 7277 N N . ARG B 1 439 ? 28.75 -52.219 -5.797 1 80.94 439 ARG B N 1
ATOM 7278 C CA . ARG B 1 439 ? 28.109 -51.469 -4.723 1 80.94 439 ARG B CA 1
ATOM 7279 C C . ARG B 1 439 ? 27.75 -50.062 -5.176 1 80.94 439 ARG B C 1
ATOM 7281 O O . ARG B 1 439 ? 26.891 -49.406 -4.582 1 80.94 439 ARG B O 1
ATOM 7288 N N . MET B 1 440 ? 28.375 -49.625 -6.312 1 85.56 440 MET B N 1
ATOM 7289 C CA . MET B 1 440 ? 28.141 -48.281 -6.836 1 85.56 440 MET B CA 1
ATOM 7290 C C . MET B 1 440 ? 27.406 -48.344 -8.164 1 85.56 440 MET B C 1
ATOM 7292 O O . MET B 1 440 ? 27.328 -47.344 -8.875 1 85.56 440 MET B O 1
ATOM 7296 N N . ARG B 1 441 ? 26.969 -49.406 -8.539 1 88.75 441 ARG B N 1
ATOM 7297 C CA . ARG B 1 441 ? 26.234 -49.562 -9.797 1 88.75 441 ARG B CA 1
ATOM 7298 C C . ARG B 1 441 ? 24.734 -49.719 -9.539 1 88.75 441 ARG B C 1
ATOM 7300 O O . ARG B 1 441 ? 24.062 -50.469 -10.242 1 88.75 441 ARG B O 1
ATOM 7307 N N . ARG B 1 442 ? 24.156 -49.062 -8.594 1 84.88 442 ARG B N 1
ATOM 7308 C CA . ARG B 1 442 ? 22.719 -49.031 -8.359 1 84.88 442 ARG B CA 1
ATOM 7309 C C . ARG B 1 442 ? 22.047 -48.031 -9.297 1 84.88 442 ARG B C 1
ATOM 7311 O O . ARG B 1 442 ? 22.688 -47.094 -9.781 1 84.88 442 ARG B O 1
ATOM 7318 N N . PRO B 1 443 ? 20.766 -48.125 -9.461 1 83 443 PRO B N 1
ATOM 7319 C CA . PRO B 1 443 ? 20.062 -47.156 -10.297 1 83 443 PRO B CA 1
ATOM 7320 C C . PRO B 1 443 ? 20.188 -45.719 -9.781 1 83 443 PRO B C 1
ATOM 7322 O O . PRO B 1 443 ? 20.344 -44.781 -10.57 1 83 443 PRO B O 1
ATOM 7325 N N . VAL B 1 444 ? 20.219 -45.562 -8.586 1 85.06 444 VAL B N 1
ATOM 7326 C CA . VAL B 1 444 ? 20.312 -44.219 -7.992 1 85.06 444 VAL B CA 1
ATOM 7327 C C . VAL B 1 444 ? 21.719 -43.656 -8.195 1 85.06 444 VAL B C 1
ATOM 7329 O O . VAL B 1 444 ? 21.891 -42.438 -8.336 1 85.06 444 VAL B O 1
ATOM 7332 N N . ASP B 1 445 ? 22.625 -44.469 -8.273 1 85.88 445 ASP B N 1
ATOM 7333 C CA . ASP B 1 445 ? 24 -44.031 -8.492 1 85.88 445 ASP B CA 1
ATOM 7334 C C . ASP B 1 445 ? 24.219 -43.594 -9.938 1 85.88 445 ASP B C 1
ATOM 7336 O O . ASP B 1 445 ? 25.031 -42.719 -10.219 1 85.88 445 ASP B O 1
ATOM 7340 N N . LEU B 1 446 ? 23.516 -44.156 -10.773 1 85.44 446 LEU B N 1
ATOM 7341 C CA . LEU B 1 446 ? 23.531 -43.688 -12.156 1 85.44 446 LEU B CA 1
ATOM 7342 C C . LEU B 1 446 ? 23.031 -42.25 -12.234 1 85.44 446 LEU B C 1
ATOM 7344 O O . LEU B 1 446 ? 23.641 -41.406 -12.891 1 85.44 446 LEU B O 1
ATOM 7348 N N . LEU B 1 447 ? 22.047 -42 -11.531 1 84.81 447 LEU B N 1
ATOM 7349 C CA . LEU B 1 447 ? 21.5 -40.656 -11.469 1 84.81 447 LEU B CA 1
ATOM 7350 C C . LEU B 1 447 ? 22.5 -39.719 -10.812 1 84.81 447 LEU B C 1
ATOM 7352 O O . LEU B 1 447 ? 22.656 -38.562 -11.266 1 84.81 447 LEU B O 1
ATOM 7356 N N . GLY B 1 448 ? 23.016 -40.219 -9.859 1 87.12 448 GLY B N 1
ATOM 7357 C CA . GLY B 1 448 ? 24.062 -39.406 -9.203 1 87.12 448 GLY B CA 1
ATOM 7358 C C . GLY B 1 448 ? 25.203 -39.062 -10.133 1 87.12 448 GLY B C 1
ATOM 7359 O O . GLY B 1 448 ? 25.656 -37.906 -10.141 1 87.12 448 GLY B O 1
ATOM 7360 N N . LEU B 1 449 ? 25.594 -39.938 -10.914 1 85.19 449 LEU B N 1
ATOM 7361 C CA . LEU B 1 449 ? 26.672 -39.688 -11.867 1 85.19 449 LEU B CA 1
ATOM 7362 C C . LEU B 1 449 ? 26.234 -38.688 -12.93 1 85.19 449 LEU B C 1
ATOM 7364 O O . LEU B 1 449 ? 27 -37.812 -13.305 1 85.19 449 LEU B O 1
ATOM 7368 N N . LEU B 1 450 ? 25.062 -38.844 -13.328 1 83.56 450 LEU B N 1
ATOM 7369 C CA . LEU B 1 450 ? 24.531 -37.906 -14.32 1 83.56 450 LEU B CA 1
ATOM 7370 C C . LEU B 1 450 ? 24.391 -36.5 -13.734 1 83.56 450 LEU B C 1
ATOM 7372 O O . LEU B 1 450 ? 24.656 -35.5 -14.414 1 83.56 450 LEU B O 1
ATOM 7376 N N . GLU B 1 451 ? 24.141 -36.469 -12.547 1 82.5 451 GLU B N 1
ATOM 7377 C CA . GLU B 1 451 ? 24.062 -35.219 -11.844 1 82.5 451 GLU B CA 1
ATOM 7378 C C . GLU B 1 451 ? 25.438 -34.562 -11.688 1 82.5 451 GLU B C 1
ATOM 7380 O O . GLU B 1 451 ? 25.594 -33.375 -11.898 1 82.5 451 GLU B O 1
ATOM 7385 N N . ILE B 1 452 ? 26.312 -35.312 -11.383 1 81.56 452 ILE B N 1
ATOM 7386 C CA . ILE B 1 452 ? 27.688 -34.844 -11.266 1 81.56 452 ILE B CA 1
ATOM 7387 C C . ILE B 1 452 ? 28.172 -34.375 -12.633 1 81.56 452 ILE B C 1
ATOM 7389 O O . ILE B 1 452 ? 28.781 -33.312 -12.734 1 81.56 452 ILE B O 1
ATOM 7393 N N . ALA B 1 453 ? 27.828 -35.094 -13.562 1 81.31 453 ALA B N 1
ATOM 7394 C CA . ALA B 1 453 ? 28.219 -34.719 -14.914 1 81.31 453 ALA B CA 1
ATOM 7395 C C . ALA B 1 453 ? 27.562 -33.406 -15.328 1 81.31 453 ALA B C 1
ATOM 7397 O O . ALA B 1 453 ? 28.203 -32.562 -15.938 1 81.31 453 ALA B O 1
ATOM 7398 N N . HIS B 1 454 ? 26.406 -33.281 -14.93 1 80.25 454 HIS B N 1
ATOM 7399 C CA . HIS B 1 454 ? 25.672 -32.062 -15.234 1 80.25 454 HIS B CA 1
ATOM 7400 C C . HIS B 1 454 ? 26.281 -30.844 -14.523 1 80.25 454 HIS B C 1
ATOM 7402 O O . HIS B 1 454 ? 26.422 -29.781 -15.117 1 80.25 454 HIS B O 1
ATOM 7408 N N . ARG B 1 455 ? 26.75 -31.062 -13.383 1 79.94 455 ARG B N 1
ATOM 7409 C CA . ARG B 1 455 ? 27.359 -30 -12.594 1 79.94 455 ARG B CA 1
ATOM 7410 C C . ARG B 1 455 ? 28.719 -29.578 -13.172 1 79.94 455 ARG B C 1
ATOM 7412 O O . ARG B 1 455 ? 29.078 -28.406 -13.117 1 79.94 455 ARG B O 1
ATOM 7419 N N . HIS B 1 456 ? 29.359 -30.516 -13.789 1 78.88 456 HIS B N 1
ATOM 7420 C CA . HIS B 1 456 ? 30.703 -30.25 -14.289 1 78.88 456 HIS B CA 1
ATOM 7421 C C . HIS B 1 456 ? 30.688 -29.953 -15.781 1 78.88 456 HIS B C 1
ATOM 7423 O O . HIS B 1 456 ? 31.734 -29.734 -16.391 1 78.88 456 HIS B O 1
ATOM 7429 N N . GLY B 1 457 ? 29.516 -29.891 -16.281 1 80.06 457 GLY B N 1
ATOM 7430 C CA . GLY B 1 457 ? 29.391 -29.703 -17.719 1 80.06 457 GLY B CA 1
ATOM 7431 C C . GLY B 1 457 ? 29.438 -30.984 -18.5 1 80.06 457 GLY B C 1
ATOM 7432 O O . GLY B 1 457 ? 30.391 -31.75 -18.391 1 80.06 457 GLY B O 1
ATOM 7433 N N . MET B 1 458 ? 28.344 -31.344 -19.141 1 75.5 458 MET B N 1
ATOM 7434 C CA . MET B 1 458 ? 28.297 -32.594 -19.891 1 75.5 458 MET B CA 1
ATOM 7435 C C . MET B 1 458 ? 27.922 -32.344 -21.344 1 75.5 458 MET B C 1
ATOM 7437 O O . MET B 1 458 ? 27.25 -31.359 -21.656 1 75.5 458 MET B O 1
ATOM 7441 N N . VAL B 1 459 ? 28.578 -33.125 -22.234 1 80.12 459 VAL B N 1
ATOM 7442 C CA . VAL B 1 459 ? 28.25 -33.156 -23.656 1 80.12 459 VAL B CA 1
ATOM 7443 C C . VAL B 1 459 ? 27.547 -34.469 -24 1 80.12 459 VAL B C 1
ATOM 7445 O O . VAL B 1 459 ? 28.016 -35.562 -23.641 1 80.12 459 VAL B O 1
ATOM 7448 N N . GLU B 1 460 ? 26.453 -34.312 -24.547 1 77.94 460 GLU B N 1
ATOM 7449 C CA . GLU B 1 460 ? 25.703 -35.5 -24.969 1 77.94 460 GLU B CA 1
ATOM 7450 C C . GLU B 1 460 ? 26.234 -36.062 -26.281 1 77.94 460 GLU B C 1
ATOM 7452 O O . GLU B 1 460 ? 26.578 -35.281 -27.188 1 77.94 460 GLU B O 1
ATOM 7457 N N . THR B 1 461 ? 26.359 -37.25 -26.266 1 77 461 THR B N 1
ATOM 7458 C CA . THR B 1 461 ? 26.797 -37.938 -27.484 1 77 461 THR B CA 1
ATOM 7459 C C . THR B 1 461 ? 25.609 -38.531 -28.234 1 77 461 THR B C 1
ATOM 7461 O O . THR B 1 461 ? 24.562 -38.781 -27.625 1 77 461 THR B O 1
ATOM 7464 N N . ASP B 1 462 ? 25.547 -38.531 -29.484 1 75.25 462 ASP B N 1
ATOM 7465 C CA . ASP B 1 462 ? 24.453 -39.031 -30.297 1 75.25 462 ASP B CA 1
ATOM 7466 C C . ASP B 1 462 ? 24.344 -40.531 -30.203 1 75.25 462 ASP B C 1
ATOM 7468 O O . ASP B 1 462 ? 23.578 -41.156 -30.938 1 75.25 462 ASP B O 1
ATOM 7472 N N . GLU B 1 463 ? 24.953 -41.031 -29.188 1 76.81 463 GLU B N 1
ATOM 7473 C CA . GLU B 1 463 ? 24.891 -42.5 -29.062 1 76.81 463 GLU B CA 1
ATOM 7474 C C . GLU B 1 463 ? 24.078 -42.906 -27.844 1 76.81 463 GLU B C 1
ATOM 7476 O O . GLU B 1 463 ? 24.078 -42.219 -26.812 1 76.81 463 GLU B O 1
ATOM 7481 N N . VAL B 1 464 ? 23.312 -43.844 -28.094 1 78.56 464 VAL B N 1
ATOM 7482 C CA . VAL B 1 464 ? 22.578 -44.438 -26.969 1 78.56 464 VAL B CA 1
ATOM 7483 C C . VAL B 1 464 ? 23.453 -45.469 -26.266 1 78.56 464 VAL B C 1
ATOM 7485 O O . VAL B 1 464 ? 23.984 -46.375 -26.906 1 78.56 464 VAL B O 1
ATOM 7488 N N . VAL B 1 465 ? 23.562 -45.188 -25 1 81.62 465 VAL B N 1
ATOM 7489 C CA . VAL B 1 465 ? 24.406 -46.062 -24.188 1 81.62 465 VAL B CA 1
ATOM 7490 C C . VAL B 1 465 ? 23.547 -46.875 -23.234 1 81.62 465 VAL B C 1
ATOM 7492 O O . VAL B 1 465 ? 22.609 -46.344 -22.625 1 81.62 465 VAL B O 1
ATOM 7495 N N . THR B 1 466 ? 23.875 -48.156 -23.188 1 83 466 THR B N 1
ATOM 7496 C CA . THR B 1 466 ? 23.156 -49.031 -22.281 1 83 466 THR B CA 1
ATOM 7497 C C . THR B 1 466 ? 24.031 -49.469 -21.109 1 83 466 THR B C 1
ATOM 7499 O O . THR B 1 466 ? 25.188 -49.844 -21.312 1 83 466 THR B O 1
ATOM 7502 N N . VAL B 1 467 ? 23.438 -49.25 -19.906 1 86.69 467 VAL B N 1
ATOM 7503 C CA . VAL B 1 467 ? 24.188 -49.688 -18.734 1 86.69 467 VAL B CA 1
ATOM 7504 C C . VAL B 1 467 ? 23.312 -50.594 -17.875 1 86.69 467 VAL B C 1
ATOM 7506 O O . VAL B 1 467 ? 22.078 -50.5 -17.906 1 86.69 467 VAL B O 1
ATOM 7509 N N . GLU B 1 468 ? 24 -51.531 -17.109 1 85.44 468 GLU B N 1
ATOM 7510 C CA . GLU B 1 468 ? 23.312 -52.438 -16.172 1 85.44 468 GLU B CA 1
ATOM 7511 C C . GLU B 1 468 ? 23.516 -51.969 -14.734 1 85.44 468 GLU B C 1
ATOM 7513 O O . GLU B 1 468 ? 24.641 -51.812 -14.281 1 85.44 468 GLU B O 1
ATOM 7518 N N . ALA B 1 469 ? 22.406 -51.656 -14.102 1 87.06 469 ALA B N 1
ATOM 7519 C CA . ALA B 1 469 ? 22.438 -51.281 -12.688 1 87.06 469 ALA B CA 1
ATOM 7520 C C . ALA B 1 469 ? 21.969 -52.438 -11.812 1 87.06 469 ALA B C 1
ATOM 7522 O O . ALA B 1 469 ? 21.156 -53.281 -12.234 1 87.06 469 ALA B O 1
ATOM 7523 N N . VAL B 1 470 ? 22.484 -52.5 -10.562 1 85.69 470 VAL B N 1
ATOM 7524 C CA . VAL B 1 470 ? 22.172 -53.562 -9.617 1 85.69 470 VAL B CA 1
ATOM 7525 C C . VAL B 1 470 ? 21.562 -52.969 -8.352 1 85.69 470 VAL B C 1
ATOM 7527 O O . VAL B 1 470 ? 22.172 -52.125 -7.711 1 85.69 470 VAL B O 1
ATOM 7530 N N . ARG B 1 471 ? 20.5 -53.375 -8.055 1 80.88 471 ARG B N 1
ATOM 7531 C CA . ARG B 1 471 ? 19.859 -52.969 -6.812 1 80.88 471 ARG B CA 1
ATOM 7532 C C . ARG B 1 471 ? 20.438 -53.719 -5.617 1 80.88 471 ARG B C 1
ATOM 7534 O O . ARG B 1 471 ? 21.016 -54.781 -5.773 1 80.88 471 ARG B O 1
ATOM 7541 N N . PRO B 1 472 ? 20.219 -53.188 -4.547 1 75.25 472 PRO B N 1
ATOM 7542 C CA . PRO B 1 472 ? 20.75 -53.844 -3.363 1 75.25 472 PRO B CA 1
ATOM 7543 C C . PRO B 1 472 ? 20.188 -55.25 -3.176 1 75.25 472 PRO B C 1
ATOM 7545 O O . PRO B 1 472 ? 20.828 -56.094 -2.527 1 75.25 472 PRO B O 1
ATOM 7548 N N . ASP B 1 473 ? 19.109 -55.469 -3.793 1 74.25 473 ASP B N 1
ATOM 7549 C CA . ASP B 1 473 ? 18.484 -56.781 -3.658 1 74.25 473 ASP B CA 1
ATOM 7550 C C . ASP B 1 473 ? 19 -57.75 -4.727 1 74.25 473 ASP B C 1
ATOM 7552 O O . ASP B 1 473 ? 18.547 -58.875 -4.809 1 74.25 473 ASP B O 1
ATOM 7556 N N . GLY B 1 474 ? 19.781 -57.188 -5.57 1 79.38 474 GLY B N 1
ATOM 7557 C CA . GLY B 1 474 ? 20.406 -58.062 -6.562 1 79.38 474 GLY B CA 1
ATOM 7558 C C . GLY B 1 474 ? 19.719 -58 -7.914 1 79.38 474 GLY B C 1
ATOM 7559 O O . GLY B 1 474 ? 20.203 -58.594 -8.883 1 79.38 474 GLY B O 1
ATOM 7560 N N . THR B 1 475 ? 18.625 -57.406 -7.988 1 80.25 475 THR B N 1
ATOM 7561 C CA . THR B 1 475 ? 17.922 -57.312 -9.266 1 80.25 475 THR B CA 1
ATOM 7562 C C . THR B 1 475 ? 18.672 -56.375 -10.227 1 80.25 475 THR B C 1
ATOM 7564 O O . THR B 1 475 ? 19.141 -55.312 -9.836 1 80.25 475 THR B O 1
ATOM 7567 N N . ARG B 1 476 ? 18.844 -56.875 -11.398 1 80.38 476 ARG B N 1
ATOM 7568 C CA . ARG B 1 476 ? 19.562 -56.156 -12.422 1 80.38 476 ARG B CA 1
ATOM 7569 C C . ARG B 1 476 ? 18.609 -55.5 -13.43 1 80.38 476 ARG B C 1
ATOM 7571 O O . ARG B 1 476 ? 17.594 -56.094 -13.781 1 80.38 476 ARG B O 1
ATOM 7578 N N . ARG B 1 477 ? 18.828 -54.25 -13.711 1 80 477 ARG B N 1
ATOM 7579 C CA . ARG B 1 477 ? 18.031 -53.531 -14.695 1 80 477 ARG B CA 1
ATOM 7580 C C . ARG B 1 477 ? 18.922 -52.781 -15.68 1 80 477 ARG B C 1
ATOM 7582 O O . ARG B 1 477 ? 19.906 -52.188 -15.281 1 80 477 ARG B O 1
ATOM 7589 N N . ARG B 1 478 ? 18.516 -52.906 -16.828 1 80.88 478 ARG B N 1
ATOM 7590 C CA . ARG B 1 478 ? 19.25 -52.219 -17.891 1 80.88 478 ARG B CA 1
ATOM 7591 C C . ARG B 1 478 ? 18.625 -50.844 -18.172 1 80.88 478 ARG B C 1
ATOM 7593 O O . ARG B 1 478 ? 17.406 -50.719 -18.266 1 80.88 478 ARG B O 1
ATOM 7600 N N . PHE B 1 479 ? 19.469 -49.875 -18.234 1 81 479 PHE B N 1
ATOM 7601 C CA . PHE B 1 479 ? 19.047 -48.5 -18.547 1 81 479 PHE B CA 1
ATOM 7602 C C . PHE B 1 479 ? 19.703 -48.031 -19.844 1 81 479 PHE B C 1
ATOM 7604 O O . PHE B 1 479 ? 20.891 -48.281 -20.062 1 81 479 PHE B O 1
ATOM 7611 N N . ALA B 1 480 ? 18.922 -47.469 -20.688 1 80.31 480 ALA B N 1
ATOM 7612 C CA . ALA B 1 480 ? 19.422 -46.812 -21.891 1 80.31 480 ALA B CA 1
ATOM 7613 C C . ALA B 1 480 ? 19.297 -45.281 -21.766 1 80.31 480 ALA B C 1
ATOM 7615 O O . ALA B 1 480 ? 18.281 -44.781 -21.312 1 80.31 480 ALA B O 1
ATOM 7616 N N . PHE B 1 481 ? 20.438 -44.656 -22.062 1 80.25 481 PHE B N 1
ATOM 7617 C CA . PHE B 1 481 ? 20.422 -43.188 -22.062 1 80.25 481 PHE B CA 1
ATOM 7618 C C . PHE B 1 481 ? 21.359 -42.625 -23.125 1 80.25 481 PHE B C 1
ATOM 7620 O O . PHE B 1 481 ? 22.219 -43.375 -23.656 1 80.25 481 PHE B O 1
ATOM 7627 N N . GLY B 1 482 ? 21.125 -41.344 -23.484 1 79.88 482 GLY B N 1
ATOM 7628 C CA . GLY B 1 482 ? 22.062 -40.719 -24.375 1 79.88 482 GLY B CA 1
ATOM 7629 C C . GLY B 1 482 ? 23.469 -40.594 -23.797 1 79.88 482 GLY B C 1
ATOM 7630 O O . GLY B 1 482 ? 23.625 -40.25 -22.625 1 79.88 482 GLY B O 1
ATOM 7631 N N . GLY B 1 483 ? 24.344 -41 -24.469 1 81.88 483 GLY B N 1
ATOM 7632 C CA . GLY B 1 483 ? 25.719 -40.906 -24.016 1 81.88 483 GLY B CA 1
ATOM 7633 C C . GLY B 1 483 ? 26.125 -39.5 -23.594 1 81.88 483 GLY B C 1
ATOM 7634 O O . GLY B 1 483 ? 25.734 -38.531 -24.234 1 81.88 483 GLY B O 1
ATOM 7635 N N . VAL B 1 484 ? 26.734 -39.5 -22.391 1 84.69 484 VAL B N 1
ATOM 7636 C CA . VAL B 1 484 ? 27.188 -38.219 -21.844 1 84.69 484 VAL B CA 1
ATOM 7637 C C . VAL B 1 484 ? 28.672 -38.281 -21.531 1 84.69 484 VAL B C 1
ATOM 7639 O O . VAL B 1 484 ? 29.156 -39.281 -20.953 1 84.69 484 VAL B O 1
ATOM 7642 N N . ALA B 1 485 ? 29.328 -37.219 -21.938 1 85.31 485 ALA B N 1
ATOM 7643 C CA . ALA B 1 485 ? 30.734 -37.031 -21.578 1 85.31 485 ALA B CA 1
ATOM 7644 C C . ALA B 1 485 ? 30.922 -35.812 -20.688 1 85.31 485 ALA B C 1
ATOM 7646 O O . ALA B 1 485 ? 30.344 -34.75 -20.953 1 85.31 485 ALA B O 1
ATOM 7647 N N . MET B 1 486 ? 31.547 -35.969 -19.625 1 84.75 486 MET B N 1
ATOM 7648 C CA . MET B 1 486 ? 31.828 -34.875 -18.688 1 84.75 486 MET B CA 1
ATOM 7649 C C . MET B 1 486 ? 33.156 -34.188 -19.016 1 84.75 486 MET B C 1
ATOM 7651 O O . MET B 1 486 ? 34.156 -34.875 -19.266 1 84.75 486 MET B O 1
ATOM 7655 N N . ARG B 1 487 ? 33.156 -32.781 -19.062 1 76.75 487 ARG B N 1
ATOM 7656 C CA . ARG B 1 487 ? 34.344 -31.969 -19.328 1 76.75 487 ARG B CA 1
ATOM 7657 C C . ARG B 1 487 ? 35.031 -31.609 -18.016 1 76.75 487 ARG B C 1
ATOM 7659 O O . ARG B 1 487 ? 34.406 -31.422 -16.984 1 76.75 487 ARG B O 1
ATOM 7666 N N . ASP B 1 488 ? 36.188 -31.656 -17.969 1 64.19 488 ASP B N 1
ATOM 7667 C CA . ASP B 1 488 ? 36.969 -31.203 -16.812 1 64.19 488 ASP B CA 1
ATOM 7668 C C . ASP B 1 488 ? 37.188 -29.703 -16.875 1 64.19 488 ASP B C 1
ATOM 7670 O O . ASP B 1 488 ? 37.656 -29.172 -17.891 1 64.19 488 ASP B O 1
ATOM 7674 N N . GLU B 1 489 ? 36.469 -28.781 -16.297 1 54.81 489 GLU B N 1
ATOM 7675 C CA . GLU B 1 489 ? 36.75 -27.359 -16.312 1 54.81 489 GLU B CA 1
ATOM 7676 C C . GLU B 1 489 ? 38.188 -27.062 -15.93 1 54.81 489 GLU B C 1
ATOM 7678 O O . GLU B 1 489 ? 38.594 -25.906 -15.836 1 54.81 489 GLU B O 1
ATOM 7683 N N . HIS B 1 490 ? 39.125 -27.812 -15.594 1 46.47 490 HIS B N 1
ATOM 7684 C CA . HIS B 1 490 ? 40.312 -27.172 -15.055 1 46.47 490 HIS B CA 1
ATOM 7685 C C . HIS B 1 490 ? 41.062 -26.422 -16.141 1 46.47 490 HIS B C 1
ATOM 7687 O O . HIS B 1 490 ? 42.156 -25.859 -15.883 1 46.47 490 HIS B O 1
ATOM 7693 N N . GLU B 1 491 ? 40.812 -26.562 -17.406 1 40.78 491 GLU B N 1
ATOM 7694 C CA . GLU B 1 491 ? 42.031 -26.234 -18.156 1 40.78 491 GLU B CA 1
ATOM 7695 C C . GLU B 1 491 ? 42.25 -24.734 -18.234 1 40.78 491 GLU B C 1
ATOM 7697 O O . GLU B 1 491 ? 43.344 -24.266 -18.5 1 40.78 491 GLU B O 1
ATOM 7702 N N . ASP B 1 492 ? 41.281 -23.797 -18.594 1 40.31 492 ASP B N 1
ATOM 7703 C CA . ASP B 1 492 ? 41.844 -22.781 -19.484 1 40.31 492 ASP B CA 1
ATOM 7704 C C . ASP B 1 492 ? 42.594 -21.719 -18.719 1 40.31 492 ASP B C 1
ATOM 7706 O O . ASP B 1 492 ? 42.844 -20.609 -19.219 1 40.31 492 ASP B O 1
ATOM 7710 N N . GLU B 1 493 ? 42.688 -21.641 -17.438 1 39.62 493 GLU B N 1
ATOM 7711 C CA . GLU B 1 493 ? 43.406 -20.453 -17 1 39.62 493 GLU B CA 1
ATOM 7712 C C . GLU B 1 493 ? 44.875 -20.547 -17.391 1 39.62 493 GLU B C 1
ATOM 7714 O O . GLU B 1 493 ? 45.719 -21.078 -16.641 1 39.62 493 GLU B O 1
ATOM 7719 N N . GLY B 1 494 ? 45.219 -20.906 -18.641 1 35.34 494 GLY B N 1
ATOM 7720 C CA . GLY B 1 494 ? 46.594 -20.797 -19.031 1 35.34 494 GLY B CA 1
ATOM 7721 C C . GLY B 1 494 ? 47.125 -19.375 -18.953 1 35.34 494 GLY B C 1
ATOM 7722 O O . GLY B 1 494 ? 46.438 -18.438 -19.344 1 35.34 494 GLY B O 1
ATOM 7723 N N . GLY B 1 495 ? 47.938 -19.031 -17.953 1 37.88 495 GLY B N 1
ATOM 7724 C CA . GLY B 1 495 ? 48.875 -17.953 -17.688 1 37.88 495 GLY B CA 1
ATOM 7725 C C . GLY B 1 495 ? 49.75 -17.594 -18.906 1 37.88 495 GLY B C 1
ATOM 7726 O O . GLY B 1 495 ? 50.531 -18.406 -19.375 1 37.88 495 GLY B O 1
ATOM 7727 N N . THR B 1 496 ? 49.219 -16.922 -20.016 1 34.47 496 THR B N 1
ATOM 7728 C CA . THR B 1 496 ? 50.125 -16.328 -21 1 34.47 496 THR B CA 1
ATOM 7729 C C . THR B 1 496 ? 51.156 -15.453 -20.312 1 34.47 496 THR B C 1
ATOM 7731 O O . THR B 1 496 ? 50.812 -14.445 -19.688 1 34.47 496 THR B O 1
ATOM 7734 N N . THR B 1 497 ? 52.188 -16.062 -19.688 1 30.17 497 THR B N 1
ATOM 7735 C CA . THR B 1 497 ? 53.469 -15.445 -19.375 1 30.17 497 THR B CA 1
ATOM 7736 C C . THR B 1 497 ? 54.094 -14.82 -20.609 1 30.17 497 THR B C 1
ATOM 7738 O O . THR B 1 497 ? 54.406 -15.523 -21.578 1 30.17 497 THR B O 1
ATOM 7741 N N . ASP B 1 498 ? 53.531 -13.688 -21.094 1 28.06 498 ASP B N 1
ATOM 7742 C CA . ASP B 1 498 ? 54.375 -12.875 -21.953 1 28.06 498 ASP B CA 1
ATOM 7743 C C . ASP B 1 498 ? 55.781 -12.703 -21.328 1 28.06 498 ASP B C 1
ATOM 7745 O O . ASP B 1 498 ? 55.875 -12.406 -20.141 1 28.06 498 ASP B O 1
ATOM 7749 N N . ASP B 1 499 ? 56.812 -13.156 -21.984 1 27.11 499 ASP B N 1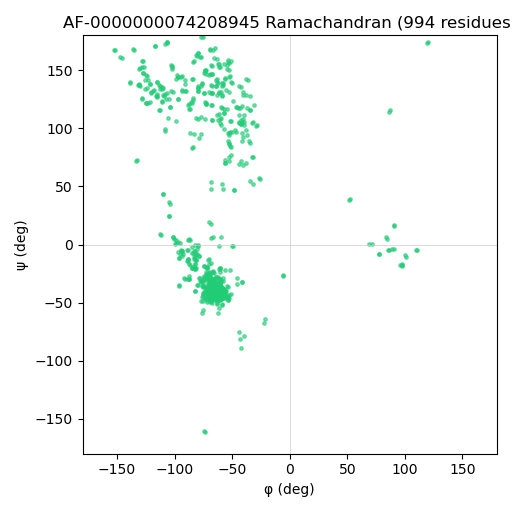
ATOM 7750 C CA . ASP B 1 499 ? 58.188 -12.672 -22 1 27.11 499 ASP B CA 1
ATOM 7751 C C . ASP B 1 499 ? 58.25 -11.18 -22.328 1 27.11 499 ASP B C 1
ATOM 7753 O O . ASP B 1 499 ? 57.531 -10.703 -23.203 1 27.11 499 ASP B O 1
#

Foldseek 3Di:
DPPCPPVNVVVVVVVVCLQLLNVLVVDLCNVLVLVLCPVVADLVRQKAFPVVSQVVSQVVVVVCVVVPECDPPHRHDDDDGSVVVVVVCVVSQQWDWDDDPNTIIIGGALSNVLNNLVVVQVPDDHADDDPLLVVVVVVVVVVVVLVVDPDPVVVVVVVVVVVVVVVVVVVVCVVVVDDDDDDLVVLVNNLSSVLVVLPSVLSLLSVLLVQLVVLLVVLLVCLLVPPDDLPVNLVVSLVCLVVVLVVDPSSVVVVVVCVVPPVVPVLVVQLVVLVVSCPDPSVVVHDPVSNVSSNCSSVSVVSSVVSSVVSSVVSSVSSNVSSVPDDNVVSVVVVVLVVVVVVVCVVQPVVQDDPRPDPPPDDSPDPPPPPPPDDCPPPPVPPPPDPDPPPPPDDPDPPCPVLQDAAPLVVLVVLQVPDDADPVQWDKLQVSLQPDPLSQQAPRNSVSSVVVLVVQDKDWDPDKHKHWGAGPVGDIDIDIDTIIIHHHPPDDPPPPPDD/DPPCPPVNVVVVVVVVCLQLLNVLVVDLCNVVVLVLCPVVDDLVRQKAFPVRSQVVSQVVVVVCVVVPECDPPHRHDDDDGSVVVVVVCVVSQQWDWDDDPNTIIIGGALSNVLNNLVVVQVPFDHADDDPLLVVVVVVVVVVVVLVVDPDPVVVVVVVVVVVVVVVVVVVVCVVVVDDDDDDLVVLVNNLSSVLVVLPSVLSLLSVLLVQLVVLLVVLLVCLLVPPDDLPVNLVVSLVCLVVVLVPDPSSVVVVVVCVVPPVVPVLVVQLVVLVVSCPDPSVVVHDPVSNVSSNCSSVSVVSSVVSSVVSSVVSSVSSNVSSVPDDNVVSVVVVVLVVVVVVVCVVCPVVQDDPRPDPPPPDSPDPPPPPPPDDCPPPPVPPPPDPPPPPPPDDPDPPCPVLQDAAPLVVLVVLQVPDDADPVQWDKLQVSLQPDPLSQQAPRNSVSSVVVLVVQDKDFDPDKHKHWGAGPVGDIDIDIDTIIIHHHPPPDPPDPPDD

pLDDT: mean 79.07, std 18.9, range [25.8, 97.94]

InterPro domains:
  IPR021804 Protein of unknown function DUF3375 [PF11855] (16-481)

Solvent-accessible surface area (backbone atoms only — not comparable to full-atom values): 55564 Å² total; per-residue (Å²): 124,84,75,66,46,68,62,53,45,37,50,51,31,48,54,32,44,64,36,40,31,47,32,45,51,29,34,92,48,24,40,58,53,50,33,48,52,58,69,71,38,40,93,91,36,55,62,37,46,45,69,57,50,33,53,52,47,41,51,46,51,52,51,39,46,73,74,48,42,46,39,92,95,43,64,73,57,82,84,79,51,43,64,58,50,52,52,49,34,37,74,53,42,34,31,38,76,48,74,54,95,89,38,52,25,37,29,69,24,30,36,32,45,44,36,48,48,58,56,55,46,66,72,45,87,69,82,65,52,22,35,56,48,52,48,52,44,50,51,47,45,49,50,45,26,52,58,66,47,79,50,49,65,62,50,44,52,49,47,49,51,52,41,49,54,47,49,51,49,44,52,49,37,68,71,65,66,55,63,83,79,62,54,57,69,57,52,50,48,38,51,50,39,45,55,57,59,57,50,65,45,68,26,21,38,40,42,38,36,50,50,48,53,48,50,39,50,50,52,50,52,48,57,66,65,52,81,60,63,66,69,66,49,45,52,54,50,50,49,47,38,72,40,50,43,70,72,37,72,53,31,42,31,34,52,47,25,45,59,56,45,57,48,66,61,40,54,56,47,47,43,51,32,46,51,55,41,64,69,37,76,60,45,72,73,46,56,69,70,56,48,51,50,56,68,40,46,53,57,51,51,51,50,40,52,51,52,35,52,51,45,50,51,51,35,29,48,52,45,50,52,50,56,72,65,56,44,67,72,60,40,47,52,46,48,51,48,47,50,50,46,49,53,49,43,59,64,42,52,78,72,49,58,92,85,57,80,69,77,68,80,80,73,72,82,71,77,81,65,74,81,70,72,82,72,73,74,81,62,57,74,74,69,73,72,74,76,74,72,84,71,73,82,64,86,76,80,86,74,66,68,68,69,73,52,77,47,61,58,72,61,51,51,52,53,58,70,68,48,78,59,45,99,84,54,28,37,49,48,64,59,53,46,70,68,40,58,69,90,57,20,22,65,52,30,52,51,41,50,53,48,50,26,57,74,48,38,57,45,74,42,98,41,77,37,76,45,76,23,32,40,87,85,62,53,73,47,77,46,76,43,67,27,38,28,26,46,65,77,78,63,79,83,69,79,82,76,77,130,125,85,75,66,45,67,62,54,45,37,51,50,31,49,52,31,46,63,36,39,31,46,33,45,51,29,35,92,48,24,40,57,52,49,34,49,51,56,70,69,38,40,92,90,36,54,62,37,47,46,69,58,51,32,53,52,47,41,52,46,51,53,53,40,44,72,75,48,42,47,38,93,95,43,63,73,57,82,83,78,50,40,63,58,50,51,52,48,34,36,74,52,43,34,31,38,78,48,74,53,96,89,38,53,25,36,27,69,24,31,36,31,45,44,36,48,50,59,55,54,45,66,73,45,87,68,81,65,54,21,34,56,48,51,48,52,43,51,50,48,44,50,51,47,27,50,58,65,46,77,52,49,64,61,52,45,53,49,47,49,51,51,40,52,54,47,50,51,48,43,53,49,38,68,70,65,65,55,62,83,79,63,54,58,68,57,53,51,48,37,51,51,39,44,55,57,60,55,51,64,47,68,26,22,38,40,42,37,36,51,49,48,54,47,50,40,51,49,51,51,53,48,58,66,66,51,81,59,62,67,66,64,50,46,51,55,50,51,51,48,38,72,40,50,42,69,70,38,71,54,30,42,31,32,52,45,25,45,60,57,43,55,47,66,64,42,51,56,46,48,44,50,32,46,50,54,41,64,69,35,77,60,44,71,74,45,57,69,70,56,47,50,49,55,68,40,45,53,57,52,52,52,50,39,51,51,50,36,52,49,46,49,53,50,35,29,48,52,45,50,52,48,55,73,65,56,44,69,71,61,43,48,52,46,48,51,48,47,50,50,47,50,52,48,42,60,64,42,52,81,72,48,56,95,84,56,80,69,77,68,82,81,71,73,81,70,77,82,65,75,82,70,74,82,73,71,73,78,65,57,73,74,72,72,74,74,76,74,71,85,70,74,82,65,86,76,79,85,74,64,65,66,69,72,51,77,49,59,56,71,61,50,51,51,55,58,70,68,49,79,59,44,98,84,52,28,37,50,48,66,59,53,48,71,68,40,56,70,90,57,19,23,64,51,31,50,50,42,50,52,48,51,26,56,74,47,39,57,45,75,42,97,42,78,38,75,44,76,23,32,40,88,85,63,54,72,46,77,46,75,42,68,26,39,28,26,45,65,76,76,64,77,82,68,77,81,74,77,130

Organism: NCBI:txid88382

Nearest PDB structures (foldseek):
  8bfn-assembly1_E  TM=5.997E-01  e=1.066E-14  Escherichia coli
  8dk2-assembly1_A  TM=6.206E-01  e=1.507E-12  Pseudomonas aeruginosa PA14
  7sqc-assembly1_1X  TM=2.329E-01  e=5.858E+00  Chlamydomonas reinhardtii
  6h2f-assembly1_A  TM=1.364E-01  e=9.940E+00  Aeromonas hydrophila subsp. hydrophila AL09-71
  8bfn-assembly1_E  TM=6.000E-01  e=7.374E-15  Escherichia coli

Secondary structure (DSSP, 8-state):
-----HHHHHHHHHHHTTSHHHHHHHSTTHHHHHHHHHHH--SS-SEEEHHHHHHHHHHHHHHHHHTTTTSTTS-----S-HHHHHHHHHHTTSEEEEEETTEEEEEE-HHHHHHHHHHHHTTS------HHHHHHHHHHHHHHHHHH---HHHHHHHHHHHHHHHHHHHHHHHHH--PPPPPHHHHHHHHHHHHHHTTTHHHHHHHHHHHHHHHHHHHHHHHHH--S-HHHHHHHHHHHHHTGGGGSHHHHHHHHHHHHHHSTHHHHHHHHHHHHHHHSGGGGGS-HHHHHHHHHHHHHHHHHHHHHHHHHHHHHHHHHHHHHT--HHHHHHHHHHHHHHHHHHHHHTTT--TT-------S------TT----TT--------------------SSGGGGGSS--HHHHHHHHHTSPPPTTS-EEHHHHHHHS-GGG-SHHHHHHHHHHHHHH-EEEEEEEEEEEEE-TTS-EEEEEEEEEEE--TT---------/-----HHHHHHHHHHHTTSHHHHHHHSTTHHHHHHHHHHH--SS-SEEEHHHHHHHHHHHHHHHHHTTTTSTTS-----S-HHHHHHHHHHTTSEEEEEETTEEEEEE-HHHHHHHHHHHHTTS------HHHHHHHHHHHHHHHHHH---HHHHHHHHHHHHHHHHHHHHHHHHH--PPPPPHHHHHHHHHHHHHHTTTHHHHHHHHHHHHHHHHHHHHHHHHH--S-HHHHHHHHHHHHHTGGGGSHHHHHHHHHHHHHHSTHHHHHHHHHHHHHHHSGGGGGS-HHHHHHHHHHHHHHHHHHHHHHHHHHHHHHHHHHHHHT--HHHHHHHHHHHHHHHHHHHHHTTT--TT-------S------TT----TT--------------------SGGGGGGSS--HHHHHHHHHTSPPPTTS-EEHHHHHHHS-GGG-SHHHHHHHHHHHHHH-EEEEEEEEEEEEE-TTS-EEEEEEEEEEE--TTS--------

Radius of gyration: 39.13 Å; Cα contacts (8 Å, |Δi|>4): 1069; chains: 2; bounding box: 96×129×72 Å